Protein AF-0000000069347140 (afdb_homodimer)

Secondary structure (DSSP, 8-state):
--GGGGGGGGGG---STTHHHHHHHHHHHHHHHHHHTTBPPHHHHHHHTTTT-GGGEEEEETTEEEEEEE-TTS-EEEEEE--TT-THHHHHHHHHHHHHTT---TTBPPEEEEEEETTEEEEEEE--TT-BHHHHHS--STT-HHHHHS-HHHHHHHHHHHHHHHHIIIIISSSEEE-S---GGGEEE-TT--EEE---TT-EEES--TTS-TTEEEEETTT--HHHHHH---SHHHHHHHHHHHHHHHHH---GGGGGGTS-TT-SSHHHHHHHHHHTT-GGGGS-GGGTTT--HHHHHHHHHHHHHHTBSSGGGSPPHHHHHHHHHH--S--PPP-SB--B----------------------------------------------------------/---TTSGGGGGG---STTHHHHHHHHHHHHHHHHHHTTB--HHHHHHHTTTT-GGGEEEEETTEEEEEEE-TTS-EEEEEE--TT-THHHHHHHHHHHHHTT---TTBPPEEEEEEETTEEEEEEE--TT-BHHHHHS--STT-HHHHHS-HHHHHHHHHHHHHHHHIIIIISSSEEE-S---GGGEEE-TT--EEE---TT-EEES--TTS-TTEEEEETTT--HHHHHH---SHHHHHHHHHHHHHHHHH---GGGGGGTS-TT-SSHHHHHHHHHHTT-GGGGS-GGGTTT--HHHHHHHHHHHHHHTBSSGGGSPPHHHHHHHHHH--S--PPP-SB--B----------------------------------------------------------

pLDDT: mean 72.9, std 28.65, range [15.45, 98.81]

Solvent-accessible surface area (backbone atoms only — not comparable to full-atom values): 45493 Å² total; per-residue (Å²): 141,78,76,81,65,66,71,69,59,68,77,61,68,73,73,76,83,54,60,69,56,47,51,50,50,44,50,50,44,50,54,46,56,63,42,63,81,20,59,51,58,64,66,55,52,31,57,23,21,61,65,66,34,74,89,32,50,74,47,74,57,93,56,26,38,29,27,42,25,40,43,94,87,64,49,60,26,27,37,37,36,40,48,82,82,45,35,61,23,51,58,26,46,52,42,23,55,56,54,45,72,75,57,86,50,89,22,37,60,50,67,64,33,33,26,83,49,94,81,42,43,35,39,33,26,58,54,54,77,63,41,35,43,39,70,35,51,56,55,76,61,82,82,37,67,63,42,63,66,57,35,37,69,50,47,50,45,31,52,52,29,46,35,50,34,50,26,36,32,52,66,67,38,96,57,28,41,36,49,59,54,55,41,45,72,30,27,31,20,29,90,84,52,49,26,19,46,43,75,42,40,68,35,40,59,49,87,54,78,82,78,63,74,58,46,62,38,73,41,42,32,51,34,66,32,41,49,30,50,37,49,38,54,81,54,66,51,40,39,35,19,10,46,14,47,42,42,49,25,64,47,33,42,46,54,50,45,63,29,60,79,74,66,55,91,85,26,74,30,46,64,49,41,51,46,52,29,43,76,71,72,41,48,73,75,49,47,25,73,90,28,68,89,57,51,52,68,68,59,50,48,49,47,52,49,51,17,38,25,23,29,30,24,42,60,86,67,28,66,53,46,63,56,51,44,45,45,74,70,66,58,61,92,77,73,86,80,58,66,72,53,29,39,48,31,59,55,68,76,74,77,71,76,74,76,68,74,73,70,72,74,77,76,77,76,81,71,86,74,83,87,79,85,73,84,71,88,78,78,89,78,87,73,90,85,77,88,71,87,81,86,87,85,97,81,95,82,94,87,88,87,136,143,82,76,83,71,63,72,77,58,66,81,64,64,73,75,73,88,48,60,72,57,44,52,51,48,46,51,51,44,50,52,46,55,63,40,62,82,20,58,50,56,63,67,56,52,30,57,24,20,61,65,66,34,76,89,34,50,74,47,74,57,93,56,24,39,27,26,42,27,43,43,95,87,64,51,59,26,28,37,36,36,40,47,82,80,46,36,63,25,52,57,26,46,52,42,22,56,56,54,45,72,75,55,87,50,91,23,37,60,50,66,64,32,34,26,83,50,94,83,43,44,35,40,33,26,58,53,54,77,64,41,33,42,39,71,37,51,55,55,77,61,82,84,37,67,63,41,63,67,58,35,35,67,50,44,50,46,29,52,51,30,47,35,50,33,50,27,35,32,54,66,66,40,96,58,27,39,35,49,58,55,55,42,46,72,29,27,30,20,29,89,84,51,50,26,19,45,44,76,43,42,68,36,39,61,50,87,55,76,81,76,62,76,58,48,63,37,74,39,42,32,51,34,67,31,41,50,31,50,35,49,36,55,83,55,65,53,40,41,35,19,9,46,14,47,41,41,50,23,64,47,33,41,46,54,50,46,62,29,60,81,73,67,54,92,86,27,73,31,46,64,48,41,52,47,52,29,43,77,68,72,41,47,74,75,48,45,25,74,91,28,66,89,58,52,51,66,68,59,49,48,49,47,52,50,51,16,38,24,23,30,30,23,44,60,87,68,27,66,53,46,63,57,51,44,47,44,74,70,65,59,62,93,77,73,85,82,58,65,71,52,29,40,48,32,58,55,68,75,75,77,73,74,72,78,67,75,73,70,78,71,78,73,75,74,81,72,83,83,79,86,76,84,71,87,78,77,80,89,80,87,78,84,75,85,70,82,69,81,77,79,79,74,89,80,78,66,89,69,87,87,133

Foldseek 3Di:
DPDPPPVVPPVPPPPPVPVVVVVVVVLVVVLVVLQVVQEDDPVQVCVFQVNVDPVQWQDADLQATWGWGAGPVGAIKIKGKGDLPSPVNPQLLVQQSSVLSQDDDPQAWHWRHWYDDDSITMTITHDAPLAFQLCQLQPPDPPPPSVLVCEAVLLLQQLLLVLVVLCCQQPVGPFRKAQQEDDRNQWGAHPVSRTHGHRSSVMDTPPDPPPPPLPDDDYDPQQAAQCCPPRVDDDSLRVLQSSLQRLLCSFQSDHFNPPCVDDDVQDNTSLQVLVVCVVVVNNNVSGHPSHVVPDDPLLSNLSSQLSLQSQANDSVSHDDSVVVSCCSPVVDPDDDGHDRGNDPDPCPDDPPPPPPPPPPPVPDDDDDDDDDDDDPDDDDDPDDDDPPPDPDDDDDDDDYDD/DDDPPPPVPPVPPPDDVPVVVVVVVVLVVVLVVLQVVQEDDPVQFCVFQVNVDPVQWQDADLQATWGWGAGPVGAIKIKGKGDLPNPVNPQLLVQQSSVLSQDDDPQAWHWRHWYDDDSITMTITHDAPLAFQLCQLQPPDPPPPSVLVCEAVLLLQALLLVLVVLCCQQPVGPFRKAQQEDDRNQWGAHPVSRTHGHRSSVMDTPPPPPPPPLPDDDYDPQQAAQCCPPRSDDDSLRVLQSSLQRLLCSFQSDHFNPPCPDDDVQDNTSLQVLVVCVVVVNNNVSGHPSHVVPDDPLLSNLSSQLSLQSQANDSVSHDDSVVVSCCSPVVDPDDDGHDRGNDPDPCPDDPPPPPPPPPPPVPDDDDDDDDDDDPDPDDDDPDPPPPCPCPDDDDPPPDDDD

InterPro domains:
  IPR000719 Protein kinase domain [PS50011] (52-334)
  IPR000719 Protein kinase domain [SM00220] (52-335)
  IPR001245 Serine-threonine/tyrosine-protein kinase, catalytic domain [PF07714] (55-325)
  IPR008271 Serine/threonine-protein kinase, active site [PS00108] (177-189)
  IPR011009 Protein kinase-like domain superfamily [SSF56112] (38-351)
  IPR017441 Protein kinase, ATP binding site [PS00107] (58-80)
  IPR052059 Cysteine-rich Ser/Thr receptor-like kinase [PTHR47973] (34-364)

Organism: Musa acuminata subsp. malaccensis (NCBI:txid214687)

Sequence (804 aa):
MTKPKKFLERLFKPFVDGRKKEGREEKELEAIAAKEQKAFRYEALAAATRNFDPKQKLGEGGFGSVFKGRLEDGREVAVKRLGWGSRQGAREFMNEALLLSRVQHKNLVNLHGYCAHANEKLLVYEYVPNESLDKLLFLEEEGNWKRMQLDWRRRFQVIAGVARGLLYLHEDAHTTIIHRDIKASNILLDGGWVPKIADFGLARLFPEDQSNVKTRVVGTNGYMAPEYVMRGSLSTKVDVFSFGVVVLELISGLKNSAFARISDPEASSLLEWAWKLYNEGRSLELLDPALKSTADAEQVALCVQLGLLCVQSDPKQRPDMKRVVIVLSKKPRTLEEPTRPGTPAFSYPRFDGTRGSVYSSGESSSTVNSASTSATATTAATTSTTITVNRSSHREQRSARRMTKPKKFLERLFKPFVDGRKKEGREEKELEAIAAKEQKAFRYEALAAATRNFDPKQKLGEGGFGSVFKGRLEDGREVAVKRLGWGSRQGAREFMNEALLLSRVQHKNLVNLHGYCAHANEKLLVYEYVPNESLDKLLFLEEEGNWKRMQLDWRRRFQVIAGVARGLLYLHEDAHTTIIHRDIKASNILLDGGWVPKIADFGLARLFPEDQSNVKTRVVGTNGYMAPEYVMRGSLSTKVDVFSFGVVVLELISGLKNSAFARISDPEASSLLEWAWKLYNEGRSLELLDPALKSTADAEQVALCVQLGLLCVQSDPKQRPDMKRVVIVLSKKPRTLEEPTRPGTPAFSYPRFDGTRGSVYSSGESSSTVNSASTSATATTAATTSTTITVNRSSHREQRSARR

Structure (mmCIF, N/CA/C/O backbone):
data_AF-0000000069347140-model_v1
#
loop_
_entity.id
_entity.type
_entity.pdbx_description
1 polymer '(wild Malaysian banana) hypothetical protein'
#
loop_
_atom_site.group_PDB
_atom_site.id
_atom_site.type_symbol
_atom_site.label_atom_id
_atom_site.label_alt_id
_atom_site.label_comp_id
_atom_site.label_asym_id
_atom_site.label_entity_id
_atom_site.label_seq_id
_atom_site.pdbx_PDB_ins_code
_atom_site.Cartn_x
_atom_site.Cartn_y
_atom_site.Cartn_z
_atom_site.occupancy
_atom_site.B_iso_or_equiv
_atom_site.auth_seq_id
_atom_site.auth_comp_id
_atom_site.auth_asym_id
_atom_site.auth_atom_id
_atom_site.pdbx_PDB_model_num
ATOM 1 N N . MET A 1 1 ? -59.219 28.219 -29.594 1 21 1 MET A N 1
ATOM 2 C CA . MET A 1 1 ? -58.656 27.672 -28.359 1 21 1 MET A CA 1
ATOM 3 C C . MET A 1 1 ? -57.5 26.734 -28.656 1 21 1 MET A C 1
ATOM 5 O O . MET A 1 1 ? -57.031 26.016 -27.766 1 21 1 MET A O 1
ATOM 9 N N . THR A 1 2 ? -56.938 26.641 -29.781 1 21.44 2 THR A N 1
ATOM 10 C CA . THR A 1 2 ? -56.25 25.656 -30.609 1 21.44 2 THR A CA 1
ATOM 11 C C . THR A 1 2 ? -54.781 25.578 -30.219 1 21.44 2 THR A C 1
ATOM 13 O O . THR A 1 2 ? -54.094 24.578 -30.5 1 21.44 2 THR A O 1
ATOM 16 N N . LYS A 1 3 ? -54.125 26.641 -29.938 1 25.34 3 LYS A N 1
ATOM 17 C CA . LYS A 1 3 ? -52.781 26.906 -30.391 1 25.34 3 LYS A CA 1
ATOM 18 C C . LYS A 1 3 ? -51.75 26.203 -29.484 1 25.34 3 LYS A C 1
ATOM 20 O O . LYS A 1 3 ? -50.562 26.391 -29.641 1 25.34 3 LYS A O 1
ATOM 25 N N . PRO A 1 4 ? -52.094 25.812 -28.266 1 28.88 4 PRO A N 1
ATOM 26 C CA . PRO A 1 4 ? -51.031 25.734 -27.266 1 28.88 4 PRO A CA 1
ATOM 27 C C . PRO A 1 4 ? -50.125 24.531 -27.453 1 28.88 4 PRO A C 1
ATOM 29 O O . PRO A 1 4 ? -49.344 24.188 -26.562 1 28.88 4 PRO A O 1
ATOM 32 N N . LYS A 1 5 ? -50.25 23.672 -28.484 1 26.45 5 LYS A N 1
ATOM 33 C CA . LYS A 1 5 ? -49.719 22.344 -28.719 1 26.45 5 LYS A CA 1
ATOM 34 C C . LYS A 1 5 ? -48.219 22.375 -28.953 1 26.45 5 LYS A C 1
ATOM 36 O O . LYS A 1 5 ? -47.5 21.438 -28.609 1 26.45 5 LYS A O 1
ATOM 41 N N . LYS A 1 6 ? -47.781 23.297 -29.781 1 29.52 6 LYS A N 1
ATOM 42 C CA . LYS A 1 6 ? -46.562 23.141 -30.531 1 29.52 6 LYS A CA 1
ATOM 43 C C . LYS A 1 6 ? -45.344 23.328 -29.609 1 29.52 6 LYS A C 1
ATOM 45 O O . LYS A 1 6 ? -44.219 23.031 -30 1 29.52 6 LYS A O 1
ATOM 50 N N . PHE A 1 7 ? -45.562 24.188 -28.672 1 26.39 7 PHE A N 1
ATOM 51 C CA . PHE A 1 7 ? -44.375 24.672 -27.969 1 26.39 7 PHE A CA 1
ATOM 52 C C . PHE A 1 7 ? -43.75 23.562 -27.156 1 26.39 7 PHE A C 1
ATOM 54 O O . PHE A 1 7 ? -42.531 23.578 -26.922 1 26.39 7 PHE A O 1
ATOM 61 N N . LEU A 1 8 ? -44.625 22.547 -26.75 1 24.89 8 LEU A N 1
ATOM 62 C CA . LEU A 1 8 ? -44.156 21.453 -25.891 1 24.89 8 LEU A CA 1
ATOM 63 C C . LEU A 1 8 ? -43.125 20.578 -26.641 1 24.89 8 LEU A C 1
ATOM 65 O O . LEU A 1 8 ? -42.438 19.781 -26.016 1 24.89 8 LEU A O 1
ATOM 69 N N . GLU A 1 9 ? -43.125 20.609 -27.938 1 27.12 9 GLU A N 1
ATOM 70 C CA . GLU A 1 9 ? -42.375 19.672 -28.75 1 27.12 9 GLU A CA 1
ATOM 71 C C . GLU A 1 9 ? -40.875 19.891 -28.625 1 27.12 9 GLU A C 1
ATOM 73 O O . GLU A 1 9 ? -40.094 18.969 -28.766 1 27.12 9 GLU A O 1
ATOM 78 N N . ARG A 1 10 ? -40.469 21.109 -28.672 1 28.72 10 ARG A N 1
ATOM 79 C CA . ARG A 1 10 ? -39.062 21.406 -28.875 1 28.72 10 ARG A CA 1
ATOM 80 C C . ARG A 1 10 ? -38.219 20.938 -27.688 1 28.72 10 ARG A C 1
ATOM 82 O O . ARG A 1 10 ? -37 21 -27.719 1 28.72 10 ARG A O 1
ATOM 89 N N . LEU A 1 11 ? -38.844 21.062 -26.516 1 26.2 11 LEU A N 1
ATOM 90 C CA . LEU A 1 11 ? -38.031 20.812 -25.344 1 26.2 11 LEU A CA 1
ATOM 91 C C . LEU A 1 11 ? -37.531 19.375 -25.312 1 26.2 11 LEU A C 1
ATOM 93 O O . LEU A 1 11 ? -36.781 19 -24.422 1 26.2 11 LEU A O 1
ATOM 97 N N . PHE A 1 12 ? -38.188 18.406 -26.031 1 26.59 12 PHE A N 1
ATOM 98 C CA . PHE A 1 12 ? -37.906 16.969 -26.031 1 26.59 12 PHE A CA 1
ATOM 99 C C . PHE A 1 12 ? -36.656 16.672 -26.875 1 26.59 12 PHE A C 1
ATOM 101 O O . PHE A 1 12 ? -36.469 15.555 -27.359 1 26.59 12 PHE A O 1
ATOM 108 N N . LYS A 1 13 ? -36 17.625 -27.484 1 30.11 13 LYS A N 1
ATOM 109 C CA . LYS A 1 13 ? -34.938 17.078 -28.312 1 30.11 13 LYS A CA 1
ATOM 110 C C . LYS A 1 13 ? -33.938 16.281 -27.469 1 30.11 13 LYS A C 1
ATOM 112 O O . LYS A 1 13 ? -33.312 16.812 -26.547 1 30.11 13 LYS A O 1
ATOM 117 N N . PRO A 1 14 ? -34.094 14.82 -27.5 1 29.55 14 PRO A N 1
ATOM 118 C CA . PRO A 1 14 ? -33.375 13.852 -26.672 1 29.55 14 PRO A CA 1
ATOM 119 C C . PRO A 1 14 ? -31.875 13.961 -26.812 1 29.55 14 PRO A C 1
ATOM 121 O O . PRO A 1 14 ? -31.359 13.977 -27.938 1 29.55 14 PRO A O 1
ATOM 124 N N . PHE A 1 15 ? -31.188 14.789 -26.062 1 28.33 15 PHE A N 1
ATOM 125 C CA . PHE A 1 15 ? -29.75 15 -26.25 1 28.33 15 PHE A CA 1
ATOM 126 C C . PHE A 1 15 ? -29.047 13.68 -26.5 1 28.33 15 PHE A C 1
ATOM 128 O O . PHE A 1 15 ? -29.344 12.672 -25.859 1 28.33 15 PHE A O 1
ATOM 135 N N . VAL A 1 16 ? -28.328 13.406 -27.609 1 30.67 16 VAL A N 1
ATOM 136 C CA . VAL A 1 16 ? -27.562 12.414 -28.359 1 30.67 16 VAL A CA 1
ATOM 137 C C . VAL A 1 16 ? -26.562 11.734 -27.422 1 30.67 16 VAL A C 1
ATOM 139 O O . VAL A 1 16 ? -25.938 10.734 -27.797 1 30.67 16 VAL A O 1
ATOM 142 N N . ASP A 1 17 ? -26.062 12.461 -26.453 1 30.45 17 ASP A N 1
ATOM 143 C CA . ASP A 1 17 ? -24.938 11.961 -25.672 1 30.45 17 ASP A CA 1
ATOM 144 C C . ASP A 1 17 ? -25.328 10.734 -24.844 1 30.45 17 ASP A C 1
ATOM 146 O O . ASP A 1 17 ? -24.656 10.383 -23.875 1 30.45 17 ASP A O 1
ATOM 150 N N . GLY A 1 18 ? -26.406 9.922 -25.141 1 32.25 18 GLY A N 1
ATOM 151 C CA . GLY A 1 18 ? -27.188 8.766 -24.766 1 32.25 18 GLY A CA 1
ATOM 152 C C . GLY A 1 18 ? -26.453 7.453 -24.953 1 32.25 18 GLY A C 1
ATOM 153 O O . GLY A 1 18 ? -26.906 6.406 -24.484 1 32.25 18 GLY A O 1
ATOM 154 N N . ARG A 1 19 ? -25.625 7.332 -26 1 33.16 19 ARG A N 1
ATOM 155 C CA . ARG A 1 19 ? -25.031 6.055 -26.406 1 33.16 19 ARG A CA 1
ATOM 156 C C . ARG A 1 19 ? -23.984 5.594 -25.391 1 33.16 19 ARG A C 1
ATOM 158 O O . ARG A 1 19 ? -23.734 4.398 -25.25 1 33.16 19 ARG A O 1
ATOM 165 N N . LYS A 1 20 ? -23.188 6.551 -24.906 1 35.28 20 LYS A N 1
ATOM 166 C CA . LYS A 1 20 ? -22.125 6.16 -23.984 1 35.28 20 LYS A CA 1
ATOM 167 C C . LYS A 1 20 ? -22.688 5.703 -22.641 1 35.28 20 LYS A C 1
ATOM 169 O O . LYS A 1 20 ? -22.062 4.895 -21.953 1 35.28 20 LYS A O 1
ATOM 174 N N . LYS A 1 21 ? -23.797 6.164 -22.172 1 37.97 21 LYS A N 1
ATOM 175 C CA . LYS A 1 21 ? -24.5 5.688 -20.984 1 37.97 21 LYS A CA 1
ATOM 176 C C . LYS A 1 21 ? -25.172 4.336 -21.234 1 37.97 21 LYS A C 1
ATOM 178 O O . LYS A 1 21 ? -25.203 3.479 -20.359 1 37.97 21 LYS A O 1
ATOM 183 N N . GLU A 1 22 ? -25.656 4.098 -22.484 1 36.62 22 GLU A N 1
ATOM 184 C CA . GLU A 1 22 ? -26.312 2.844 -22.844 1 36.62 22 GLU A CA 1
ATOM 185 C C . GLU A 1 22 ? -25.312 1.689 -22.875 1 36.62 22 GLU A C 1
ATOM 187 O O . GLU A 1 22 ? -25.641 0.577 -22.453 1 36.62 22 GLU A O 1
ATOM 192 N N . GLY A 1 23 ? -24.047 1.957 -23.297 1 36.81 23 GLY A N 1
ATOM 193 C CA . GLY A 1 23 ? -23.047 0.899 -23.312 1 36.81 23 GLY A CA 1
ATOM 194 C C . GLY A 1 23 ? -22.562 0.519 -21.938 1 36.81 23 GLY A C 1
ATOM 195 O O . GLY A 1 23 ? -22.156 -0.626 -21.703 1 36.81 23 GLY A O 1
ATOM 196 N N . ARG A 1 24 ? -22.453 1.489 -21.031 1 40.31 24 ARG A N 1
ATOM 197 C CA . ARG A 1 24 ? -22.125 1.164 -19.656 1 40.31 24 ARG A CA 1
ATOM 198 C C . ARG A 1 24 ? -23.266 0.434 -18.969 1 40.31 24 ARG A C 1
ATOM 200 O O . ARG A 1 24 ? -23.062 -0.532 -18.234 1 40.31 24 ARG A O 1
ATOM 207 N N . GLU A 1 25 ? -24.469 0.947 -19.156 1 40.16 25 GLU A N 1
ATOM 208 C CA . GLU A 1 25 ? -25.641 0.246 -18.656 1 40.16 25 GLU A CA 1
ATOM 209 C C . GLU A 1 25 ? -25.797 -1.125 -19.312 1 40.16 25 GLU A C 1
ATOM 211 O O . GLU A 1 25 ? -26.141 -2.102 -18.641 1 40.16 25 GLU A O 1
ATOM 216 N N . GLU A 1 26 ? -25.531 -1.171 -20.625 1 40.19 26 GLU A N 1
ATOM 217 C CA . GLU A 1 26 ? -25.625 -2.484 -21.266 1 40.19 26 GLU A CA 1
ATOM 218 C C . GLU A 1 26 ? -24.516 -3.412 -20.766 1 40.19 26 GLU A C 1
ATOM 220 O O . GLU A 1 26 ? -24.75 -4.605 -20.562 1 40.19 26 GLU A O 1
ATOM 225 N N . LYS A 1 27 ? -23.219 -2.916 -20.531 1 42.75 27 LYS A N 1
ATOM 226 C CA . LYS A 1 27 ? -22.172 -3.758 -19.969 1 42.75 27 LYS A CA 1
ATOM 227 C C . LYS A 1 27 ? -22.453 -4.066 -18.5 1 42.75 27 LYS A C 1
ATOM 229 O O . LYS A 1 27 ? -22.125 -5.156 -18.016 1 42.75 27 LYS A O 1
ATOM 234 N N . GLU A 1 28 ? -23.078 -3.186 -17.703 1 44.19 28 GLU A N 1
ATOM 235 C CA . GLU A 1 28 ? -23.625 -3.494 -16.391 1 44.19 28 GLU A CA 1
ATOM 236 C C . GLU A 1 28 ? -24.734 -4.535 -16.484 1 44.19 28 GLU A C 1
ATOM 238 O O . GLU A 1 28 ? -24.812 -5.449 -15.664 1 44.19 28 GLU A O 1
ATOM 243 N N . LEU A 1 29 ? -25.547 -4.293 -17.438 1 40.34 29 LEU A N 1
ATOM 244 C CA . LEU A 1 29 ? -26.641 -5.227 -17.641 1 40.34 29 LEU A CA 1
ATOM 245 C C . LEU A 1 29 ? -26.141 -6.559 -18.188 1 40.34 29 LEU A C 1
ATOM 247 O O . LEU A 1 29 ? -26.594 -7.621 -17.781 1 40.34 29 LEU A O 1
ATOM 251 N N . GLU A 1 30 ? -25.266 -6.578 -19.141 1 41.66 30 GLU A N 1
ATOM 252 C CA . GLU A 1 30 ? -24.703 -7.832 -19.641 1 41.66 30 GLU A CA 1
ATOM 253 C C . GLU A 1 30 ? -23.891 -8.539 -18.562 1 41.66 30 GLU A C 1
ATOM 255 O O . GLU A 1 30 ? -23.922 -9.766 -18.453 1 41.66 30 GLU A O 1
ATOM 260 N N . ALA A 1 31 ? -23.156 -7.898 -17.719 1 43.97 31 ALA A N 1
ATOM 261 C CA . ALA A 1 31 ? -22.469 -8.43 -16.531 1 43.97 31 ALA A CA 1
ATOM 262 C C . ALA A 1 31 ? -23.484 -8.945 -15.508 1 43.97 31 ALA A C 1
ATOM 264 O O . ALA A 1 31 ? -23.266 -9.992 -14.891 1 43.97 31 ALA A O 1
ATOM 265 N N . ILE A 1 32 ? -24.516 -8.242 -15.328 1 43.34 32 ILE A N 1
ATOM 266 C CA . ILE A 1 32 ? -25.656 -8.711 -14.539 1 43.34 32 ILE A CA 1
ATOM 267 C C . ILE A 1 32 ? -26.281 -9.938 -15.211 1 43.34 32 ILE A C 1
ATOM 269 O O . ILE A 1 32 ? -26.594 -10.922 -14.539 1 43.34 32 ILE A O 1
ATOM 273 N N . ALA A 1 33 ? -26.562 -9.852 -16.453 1 41.19 33 ALA A N 1
ATOM 274 C CA . ALA A 1 33 ? -27.156 -10.977 -17.156 1 41.19 33 ALA A CA 1
ATOM 275 C C . ALA A 1 33 ? -26.25 -12.203 -17.109 1 41.19 33 ALA A C 1
ATOM 277 O O . ALA A 1 33 ? -26.719 -13.328 -16.938 1 41.19 33 ALA A O 1
ATOM 278 N N . ALA A 1 34 ? -24.953 -12.117 -17.328 1 44.81 34 ALA A N 1
ATOM 279 C CA . ALA A 1 34 ? -24 -13.211 -17.172 1 44.81 34 ALA A CA 1
ATOM 280 C C . ALA A 1 34 ? -23.875 -13.617 -15.695 1 44.81 34 ALA A C 1
ATOM 282 O O . ALA A 1 34 ? -23.516 -14.758 -15.391 1 44.81 34 ALA A O 1
ATOM 283 N N . LYS A 1 35 ? -24.141 -12.836 -14.703 1 48.22 35 LYS A N 1
ATOM 284 C CA . LYS A 1 35 ? -24.328 -12.969 -13.266 1 48.22 35 LYS A CA 1
ATOM 285 C C . LYS A 1 35 ? -25.516 -13.867 -12.938 1 48.22 35 LYS A C 1
ATOM 287 O O . LYS A 1 35 ? -25.484 -14.633 -11.977 1 48.22 35 LYS A O 1
ATOM 292 N N . GLU A 1 36 ? -26.609 -13.609 -13.555 1 49.59 36 GLU A N 1
ATOM 293 C CA . GLU A 1 36 ? -27.812 -14.367 -13.258 1 49.59 36 GLU A CA 1
ATOM 294 C C . GLU A 1 36 ? -27.562 -15.867 -13.383 1 49.59 36 GLU A C 1
ATOM 296 O O . GLU A 1 36 ? -28.078 -16.656 -12.586 1 49.59 36 GLU A O 1
ATOM 301 N N . GLN A 1 37 ? -26.891 -16.281 -14.461 1 54.31 37 GLN A N 1
ATOM 302 C CA . GLN A 1 37 ? -26.719 -17.719 -14.648 1 54.31 37 GLN A CA 1
ATOM 303 C C . GLN A 1 37 ? -25.688 -18.281 -13.656 1 54.31 37 GLN A C 1
ATOM 305 O O . GLN A 1 37 ? -25.578 -19.5 -13.516 1 54.31 37 GLN A O 1
ATOM 310 N N . LYS A 1 38 ? -25.062 -17.438 -12.797 1 74.75 38 LYS A N 1
ATOM 311 C CA . LYS A 1 38 ? -24 -17.953 -11.945 1 74.75 38 LYS A CA 1
ATOM 312 C C . LYS A 1 38 ? -24.281 -17.672 -10.477 1 74.75 38 LYS A C 1
ATOM 314 O O . LYS A 1 38 ? -23.375 -17.672 -9.648 1 74.75 38 LYS A O 1
ATOM 319 N N . ALA A 1 39 ? -25.672 -17.625 -10.234 1 84.62 39 ALA A N 1
ATOM 320 C CA . ALA A 1 39 ? -26.031 -17.359 -8.844 1 84.62 39 ALA A CA 1
ATOM 321 C C . ALA A 1 39 ? -26.312 -18.656 -8.094 1 84.62 39 ALA A C 1
ATOM 323 O O . ALA A 1 39 ? -26.969 -19.562 -8.617 1 84.62 39 ALA A O 1
ATOM 324 N N . PHE A 1 40 ? -25.719 -18.812 -6.965 1 91.75 40 PHE A N 1
ATOM 325 C CA . PHE A 1 40 ? -25.969 -19.938 -6.062 1 91.75 40 PHE A CA 1
ATOM 326 C C . PHE A 1 40 ? -26.844 -19.516 -4.895 1 91.75 40 PHE A C 1
ATOM 328 O O . PHE A 1 40 ? -26.812 -18.359 -4.465 1 91.75 40 PHE A O 1
ATOM 335 N N . ARG A 1 41 ? -27.672 -20.453 -4.41 1 91.56 41 ARG A N 1
ATOM 336 C CA . ARG A 1 41 ? -28.406 -20.203 -3.18 1 91.56 41 ARG A CA 1
ATOM 337 C C . ARG A 1 41 ? -27.516 -20.359 -1.958 1 91.56 41 ARG A C 1
ATOM 339 O O . ARG A 1 41 ? -26.672 -21.266 -1.911 1 91.56 41 ARG A O 1
ATOM 346 N N . TYR A 1 42 ? -27.781 -19.578 -1 1 93.62 42 TYR A N 1
ATOM 347 C CA . TYR A 1 42 ? -26.984 -19.625 0.221 1 93.62 42 TYR A CA 1
ATOM 348 C C . TYR A 1 42 ? -27.062 -21 0.863 1 93.62 42 TYR A C 1
ATOM 350 O O . TYR A 1 42 ? -26.031 -21.562 1.278 1 93.62 42 TYR A O 1
ATOM 358 N N . GLU A 1 43 ? -28.266 -21.516 0.89 1 94.06 43 GLU A N 1
ATOM 359 C CA . GLU A 1 43 ? -28.484 -22.812 1.547 1 94.06 43 GLU A CA 1
ATOM 360 C C . GLU A 1 43 ? -27.672 -23.906 0.875 1 94.06 43 GLU A C 1
ATOM 362 O O . GLU A 1 43 ? -27.188 -24.828 1.545 1 94.06 43 GLU A O 1
ATOM 367 N N . ALA A 1 44 ? -27.594 -23.812 -0.333 1 95 44 ALA A N 1
ATOM 368 C CA . ALA A 1 44 ? -26.828 -24.812 -1.082 1 95 44 ALA A CA 1
ATOM 369 C C . ALA A 1 44 ? -25.344 -24.766 -0.72 1 95 44 ALA A C 1
ATOM 371 O O . ALA A 1 44 ? -24.703 -25.797 -0.555 1 95 44 ALA A O 1
ATOM 372 N N . LEU A 1 45 ? -24.844 -23.594 -0.611 1 95.88 45 LEU A N 1
ATOM 373 C CA . LEU A 1 45 ? -23.422 -23.422 -0.305 1 95.88 45 LEU A CA 1
ATOM 374 C C . LEU A 1 45 ? -23.141 -23.766 1.155 1 95.88 45 LEU A C 1
ATOM 376 O O . LEU A 1 45 ? -22.094 -24.312 1.477 1 95.88 45 LEU A O 1
ATOM 380 N N . ALA A 1 46 ? -24.078 -23.391 2.016 1 95.44 46 ALA A N 1
ATOM 381 C CA . ALA A 1 46 ? -23.969 -23.781 3.418 1 95.44 46 ALA A CA 1
ATOM 382 C C . ALA A 1 46 ? -23.922 -25.297 3.562 1 95.44 46 ALA A C 1
ATOM 384 O O . ALA A 1 46 ? -23.094 -25.828 4.301 1 95.44 46 ALA A O 1
ATOM 385 N N . ALA A 1 47 ? -24.75 -25.906 2.822 1 96 47 ALA A N 1
ATOM 386 C CA . ALA A 1 47 ? -24.781 -27.359 2.84 1 96 47 ALA A CA 1
ATOM 387 C C . ALA A 1 47 ? -23.5 -27.938 2.25 1 96 47 ALA A C 1
ATOM 389 O O . ALA A 1 47 ? -22.906 -28.859 2.818 1 96 47 ALA A O 1
ATOM 390 N N . ALA A 1 48 ? -23.109 -27.406 1.161 1 96.69 48 ALA A N 1
ATOM 391 C CA . ALA A 1 48 ? -21.938 -27.891 0.459 1 96.69 48 ALA A CA 1
ATOM 392 C C . ALA A 1 48 ? -20.703 -27.828 1.354 1 96.69 48 ALA A C 1
ATOM 394 O O . ALA A 1 48 ? -19.828 -28.688 1.275 1 96.69 48 ALA A O 1
ATOM 395 N N . THR A 1 49 ? -20.625 -26.812 2.174 1 96.94 49 THR A N 1
ATOM 396 C CA . THR A 1 49 ? -19.453 -26.578 3.01 1 96.94 49 THR A CA 1
ATOM 397 C C . THR A 1 49 ? -19.688 -27.078 4.43 1 96.94 49 THR A C 1
ATOM 399 O O . THR A 1 49 ? -18.922 -26.766 5.344 1 96.94 49 THR A O 1
ATOM 402 N N . ARG A 1 50 ? -20.797 -27.766 4.723 1 96.12 50 ARG A N 1
ATOM 403 C CA . ARG A 1 50 ? -21.188 -28.188 6.066 1 96.12 50 ARG A CA 1
ATOM 404 C C . ARG A 1 50 ? -21.266 -27 7.016 1 96.12 50 ARG A C 1
ATOM 406 O O . ARG A 1 50 ? -20.656 -27.016 8.086 1 96.12 50 ARG A O 1
ATOM 413 N N . ASN A 1 51 ? -21.953 -26 6.543 1 95.56 51 ASN A N 1
ATOM 414 C CA . ASN A 1 51 ? -22.172 -24.75 7.266 1 95.56 51 ASN A CA 1
ATOM 415 C C . ASN A 1 51 ? -20.844 -24.062 7.609 1 95.56 51 ASN A C 1
ATOM 417 O O . ASN A 1 51 ? -20.625 -23.656 8.758 1 95.56 51 ASN A O 1
ATOM 421 N N . PHE A 1 52 ? -19.984 -24.094 6.562 1 94.62 52 PHE A N 1
ATOM 422 C CA . PHE A 1 52 ? -18.688 -23.422 6.684 1 94.62 52 PHE A CA 1
ATOM 423 C C . PHE A 1 52 ? -17.922 -23.953 7.887 1 94.62 52 PHE A C 1
ATOM 425 O O . PHE A 1 52 ? -17.391 -23.172 8.688 1 94.62 52 PHE A O 1
ATOM 432 N N . ASP A 1 53 ? -17.797 -25.203 7.973 1 94.12 53 ASP A N 1
ATOM 433 C CA . ASP A 1 53 ? -17.062 -25.906 9.016 1 94.12 53 ASP A CA 1
ATOM 434 C C . ASP A 1 53 ? -15.578 -25.562 8.969 1 94.12 53 ASP A C 1
ATOM 436 O O . ASP A 1 53 ? -14.953 -25.641 7.91 1 94.12 53 ASP A O 1
ATOM 440 N N . PRO A 1 54 ? -15.008 -25.25 10.07 1 91.81 54 PRO A N 1
ATOM 441 C CA . PRO A 1 54 ? -13.578 -24.922 10.109 1 91.81 54 PRO A CA 1
ATOM 442 C C . PRO A 1 54 ? -12.703 -26.062 9.602 1 91.81 54 PRO A C 1
ATOM 444 O O . PRO A 1 54 ? -11.602 -25.828 9.102 1 91.81 54 PRO A O 1
ATOM 447 N N . LYS A 1 55 ? -13.156 -27.25 9.711 1 93 55 LYS A N 1
ATOM 448 C CA . LYS A 1 55 ? -12.414 -28.406 9.219 1 93 55 LYS A CA 1
ATOM 449 C C . LYS A 1 55 ? -12.297 -28.375 7.695 1 93 55 LYS A C 1
ATOM 451 O O . LYS A 1 55 ? -11.414 -29.016 7.125 1 93 55 LYS A O 1
ATOM 456 N N . GLN A 1 56 ? -13.18 -27.688 7.066 1 93.44 56 GLN A N 1
ATOM 457 C CA . GLN A 1 56 ? -13.18 -27.594 5.613 1 93.44 56 GLN A CA 1
ATOM 458 C C . GLN A 1 56 ? -12.461 -26.328 5.148 1 93.44 56 GLN A C 1
ATOM 460 O O . GLN A 1 56 ? -12.469 -26 3.959 1 93.44 56 GLN A O 1
ATOM 465 N N . LYS A 1 57 ? -11.836 -25.609 6.035 1 93.12 57 LYS A N 1
ATOM 466 C CA . LYS A 1 57 ? -11.188 -24.359 5.691 1 93.12 57 LYS A CA 1
ATOM 467 C C . LYS A 1 57 ? -9.906 -24.594 4.891 1 93.12 57 LYS A C 1
ATOM 469 O O . LYS A 1 57 ? -9.055 -25.391 5.301 1 93.12 57 LYS A O 1
ATOM 474 N N . LEU A 1 58 ? -9.883 -24.016 3.738 1 90.75 58 LEU A N 1
ATOM 475 C CA . LEU A 1 58 ? -8.727 -24.125 2.854 1 90.75 58 LEU A CA 1
ATOM 476 C C . LEU A 1 58 ? -7.719 -23.031 3.139 1 90.75 58 LEU A C 1
ATOM 478 O O . LEU A 1 58 ? -6.52 -23.203 2.914 1 90.75 58 LEU A O 1
ATOM 482 N N . GLY A 1 59 ? -8.203 -21.859 3.502 1 85.62 59 GLY A N 1
ATOM 483 C CA . GLY A 1 59 ? -7.352 -20.719 3.764 1 85.62 59 GLY A CA 1
ATOM 484 C C . GLY A 1 59 ? -8.109 -19.5 4.262 1 85.62 59 GLY A C 1
ATOM 485 O O . GLY A 1 59 ? -9.344 -19.5 4.262 1 85.62 59 GLY A O 1
ATOM 486 N N . GLU A 1 60 ? -7.328 -18.578 4.797 1 81.06 60 GLU A N 1
ATOM 487 C CA . GLU A 1 60 ? -7.887 -17.312 5.277 1 81.06 60 GLU A CA 1
ATOM 488 C C . GLU A 1 60 ? -6.957 -16.141 4.969 1 81.06 60 GLU A C 1
ATOM 490 O O . GLU A 1 60 ? -5.734 -16.266 5.098 1 81.06 60 GLU A O 1
ATOM 495 N N . GLY A 1 61 ? -7.539 -15.148 4.375 1 71 61 GLY A N 1
ATOM 496 C CA . GLY A 1 61 ? -6.777 -13.938 4.121 1 71 61 GLY A CA 1
ATOM 497 C C . GLY A 1 61 ? -7.527 -12.672 4.508 1 71 61 GLY A C 1
ATOM 498 O O . GLY A 1 61 ? -8.5 -12.727 5.266 1 71 61 GLY A O 1
ATOM 499 N N . GLY A 1 62 ? -7.004 -11.555 4.105 1 64.31 62 GLY A N 1
ATOM 500 C CA . GLY A 1 62 ? -7.578 -10.258 4.445 1 64.31 62 GLY A CA 1
ATOM 501 C C . GLY A 1 62 ? -9 -10.086 3.939 1 64.31 62 GLY A C 1
ATOM 502 O O . GLY A 1 62 ? -9.742 -9.25 4.441 1 64.31 62 GLY A O 1
ATOM 503 N N . PHE A 1 63 ? -9.328 -10.938 3.016 1 69.62 63 PHE A N 1
ATOM 504 C CA . PHE A 1 63 ? -10.625 -10.703 2.391 1 69.62 63 PHE A CA 1
ATOM 505 C C . PHE A 1 63 ? -11.602 -11.82 2.729 1 69.62 63 PHE A C 1
ATOM 507 O O . PHE A 1 63 ? -12.641 -11.961 2.082 1 69.62 63 PHE A O 1
ATOM 514 N N . GLY A 1 64 ? -11.227 -12.664 3.59 1 77.75 64 GLY A N 1
ATOM 515 C CA . GLY A 1 64 ? -12.164 -13.672 4.055 1 77.75 64 GLY A CA 1
ATOM 516 C C . GLY A 1 64 ? -11.578 -15.07 4.062 1 77.75 64 GLY A C 1
ATOM 517 O O . GLY A 1 64 ? -10.391 -15.25 3.809 1 77.75 64 GLY A O 1
ATOM 518 N N . SER A 1 65 ? -12.508 -15.961 4.371 1 88.19 65 SER A N 1
ATOM 519 C CA . SER A 1 65 ? -12.109 -17.359 4.465 1 88.19 65 SER A CA 1
ATOM 520 C C . SER A 1 65 ? -12.602 -18.156 3.258 1 88.19 65 SER A C 1
ATOM 522 O O . SER A 1 65 ? -13.617 -17.812 2.652 1 88.19 65 SER A O 1
ATOM 524 N N . VAL A 1 66 ? -11.82 -19.172 2.994 1 92.81 66 VAL A N 1
ATOM 525 C CA . VAL A 1 66 ? -12.172 -20.047 1.884 1 92.81 66 VAL A CA 1
ATOM 526 C C . VAL A 1 66 ? -12.406 -21.469 2.398 1 92.81 66 VAL A C 1
ATOM 528 O O . VAL A 1 66 ? -11.602 -21.984 3.17 1 92.81 66 VAL A O 1
ATOM 531 N N . PHE A 1 67 ? -13.547 -22.094 1.933 1 95.56 67 PHE A N 1
ATOM 532 C CA . PHE A 1 67 ? -13.922 -23.438 2.398 1 95.56 67 PHE A CA 1
ATOM 533 C C . PHE A 1 67 ? -14.062 -24.391 1.228 1 95.56 67 PHE A C 1
ATOM 535 O O . PHE A 1 67 ? -14.57 -24.031 0.169 1 95.56 67 PHE A O 1
ATOM 542 N N . LYS A 1 68 ? -13.625 -25.594 1.543 1 96.88 68 LYS A N 1
ATOM 543 C CA . LYS A 1 68 ? -13.914 -26.672 0.596 1 96.88 68 LYS A CA 1
ATOM 544 C C . LYS A 1 68 ? -15.375 -27.109 0.692 1 96.88 68 LYS A C 1
ATOM 546 O O . LYS A 1 68 ? -15.93 -27.188 1.788 1 96.88 68 LYS A O 1
ATOM 551 N N . GLY A 1 69 ? -15.953 -27.312 -0.466 1 96.75 69 GLY A N 1
ATOM 552 C CA . GLY A 1 69 ? -17.328 -27.781 -0.501 1 96.75 69 GLY A CA 1
ATOM 553 C C . GLY A 1 69 ? -17.594 -28.766 -1.619 1 96.75 69 GLY A C 1
ATOM 554 O O . GLY A 1 69 ? -16.781 -28.922 -2.529 1 96.75 69 GLY A O 1
ATOM 555 N N . ARG A 1 70 ? -18.688 -29.453 -1.411 1 97.12 70 ARG A N 1
ATOM 556 C CA . ARG A 1 70 ? -19.203 -30.359 -2.443 1 97.12 70 ARG A CA 1
ATOM 557 C C . ARG A 1 70 ? -20.672 -30.047 -2.758 1 97.12 70 ARG A C 1
ATOM 559 O O . ARG A 1 70 ? -21.531 -30.156 -1.89 1 97.12 70 ARG A O 1
ATOM 566 N N . LEU A 1 71 ? -20.875 -29.734 -3.967 1 95.69 71 LEU A N 1
ATOM 567 C CA . LEU A 1 71 ? -22.219 -29.375 -4.383 1 95.69 71 LEU A CA 1
ATOM 568 C C . LEU A 1 71 ? -23.078 -30.625 -4.535 1 95.69 71 LEU A C 1
ATOM 570 O O . LEU A 1 71 ? -22.562 -31.75 -4.5 1 95.69 71 LEU A O 1
ATOM 574 N N . GLU A 1 72 ? -24.359 -30.391 -4.719 1 93.06 72 GLU A N 1
ATOM 575 C CA . GLU A 1 72 ? -25.312 -31.484 -4.855 1 93.06 72 GLU A CA 1
ATOM 576 C C . GLU A 1 72 ? -25.031 -32.312 -6.102 1 93.06 72 GLU A C 1
ATOM 578 O O . GLU A 1 72 ? -25.266 -33.531 -6.113 1 93.06 72 GLU A O 1
ATOM 583 N N . ASP A 1 73 ? -24.5 -31.688 -7.059 1 92.75 73 ASP A N 1
ATOM 584 C CA . ASP A 1 73 ? -24.219 -32.375 -8.312 1 92.75 73 ASP A CA 1
ATOM 585 C C . ASP A 1 73 ? -22.875 -33.094 -8.258 1 92.75 73 ASP A C 1
ATOM 587 O O . ASP A 1 73 ? -22.438 -33.656 -9.258 1 92.75 73 ASP A O 1
ATOM 591 N N . GLY A 1 74 ? -22.172 -33.062 -7.141 1 93.62 74 GLY A N 1
ATOM 592 C CA . GLY A 1 74 ? -20.938 -33.812 -6.938 1 93.62 74 GLY A CA 1
ATOM 593 C C . GLY A 1 74 ? -19.688 -32.969 -7.176 1 93.62 74 GLY A C 1
ATOM 594 O O . GLY A 1 74 ? -18.594 -33.406 -6.84 1 93.62 74 GLY A O 1
ATOM 595 N N . ARG A 1 75 ? -19.828 -31.875 -7.73 1 94.44 75 ARG A N 1
ATOM 596 C CA . ARG A 1 75 ? -18.672 -31.031 -8.008 1 94.44 75 ARG A CA 1
ATOM 597 C C . ARG A 1 75 ? -18.031 -30.547 -6.711 1 94.44 75 ARG A C 1
ATOM 599 O O . ARG A 1 75 ? -18.719 -30.094 -5.793 1 94.44 75 ARG A O 1
ATOM 606 N N . GLU A 1 76 ? -16.672 -30.688 -6.688 1 96.31 76 GLU A N 1
ATOM 607 C CA . GLU A 1 76 ? -15.914 -30.078 -5.602 1 96.31 76 GLU A CA 1
ATOM 608 C C . GLU A 1 76 ? -15.641 -28.609 -5.883 1 96.31 76 GLU A C 1
ATOM 610 O O . GLU A 1 76 ? -15.297 -28.234 -7.008 1 96.31 76 GLU A O 1
ATOM 615 N N . VAL A 1 77 ? -15.883 -27.797 -4.793 1 97 77 VAL A N 1
ATOM 616 C CA . VAL A 1 77 ? -15.75 -26.359 -5 1 97 77 VAL A CA 1
ATOM 617 C C . VAL A 1 77 ? -15 -25.734 -3.826 1 97 77 VAL A C 1
ATOM 619 O O . VAL A 1 77 ? -14.836 -26.375 -2.779 1 97 77 VAL A O 1
ATOM 622 N N . ALA A 1 78 ? -14.438 -24.578 -4.086 1 96.44 78 ALA A N 1
ATOM 623 C CA . ALA A 1 78 ? -13.922 -23.688 -3.051 1 96.44 78 ALA A CA 1
ATOM 624 C C . ALA A 1 78 ? -14.82 -22.469 -2.883 1 96.44 78 ALA A C 1
ATOM 626 O O . ALA A 1 78 ? -15.109 -21.75 -3.854 1 96.44 78 ALA A O 1
ATOM 627 N N . VAL A 1 79 ? -15.289 -22.203 -1.646 1 95.31 79 VAL A N 1
ATOM 628 C CA . VAL A 1 79 ? -16.219 -21.125 -1.378 1 95.31 79 VAL A CA 1
ATOM 629 C C . VAL A 1 79 ? -15.547 -20.047 -0.52 1 95.31 79 VAL A C 1
ATOM 631 O O . VAL A 1 79 ? -15.18 -20.312 0.628 1 95.31 79 VAL A O 1
ATOM 634 N N . LYS A 1 80 ? -15.352 -18.875 -1.139 1 91.5 80 LYS A N 1
ATOM 635 C CA . LYS A 1 80 ? -14.82 -17.719 -0.403 1 91.5 80 LYS A CA 1
ATOM 636 C C . LYS A 1 80 ? -15.938 -16.938 0.269 1 91.5 80 LYS A C 1
ATOM 638 O O . LYS A 1 80 ? -16.875 -16.484 -0.396 1 91.5 80 LYS A O 1
ATOM 643 N N . ARG A 1 81 ? -15.812 -16.875 1.567 1 89.62 81 ARG A N 1
ATOM 644 C CA . ARG A 1 81 ? -16.812 -16.172 2.359 1 89.62 81 ARG A CA 1
ATOM 645 C C . ARG A 1 81 ? -16.234 -14.852 2.896 1 89.62 81 ARG A C 1
ATOM 647 O O . ARG A 1 81 ? -15.219 -14.852 3.578 1 89.62 81 ARG A O 1
ATOM 654 N N . LEU A 1 82 ? -16.938 -13.781 2.479 1 78.62 82 LEU A N 1
ATOM 655 C CA . LEU A 1 82 ? -16.516 -12.492 3.01 1 78.62 82 LEU A CA 1
ATOM 656 C C . LEU A 1 82 ? -16.938 -12.344 4.469 1 78.62 82 LEU A C 1
ATOM 658 O O . LEU A 1 82 ? -18.047 -12.719 4.848 1 78.62 82 LEU A O 1
ATOM 662 N N . GLY A 1 83 ? -15.984 -12.195 5.426 1 63.09 83 GLY A N 1
ATOM 663 C CA . GLY A 1 83 ? -16.312 -12.07 6.84 1 63.09 83 GLY A CA 1
ATOM 664 C C . GLY A 1 83 ? -17.281 -10.945 7.137 1 63.09 83 GLY A C 1
ATOM 665 O O . GLY A 1 83 ? -17.297 -9.938 6.418 1 63.09 83 GLY A O 1
ATOM 666 N N . TRP A 1 84 ? -18.344 -11.195 7.938 1 52.56 84 TRP A N 1
ATOM 667 C CA . TRP A 1 84 ? -19.359 -10.227 8.344 1 52.56 84 TRP A CA 1
ATOM 668 C C . TRP A 1 84 ? -18.75 -8.844 8.531 1 52.56 84 TRP A C 1
ATOM 670 O O . TRP A 1 84 ? -19.328 -7.844 8.078 1 52.56 84 TRP A O 1
ATOM 680 N N . GLY A 1 85 ? -17.75 -8.703 9.242 1 48.12 85 GLY A N 1
ATOM 681 C CA . GLY A 1 85 ? -17.203 -7.426 9.68 1 48.12 85 GLY A CA 1
ATOM 682 C C . GLY A 1 85 ? -16.172 -6.852 8.727 1 48.12 85 GLY A C 1
ATOM 683 O O . GLY A 1 85 ? -15.672 -5.746 8.938 1 48.12 85 GLY A O 1
ATOM 684 N N . SER A 1 86 ? -15.859 -7.625 7.762 1 48.28 86 SER A N 1
ATOM 685 C CA . SER A 1 86 ? -14.75 -7.09 6.977 1 48.28 86 SER A CA 1
ATOM 686 C C . SER A 1 86 ? -15.258 -6.23 5.82 1 48.28 86 SER A C 1
ATOM 688 O O . SER A 1 86 ? -15.703 -6.758 4.801 1 48.28 86 SER A O 1
ATOM 690 N N . ARG A 1 87 ? -15.875 -5.203 6.086 1 49.28 87 ARG A N 1
ATOM 691 C CA . ARG A 1 87 ? -16.359 -4.262 5.078 1 49.28 87 ARG A CA 1
ATOM 692 C C . ARG A 1 87 ? -15.289 -3.996 4.023 1 49.28 87 ARG A C 1
ATOM 694 O O . ARG A 1 87 ? -15.609 -3.711 2.869 1 49.28 87 ARG A O 1
ATOM 701 N N . GLN A 1 88 ? -14.008 -4.109 4.328 1 54.88 88 GLN A N 1
ATOM 702 C CA . GLN A 1 88 ? -12.953 -3.943 3.334 1 54.88 88 GLN A CA 1
ATOM 703 C C . GLN A 1 88 ? -13.094 -4.965 2.207 1 54.88 88 GLN A C 1
ATOM 705 O O . GLN A 1 88 ? -12.836 -4.652 1.044 1 54.88 88 GLN A O 1
ATOM 710 N N . GLY A 1 89 ? -13.953 -5.883 2.453 1 62.75 89 GLY A N 1
ATOM 711 C CA . GLY A 1 89 ? -13.93 -7.012 1.537 1 62.75 89 GLY A CA 1
ATOM 712 C C . GLY A 1 89 ? -15.039 -6.969 0.502 1 62.75 89 GLY A C 1
ATOM 713 O O . GLY A 1 89 ? -14.984 -7.68 -0.503 1 62.75 89 GLY A O 1
ATOM 714 N N . ALA A 1 90 ? -15.93 -5.922 0.646 1 69.62 90 ALA A N 1
ATOM 715 C CA . ALA A 1 90 ? -17.078 -5.973 -0.251 1 69.62 90 ALA A CA 1
ATOM 716 C C . ALA A 1 90 ? -16.719 -5.484 -1.647 1 69.62 90 ALA A C 1
ATOM 718 O O . ALA A 1 90 ? -17.141 -6.062 -2.648 1 69.62 90 ALA A O 1
ATOM 719 N N . ARG A 1 91 ? -15.969 -4.441 -1.661 1 71.19 91 ARG A N 1
ATOM 720 C CA . ARG A 1 91 ? -15.539 -3.916 -2.955 1 71.19 91 ARG A CA 1
ATOM 721 C C . ARG A 1 91 ? -14.656 -4.922 -3.689 1 71.19 91 ARG A C 1
ATOM 723 O O . ARG A 1 91 ? -14.852 -5.164 -4.883 1 71.19 91 ARG A O 1
ATOM 730 N N . GLU A 1 92 ? -13.781 -5.367 -2.916 1 76.62 92 GLU A N 1
ATOM 731 C CA . GLU A 1 92 ? -12.875 -6.352 -3.506 1 76.62 92 GLU A CA 1
ATOM 732 C C . GLU A 1 92 ? -13.641 -7.578 -3.998 1 76.62 92 GLU A C 1
ATOM 734 O O . GLU A 1 92 ? -13.312 -8.141 -5.043 1 76.62 92 GLU A O 1
ATOM 739 N N . PHE A 1 93 ? -14.664 -7.902 -3.264 1 75.75 93 PHE A N 1
ATOM 740 C CA . PHE A 1 93 ? -15.516 -9.039 -3.617 1 75.75 93 PHE A CA 1
ATOM 741 C C . PHE A 1 93 ? -16.234 -8.781 -4.938 1 75.75 93 PHE A C 1
ATOM 743 O O . PHE A 1 93 ? -16.203 -9.617 -5.84 1 75.75 93 PHE A O 1
ATOM 750 N N . MET A 1 94 ? -16.859 -7.684 -4.996 1 77.75 94 MET A N 1
ATOM 751 C CA . MET A 1 94 ? -17.625 -7.34 -6.199 1 77.75 94 MET A CA 1
ATOM 752 C C . MET A 1 94 ? -16.688 -7.227 -7.406 1 77.75 94 MET A C 1
ATOM 754 O O . MET A 1 94 ? -17.031 -7.676 -8.5 1 77.75 94 MET A O 1
ATOM 758 N N . ASN A 1 95 ? -15.586 -6.652 -7.141 1 78.56 95 ASN A N 1
ATOM 759 C CA . ASN A 1 95 ? -14.594 -6.512 -8.203 1 78.56 95 ASN A CA 1
ATOM 760 C C . ASN A 1 95 ? -14.141 -7.871 -8.727 1 78.56 95 ASN A C 1
ATOM 762 O O . ASN A 1 95 ? -14.102 -8.086 -9.945 1 78.56 95 ASN A O 1
ATOM 766 N N . GLU A 1 96 ? -13.867 -8.664 -7.828 1 85.5 96 GLU A N 1
ATOM 767 C CA . GLU A 1 96 ? -13.422 -10.016 -8.172 1 85.5 96 GLU A CA 1
ATOM 768 C C . GLU A 1 96 ? -14.484 -10.758 -8.969 1 85.5 96 GLU A C 1
ATOM 770 O O . GLU A 1 96 ? -14.188 -11.359 -10.008 1 85.5 96 GLU A O 1
ATOM 775 N N . ALA A 1 97 ? -15.703 -10.703 -8.531 1 83.81 97 ALA A N 1
ATOM 776 C CA . ALA A 1 97 ? -16.797 -11.367 -9.219 1 83.81 97 ALA A CA 1
ATOM 777 C C . ALA A 1 97 ? -16.969 -10.836 -10.641 1 83.81 97 ALA A C 1
ATOM 779 O O . ALA A 1 97 ? -17.109 -11.617 -11.586 1 83.81 97 ALA A O 1
ATOM 780 N N . LEU A 1 98 ? -16.828 -9.578 -10.734 1 83 98 LEU A N 1
ATOM 781 C CA . LEU A 1 98 ? -17.031 -8.93 -12.023 1 83 98 LEU A CA 1
ATOM 782 C C . LEU A 1 98 ? -15.906 -9.297 -12.992 1 83 98 LEU A C 1
ATOM 784 O O . LEU A 1 98 ? -16.172 -9.672 -14.141 1 83 98 LEU A O 1
ATOM 788 N N . LEU A 1 99 ? -14.758 -9.266 -12.555 1 85.31 99 LEU A N 1
ATOM 789 C CA . LEU A 1 99 ? -13.609 -9.469 -13.422 1 85.31 99 LEU A CA 1
ATOM 790 C C . LEU A 1 99 ? -13.477 -10.938 -13.828 1 85.31 99 LEU A C 1
ATOM 792 O O . LEU A 1 99 ? -13.227 -11.242 -14.992 1 85.31 99 LEU A O 1
ATOM 796 N N . LEU A 1 100 ? -13.703 -11.805 -12.922 1 88.06 100 LEU A N 1
ATOM 797 C CA . LEU A 1 100 ? -13.539 -13.227 -13.195 1 88.06 100 LEU A CA 1
ATOM 798 C C . LEU A 1 100 ? -14.672 -13.75 -14.078 1 88.06 100 LEU A C 1
ATOM 800 O O . LEU A 1 100 ? -14.531 -14.789 -14.719 1 88.06 100 LEU A O 1
ATOM 804 N N . SER A 1 101 ? -15.742 -13.07 -14.062 1 84.94 101 SER A N 1
ATOM 805 C CA . SER A 1 101 ? -16.844 -13.484 -14.922 1 84.94 101 SER A CA 1
ATOM 806 C C . SER A 1 101 ? -16.547 -13.195 -16.391 1 84.94 101 SER A C 1
ATOM 808 O O . SER A 1 101 ? -17.172 -13.758 -17.281 1 84.94 101 SER A O 1
ATOM 810 N N . ARG A 1 102 ? -15.492 -12.453 -16.641 1 83.12 102 ARG A N 1
ATOM 811 C CA . ARG A 1 102 ? -15.211 -11.992 -18 1 83.12 102 ARG A CA 1
ATOM 812 C C . ARG A 1 102 ? -14.031 -12.75 -18.594 1 83.12 102 ARG A C 1
ATOM 814 O O . ARG A 1 102 ? -13.703 -12.578 -19.781 1 83.12 102 ARG A O 1
ATOM 821 N N . VAL A 1 103 ? -13.438 -13.539 -17.766 1 89.81 103 VAL A N 1
ATOM 822 C CA . VAL A 1 103 ? -12.203 -14.148 -18.25 1 89.81 103 VAL A CA 1
ATOM 823 C C . VAL A 1 103 ? -12.258 -15.664 -18.047 1 89.81 103 VAL A C 1
ATOM 825 O O . VAL A 1 103 ? -12.914 -16.156 -17.125 1 89.81 103 VAL A O 1
ATOM 828 N N . GLN A 1 104 ? -11.672 -16.391 -19.031 1 91.44 104 GLN A N 1
ATOM 829 C CA . GLN A 1 104 ? -11.492 -17.844 -18.969 1 91.44 104 GLN A CA 1
ATOM 830 C C . GLN A 1 104 ? -10.164 -18.25 -19.594 1 91.44 104 GLN A C 1
ATOM 832 O O . GLN A 1 104 ? -9.898 -17.969 -20.75 1 91.44 104 GLN A O 1
ATOM 837 N N . HIS A 1 105 ? -9.375 -18.875 -18.844 1 96 105 HIS A N 1
ATOM 838 C CA . HIS A 1 105 ? -8.062 -19.344 -19.266 1 96 105 HIS A CA 1
ATOM 839 C C . HIS A 1 105 ? -7.574 -20.5 -18.391 1 96 105 HIS A C 1
ATOM 841 O O . HIS A 1 105 ? -7.883 -20.547 -17.203 1 96 105 HIS A O 1
ATOM 847 N N . LYS A 1 106 ? -6.809 -21.344 -18.922 1 96.69 106 LYS A N 1
ATOM 848 C CA . LYS A 1 106 ? -6.344 -22.547 -18.219 1 96.69 106 LYS A CA 1
ATOM 849 C C . LYS A 1 106 ? -5.504 -22.172 -17 1 96.69 106 LYS A C 1
ATOM 851 O O . LYS A 1 106 ? -5.43 -22.922 -16.031 1 96.69 106 LYS A O 1
ATOM 856 N N . ASN A 1 107 ? -4.832 -21.016 -17.031 1 98.31 107 ASN A N 1
ATOM 857 C CA . ASN A 1 107 ? -3.953 -20.594 -15.945 1 98.31 107 ASN A CA 1
ATOM 858 C C . ASN A 1 107 ? -4.637 -19.594 -15.023 1 98.31 107 ASN A C 1
ATOM 860 O O . ASN A 1 107 ? -3.971 -18.906 -14.242 1 98.31 107 ASN A O 1
ATOM 864 N N . LEU A 1 108 ? -5.934 -19.438 -15.094 1 97.44 108 LEU A N 1
ATOM 865 C CA . LEU A 1 108 ? -6.758 -18.641 -14.18 1 97.44 108 LEU A CA 1
ATOM 866 C C . LEU A 1 108 ? -7.785 -19.531 -13.484 1 97.44 108 LEU A C 1
ATOM 868 O O . LEU A 1 108 ? -8.367 -20.422 -14.102 1 97.44 108 LEU A O 1
ATOM 872 N N . VAL A 1 109 ? -7.953 -19.25 -12.227 1 96.5 109 VAL A N 1
ATOM 873 C CA . VAL A 1 109 ? -8.969 -20 -11.5 1 96.5 109 VAL A CA 1
ATOM 874 C C . VAL A 1 109 ? -10.344 -19.719 -12.094 1 96.5 109 VAL A C 1
ATOM 876 O O . VAL A 1 109 ? -10.656 -18.578 -12.453 1 96.5 109 VAL A O 1
ATOM 879 N N . ASN A 1 110 ? -11.102 -20.734 -12.078 1 94 110 ASN A N 1
ATOM 880 C CA . ASN A 1 110 ? -12.438 -20.609 -12.656 1 94 110 ASN A CA 1
ATOM 881 C C . ASN A 1 110 ? -13.477 -20.25 -11.594 1 94 110 ASN A C 1
ATOM 883 O O . ASN A 1 110 ? -13.539 -20.875 -10.539 1 94 110 ASN A O 1
ATOM 887 N N . LEU A 1 111 ? -14.203 -19.188 -11.906 1 93.44 111 LEU A N 1
ATOM 888 C CA . LEU A 1 111 ? -15.328 -18.797 -11.062 1 93.44 111 LEU A CA 1
ATOM 889 C C . LEU A 1 111 ? -16.609 -19.5 -11.516 1 93.44 111 LEU A C 1
ATOM 891 O O . LEU A 1 111 ? -17.047 -19.328 -12.656 1 93.44 111 LEU A O 1
ATOM 895 N N . HIS A 1 112 ? -17.203 -20.25 -10.57 1 92.56 112 HIS A N 1
ATOM 896 C CA . HIS A 1 112 ? -18.453 -20.938 -10.891 1 92.56 112 HIS A CA 1
ATOM 897 C C . HIS A 1 112 ? -19.656 -20.031 -10.672 1 92.56 112 HIS A C 1
ATOM 899 O O . HIS A 1 112 ? -20.672 -20.172 -11.352 1 92.56 112 HIS A O 1
ATOM 905 N N . GLY A 1 113 ? -19.531 -19.188 -9.688 1 91.19 113 GLY A N 1
ATOM 906 C CA . GLY A 1 113 ? -20.656 -18.312 -9.406 1 91.19 113 GLY A CA 1
ATOM 907 C C . GLY A 1 113 ? -20.5 -17.562 -8.094 1 91.19 113 GLY A C 1
ATOM 908 O O . GLY A 1 113 ? -19.391 -17.391 -7.594 1 91.19 113 GLY A O 1
ATOM 909 N N . TYR A 1 114 ? -21.609 -16.922 -7.727 1 90.38 114 TYR A N 1
ATOM 910 C CA . TYR A 1 114 ? -21.594 -16.109 -6.516 1 90.38 114 TYR A CA 1
ATOM 911 C C . TYR A 1 114 ? -22.938 -16.219 -5.785 1 90.38 114 TYR A C 1
ATOM 913 O O . TYR A 1 114 ? -23.906 -16.766 -6.32 1 90.38 114 TYR A O 1
ATOM 921 N N . CYS A 1 115 ? -22.859 -15.867 -4.547 1 89.62 115 CYS A N 1
ATOM 922 C CA . CYS A 1 115 ? -24.047 -15.758 -3.713 1 89.62 115 CYS A CA 1
ATOM 923 C C . CYS A 1 115 ? -24.062 -14.445 -2.941 1 89.62 115 CYS A C 1
ATOM 925 O O . CYS A 1 115 ? -23.078 -14.102 -2.277 1 89.62 115 CYS A O 1
ATOM 927 N N . ALA A 1 116 ? -25.078 -13.656 -3.232 1 82.12 116 ALA A N 1
ATOM 928 C CA . ALA A 1 116 ? -25.328 -12.469 -2.418 1 82.12 116 ALA A CA 1
ATOM 929 C C . ALA A 1 116 ? -26.656 -12.586 -1.672 1 82.12 116 ALA A C 1
ATOM 931 O O . ALA A 1 116 ? -27.719 -12.547 -2.283 1 82.12 116 ALA A O 1
ATOM 932 N N . HIS A 1 117 ? -26.562 -12.875 -0.421 1 78.31 117 HIS A N 1
ATOM 933 C CA . HIS A 1 117 ? -27.75 -13.07 0.401 1 78.31 117 HIS A CA 1
ATOM 934 C C . HIS A 1 117 ? -27.641 -12.32 1.724 1 78.31 117 HIS A C 1
ATOM 936 O O . HIS A 1 117 ? -26.766 -12.625 2.541 1 78.31 117 HIS A O 1
ATOM 942 N N . ALA A 1 118 ? -28.5 -11.414 1.935 1 74.12 118 ALA A N 1
ATOM 943 C CA . ALA A 1 118 ? -28.453 -10.602 3.146 1 74.12 118 ALA A CA 1
ATOM 944 C C . ALA A 1 118 ? -27.062 -9.984 3.35 1 74.12 118 ALA A C 1
ATOM 946 O O . ALA A 1 118 ? -26.562 -9.266 2.482 1 74.12 118 ALA A O 1
ATOM 947 N N . ASN A 1 119 ? -26.391 -10.438 4.457 1 71.25 119 ASN A N 1
ATOM 948 C CA . ASN A 1 119 ? -25.078 -9.891 4.773 1 71.25 119 ASN A CA 1
ATOM 949 C C . ASN A 1 119 ? -23.953 -10.828 4.332 1 71.25 119 ASN A C 1
ATOM 951 O O . ASN A 1 119 ? -22.781 -10.555 4.57 1 71.25 119 ASN A O 1
ATOM 955 N N . GLU A 1 120 ? -24.469 -11.844 3.549 1 79.94 120 GLU A N 1
ATOM 956 C CA . GLU A 1 120 ? -23.484 -12.828 3.117 1 79.94 120 GLU A CA 1
ATOM 957 C C . GLU A 1 120 ? -23.109 -12.633 1.65 1 79.94 120 GLU A C 1
ATOM 959 O O . GLU A 1 120 ? -24 -12.484 0.797 1 79.94 120 GLU A O 1
ATOM 964 N N . LYS A 1 121 ? -21.828 -12.539 1.432 1 85.12 121 LYS A N 1
ATOM 965 C CA . LYS A 1 121 ? -21.266 -12.508 0.088 1 85.12 121 LYS A CA 1
ATOM 966 C C . LYS A 1 121 ? -20.266 -13.641 -0.113 1 85.12 121 LYS A C 1
ATOM 968 O O . LYS A 1 121 ? -19.266 -13.742 0.608 1 85.12 121 LYS A O 1
ATOM 973 N N . LEU A 1 122 ? -20.641 -14.5 -1.08 1 91.12 122 LEU A N 1
ATOM 974 C CA . LEU A 1 122 ? -19.828 -15.688 -1.318 1 91.12 122 LEU A CA 1
ATOM 975 C C . LEU A 1 122 ? -19.422 -15.781 -2.785 1 91.12 122 LEU A C 1
ATOM 977 O O . LEU A 1 122 ? -20.203 -15.461 -3.676 1 91.12 122 LEU A O 1
ATOM 981 N N . LEU A 1 123 ? -18.203 -16.188 -3 1 92.62 123 LEU A N 1
ATOM 982 C CA . LEU A 1 123 ? -17.734 -16.547 -4.328 1 92.62 123 LEU A CA 1
ATOM 983 C C . LEU A 1 123 ? -17.438 -18.031 -4.422 1 92.62 123 LEU A C 1
ATOM 985 O O . LEU A 1 123 ? -16.859 -18.625 -3.504 1 92.62 123 LEU A O 1
ATOM 989 N N . VAL A 1 124 ? -17.891 -18.656 -5.465 1 94.62 124 VAL A N 1
ATOM 990 C CA . VAL A 1 124 ? -17.719 -20.094 -5.656 1 94.62 124 VAL A CA 1
ATOM 991 C C . VAL A 1 124 ? -16.719 -20.359 -6.781 1 94.62 124 VAL A C 1
ATOM 993 O O . VAL A 1 124 ? -16.984 -20.031 -7.938 1 94.62 124 VAL A O 1
ATOM 996 N N . TYR A 1 125 ? -15.641 -21.062 -6.387 1 95.12 125 TYR A N 1
ATOM 997 C CA . TYR A 1 125 ? -14.57 -21.359 -7.336 1 95.12 125 TYR A CA 1
ATOM 998 C C . TYR A 1 125 ? -14.438 -22.859 -7.562 1 95.12 125 TYR A C 1
ATOM 1000 O O . TYR A 1 125 ? -14.922 -23.656 -6.762 1 95.12 125 TYR A O 1
ATOM 1008 N N . GLU A 1 126 ? -13.805 -23.172 -8.68 1 95.56 126 GLU A N 1
ATOM 1009 C CA . GLU A 1 126 ? -13.312 -24.547 -8.797 1 95.56 126 GLU A CA 1
ATOM 1010 C C . GLU A 1 126 ? -12.367 -24.891 -7.652 1 95.56 126 GLU A C 1
ATOM 1012 O O . GLU A 1 126 ? -11.602 -24.047 -7.195 1 95.56 126 GLU A O 1
ATOM 1017 N N . TYR A 1 127 ? -12.492 -26.047 -7.211 1 96.56 127 TYR A N 1
ATOM 1018 C CA . TYR A 1 127 ? -11.531 -26.531 -6.215 1 96.56 127 TYR A CA 1
ATOM 1019 C C . TYR A 1 127 ? -10.211 -26.922 -6.871 1 96.56 127 TYR A C 1
ATOM 1021 O O . TYR A 1 127 ? -10.195 -27.703 -7.82 1 96.56 127 TYR A O 1
ATOM 1029 N N . VAL A 1 128 ? -9.094 -26.406 -6.41 1 95.56 128 VAL A N 1
ATOM 1030 C CA . VAL A 1 128 ? -7.754 -26.719 -6.887 1 95.56 128 VAL A CA 1
ATOM 1031 C C . VAL A 1 128 ? -7.004 -27.516 -5.828 1 95.56 128 VAL A C 1
ATOM 1033 O O . VAL A 1 128 ? -6.672 -27 -4.762 1 95.56 128 VAL A O 1
ATOM 1036 N N . PRO A 1 129 ? -6.578 -28.719 -6.055 1 92.5 129 PRO A N 1
ATOM 1037 C CA . PRO A 1 129 ? -6.293 -29.703 -5.004 1 92.5 129 PRO A CA 1
ATOM 1038 C C . PRO A 1 129 ? -4.922 -29.484 -4.363 1 92.5 129 PRO A C 1
ATOM 1040 O O . PRO A 1 129 ? -4.727 -29.828 -3.193 1 92.5 129 PRO A O 1
ATOM 1043 N N . ASN A 1 130 ? -3.777 -29.094 -5.078 1 90.25 130 ASN A N 1
ATOM 1044 C CA . ASN A 1 130 ? -2.426 -29.062 -4.531 1 90.25 130 ASN A CA 1
ATOM 1045 C C . ASN A 1 130 ? -2.156 -27.766 -3.77 1 90.25 130 ASN A C 1
ATOM 1047 O O . ASN A 1 130 ? -1.001 -27.391 -3.59 1 90.25 130 ASN A O 1
ATOM 1051 N N . GLU A 1 131 ? -3.133 -26.984 -3.326 1 88.88 131 GLU A N 1
ATOM 1052 C CA . GLU A 1 131 ? -3.041 -25.797 -2.488 1 88.88 131 GLU A CA 1
ATOM 1053 C C . GLU A 1 131 ? -2.293 -24.672 -3.203 1 88.88 131 GLU A C 1
ATOM 1055 O O . GLU A 1 131 ? -2.07 -24.734 -4.414 1 88.88 131 GLU A O 1
ATOM 1060 N N . SER A 1 132 ? -1.995 -23.641 -2.453 1 93.5 132 SER A N 1
ATOM 1061 C CA . SER A 1 132 ? -1.299 -22.484 -3 1 93.5 132 SER A CA 1
ATOM 1062 C C . SER A 1 132 ? 0.212 -22.688 -2.99 1 93.5 132 SER A C 1
ATOM 1064 O O . SER A 1 132 ? 0.733 -23.453 -2.18 1 93.5 132 SER A O 1
ATOM 1066 N N . LEU A 1 133 ? 0.871 -22.031 -3.875 1 95.81 133 LEU A N 1
ATOM 1067 C CA . LEU A 1 133 ? 2.307 -22.156 -4.102 1 95.81 133 LEU A CA 1
ATOM 1068 C C . LEU A 1 133 ? 3.086 -21.844 -2.826 1 95.81 133 LEU A C 1
ATOM 1070 O O . LEU A 1 133 ? 4.082 -22.516 -2.525 1 95.81 133 LEU A O 1
ATOM 1074 N N . ASP A 1 134 ? 2.646 -20.812 -2.033 1 93 134 ASP A N 1
ATOM 1075 C CA . ASP A 1 134 ? 3.387 -20.375 -0.851 1 93 134 ASP A CA 1
ATOM 1076 C C . ASP A 1 134 ? 3.465 -21.5 0.185 1 93 134 ASP A C 1
ATOM 1078 O O . ASP A 1 134 ? 4.484 -21.656 0.858 1 93 134 ASP A O 1
ATOM 1082 N N . LYS A 1 135 ? 2.488 -22.359 0.291 1 89.75 135 LYS A N 1
ATOM 1083 C CA . LYS A 1 135 ? 2.439 -23.438 1.271 1 89.75 135 LYS A CA 1
ATOM 1084 C C . LYS A 1 135 ? 3.42 -24.547 0.911 1 89.75 135 LYS A C 1
ATOM 1086 O O . LYS A 1 135 ? 3.859 -25.297 1.783 1 89.75 135 LYS A O 1
ATOM 1091 N N . LEU A 1 136 ? 3.713 -24.672 -0.295 1 90.69 136 LEU A N 1
ATOM 1092 C CA . LEU A 1 136 ? 4.641 -25.688 -0.767 1 90.69 136 LEU A CA 1
ATOM 1093 C C . LEU A 1 136 ? 6.066 -25.156 -0.819 1 90.69 136 LEU A C 1
ATOM 1095 O O . LEU A 1 136 ? 7.008 -25.844 -0.425 1 90.69 136 LEU A O 1
ATOM 1099 N N . LEU A 1 137 ? 6.211 -23.953 -1.183 1 92.69 137 LEU A N 1
ATOM 1100 C CA . LEU A 1 137 ? 7.504 -23.359 -1.52 1 92.69 137 LEU A CA 1
ATOM 1101 C C . LEU A 1 137 ? 8.25 -22.938 -0.261 1 92.69 137 LEU A C 1
ATOM 1103 O O . LEU A 1 137 ? 9.469 -23.094 -0.167 1 92.69 137 LEU A O 1
ATOM 1107 N N . PHE A 1 138 ? 7.555 -22.312 0.685 1 89.25 138 PHE A N 1
ATOM 1108 C CA . PHE A 1 138 ? 8.227 -21.672 1.809 1 89.25 138 PHE A CA 1
ATOM 1109 C C . PHE A 1 138 ? 8.156 -22.547 3.053 1 89.25 138 PHE A C 1
ATOM 1111 O O . PHE A 1 138 ? 8.492 -22.094 4.152 1 89.25 138 PHE A O 1
ATOM 1118 N N . LEU A 1 139 ? 7.73 -23.703 3.004 1 77.12 139 LEU A N 1
ATOM 1119 C CA . LEU A 1 139 ? 7.68 -24.625 4.137 1 77.12 139 LEU A CA 1
ATOM 1120 C C . LEU A 1 139 ? 9.078 -24.891 4.68 1 77.12 139 LEU A C 1
ATOM 1122 O O . LEU A 1 139 ? 10.023 -25.062 3.908 1 77.12 139 LEU A O 1
ATOM 1126 N N . GLU A 1 140 ? 9.406 -24.453 5.957 1 63.25 140 GLU A N 1
ATOM 1127 C CA . GLU A 1 140 ? 10.719 -24.469 6.605 1 63.25 140 GLU A CA 1
ATOM 1128 C C . GLU A 1 140 ? 11.203 -25.906 6.809 1 63.25 140 GLU A C 1
ATOM 1130 O O . GLU A 1 140 ? 12.406 -26.156 6.859 1 63.25 140 GLU A O 1
ATOM 1135 N N . GLU A 1 141 ? 10.297 -26.828 6.973 1 58.03 141 GLU A N 1
ATOM 1136 C CA . GLU A 1 141 ? 10.836 -28.109 7.418 1 58.03 141 GLU A CA 1
ATOM 1137 C C . GLU A 1 141 ? 11.57 -28.812 6.285 1 58.03 141 GLU A C 1
ATOM 1139 O O . GLU A 1 141 ? 10.984 -29.094 5.234 1 58.03 141 GLU A O 1
ATOM 1144 N N . GLU A 1 142 ? 12.891 -28.781 6.445 1 54.09 142 GLU A N 1
ATOM 1145 C CA . GLU A 1 142 ? 13.742 -29.578 5.574 1 54.09 142 GLU A CA 1
ATOM 1146 C C . GLU A 1 142 ? 13.203 -31.016 5.457 1 54.09 142 GLU A C 1
ATOM 1148 O O . GLU A 1 142 ? 12.797 -31.609 6.453 1 54.09 142 GLU A O 1
ATOM 1153 N N . GLY A 1 143 ? 13.055 -31.484 4.285 1 55.94 143 GLY A N 1
ATOM 1154 C CA . GLY A 1 143 ? 12.641 -32.875 4.102 1 55.94 143 GLY A CA 1
ATOM 1155 C C . GLY A 1 143 ? 11.133 -33.031 3.967 1 55.94 143 GLY A C 1
ATOM 1156 O O . GLY A 1 143 ? 10.625 -34.125 3.969 1 55.94 143 GLY A O 1
ATOM 1157 N N . ASN A 1 144 ? 10.586 -31.844 4.047 1 62.62 144 ASN A N 1
ATOM 1158 C CA . ASN A 1 144 ? 9.133 -31.922 3.902 1 62.62 144 ASN A CA 1
ATOM 1159 C C . ASN A 1 144 ? 8.734 -32.438 2.521 1 62.62 144 ASN A C 1
ATOM 1161 O O . ASN A 1 144 ? 9.125 -31.844 1.505 1 62.62 144 ASN A O 1
ATOM 1165 N N . TRP A 1 145 ? 8.117 -33.562 2.545 1 64.12 145 TRP A N 1
ATOM 1166 C CA . TRP A 1 145 ? 7.711 -34.281 1.344 1 64.12 145 TRP A CA 1
ATOM 1167 C C . TRP A 1 145 ? 6.949 -33.375 0.39 1 64.12 145 TRP A C 1
ATOM 1169 O O . TRP A 1 145 ? 7.07 -33.5 -0.831 1 64.12 145 TRP A O 1
ATOM 1179 N N . LYS A 1 146 ? 6.262 -32.375 0.874 1 71 146 LYS A N 1
ATOM 1180 C CA . LYS A 1 146 ? 5.492 -31.5 -0 1 71 146 LYS A CA 1
ATOM 1181 C C . LYS A 1 146 ? 6.41 -30.562 -0.771 1 71 146 LYS A C 1
ATOM 1183 O O . LYS A 1 146 ? 6.199 -30.312 -1.959 1 71 146 LYS A O 1
ATOM 1188 N N . ARG A 1 147 ? 7.426 -30.141 -0.129 1 74.25 147 ARG A N 1
ATOM 1189 C CA . ARG A 1 147 ? 8.375 -29.25 -0.792 1 74.25 147 ARG A CA 1
ATOM 1190 C C . ARG A 1 147 ? 9.164 -30 -1.867 1 74.25 147 ARG A C 1
ATOM 1192 O O . ARG A 1 147 ? 9.453 -29.438 -2.926 1 74.25 147 ARG A O 1
ATOM 1199 N N . MET A 1 148 ? 9.336 -31.25 -1.616 1 73.5 148 MET A N 1
ATOM 1200 C CA . MET A 1 148 ? 10.094 -32.062 -2.549 1 73.5 148 MET A CA 1
ATOM 1201 C C . MET A 1 148 ? 9.289 -32.375 -3.809 1 73.5 148 MET A C 1
ATOM 1203 O O . MET A 1 148 ? 9.852 -32.688 -4.855 1 73.5 148 MET A O 1
ATOM 1207 N N . GLN A 1 149 ? 8.047 -32.188 -3.652 1 82.81 149 GLN A N 1
ATOM 1208 C CA . GLN A 1 149 ? 7.203 -32.438 -4.816 1 82.81 149 GLN A CA 1
ATOM 1209 C C . GLN A 1 149 ? 7.363 -31.328 -5.848 1 82.81 149 GLN A C 1
ATOM 1211 O O . GLN A 1 149 ? 7.113 -31.531 -7.039 1 82.81 149 GLN A O 1
ATOM 1216 N N . LEU A 1 150 ? 7.84 -30.234 -5.375 1 91.81 150 LEU A N 1
ATOM 1217 C CA . LEU A 1 150 ? 8.031 -29.125 -6.289 1 91.81 150 LEU A CA 1
ATOM 1218 C C . LEU A 1 150 ? 9.469 -29.078 -6.797 1 91.81 150 LEU A C 1
ATOM 1220 O O . LEU A 1 150 ? 10.234 -28.188 -6.422 1 91.81 150 LEU A O 1
ATOM 1224 N N . ASP A 1 151 ? 9.789 -30.047 -7.68 1 93.5 151 ASP A N 1
ATOM 1225 C CA . ASP A 1 151 ? 11.117 -30.078 -8.281 1 93.5 151 ASP A CA 1
ATOM 1226 C C . ASP A 1 151 ? 11.266 -29 -9.352 1 93.5 151 ASP A C 1
ATOM 1228 O O . ASP A 1 151 ? 10.359 -28.188 -9.547 1 93.5 151 ASP A O 1
ATOM 1232 N N . TRP A 1 152 ? 12.391 -29.016 -9.977 1 95.94 152 TRP A N 1
ATOM 1233 C CA . TRP A 1 152 ? 12.672 -27.906 -10.898 1 95.94 152 TRP A CA 1
ATOM 1234 C C . TRP A 1 152 ? 11.695 -27.922 -12.07 1 95.94 152 TRP A C 1
ATOM 1236 O O . TRP A 1 152 ? 11.195 -26.875 -12.477 1 95.94 152 TRP A O 1
ATOM 1246 N N . ARG A 1 153 ? 11.5 -29.094 -12.586 1 95.06 153 ARG A N 1
ATOM 1247 C CA . ARG A 1 153 ? 10.594 -29.203 -13.727 1 95.06 153 ARG A CA 1
ATOM 1248 C C . ARG A 1 153 ? 9.242 -28.562 -13.406 1 95.06 153 ARG A C 1
ATOM 1250 O O . ARG A 1 153 ? 8.719 -27.781 -14.203 1 95.06 153 ARG A O 1
ATOM 1257 N N . ARG A 1 154 ? 8.703 -28.875 -12.305 1 95.88 154 ARG A N 1
ATOM 1258 C CA . ARG A 1 154 ? 7.41 -28.344 -11.891 1 95.88 154 ARG A CA 1
ATOM 1259 C C . ARG A 1 154 ? 7.504 -26.844 -11.633 1 95.88 154 ARG A C 1
ATOM 1261 O O . ARG A 1 154 ? 6.602 -26.078 -12.008 1 95.88 154 ARG A O 1
ATOM 1268 N N . ARG A 1 155 ? 8.578 -26.406 -10.984 1 97 155 ARG A N 1
ATOM 1269 C CA . ARG A 1 155 ? 8.75 -24.984 -10.742 1 97 155 ARG A CA 1
ATOM 1270 C C . ARG A 1 155 ? 8.844 -24.203 -12.047 1 97 155 ARG A C 1
ATOM 1272 O O . ARG A 1 155 ? 8.281 -23.125 -12.172 1 97 155 ARG A O 1
ATOM 1279 N N . PHE A 1 156 ? 9.523 -24.797 -12.984 1 97.38 156 PHE A N 1
ATOM 1280 C CA . PHE A 1 156 ? 9.625 -24.172 -14.297 1 97.38 156 PHE A CA 1
ATOM 1281 C C . PHE A 1 156 ? 8.258 -24.094 -14.969 1 97.38 156 PHE A C 1
ATOM 1283 O O . PHE A 1 156 ? 7.918 -23.094 -15.594 1 97.38 156 PHE A O 1
ATOM 1290 N N . GLN A 1 157 ? 7.5 -25.125 -14.836 1 96.69 157 GLN A N 1
ATOM 1291 C CA . GLN A 1 157 ? 6.148 -25.156 -15.383 1 96.69 157 GLN A CA 1
ATOM 1292 C C . GLN A 1 157 ? 5.277 -24.078 -14.727 1 96.69 157 GLN A C 1
ATOM 1294 O O . GLN A 1 157 ? 4.445 -23.453 -15.398 1 96.69 157 GLN A O 1
ATOM 1299 N N . VAL A 1 158 ? 5.477 -23.891 -13.484 1 98.25 158 VAL A N 1
ATOM 1300 C CA . VAL A 1 158 ? 4.734 -22.844 -12.773 1 98.25 158 VAL A CA 1
ATOM 1301 C C . VAL A 1 158 ? 5.105 -21.469 -13.328 1 98.25 158 VAL A C 1
ATOM 1303 O O . VAL A 1 158 ? 4.23 -20.656 -13.625 1 98.25 158 VAL A O 1
ATOM 1306 N N . ILE A 1 159 ? 6.391 -21.234 -13.516 1 98.69 159 ILE A N 1
ATOM 1307 C CA . ILE A 1 159 ? 6.867 -19.953 -14.062 1 98.69 159 ILE A CA 1
ATOM 1308 C C . ILE A 1 159 ? 6.219 -19.703 -15.422 1 98.69 159 ILE A C 1
ATOM 1310 O O . ILE A 1 159 ? 5.633 -18.656 -15.648 1 98.69 159 ILE A O 1
ATOM 1314 N N . ALA A 1 160 ? 6.246 -20.703 -16.234 1 98.31 160 ALA A N 1
ATOM 1315 C CA . ALA A 1 160 ? 5.719 -20.578 -17.578 1 98.31 160 ALA A CA 1
ATOM 1316 C C . ALA A 1 160 ? 4.203 -20.406 -17.578 1 98.31 160 ALA A C 1
ATOM 1318 O O . ALA A 1 160 ? 3.66 -19.594 -18.328 1 98.31 160 ALA A O 1
ATOM 1319 N N . GLY A 1 161 ? 3.561 -21.156 -16.781 1 98.69 161 GLY A N 1
ATOM 1320 C CA . GLY A 1 161 ? 2.109 -21.078 -16.719 1 98.69 161 GLY A CA 1
ATOM 1321 C C . GLY A 1 161 ? 1.605 -19.734 -16.219 1 98.69 161 GLY A C 1
ATOM 1322 O O . GLY A 1 161 ? 0.65 -19.188 -16.766 1 98.69 161 GLY A O 1
ATOM 1323 N N . VAL A 1 162 ? 2.236 -19.203 -15.148 1 98.81 162 VAL A N 1
ATOM 1324 C CA . VAL A 1 162 ? 1.852 -17.891 -14.633 1 98.81 162 VAL A CA 1
ATOM 1325 C C . VAL A 1 162 ? 2.086 -16.828 -15.703 1 98.81 162 VAL A C 1
ATOM 1327 O O . VAL A 1 162 ? 1.264 -15.93 -15.883 1 98.81 162 VAL A O 1
ATOM 1330 N N . ALA A 1 163 ? 3.193 -16.953 -16.406 1 98.81 163 ALA A N 1
ATOM 1331 C CA . ALA A 1 163 ? 3.48 -16.016 -17.484 1 98.81 163 ALA A CA 1
ATOM 1332 C C . ALA A 1 163 ? 2.373 -16.047 -18.531 1 98.81 163 ALA A C 1
ATOM 1334 O O . ALA A 1 163 ? 1.917 -14.992 -18.984 1 98.81 163 ALA A O 1
ATOM 1335 N N . ARG A 1 164 ? 1.932 -17.172 -18.922 1 98.56 164 ARG A N 1
ATOM 1336 C CA . ARG A 1 164 ? 0.864 -17.312 -19.906 1 98.56 164 ARG A CA 1
ATOM 1337 C C . ARG A 1 164 ? -0.438 -16.703 -19.375 1 98.56 164 ARG A C 1
ATOM 1339 O O . ARG A 1 164 ? -1.165 -16.047 -20.125 1 98.56 164 ARG A O 1
ATOM 1346 N N . GLY A 1 165 ? -0.738 -16.984 -18.141 1 98.62 165 GLY A N 1
ATOM 1347 C CA . GLY A 1 165 ? -1.919 -16.375 -17.547 1 98.62 165 GLY A CA 1
ATOM 1348 C C . GLY A 1 165 ? -1.891 -14.867 -17.578 1 98.62 165 GLY A C 1
ATOM 1349 O O . GLY A 1 165 ? -2.889 -14.227 -17.922 1 98.62 165 GLY A O 1
ATOM 1350 N N . LEU A 1 166 ? -0.766 -14.297 -17.234 1 98.75 166 LEU A N 1
ATOM 1351 C CA . LEU A 1 166 ? -0.619 -12.852 -17.234 1 98.75 166 LEU A CA 1
ATOM 1352 C C . LEU A 1 166 ? -0.683 -12.297 -18.641 1 98.75 166 LEU A C 1
ATOM 1354 O O . LEU A 1 166 ? -1.244 -11.219 -18.875 1 98.75 166 LEU A O 1
ATOM 1358 N N . LEU A 1 167 ? -0.047 -13.016 -19.578 1 98.56 167 LEU A N 1
ATOM 1359 C CA . LEU A 1 167 ? -0.154 -12.602 -20.969 1 98.56 167 LEU A CA 1
ATOM 1360 C C . LEU A 1 167 ? -1.615 -12.516 -21.406 1 98.56 167 LEU A C 1
ATOM 1362 O O . LEU A 1 167 ? -2.025 -11.539 -22.031 1 98.56 167 LEU A O 1
ATOM 1366 N N . TYR A 1 168 ? -2.367 -13.469 -21.078 1 98.06 168 TYR A N 1
ATOM 1367 C CA . TYR A 1 168 ? -3.791 -13.469 -21.391 1 98.06 168 TYR A CA 1
ATOM 1368 C C . TYR A 1 168 ? -4.484 -12.25 -20.781 1 98.06 168 TYR A C 1
ATOM 1370 O O . TYR A 1 168 ? -5.215 -11.539 -21.484 1 98.06 168 TYR A O 1
ATOM 1378 N N . LEU A 1 169 ? -4.281 -11.953 -19.531 1 97.25 169 LEU A N 1
ATOM 1379 C CA . LEU A 1 169 ? -4.914 -10.828 -18.844 1 97.25 169 LEU A CA 1
ATOM 1380 C C . LEU A 1 169 ? -4.504 -9.508 -19.469 1 97.25 169 LEU A C 1
ATOM 1382 O O . LEU A 1 169 ? -5.328 -8.594 -19.609 1 97.25 169 LEU A O 1
ATOM 1386 N N . HIS A 1 170 ? -3.287 -9.422 -19.859 1 97.25 170 HIS A N 1
ATOM 1387 C CA . HIS A 1 170 ? -2.727 -8.156 -20.312 1 97.25 170 HIS A CA 1
ATOM 1388 C C . HIS A 1 170 ? -3.084 -7.883 -21.766 1 97.25 170 HIS A C 1
ATOM 1390 O O . HIS A 1 170 ? -3.289 -6.73 -22.156 1 97.25 170 HIS A O 1
ATOM 1396 N N . GLU A 1 171 ? -3.135 -8.953 -22.562 1 95.5 171 GLU A N 1
ATOM 1397 C CA . GLU A 1 171 ? -3.164 -8.688 -24 1 95.5 171 GLU A CA 1
ATOM 1398 C C . GLU A 1 171 ? -4.309 -9.438 -24.672 1 95.5 171 GLU A C 1
ATOM 1400 O O . GLU A 1 171 ? -4.828 -8.992 -25.703 1 95.5 171 GLU A O 1
ATOM 1405 N N . ASP A 1 172 ? -4.66 -10.555 -24.203 1 93.56 172 ASP A N 1
ATOM 1406 C CA . ASP A 1 172 ? -5.586 -11.406 -24.938 1 93.56 172 ASP A CA 1
ATOM 1407 C C . ASP A 1 172 ? -7.02 -11.219 -24.438 1 93.56 172 ASP A C 1
ATOM 1409 O O . ASP A 1 172 ? -7.973 -11.508 -25.172 1 93.56 172 ASP A O 1
ATOM 1413 N N . ALA A 1 173 ? -7.191 -10.828 -23.234 1 90.44 173 ALA A N 1
ATOM 1414 C CA . ALA A 1 173 ? -8.531 -10.523 -22.734 1 90.44 173 ALA A CA 1
ATOM 1415 C C . ALA A 1 173 ? -9.133 -9.336 -23.469 1 90.44 173 ALA A C 1
ATOM 1417 O O . ALA A 1 173 ? -8.414 -8.531 -24.078 1 90.44 173 ALA A O 1
ATOM 1418 N N . HIS A 1 174 ? -10.445 -9.242 -23.438 1 87.25 174 HIS A N 1
ATOM 1419 C CA . HIS A 1 174 ? -11.141 -8.164 -24.125 1 87.25 174 HIS A CA 1
ATOM 1420 C C . HIS A 1 174 ? -10.695 -6.801 -23.625 1 87.25 174 HIS A C 1
ATOM 1422 O O . HIS A 1 174 ? -10.539 -5.863 -24.406 1 87.25 174 HIS A O 1
ATOM 1428 N N . THR A 1 175 ? -10.648 -6.742 -22.359 1 87.44 175 THR A N 1
ATOM 1429 C CA . THR A 1 175 ? -10.086 -5.562 -21.703 1 87.44 175 THR A CA 1
ATOM 1430 C C . THR A 1 175 ? -8.883 -5.945 -20.844 1 87.44 175 THR A C 1
ATOM 1432 O O . THR A 1 175 ? -8.906 -6.965 -20.156 1 87.44 175 THR A O 1
ATOM 1435 N N . THR A 1 176 ? -7.887 -5.094 -21 1 92.69 176 THR A N 1
ATOM 1436 C CA . THR A 1 176 ? -6.68 -5.34 -20.219 1 92.69 176 THR A CA 1
ATOM 1437 C C . THR A 1 176 ? -6.992 -5.34 -18.719 1 92.69 176 THR A C 1
ATOM 1439 O O . THR A 1 176 ? -7.684 -4.449 -18.219 1 92.69 176 THR A O 1
ATOM 1442 N N . ILE A 1 177 ? -6.551 -6.359 -18.094 1 93.44 177 ILE A N 1
ATOM 1443 C CA . ILE A 1 177 ? -6.738 -6.484 -16.656 1 93.44 177 ILE A CA 1
ATOM 1444 C C . ILE A 1 177 ? -5.383 -6.496 -15.961 1 93.44 177 ILE A C 1
ATOM 1446 O O . ILE A 1 177 ? -4.508 -7.297 -16.297 1 93.44 177 ILE A O 1
ATOM 1450 N N . ILE A 1 178 ? -5.18 -5.59 -15.023 1 94.94 178 ILE A N 1
ATOM 1451 C CA . ILE A 1 178 ? -4.016 -5.59 -14.148 1 94.94 178 ILE A CA 1
ATOM 1452 C C . ILE A 1 178 ? -4.367 -6.277 -12.828 1 94.94 178 ILE A C 1
ATOM 1454 O O . ILE A 1 178 ? -5.258 -5.828 -12.102 1 94.94 178 ILE A O 1
ATOM 1458 N N . HIS A 1 179 ? -3.748 -7.371 -12.484 1 95.5 179 HIS A N 1
ATOM 1459 C CA . HIS A 1 179 ? -4.098 -8.188 -11.328 1 95.5 179 HIS A CA 1
ATOM 1460 C C . HIS A 1 179 ? -3.789 -7.449 -10.023 1 95.5 179 HIS A C 1
ATOM 1462 O O . HIS A 1 179 ? -4.633 -7.391 -9.125 1 95.5 179 HIS A O 1
ATOM 1468 N N . ARG A 1 180 ? -2.486 -6.926 -9.891 1 94.62 180 ARG A N 1
ATOM 1469 C CA . ARG A 1 180 ? -2.012 -6.027 -8.844 1 94.62 180 ARG A CA 1
ATOM 1470 C C . ARG A 1 180 ? -1.636 -6.797 -7.582 1 94.62 180 ARG A C 1
ATOM 1472 O O . ARG A 1 180 ? -1.158 -6.215 -6.609 1 94.62 180 ARG A O 1
ATOM 1479 N N . ASP A 1 181 ? -1.764 -8.109 -7.605 1 94.62 181 ASP A N 1
ATOM 1480 C CA . ASP A 1 181 ? -1.435 -8.859 -6.398 1 94.62 181 ASP A CA 1
ATOM 1481 C C . ASP A 1 181 ? -0.905 -10.25 -6.742 1 94.62 181 ASP A C 1
ATOM 1483 O O . ASP A 1 181 ? -1.32 -11.242 -6.145 1 94.62 181 ASP A O 1
ATOM 1487 N N . ILE A 1 182 ? -0.055 -10.32 -7.688 1 97.94 182 ILE A N 1
ATOM 1488 C CA . ILE A 1 182 ? 0.623 -11.562 -8.031 1 97.94 182 ILE A CA 1
ATOM 1489 C C . ILE A 1 182 ? 1.624 -11.93 -6.938 1 97.94 182 ILE A C 1
ATOM 1491 O O . ILE A 1 182 ? 2.504 -11.133 -6.605 1 97.94 182 ILE A O 1
ATOM 1495 N N . LYS A 1 183 ? 1.422 -13.031 -6.305 1 96.75 183 LYS A N 1
ATOM 1496 C CA . LYS A 1 183 ? 2.295 -13.57 -5.266 1 96.75 183 LYS A CA 1
ATOM 1497 C C . LYS A 1 183 ? 2.084 -15.07 -5.086 1 96.75 183 LYS A C 1
ATOM 1499 O O . LYS A 1 183 ? 1.125 -15.633 -5.617 1 96.75 183 LYS A O 1
ATOM 1504 N N . ALA A 1 184 ? 2.941 -15.664 -4.348 1 96.19 184 ALA A N 1
ATOM 1505 C CA . ALA A 1 184 ? 2.945 -17.125 -4.215 1 96.19 184 ALA A CA 1
ATOM 1506 C C . ALA A 1 184 ? 1.643 -17.625 -3.6 1 96.19 184 ALA A C 1
ATOM 1508 O O . ALA A 1 184 ? 1.142 -18.688 -3.969 1 96.19 184 ALA A O 1
ATOM 1509 N N . SER A 1 185 ? 1.005 -16.844 -2.75 1 93.81 185 SER A N 1
ATOM 1510 C CA . SER A 1 185 ? -0.204 -17.297 -2.064 1 93.81 185 SER A CA 1
ATOM 1511 C C . SER A 1 185 ? -1.423 -17.203 -2.979 1 93.81 185 SER A C 1
ATOM 1513 O O . SER A 1 185 ? -2.475 -17.766 -2.68 1 93.81 185 SER A O 1
ATOM 1515 N N . ASN A 1 186 ? -1.237 -16.5 -4.086 1 95.19 186 ASN A N 1
ATOM 1516 C CA . ASN A 1 186 ? -2.35 -16.328 -5.016 1 95.19 186 ASN A CA 1
ATOM 1517 C C . ASN A 1 186 ? -2.166 -17.188 -6.266 1 95.19 186 ASN A C 1
ATOM 1519 O O . ASN A 1 186 ? -2.83 -16.969 -7.281 1 95.19 186 ASN A O 1
ATOM 1523 N N . ILE A 1 187 ? -1.254 -18.078 -6.223 1 97.94 187 ILE A N 1
ATOM 1524 C CA . ILE A 1 187 ? -1.037 -19.062 -7.277 1 97.94 187 ILE A CA 1
ATOM 1525 C C . ILE A 1 187 ? -1.356 -20.453 -6.754 1 97.94 187 ILE A C 1
ATOM 1527 O O . ILE A 1 187 ? -0.639 -20.984 -5.902 1 97.94 187 ILE A O 1
ATOM 1531 N N . LEU A 1 188 ? -2.41 -21.031 -7.297 1 97.19 188 LEU A N 1
ATOM 1532 C CA . LEU A 1 188 ? -2.836 -22.375 -6.918 1 97.19 188 LEU A CA 1
ATOM 1533 C C . LEU A 1 188 ? -2.328 -23.406 -7.918 1 97.19 188 LEU A C 1
ATOM 1535 O O . LEU A 1 188 ? -2.105 -23.078 -9.086 1 97.19 188 LEU A O 1
ATOM 1539 N N . LEU A 1 189 ? -2.1 -24.594 -7.406 1 97.12 189 LEU A N 1
ATOM 1540 C CA . LEU A 1 189 ? -1.637 -25.672 -8.273 1 97.12 189 LEU A CA 1
ATOM 1541 C C . LEU A 1 189 ? -2.678 -26.781 -8.359 1 97.12 189 LEU A C 1
ATOM 1543 O O . LEU A 1 189 ? -3.107 -27.312 -7.332 1 97.12 189 LEU A O 1
ATOM 1547 N N . ASP A 1 190 ? -3.031 -27.125 -9.578 1 96.25 190 ASP A N 1
ATOM 1548 C CA . ASP A 1 190 ? -4.047 -28.172 -9.734 1 96.25 190 ASP A CA 1
ATOM 1549 C C . ASP A 1 190 ? -3.422 -29.562 -9.703 1 96.25 190 ASP A C 1
ATOM 1551 O O . ASP A 1 190 ? -2.258 -29.719 -9.328 1 96.25 190 ASP A O 1
ATOM 1555 N N . GLY A 1 191 ? -4.246 -30.609 -10.062 1 93.69 191 GLY A N 1
ATOM 1556 C CA . GLY A 1 191 ? -3.793 -31.984 -9.984 1 93.69 191 GLY A CA 1
ATOM 1557 C C . GLY A 1 191 ? -2.605 -32.281 -10.883 1 93.69 191 GLY A C 1
ATOM 1558 O O . GLY A 1 191 ? -1.765 -33.125 -10.562 1 93.69 191 GLY A O 1
ATOM 1559 N N . GLY A 1 192 ? -2.52 -31.609 -11.961 1 94.5 192 GLY A N 1
ATOM 1560 C CA . GLY A 1 192 ? -1.412 -31.75 -12.891 1 94.5 192 GLY A CA 1
ATOM 1561 C C . GLY A 1 192 ? -0.284 -30.766 -12.633 1 94.5 192 GLY A C 1
ATOM 1562 O O . GLY A 1 192 ? 0.594 -30.578 -13.477 1 94.5 192 GLY A O 1
ATOM 1563 N N . TRP A 1 193 ? -0.327 -30.031 -11.555 1 94.62 193 TRP A N 1
ATOM 1564 C CA . TRP A 1 193 ? 0.673 -29.062 -11.133 1 94.62 193 TRP A CA 1
ATOM 1565 C C . TRP A 1 193 ? 0.676 -27.844 -12.055 1 94.62 193 TRP A C 1
ATOM 1567 O O . TRP A 1 193 ? 1.665 -27.109 -12.117 1 94.62 193 TRP A O 1
ATOM 1577 N N . VAL A 1 194 ? -0.457 -27.719 -12.734 1 96.88 194 VAL A N 1
ATOM 1578 C CA . VAL A 1 194 ? -0.631 -26.531 -13.562 1 96.88 194 VAL A CA 1
ATOM 1579 C C . VAL A 1 194 ? -1.039 -25.344 -12.688 1 96.88 194 VAL A C 1
ATOM 1581 O O . VAL A 1 194 ? -1.977 -25.453 -11.891 1 96.88 194 VAL A O 1
ATOM 1584 N N . PRO A 1 195 ? -0.278 -24.234 -12.82 1 98.44 195 PRO A N 1
ATOM 1585 C CA . PRO A 1 195 ? -0.617 -23.094 -11.969 1 98.44 195 PRO A CA 1
ATOM 1586 C C . PRO A 1 195 ? -1.896 -22.375 -12.414 1 98.44 195 PRO A C 1
ATOM 1588 O O . PRO A 1 195 ? -2.156 -22.266 -13.617 1 98.44 195 PRO A O 1
ATOM 1591 N N . LYS A 1 196 ? -2.688 -21.922 -11.453 1 98.31 196 LYS A N 1
ATOM 1592 C CA . LYS A 1 196 ? -3.873 -21.094 -11.656 1 98.31 196 LYS A CA 1
ATOM 1593 C C . LYS A 1 196 ? -3.809 -19.828 -10.805 1 98.31 196 LYS A C 1
ATOM 1595 O O . LYS A 1 196 ? -3.732 -19.906 -9.578 1 98.31 196 LYS A O 1
ATOM 1600 N N . ILE A 1 197 ? -3.773 -18.703 -11.469 1 98.12 197 ILE A N 1
ATOM 1601 C CA . ILE A 1 197 ? -3.779 -17.422 -10.766 1 98.12 197 ILE A CA 1
ATOM 1602 C C . ILE A 1 197 ? -5.137 -17.203 -10.109 1 98.12 197 ILE A C 1
ATOM 1604 O O . ILE A 1 197 ? -6.18 -17.391 -10.734 1 98.12 197 ILE A O 1
ATOM 1608 N N . ALA A 1 198 ? -5.125 -16.859 -8.844 1 94.88 198 ALA A N 1
ATOM 1609 C CA . ALA A 1 198 ? -6.348 -16.656 -8.078 1 94.88 198 ALA A CA 1
ATOM 1610 C C . ALA A 1 198 ? -6.352 -15.289 -7.395 1 94.88 198 ALA A C 1
ATOM 1612 O O . ALA A 1 198 ? -5.398 -14.516 -7.535 1 94.88 198 ALA A O 1
ATOM 1613 N N . ASP A 1 199 ? -7.465 -14.883 -6.785 1 90.62 199 ASP A N 1
ATOM 1614 C CA . ASP A 1 199 ? -7.676 -13.688 -5.977 1 90.62 199 ASP A CA 1
ATOM 1615 C C . ASP A 1 199 ? -7.562 -12.422 -6.828 1 90.62 199 ASP A C 1
ATOM 1617 O O . ASP A 1 199 ? -6.531 -11.75 -6.809 1 90.62 199 ASP A O 1
ATOM 1621 N N . PHE A 1 200 ? -8.609 -12.031 -7.43 1 91.12 200 PHE A N 1
ATOM 1622 C CA . PHE A 1 200 ? -8.68 -10.844 -8.273 1 91.12 200 PHE A CA 1
ATOM 1623 C C . PHE A 1 200 ? -9.281 -9.672 -7.512 1 91.12 200 PHE A C 1
ATOM 1625 O O . PHE A 1 200 ? -9.844 -8.75 -8.109 1 91.12 200 PHE A O 1
ATOM 1632 N N . GLY A 1 201 ? -9.188 -9.734 -6.246 1 86.88 201 GLY A N 1
ATOM 1633 C CA . GLY A 1 201 ? -9.773 -8.711 -5.398 1 86.88 201 GLY A CA 1
ATOM 1634 C C . GLY A 1 201 ? -9.203 -7.324 -5.648 1 86.88 201 GLY A C 1
ATOM 1635 O O . GLY A 1 201 ? -9.914 -6.324 -5.543 1 86.88 201 GLY A O 1
ATOM 1636 N N . LEU A 1 202 ? -7.977 -7.191 -5.965 1 88.56 202 LEU A N 1
ATOM 1637 C CA . LEU A 1 202 ? -7.316 -5.906 -6.164 1 88.56 202 LEU A CA 1
ATOM 1638 C C . LEU A 1 202 ? -7.188 -5.582 -7.648 1 88.56 202 LEU A C 1
ATOM 1640 O O . LEU A 1 202 ? -6.652 -4.535 -8.016 1 88.56 202 LEU A O 1
ATOM 1644 N N . ALA A 1 203 ? -7.68 -6.465 -8.477 1 90.56 203 ALA A N 1
ATOM 1645 C CA . ALA A 1 203 ? -7.523 -6.312 -9.922 1 90.56 203 ALA A CA 1
ATOM 1646 C C . ALA A 1 203 ? -8.273 -5.082 -10.43 1 90.56 203 ALA A C 1
ATOM 1648 O O . ALA A 1 203 ? -9.219 -4.621 -9.789 1 90.56 203 ALA A O 1
ATOM 1649 N N . ARG A 1 204 ? -7.742 -4.57 -11.523 1 87.44 204 ARG A N 1
ATOM 1650 C CA . ARG A 1 204 ? -8.352 -3.402 -12.156 1 87.44 204 ARG A CA 1
ATOM 1651 C C . ARG A 1 204 ? -8.383 -3.557 -13.68 1 87.44 204 ARG A C 1
ATOM 1653 O O . ARG A 1 204 ? -7.473 -4.145 -14.266 1 87.44 204 ARG A O 1
ATOM 1660 N N . LEU A 1 205 ? -9.484 -2.953 -14.203 1 79.56 205 LEU A N 1
ATOM 1661 C CA . LEU A 1 205 ? -9.523 -2.82 -15.656 1 79.56 205 LEU A CA 1
ATOM 1662 C C . LEU A 1 205 ? -8.68 -1.638 -16.109 1 79.56 205 LEU A C 1
ATOM 1664 O O . LEU A 1 205 ? -8.617 -0.611 -15.438 1 79.56 205 LEU A O 1
ATOM 1668 N N . PHE A 1 206 ? -7.969 -1.844 -17.078 1 72.75 206 PHE A N 1
ATOM 1669 C CA . PHE A 1 206 ? -7.117 -0.795 -17.625 1 72.75 206 PHE A CA 1
ATOM 1670 C C . PHE A 1 206 ? -7.516 -0.476 -19.062 1 72.75 206 PHE A C 1
ATOM 1672 O O . PHE A 1 206 ? -7.758 -1.383 -19.859 1 72.75 206 PHE A O 1
ATOM 1679 N N . PRO A 1 207 ? -7.605 1.003 -19.656 1 61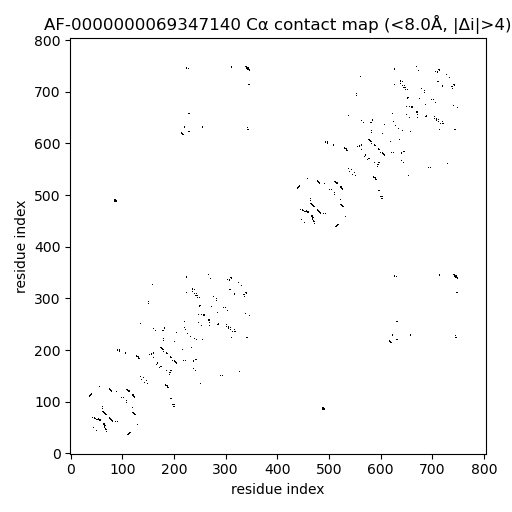.81 207 PRO A N 1
ATOM 1680 C CA . PRO A 1 207 ? -7.293 2.162 -18.812 1 61.81 207 PRO A CA 1
ATOM 1681 C C . PRO A 1 207 ? -8.398 2.484 -17.812 1 61.81 207 PRO A C 1
ATOM 1683 O O . PRO A 1 207 ? -9.578 2.281 -18.109 1 61.81 207 PRO A O 1
ATOM 1686 N N . GLU A 1 208 ? -8.016 2.465 -16.5 1 57.31 208 GLU A N 1
ATOM 1687 C CA . GLU A 1 208 ? -8.977 2.863 -15.484 1 57.31 208 GLU A CA 1
ATOM 1688 C C . GLU A 1 208 ? -9.633 4.195 -15.828 1 57.31 208 GLU A C 1
ATOM 1690 O O . GLU A 1 208 ? -9.023 5.043 -16.484 1 57.31 208 GLU A O 1
ATOM 1695 N N . ASP A 1 209 ? -10.945 4.27 -15.797 1 49.03 209 ASP A N 1
ATOM 1696 C CA . ASP A 1 209 ? -11.461 5.637 -15.742 1 49.03 209 ASP A CA 1
ATOM 1697 C C . ASP A 1 209 ? -10.609 6.5 -14.812 1 49.03 209 ASP A C 1
ATOM 1699 O O . ASP A 1 209 ? -10.148 6.031 -13.766 1 49.03 209 ASP A O 1
ATOM 1703 N N . GLN A 1 210 ? -9.789 7.395 -15.266 1 45.41 210 GLN A N 1
ATOM 1704 C CA . GLN A 1 210 ? -8.844 8.359 -14.719 1 45.41 210 GLN A CA 1
ATOM 1705 C C . GLN A 1 210 ? -9.266 8.797 -13.312 1 45.41 210 GLN A C 1
ATOM 1707 O O . GLN A 1 210 ? -8.539 9.539 -12.648 1 45.41 210 GLN A O 1
ATOM 1712 N N . SER A 1 211 ? -10.531 8.648 -12.922 1 42.34 211 SER A N 1
ATOM 1713 C CA . SER A 1 211 ? -11 9.492 -11.836 1 42.34 211 SER A CA 1
ATOM 1714 C C . SER A 1 211 ? -10.461 9.008 -10.492 1 42.34 211 SER A C 1
ATOM 1716 O O . SER A 1 211 ? -10.68 9.656 -9.461 1 42.34 211 SER A O 1
ATOM 1718 N N . ASN A 1 212 ? -10.234 7.695 -10.234 1 48.25 212 ASN A N 1
ATOM 1719 C CA . ASN A 1 212 ? -10.039 7.234 -8.867 1 48.25 212 ASN A CA 1
ATOM 1720 C C . ASN A 1 212 ? -8.734 7.754 -8.273 1 48.25 212 ASN A C 1
ATOM 1722 O O . ASN A 1 212 ? -7.789 8.055 -9.016 1 48.25 212 ASN A O 1
ATOM 1726 N N . VAL A 1 213 ? -8.891 8.07 -6.895 1 51.53 213 VAL A N 1
ATOM 1727 C CA . VAL A 1 213 ? -7.891 8.695 -6.031 1 51.53 213 VAL A CA 1
ATOM 1728 C C . VAL A 1 213 ? -6.527 8.047 -6.266 1 51.53 213 VAL A C 1
ATOM 1730 O O . VAL A 1 213 ? -6.32 6.883 -5.93 1 51.53 213 VAL A O 1
ATOM 1733 N N . LYS A 1 214 ? -5.699 8.492 -7.156 1 61.41 214 LYS A N 1
ATOM 1734 C CA . LYS A 1 214 ? -4.371 8.203 -7.688 1 61.41 214 LYS A CA 1
ATOM 1735 C C . LYS A 1 214 ? -3.32 8.219 -6.582 1 61.41 214 LYS A C 1
ATOM 1737 O O . LYS A 1 214 ? -2.17 7.836 -6.809 1 61.41 214 LYS A O 1
ATOM 1742 N N . THR A 1 215 ? -3.816 8.383 -5.328 1 77.44 215 THR A N 1
ATOM 1743 C CA . THR A 1 215 ? -2.736 8.562 -4.363 1 77.44 215 THR A CA 1
ATOM 1744 C C . THR A 1 215 ? -2.711 7.406 -3.363 1 77.44 215 THR A C 1
ATOM 1746 O O . THR A 1 215 ? -1.739 7.238 -2.623 1 77.44 215 THR A O 1
ATOM 1749 N N . ARG A 1 216 ? -3.748 6.559 -3.473 1 83.25 216 ARG A N 1
ATOM 1750 C CA . ARG A 1 216 ? -3.809 5.461 -2.51 1 83.25 216 ARG A CA 1
ATOM 1751 C C . ARG A 1 216 ? -3.156 4.203 -3.07 1 83.25 216 ARG A C 1
ATOM 1753 O O . ARG A 1 216 ? -3.369 3.852 -4.234 1 83.25 216 ARG A O 1
ATOM 1760 N N . VAL A 1 217 ? -2.385 3.584 -2.268 1 87.25 217 VAL A N 1
ATOM 1761 C CA . VAL A 1 217 ? -1.688 2.357 -2.641 1 87.25 217 VAL A CA 1
ATOM 1762 C C . VAL A 1 217 ? -2.193 1.197 -1.786 1 87.25 217 VAL A C 1
ATOM 1764 O O . VAL A 1 217 ? -2.35 1.336 -0.571 1 87.25 217 VAL A O 1
ATOM 1767 N N . VAL A 1 218 ? -2.549 0.142 -2.473 1 87.31 218 VAL A N 1
ATOM 1768 C CA . VAL A 1 218 ? -2.922 -1.106 -1.814 1 87.31 218 VAL A CA 1
ATOM 1769 C C . VAL A 1 218 ? -2.178 -2.273 -2.461 1 87.31 218 VAL A C 1
ATOM 1771 O O . VAL A 1 218 ? -2.086 -2.355 -3.688 1 87.31 218 VAL A O 1
ATOM 1774 N N . GLY A 1 219 ? -1.616 -3.156 -1.643 1 90 219 GLY A N 1
ATOM 1775 C CA . GLY A 1 219 ? -0.904 -4.32 -2.143 1 90 219 GLY A CA 1
ATOM 1776 C C . GLY A 1 219 ? -0.268 -5.148 -1.043 1 90 219 GLY A C 1
ATOM 1777 O O . GLY A 1 219 ? -0.646 -5.035 0.125 1 90 219 GLY A O 1
ATOM 1778 N N . THR A 1 220 ? 0.583 -6.039 -1.472 1 92.44 220 THR A N 1
ATOM 1779 C CA . THR A 1 220 ? 1.283 -6.902 -0.528 1 92.44 220 THR A CA 1
ATOM 1780 C C . THR A 1 220 ? 2.762 -6.535 -0.453 1 92.44 220 THR A C 1
ATOM 1782 O O . THR A 1 220 ? 3.402 -6.305 -1.48 1 92.44 220 THR A O 1
ATOM 1785 N N . ASN A 1 221 ? 3.25 -6.508 0.801 1 89.81 221 ASN A N 1
ATOM 1786 C CA . ASN A 1 221 ? 4.645 -6.125 0.998 1 89.81 221 ASN A CA 1
ATOM 1787 C C . ASN A 1 221 ? 5.594 -7.07 0.268 1 89.81 221 ASN A C 1
ATOM 1789 O O . ASN A 1 221 ? 5.375 -8.281 0.251 1 89.81 221 ASN A O 1
ATOM 1793 N N . GLY A 1 222 ? 6.559 -6.527 -0.421 1 90.69 222 GLY A N 1
ATOM 1794 C CA . GLY A 1 222 ? 7.594 -7.297 -1.093 1 90.69 222 GLY A CA 1
ATOM 1795 C C . GLY A 1 222 ? 7.277 -7.574 -2.551 1 90.69 222 GLY A C 1
ATOM 1796 O O . GLY A 1 222 ? 8.133 -8.039 -3.299 1 90.69 222 GLY A O 1
ATOM 1797 N N . TYR A 1 223 ? 6.086 -7.25 -2.949 1 95.12 223 TYR A N 1
ATOM 1798 C CA . TYR A 1 223 ? 5.699 -7.594 -4.312 1 95.12 223 TYR A CA 1
ATOM 1799 C C . TYR A 1 223 ? 5.34 -6.344 -5.109 1 95.12 223 TYR A C 1
ATOM 1801 O O . TYR A 1 223 ? 5.16 -6.406 -6.328 1 95.12 223 TYR A O 1
ATOM 1809 N N . MET A 1 224 ? 5.266 -5.211 -4.449 1 93.31 224 MET A N 1
ATOM 1810 C CA . MET A 1 224 ? 4.77 -4.008 -5.109 1 93.31 224 MET A CA 1
ATOM 1811 C C . MET A 1 224 ? 5.879 -3.322 -5.898 1 93.31 224 MET A C 1
ATOM 1813 O O . MET A 1 224 ? 6.996 -3.17 -5.402 1 93.31 224 MET A O 1
ATOM 1817 N N . ALA A 1 225 ? 5.496 -2.855 -7.066 1 93 225 ALA A N 1
ATOM 1818 C CA . ALA A 1 225 ? 6.449 -2.191 -7.949 1 93 225 ALA A CA 1
ATOM 1819 C C . ALA A 1 225 ? 6.781 -0.79 -7.445 1 93 225 ALA A C 1
ATOM 1821 O O . ALA A 1 225 ? 5.906 -0.084 -6.938 1 93 225 ALA A O 1
ATOM 1822 N N . PRO A 1 226 ? 8.031 -0.363 -7.699 1 89.38 226 PRO A N 1
ATOM 1823 C CA . PRO A 1 226 ? 8.469 0.938 -7.191 1 89.38 226 PRO A CA 1
ATOM 1824 C C . PRO A 1 226 ? 7.641 2.098 -7.742 1 89.38 226 PRO A C 1
ATOM 1826 O O . PRO A 1 226 ? 7.281 3.014 -6.996 1 89.38 226 PRO A O 1
ATOM 1829 N N . GLU A 1 227 ? 7.301 2.143 -9.055 1 87.5 227 GLU A N 1
ATOM 1830 C CA . GLU A 1 227 ? 6.57 3.26 -9.641 1 87.5 227 GLU A CA 1
ATOM 1831 C C . GLU A 1 227 ? 5.152 3.344 -9.086 1 87.5 227 GLU A C 1
ATOM 1833 O O . GLU A 1 227 ? 4.562 4.426 -9.039 1 87.5 227 GLU A O 1
ATOM 1838 N N . TYR A 1 228 ? 4.625 2.26 -8.734 1 89.81 228 TYR A N 1
ATOM 1839 C CA . TYR A 1 228 ? 3.303 2.227 -8.125 1 89.81 228 TYR A CA 1
ATOM 1840 C C . TYR A 1 228 ? 3.35 2.771 -6.699 1 89.81 228 TYR A C 1
ATOM 1842 O O . TYR A 1 228 ? 2.523 3.604 -6.32 1 89.81 228 TYR A O 1
ATOM 1850 N N . VAL A 1 229 ? 4.289 2.338 -5.941 1 88.38 229 VAL A N 1
ATOM 1851 C CA . VAL A 1 229 ? 4.438 2.715 -4.539 1 88.38 229 VAL A CA 1
ATOM 1852 C C . VAL A 1 229 ? 4.77 4.199 -4.434 1 88.38 229 VAL A C 1
ATOM 1854 O O . VAL A 1 229 ? 4.246 4.902 -3.568 1 88.38 229 VAL A O 1
ATOM 1857 N N . MET A 1 230 ? 5.547 4.66 -5.344 1 83.94 230 MET A N 1
ATOM 1858 C CA . MET A 1 230 ? 6.082 6.012 -5.223 1 83.94 230 MET A CA 1
ATOM 1859 C C . MET A 1 230 ? 5.16 7.023 -5.891 1 83.94 230 MET A C 1
ATOM 1861 O O . MET A 1 230 ? 4.98 8.133 -5.391 1 83.94 230 MET A O 1
ATOM 1865 N N . ARG A 1 231 ? 4.598 6.617 -7.047 1 83.94 231 ARG A N 1
ATOM 1866 C CA . ARG A 1 231 ? 3.91 7.613 -7.859 1 83.94 231 ARG A CA 1
ATOM 1867 C C . ARG A 1 231 ? 2.479 7.184 -8.164 1 83.94 231 ARG A C 1
ATOM 1869 O O . ARG A 1 231 ? 1.727 7.918 -8.805 1 83.94 231 ARG A O 1
ATOM 1876 N N . GLY A 1 232 ? 2.201 6.043 -7.812 1 84.75 232 GLY A N 1
ATOM 1877 C CA . GLY A 1 232 ? 0.857 5.566 -8.094 1 84.75 232 GLY A CA 1
ATOM 1878 C C . GLY A 1 232 ? 0.652 5.176 -9.547 1 84.75 232 GLY A C 1
ATOM 1879 O O . GLY A 1 232 ? -0.484 5.004 -9.992 1 84.75 232 GLY A O 1
ATOM 1880 N N . SER A 1 233 ? 1.749 5.078 -10.242 1 85.19 233 SER A N 1
ATOM 1881 C CA . SER A 1 233 ? 1.657 4.727 -11.656 1 85.19 233 SER A CA 1
ATOM 1882 C C . SER A 1 233 ? 1.288 3.258 -11.836 1 85.19 233 SER A C 1
ATOM 1884 O O . SER A 1 233 ? 2.041 2.367 -11.438 1 85.19 233 SER A O 1
ATOM 1886 N N . LEU A 1 234 ? 0.092 3.084 -12.484 1 89 234 LEU A N 1
ATOM 1887 C CA . LEU A 1 234 ? -0.401 1.726 -12.688 1 89 234 LEU A CA 1
ATOM 1888 C C . LEU A 1 234 ? -0.362 1.346 -14.164 1 89 234 LEU A C 1
ATOM 1890 O O . LEU A 1 234 ? -0.887 2.072 -15.008 1 89 234 LEU A O 1
ATOM 1894 N N . SER A 1 235 ? 0.33 0.31 -14.469 1 92.94 235 SER A N 1
ATOM 1895 C CA . SER A 1 235 ? 0.369 -0.34 -15.773 1 92.94 235 SER A CA 1
ATOM 1896 C C . SER A 1 235 ? 0.554 -1.848 -15.633 1 92.94 235 SER A C 1
ATOM 1898 O O . SER A 1 235 ? 0.701 -2.361 -14.523 1 92.94 235 SER A O 1
ATOM 1900 N N . THR A 1 236 ? 0.511 -2.527 -16.734 1 96.62 236 THR A N 1
ATOM 1901 C CA . THR A 1 236 ? 0.717 -3.973 -16.719 1 96.62 236 THR A CA 1
ATOM 1902 C C . THR A 1 236 ? 2.08 -4.312 -16.109 1 96.62 236 THR A C 1
ATOM 1904 O O . THR A 1 236 ? 2.299 -5.438 -15.656 1 96.62 236 THR A O 1
ATOM 1907 N N . LYS A 1 237 ? 2.943 -3.332 -16.094 1 97.06 237 LYS A N 1
ATOM 1908 C CA . LYS A 1 237 ? 4.312 -3.557 -15.641 1 97.06 237 LYS A CA 1
ATOM 1909 C C . LYS A 1 237 ? 4.367 -3.814 -14.141 1 97.06 237 LYS A C 1
ATOM 1911 O O . LYS A 1 237 ? 5.348 -4.359 -13.633 1 97.06 237 LYS A O 1
ATOM 1916 N N . VAL A 1 238 ? 3.311 -3.424 -13.398 1 96.38 238 VAL A N 1
ATOM 1917 C CA . VAL A 1 238 ? 3.273 -3.717 -11.969 1 96.38 238 VAL A CA 1
ATOM 1918 C C . VAL A 1 238 ? 3.137 -5.223 -11.75 1 96.38 238 VAL A C 1
ATOM 1920 O O . VAL A 1 238 ? 3.76 -5.785 -10.852 1 96.38 238 VAL A O 1
ATOM 1923 N N . ASP A 1 239 ? 2.365 -5.887 -12.648 1 98.31 239 ASP A N 1
ATOM 1924 C CA . ASP A 1 239 ? 2.242 -7.34 -12.602 1 98.31 239 ASP A CA 1
ATOM 1925 C C . ASP A 1 239 ? 3.553 -8.016 -13 1 98.31 239 ASP A C 1
ATOM 1927 O O . ASP A 1 239 ? 3.922 -9.047 -12.438 1 98.31 239 ASP A O 1
ATOM 1931 N N . VAL A 1 240 ? 4.191 -7.41 -13.961 1 98.69 240 VAL A N 1
ATOM 1932 C CA . VAL A 1 240 ? 5.465 -7.957 -14.422 1 98.69 240 VAL A CA 1
ATOM 1933 C C . VAL A 1 240 ? 6.473 -7.945 -13.273 1 98.69 240 VAL A C 1
ATOM 1935 O O . VAL A 1 240 ? 7.211 -8.914 -13.078 1 98.69 240 VAL A O 1
ATOM 1938 N N . PHE A 1 241 ? 6.469 -6.879 -12.562 1 97.81 241 PHE A N 1
ATOM 1939 C CA . PHE A 1 241 ? 7.355 -6.781 -11.406 1 97.81 241 PHE A CA 1
ATOM 1940 C C . PHE A 1 241 ? 7.059 -7.887 -10.398 1 97.81 241 PHE A C 1
ATOM 1942 O O . PHE A 1 241 ? 7.965 -8.617 -9.992 1 97.81 241 PHE A O 1
ATOM 1949 N N . SER A 1 242 ? 5.82 -8.039 -10.031 1 98.19 242 SER A N 1
ATOM 1950 C CA . SER A 1 242 ? 5.418 -9.062 -9.062 1 98.19 242 SER A CA 1
ATOM 1951 C C . SER A 1 242 ? 5.75 -10.461 -9.57 1 98.19 242 SER A C 1
ATOM 1953 O O . SER A 1 242 ? 6.156 -11.328 -8.789 1 98.19 242 SER A O 1
ATOM 1955 N N . PHE A 1 243 ? 5.543 -10.688 -10.859 1 98.75 243 PHE A N 1
ATOM 1956 C CA . PHE A 1 243 ? 5.902 -11.953 -11.484 1 98.75 243 PHE A CA 1
ATOM 1957 C C . PHE A 1 243 ? 7.387 -12.242 -11.297 1 98.75 243 PHE A C 1
ATOM 1959 O O . PHE A 1 243 ? 7.77 -13.359 -10.938 1 98.75 243 PHE A O 1
ATOM 1966 N N . GLY A 1 244 ? 8.227 -11.211 -11.586 1 98.69 244 GLY A N 1
ATOM 1967 C CA . GLY A 1 244 ? 9.656 -11.367 -11.391 1 98.69 244 GLY A CA 1
ATOM 1968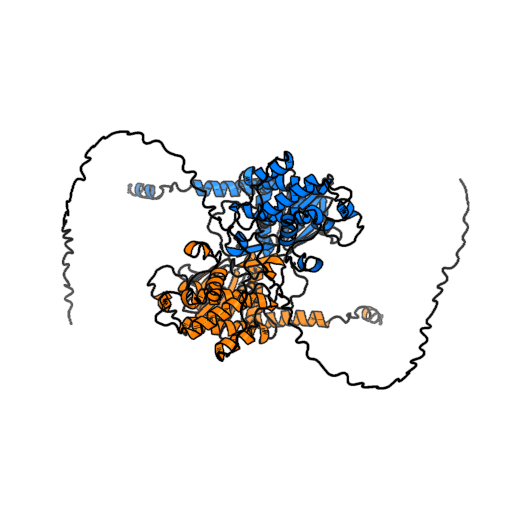 C C . GLY A 1 244 ? 10.023 -11.773 -9.977 1 98.69 244 GLY A C 1
ATOM 1969 O O . GLY A 1 244 ? 10.898 -12.609 -9.766 1 98.69 244 GLY A O 1
ATOM 1970 N N . VAL A 1 245 ? 9.336 -11.172 -8.992 1 97.81 245 VAL A N 1
ATOM 1971 C CA . VAL A 1 245 ? 9.562 -11.523 -7.594 1 97.81 245 VAL A CA 1
ATOM 1972 C C . VAL A 1 245 ? 9.234 -13.008 -7.379 1 97.81 245 VAL A C 1
ATOM 1974 O O . VAL A 1 245 ? 10.031 -13.734 -6.781 1 97.81 245 VAL A O 1
ATOM 1977 N N . VAL A 1 246 ? 8.156 -13.453 -7.898 1 98.62 246 VAL A N 1
ATOM 1978 C CA . VAL A 1 246 ? 7.723 -14.844 -7.746 1 98.62 246 VAL A CA 1
ATOM 1979 C C . VAL A 1 246 ? 8.734 -15.773 -8.406 1 98.62 246 VAL A C 1
ATOM 1981 O O . VAL A 1 246 ? 9.055 -16.844 -7.867 1 98.62 246 VAL A O 1
ATOM 1984 N N . VAL A 1 247 ? 9.227 -15.367 -9.562 1 98.69 247 VAL A N 1
ATOM 1985 C CA . VAL A 1 247 ? 10.227 -16.172 -10.258 1 98.69 247 VAL A CA 1
ATOM 1986 C C . VAL A 1 247 ? 11.445 -16.375 -9.367 1 98.69 247 VAL A C 1
ATOM 1988 O O . VAL A 1 247 ? 11.906 -17.516 -9.188 1 98.69 247 VAL A O 1
ATOM 1991 N N . LEU A 1 248 ? 11.922 -15.344 -8.781 1 97.75 248 LEU A N 1
ATOM 1992 C CA . LEU A 1 248 ? 13.094 -15.43 -7.93 1 97.75 248 LEU A CA 1
ATOM 1993 C C . LEU A 1 248 ? 12.797 -16.234 -6.668 1 97.75 248 LEU A C 1
ATOM 1995 O O . LEU A 1 248 ? 13.664 -16.938 -6.16 1 97.75 248 LEU A O 1
ATOM 1999 N N . GLU A 1 249 ? 11.617 -16.141 -6.207 1 97.12 249 GLU A N 1
ATOM 2000 C CA . GLU A 1 249 ? 11.195 -16.969 -5.078 1 97.12 249 GLU A CA 1
ATOM 2001 C C . GLU A 1 249 ? 11.164 -18.453 -5.461 1 97.12 249 GLU A C 1
ATOM 2003 O O . GLU A 1 249 ? 11.57 -19.312 -4.676 1 97.12 249 GLU A O 1
ATOM 2008 N N . LEU A 1 250 ? 10.68 -18.734 -6.645 1 97.5 250 LEU A N 1
ATOM 2009 C CA . LEU A 1 250 ? 10.594 -20.109 -7.121 1 97.5 250 LEU A CA 1
ATOM 2010 C C . LEU A 1 250 ? 11.984 -20.719 -7.281 1 97.5 250 LEU A C 1
ATOM 2012 O O . LEU A 1 250 ? 12.18 -21.906 -7.027 1 97.5 250 LEU A O 1
ATOM 2016 N N . ILE A 1 251 ? 12.914 -19.922 -7.688 1 97.12 251 ILE A N 1
ATOM 2017 C CA . ILE A 1 251 ? 14.281 -20.391 -7.895 1 97.12 251 ILE A CA 1
ATOM 2018 C C . ILE A 1 251 ? 14.953 -20.625 -6.543 1 97.12 251 ILE A C 1
ATOM 2020 O O . ILE A 1 251 ? 15.578 -21.672 -6.328 1 97.12 251 ILE A O 1
ATOM 2024 N N . SER A 1 252 ? 14.758 -19.719 -5.594 1 94.44 252 SER A N 1
ATOM 2025 C CA . SER A 1 252 ? 15.539 -19.719 -4.359 1 94.44 252 SER A CA 1
ATOM 2026 C C . SER A 1 252 ? 14.836 -20.5 -3.258 1 94.44 252 SER A C 1
ATOM 2028 O O . SER A 1 252 ? 15.484 -20.953 -2.307 1 94.44 252 SER A O 1
ATOM 2030 N N . GLY A 1 253 ? 13.547 -20.531 -3.365 1 93.06 253 GLY A N 1
ATOM 2031 C CA . GLY A 1 253 ? 12.773 -21.094 -2.271 1 93.06 253 GLY A CA 1
ATOM 2032 C C . GLY A 1 253 ? 12.641 -20.156 -1.086 1 93.06 253 GLY A C 1
ATOM 2033 O O . GLY A 1 253 ? 12.188 -20.562 -0.015 1 93.06 253 GLY A O 1
ATOM 2034 N N . LEU A 1 254 ? 13.086 -18.938 -1.289 1 91.5 254 LEU A N 1
ATOM 2035 C CA . LEU A 1 254 ? 13.062 -17.953 -0.217 1 91.5 254 LEU A CA 1
ATOM 2036 C C . LEU A 1 254 ? 12.008 -16.875 -0.486 1 91.5 254 LEU A C 1
ATOM 2038 O O . LEU A 1 254 ? 11.859 -16.422 -1.622 1 91.5 254 LEU A O 1
ATOM 2042 N N . LYS A 1 255 ? 11.312 -16.578 0.593 1 91.31 255 LYS A N 1
ATOM 2043 C CA . LYS A 1 255 ? 10.305 -15.523 0.485 1 91.31 255 LYS A CA 1
ATOM 2044 C C . LYS A 1 255 ? 10.945 -14.141 0.517 1 91.31 255 LYS A C 1
ATOM 2046 O O . LYS A 1 255 ? 11.719 -13.828 1.425 1 91.31 255 LYS A O 1
ATOM 2051 N N . ASN A 1 256 ? 10.609 -13.258 -0.429 1 90 256 ASN A N 1
ATOM 2052 C CA . ASN A 1 256 ? 11.203 -11.93 -0.52 1 90 256 ASN A CA 1
ATOM 2053 C C . ASN A 1 256 ? 10.859 -11.078 0.699 1 90 256 ASN A C 1
ATOM 2055 O O . ASN A 1 256 ? 11.727 -10.391 1.245 1 90 256 ASN A O 1
ATOM 2059 N N . SER A 1 257 ? 9.641 -11.109 1.134 1 79.94 257 SER A N 1
ATOM 2060 C CA . SER A 1 257 ? 9.164 -10.273 2.23 1 79.94 257 SER A CA 1
ATOM 2061 C C . SER A 1 257 ? 9.812 -10.672 3.553 1 79.94 257 SER A C 1
ATOM 2063 O O . SER A 1 257 ? 9.797 -9.898 4.512 1 79.94 257 SER A O 1
ATOM 2065 N N . ALA A 1 258 ? 10.398 -11.891 3.574 1 74.31 258 ALA A N 1
ATOM 2066 C CA . ALA A 1 258 ? 11 -12.391 4.805 1 74.31 258 ALA A CA 1
ATOM 2067 C C . ALA A 1 258 ? 12.5 -12.602 4.637 1 74.31 258 ALA A C 1
ATOM 2069 O O . ALA A 1 258 ? 13.141 -13.258 5.465 1 74.31 258 ALA A O 1
ATOM 2070 N N . PHE A 1 259 ? 13.125 -12.242 3.539 1 70.44 259 PHE A N 1
ATOM 2071 C CA . PHE A 1 259 ? 14.508 -12.523 3.164 1 70.44 259 PHE A CA 1
ATOM 2072 C C . PHE A 1 259 ? 15.469 -11.945 4.191 1 70.44 259 PHE A C 1
ATOM 2074 O O . PHE A 1 259 ? 16.469 -12.578 4.543 1 70.44 259 PHE A O 1
ATOM 2081 N N . ALA A 1 260 ? 15.516 -10.734 4.633 1 58.91 260 ALA A N 1
ATOM 2082 C CA . ALA A 1 260 ? 16.531 -10.078 5.461 1 58.91 260 ALA A CA 1
ATOM 2083 C C . ALA A 1 260 ? 16.906 -10.945 6.656 1 58.91 260 ALA A C 1
ATOM 2085 O O . ALA A 1 260 ? 18.031 -10.867 7.152 1 58.91 260 ALA A O 1
ATOM 2086 N N . ARG A 1 261 ? 16.047 -11.773 7.121 1 51.47 261 ARG A N 1
ATOM 2087 C CA . ARG A 1 261 ? 16.344 -12.508 8.352 1 51.47 261 ARG A CA 1
ATOM 2088 C C . ARG A 1 261 ? 17.406 -13.578 8.109 1 51.47 261 ARG A C 1
ATOM 2090 O O . ARG A 1 261 ? 18.141 -13.961 9.031 1 51.47 261 ARG A O 1
ATOM 2097 N N . ILE A 1 262 ? 17.438 -14.133 6.953 1 49.06 262 ILE A N 1
ATOM 2098 C CA . ILE A 1 262 ? 18.156 -15.398 6.836 1 49.06 262 ILE A CA 1
ATOM 2099 C C . ILE A 1 262 ? 19.531 -15.148 6.238 1 49.06 262 ILE A C 1
ATOM 2101 O O . ILE A 1 262 ? 20.484 -15.883 6.531 1 49.06 262 ILE A O 1
ATOM 2105 N N . SER A 1 263 ? 19.781 -14.172 5.23 1 55.41 263 SER A N 1
ATOM 2106 C CA . SER A 1 263 ? 20.922 -14.531 4.387 1 55.41 263 SER A CA 1
ATOM 2107 C C . SER A 1 263 ? 22.031 -13.508 4.496 1 55.41 263 SER A C 1
ATOM 2109 O O . SER A 1 263 ? 22.375 -13.055 5.594 1 55.41 263 SER A O 1
ATOM 2111 N N . ASP A 1 264 ? 22.344 -12.742 3.361 1 56.78 264 ASP A N 1
ATOM 2112 C CA . ASP A 1 264 ? 23.5 -11.922 3.002 1 56.78 264 ASP A CA 1
ATOM 2113 C C . ASP A 1 264 ? 23.391 -10.523 3.611 1 56.78 264 ASP A C 1
ATOM 2115 O O . ASP A 1 264 ? 22.453 -9.781 3.318 1 56.78 264 ASP A O 1
ATOM 2119 N N . PRO A 1 265 ? 24.25 -10.312 4.637 1 61.34 265 PRO A N 1
ATOM 2120 C CA . PRO A 1 265 ? 24.234 -9.016 5.309 1 61.34 265 PRO A CA 1
ATOM 2121 C C . PRO A 1 265 ? 24.297 -7.844 4.328 1 61.34 265 PRO A C 1
ATOM 2123 O O . PRO A 1 265 ? 23.906 -6.727 4.664 1 61.34 265 PRO A O 1
ATOM 2126 N N . GLU A 1 266 ? 24.734 -8.234 3.141 1 66 266 GLU A N 1
ATOM 2127 C CA . GLU A 1 266 ? 24.938 -7.145 2.189 1 66 266 GLU A CA 1
ATOM 2128 C C . GLU A 1 266 ? 23.688 -6.938 1.331 1 66 266 GLU A C 1
ATOM 2130 O O . GLU A 1 266 ? 23.562 -5.93 0.628 1 66 266 GLU A O 1
ATOM 2135 N N . ALA A 1 267 ? 22.812 -7.922 1.394 1 75.88 267 ALA A N 1
ATOM 2136 C CA . ALA A 1 267 ? 21.609 -7.797 0.591 1 75.88 267 ALA A CA 1
ATOM 2137 C C . ALA A 1 267 ? 20.391 -7.566 1.477 1 75.88 267 ALA A C 1
ATOM 2139 O O . ALA A 1 267 ? 20.125 -8.344 2.402 1 75.88 267 ALA A O 1
ATOM 2140 N N . SER A 1 268 ? 19.703 -6.602 1.219 1 75.12 268 SER A N 1
ATOM 2141 C CA . SER A 1 268 ? 18.547 -6.223 2.043 1 75.12 268 SER A CA 1
ATOM 2142 C C . SER A 1 268 ? 17.281 -6.895 1.555 1 75.12 268 SER A C 1
ATOM 2144 O O . SER A 1 268 ? 16.234 -6.789 2.195 1 75.12 268 SER A O 1
ATOM 2146 N N . SER A 1 269 ? 17.375 -7.559 0.427 1 85 269 SER A N 1
ATOM 2147 C CA . SER A 1 269 ? 16.203 -8.242 -0.145 1 85 269 SER A CA 1
ATOM 2148 C C . SER A 1 269 ? 16.641 -9.398 -1.039 1 85 269 SER A C 1
ATOM 2150 O O . SER A 1 269 ? 17.812 -9.508 -1.409 1 85 269 SER A O 1
ATOM 2152 N N . LEU A 1 270 ? 15.742 -10.266 -1.313 1 91.62 270 LEU A N 1
ATOM 2153 C CA . LEU A 1 270 ? 15.992 -11.359 -2.242 1 91.62 270 LEU A CA 1
ATOM 2154 C C . LEU A 1 270 ? 16.406 -10.828 -3.611 1 91.62 270 LEU A C 1
ATOM 2156 O O . LEU A 1 270 ? 17.281 -11.406 -4.27 1 91.62 270 LEU A O 1
ATOM 2160 N N . LEU A 1 271 ? 15.812 -9.711 -4.031 1 92.81 271 LEU A N 1
ATOM 2161 C CA . LEU A 1 271 ? 16.109 -9.109 -5.328 1 92.81 271 LEU A CA 1
ATOM 2162 C C . LEU A 1 271 ? 17.562 -8.641 -5.391 1 92.81 271 LEU A C 1
ATOM 2164 O O . LEU A 1 271 ? 18.25 -8.891 -6.375 1 92.81 271 LEU A O 1
ATOM 2168 N N . GLU A 1 272 ? 17.953 -8.039 -4.363 1 88.12 272 GLU A N 1
ATOM 2169 C CA . GLU A 1 272 ? 19.328 -7.559 -4.297 1 88.12 272 GLU A CA 1
ATOM 2170 C C . GLU A 1 272 ? 20.328 -8.719 -4.262 1 88.12 272 GLU A C 1
ATOM 2172 O O . GLU A 1 272 ? 21.391 -8.641 -4.863 1 88.12 272 GLU A O 1
ATOM 2177 N N . TRP A 1 273 ? 19.984 -9.711 -3.516 1 91 273 TRP A N 1
ATOM 2178 C CA . TRP A 1 273 ? 20.828 -10.891 -3.461 1 91 273 TRP A CA 1
ATOM 2179 C C . TRP A 1 273 ? 20.953 -11.531 -4.84 1 91 273 TRP A C 1
ATOM 2181 O O . TRP A 1 273 ? 22.062 -11.859 -5.277 1 91 273 TRP A O 1
ATOM 2191 N N . ALA A 1 274 ? 19.875 -11.688 -5.488 1 94.5 274 ALA A N 1
ATOM 2192 C CA . ALA A 1 274 ? 19.875 -12.25 -6.84 1 94.5 274 ALA A CA 1
ATOM 2193 C C . ALA A 1 274 ? 20.75 -11.414 -7.773 1 94.5 274 ALA A C 1
ATOM 2195 O O . ALA A 1 274 ? 21.516 -11.961 -8.57 1 94.5 274 ALA A O 1
ATOM 2196 N N . TRP A 1 275 ? 20.594 -10.133 -7.66 1 93.19 275 TRP A N 1
ATOM 2197 C CA . TRP A 1 275 ? 21.375 -9.219 -8.492 1 93.19 275 TRP A CA 1
ATOM 2198 C C . TRP A 1 275 ? 22.859 -9.367 -8.203 1 93.19 275 TRP A C 1
ATOM 2200 O O . TRP A 1 275 ? 23.672 -9.445 -9.125 1 93.19 275 TRP A O 1
ATOM 2210 N N . LYS A 1 276 ? 23.172 -9.367 -6.949 1 90.44 276 LYS A N 1
ATOM 2211 C CA . LYS A 1 276 ? 24.562 -9.539 -6.551 1 90.44 276 LYS A CA 1
ATOM 2212 C C . LYS A 1 276 ? 25.156 -10.82 -7.137 1 90.44 276 LYS A C 1
ATOM 2214 O O . LYS A 1 276 ? 26.234 -10.797 -7.734 1 90.44 276 LYS A O 1
ATOM 2219 N N . LEU A 1 277 ? 24.516 -11.914 -6.953 1 93.31 277 LEU A N 1
ATOM 2220 C CA . LEU A 1 277 ? 24.984 -13.203 -7.457 1 93.31 277 LEU A CA 1
ATOM 2221 C C . LEU A 1 277 ? 25.094 -13.18 -8.977 1 93.31 277 LEU A C 1
ATOM 2223 O O . LEU A 1 277 ? 26.078 -13.672 -9.539 1 93.31 277 LEU A O 1
ATOM 2227 N N . TYR A 1 278 ? 24.156 -12.602 -9.617 1 94.62 278 TYR A N 1
ATOM 2228 C CA . TYR A 1 278 ? 24.172 -12.508 -11.07 1 94.62 278 TYR A CA 1
ATOM 2229 C C . TYR A 1 278 ? 25.359 -11.695 -11.562 1 94.62 278 TYR A C 1
ATOM 2231 O O . TYR A 1 278 ? 26.078 -12.117 -12.469 1 94.62 278 TYR A O 1
ATOM 2239 N N . ASN A 1 279 ? 25.469 -10.531 -10.969 1 93.12 279 ASN A N 1
ATOM 2240 C CA . ASN A 1 279 ? 26.547 -9.617 -11.359 1 93.12 279 ASN A CA 1
ATOM 2241 C C . ASN A 1 279 ? 27.922 -10.25 -11.156 1 93.12 279 ASN A C 1
ATOM 2243 O O . ASN A 1 279 ? 28.859 -9.922 -11.875 1 93.12 279 ASN A O 1
ATOM 2247 N N . GLU A 1 280 ? 28.016 -11.172 -10.242 1 92.94 280 GLU A N 1
ATOM 2248 C CA . GLU A 1 280 ? 29.266 -11.852 -9.945 1 92.94 280 GLU A CA 1
ATOM 2249 C C . GLU A 1 280 ? 29.391 -13.156 -10.734 1 92.94 280 GLU A C 1
ATOM 2251 O O . GLU A 1 280 ? 30.344 -13.922 -10.531 1 92.94 280 GLU A O 1
ATOM 2256 N N . GLY A 1 281 ? 28.484 -13.492 -11.516 1 94.12 281 GLY A N 1
ATOM 2257 C CA . GLY A 1 281 ? 28.516 -14.711 -12.312 1 94.12 281 GLY A CA 1
ATOM 2258 C C . GLY A 1 281 ? 28.203 -15.953 -11.5 1 94.12 281 GLY A C 1
ATOM 2259 O O . GLY A 1 281 ? 28.625 -17.062 -11.859 1 94.12 281 GLY A O 1
ATOM 2260 N N . ARG A 1 282 ? 27.531 -15.828 -10.375 1 94.94 282 ARG A N 1
ATOM 2261 C CA . ARG A 1 282 ? 27.234 -16.922 -9.453 1 94.94 282 ARG A CA 1
ATOM 2262 C C . ARG A 1 282 ? 25.734 -17.125 -9.328 1 94.94 282 ARG A C 1
ATOM 2264 O O . ARG A 1 282 ? 25.219 -17.375 -8.234 1 94.94 282 ARG A O 1
ATOM 2271 N N . SER A 1 283 ? 25.031 -17 -10.406 1 94.31 283 SER A N 1
ATOM 2272 C CA . SER A 1 283 ? 23.578 -17.047 -10.422 1 94.31 283 SER A CA 1
ATOM 2273 C C . SER A 1 283 ? 23.062 -18.375 -9.883 1 94.31 283 SER A C 1
ATOM 2275 O O . SER A 1 283 ? 22.016 -18.438 -9.234 1 94.31 283 SER A O 1
ATOM 2277 N N . LEU A 1 284 ? 23.75 -19.438 -10.102 1 95 284 LEU A N 1
ATOM 2278 C CA . LEU A 1 284 ? 23.297 -20.766 -9.719 1 95 284 LEU A CA 1
ATOM 2279 C C . LEU A 1 284 ? 23.297 -20.922 -8.203 1 95 284 LEU A C 1
ATOM 2281 O O . LEU A 1 284 ? 22.641 -21.828 -7.676 1 95 284 LEU A O 1
ATOM 2285 N N . GLU A 1 285 ? 24.016 -20.047 -7.461 1 93.38 285 GLU A N 1
ATOM 2286 C CA . GLU A 1 285 ? 24.031 -20.094 -6 1 93.38 285 GLU A CA 1
ATOM 2287 C C . GLU A 1 285 ? 22.688 -19.641 -5.426 1 93.38 285 GLU A C 1
ATOM 2289 O O . GLU A 1 285 ? 22.406 -19.859 -4.242 1 93.38 285 GLU A O 1
ATOM 2294 N N . LEU A 1 286 ? 21.859 -19.094 -6.281 1 94.44 286 LEU A N 1
ATOM 2295 C CA . LEU A 1 286 ? 20.531 -18.672 -5.855 1 94.44 286 LEU A CA 1
ATOM 2296 C C . LEU A 1 286 ? 19.594 -19.875 -5.723 1 94.44 286 LEU A C 1
ATOM 2298 O O . LEU A 1 286 ? 18.562 -19.797 -5.051 1 94.44 286 LEU A O 1
ATOM 2302 N N . LEU A 1 287 ? 19.984 -20.953 -6.281 1 95.19 287 LEU A N 1
ATOM 2303 C CA . LEU A 1 287 ? 19.141 -22.125 -6.41 1 95.19 287 LEU A CA 1
ATOM 2304 C C . LEU A 1 287 ? 18.844 -22.734 -5.043 1 95.19 287 LEU A C 1
ATOM 2306 O O . LEU A 1 287 ? 19.734 -22.875 -4.207 1 95.19 287 LEU A O 1
ATOM 2310 N N . ASP A 1 288 ? 17.594 -22.953 -4.816 1 92 288 ASP A N 1
ATOM 2311 C CA . ASP A 1 288 ? 17.172 -23.75 -3.676 1 92 288 ASP A CA 1
ATOM 2312 C C . ASP A 1 288 ? 17.969 -25.062 -3.58 1 92 288 ASP A C 1
ATOM 2314 O O . ASP A 1 288 ? 18 -25.844 -4.531 1 92 288 ASP A O 1
ATOM 2318 N N . PRO A 1 289 ? 18.547 -25.312 -2.51 1 88.94 289 PRO A N 1
ATOM 2319 C CA . PRO A 1 289 ? 19.328 -26.531 -2.363 1 88.94 289 PRO A CA 1
ATOM 2320 C C . PRO A 1 289 ? 18.516 -27.797 -2.625 1 88.94 289 PRO A C 1
ATOM 2322 O O . PRO A 1 289 ? 19.047 -28.812 -3.078 1 88.94 289 PRO A O 1
ATOM 2325 N N . ALA A 1 290 ? 17.281 -27.75 -2.42 1 86.38 290 ALA A N 1
ATOM 2326 C CA . ALA A 1 290 ? 16.406 -28.906 -2.637 1 86.38 290 ALA A CA 1
ATOM 2327 C C . ALA A 1 290 ? 16.328 -29.266 -4.117 1 86.38 290 ALA A C 1
ATOM 2329 O O . ALA A 1 290 ? 15.906 -30.359 -4.477 1 86.38 290 ALA A O 1
ATOM 2330 N N . LEU A 1 291 ? 16.781 -28.375 -4.938 1 91.5 291 LEU A N 1
ATOM 2331 C CA . LEU A 1 291 ? 16.641 -28.547 -6.379 1 91.5 291 LEU A CA 1
ATOM 2332 C C . LEU A 1 291 ? 17.938 -29.016 -7.012 1 91.5 291 LEU A C 1
ATOM 2334 O O . LEU A 1 291 ? 18 -29.25 -8.219 1 91.5 291 LEU A O 1
ATOM 2338 N N . LYS A 1 292 ? 18.953 -29.156 -6.285 1 87.44 292 LYS A N 1
ATOM 2339 C CA . LYS A 1 292 ? 20.297 -29.391 -6.812 1 87.44 292 LYS A CA 1
ATOM 2340 C C . LYS A 1 292 ? 20.312 -30.609 -7.723 1 87.44 292 LYS A C 1
ATOM 2342 O O . LYS A 1 292 ? 20.969 -30.594 -8.773 1 87.44 292 LYS A O 1
ATOM 2347 N N . SER A 1 293 ? 19.547 -31.609 -7.445 1 87.62 293 SER A N 1
ATOM 2348 C CA . SER A 1 293 ? 19.594 -32.844 -8.203 1 87.62 293 SER A CA 1
ATOM 2349 C C . SER A 1 293 ? 18.703 -32.781 -9.43 1 87.62 293 SER A C 1
ATOM 2351 O O . SER A 1 293 ? 18.859 -33.594 -10.367 1 87.62 293 SER A O 1
ATOM 2353 N N . THR A 1 294 ? 17.844 -31.875 -9.516 1 88.94 294 THR A N 1
ATOM 2354 C CA . THR A 1 294 ? 16.844 -31.891 -10.578 1 88.94 294 THR A CA 1
ATOM 2355 C C . THR A 1 294 ? 17 -30.672 -11.477 1 88.94 294 THR A C 1
ATOM 2357 O O . THR A 1 294 ? 16.453 -30.625 -12.578 1 88.94 294 THR A O 1
ATOM 2360 N N . ALA A 1 295 ? 17.797 -29.781 -11.117 1 91.94 295 ALA A N 1
ATOM 2361 C CA . ALA A 1 295 ? 17.797 -28.469 -11.766 1 91.94 295 ALA A CA 1
ATOM 2362 C C . ALA A 1 295 ? 18.547 -28.516 -13.094 1 91.94 295 ALA A C 1
ATOM 2364 O O . ALA A 1 295 ? 19.562 -29.203 -13.211 1 91.94 295 ALA A O 1
ATOM 2365 N N . ASP A 1 296 ? 17.984 -27.922 -14.094 1 93.75 296 ASP A N 1
ATOM 2366 C CA . ASP A 1 296 ? 18.656 -27.594 -15.344 1 93.75 296 ASP A CA 1
ATOM 2367 C C . ASP A 1 296 ? 19.375 -26.25 -15.258 1 93.75 296 ASP A C 1
ATOM 2369 O O . ASP A 1 296 ? 18.734 -25.203 -15.258 1 93.75 296 ASP A O 1
ATOM 2373 N N . ALA A 1 297 ? 20.656 -26.328 -15.289 1 93.69 297 ALA A N 1
ATOM 2374 C CA . ALA A 1 297 ? 21.484 -25.156 -15 1 93.69 297 ALA A CA 1
ATOM 2375 C C . ALA A 1 297 ? 21.203 -24.031 -15.992 1 93.69 297 ALA A C 1
ATOM 2377 O O . ALA A 1 297 ? 21.141 -22.859 -15.617 1 93.69 297 ALA A O 1
ATOM 2378 N N . GLU A 1 298 ? 21.078 -24.375 -17.188 1 92.31 298 GLU A N 1
ATOM 2379 C CA . GLU A 1 298 ? 20.828 -23.359 -18.219 1 92.31 298 GLU A CA 1
ATOM 2380 C C . GLU A 1 298 ? 19.469 -22.703 -18.016 1 92.31 298 GLU A C 1
ATOM 2382 O O . GLU A 1 298 ? 19.344 -21.484 -18.125 1 92.31 298 GLU A O 1
ATOM 2387 N N . GLN A 1 299 ? 18.484 -23.516 -17.703 1 94 299 GLN A N 1
ATOM 2388 C CA . GLN A 1 299 ? 17.156 -22.984 -17.469 1 94 299 GLN A CA 1
ATOM 2389 C C . GLN A 1 299 ? 17.125 -22.109 -16.219 1 94 299 GLN A C 1
ATOM 2391 O O . GLN A 1 299 ? 16.469 -21.062 -16.219 1 94 299 GLN A O 1
ATOM 2396 N N . VAL A 1 300 ? 17.828 -22.594 -15.297 1 96 300 VAL A N 1
ATOM 2397 C CA . VAL A 1 300 ? 17.891 -21.828 -14.055 1 96 300 VAL A CA 1
ATOM 2398 C C . VAL A 1 300 ? 18.531 -20.469 -14.32 1 96 300 VAL A C 1
ATOM 2400 O O . VAL A 1 300 ? 17.984 -19.438 -13.906 1 96 300 VAL A O 1
ATOM 2403 N N . ALA A 1 301 ? 19.625 -20.469 -14.992 1 94.38 301 ALA A N 1
ATOM 2404 C CA . ALA A 1 301 ? 20.312 -19.219 -15.312 1 94.38 301 ALA A CA 1
ATOM 2405 C C . ALA A 1 301 ? 19.422 -18.281 -16.109 1 94.38 301 ALA A C 1
ATOM 2407 O O . ALA A 1 301 ? 19.391 -17.078 -15.867 1 94.38 301 ALA A O 1
ATOM 2408 N N . LEU A 1 302 ? 18.734 -18.859 -17.031 1 94.88 302 LEU A N 1
ATOM 2409 C CA . LEU A 1 302 ? 17.797 -18.094 -17.844 1 94.88 302 LEU A CA 1
ATOM 2410 C C . LEU A 1 302 ? 16.719 -17.453 -16.969 1 94.88 302 LEU A C 1
ATOM 2412 O O . LEU A 1 302 ? 16.422 -16.266 -17.109 1 94.88 302 LEU A O 1
ATOM 2416 N N . CYS A 1 303 ? 16.188 -18.172 -16.062 1 97 303 CYS A N 1
ATOM 2417 C CA . CYS A 1 303 ? 15.102 -17.703 -15.203 1 97 303 CYS A CA 1
ATOM 2418 C C . CYS A 1 303 ? 15.602 -16.625 -14.242 1 97 303 CYS A C 1
ATOM 2420 O O . CYS A 1 303 ? 14.867 -15.695 -13.906 1 97 303 CYS A O 1
ATOM 2422 N N . VAL A 1 304 ? 16.859 -16.781 -13.758 1 97.12 304 VAL A N 1
ATOM 2423 C CA . VAL A 1 304 ? 17.438 -15.742 -12.906 1 97.12 304 VAL A CA 1
ATOM 2424 C C . VAL A 1 304 ? 17.516 -14.422 -13.68 1 97.12 304 VAL A C 1
ATOM 2426 O O . VAL A 1 304 ? 17.078 -13.375 -13.188 1 97.12 304 VAL A O 1
ATOM 2429 N N . GLN A 1 305 ? 18.031 -14.523 -14.867 1 96.44 305 GLN A N 1
ATOM 2430 C CA . GLN A 1 305 ? 18.156 -13.336 -15.711 1 96.44 305 GLN A CA 1
ATOM 2431 C C . GLN A 1 305 ? 16.797 -12.727 -16 1 96.44 305 GLN A C 1
ATOM 2433 O O . GLN A 1 305 ? 16.609 -11.516 -15.891 1 96.44 305 GLN A O 1
ATOM 2438 N N . LEU A 1 306 ? 15.875 -13.531 -16.391 1 97.25 306 LEU A N 1
ATOM 2439 C CA . LEU A 1 306 ? 14.516 -13.086 -16.688 1 97.25 306 LEU A CA 1
ATOM 2440 C C . LEU A 1 306 ? 13.867 -12.453 -15.469 1 97.25 306 LEU A C 1
ATOM 2442 O O . LEU A 1 306 ? 13.242 -11.391 -15.57 1 97.25 306 LEU A O 1
ATOM 2446 N N . GLY A 1 307 ? 13.961 -13.133 -14.312 1 98.06 307 GLY A N 1
ATOM 2447 C CA . GLY A 1 307 ? 13.453 -12.57 -13.078 1 98.06 307 GLY A CA 1
ATOM 2448 C C . GLY A 1 307 ? 14 -11.188 -12.773 1 98.06 307 GLY A C 1
ATOM 2449 O O . GLY A 1 307 ? 13.25 -10.281 -12.414 1 98.06 307 GLY A O 1
ATOM 2450 N N . LEU A 1 308 ? 15.266 -11.016 -12.977 1 97.19 308 LEU A N 1
ATOM 2451 C CA . LEU A 1 308 ? 15.93 -9.742 -12.727 1 97.19 308 LEU A CA 1
ATOM 2452 C C . LEU A 1 308 ? 15.469 -8.68 -13.719 1 97.19 308 LEU A C 1
ATOM 2454 O O . LEU A 1 308 ? 15.32 -7.512 -13.352 1 97.19 308 LEU A O 1
ATOM 2458 N N . LEU A 1 309 ? 15.234 -9.078 -14.961 1 96.88 309 LEU A N 1
ATOM 2459 C CA . LEU A 1 309 ? 14.703 -8.141 -15.953 1 96.88 309 LEU A CA 1
ATOM 2460 C C . LEU A 1 309 ? 13.312 -7.668 -15.555 1 96.88 309 LEU A C 1
ATOM 2462 O O . LEU A 1 309 ? 12.984 -6.492 -15.719 1 96.88 309 LEU A O 1
ATOM 2466 N N . CYS A 1 310 ? 12.531 -8.5 -14.984 1 98.25 310 CYS A N 1
ATOM 2467 C CA . CYS A 1 310 ? 11.148 -8.195 -14.641 1 98.25 310 CYS A CA 1
ATOM 2468 C C . CYS A 1 310 ? 11.078 -7.27 -13.43 1 98.25 310 CYS A C 1
ATOM 2470 O O . CYS A 1 310 ? 10.094 -6.555 -13.25 1 98.25 310 CYS A O 1
ATOM 2472 N N . VAL A 1 311 ? 12.117 -7.234 -12.602 1 97 311 VAL A N 1
ATOM 2473 C CA . VAL A 1 311 ? 12.031 -6.469 -11.359 1 97 311 VAL A CA 1
ATOM 2474 C C . VAL A 1 311 ? 12.867 -5.199 -11.469 1 97 311 VAL A C 1
ATOM 2476 O O . VAL A 1 311 ? 13.305 -4.645 -10.461 1 97 311 VAL A O 1
ATOM 2479 N N . GLN A 1 312 ? 13.109 -4.809 -12.719 1 93.94 312 GLN A N 1
ATOM 2480 C CA . GLN A 1 312 ? 13.812 -3.547 -12.938 1 93.94 312 GLN A CA 1
ATOM 2481 C C . GLN A 1 312 ? 13.055 -2.379 -12.312 1 93.94 312 GLN A C 1
ATOM 2483 O O . GLN A 1 312 ? 11.82 -2.373 -12.289 1 93.94 312 GLN A O 1
ATOM 2488 N N . SER A 1 313 ? 13.758 -1.38 -11.844 1 88.31 313 SER A N 1
ATOM 2489 C CA . SER A 1 313 ? 13.156 -0.207 -11.219 1 88.31 313 SER A CA 1
ATOM 2490 C C . SER A 1 313 ? 12.312 0.58 -12.211 1 88.31 313 SER A C 1
ATOM 2492 O O . SER A 1 313 ? 11.211 1.024 -11.883 1 88.31 313 SER A O 1
ATOM 2494 N N . ASP A 1 314 ? 12.891 0.786 -13.383 1 87.19 314 ASP A N 1
ATOM 2495 C CA . ASP A 1 314 ? 12.172 1.473 -14.453 1 87.19 314 ASP A CA 1
ATOM 2496 C C . ASP A 1 314 ? 11.234 0.518 -15.188 1 87.19 314 ASP A C 1
ATOM 2498 O O . ASP A 1 314 ? 11.68 -0.455 -15.797 1 87.19 314 ASP A O 1
ATOM 2502 N N . PRO A 1 315 ? 9.953 0.833 -15.156 1 92.88 315 PRO A N 1
ATOM 2503 C CA . PRO A 1 315 ? 9.008 -0.065 -15.82 1 92.88 315 PRO A CA 1
ATOM 2504 C C . PRO A 1 315 ? 9.273 -0.211 -17.312 1 92.88 315 PRO A C 1
ATOM 2506 O O . PRO A 1 315 ? 8.961 -1.248 -17.906 1 92.88 315 PRO A O 1
ATOM 2509 N N . LYS A 1 316 ? 9.898 0.745 -17.922 1 91.81 316 LYS A N 1
ATOM 2510 C CA . LYS A 1 316 ? 10.18 0.696 -19.359 1 91.81 316 LYS A CA 1
ATOM 2511 C C . LYS A 1 316 ? 11.25 -0.345 -19.672 1 91.81 316 LYS A C 1
ATOM 2513 O O . LYS A 1 316 ? 11.367 -0.793 -20.812 1 91.81 316 LYS A O 1
ATOM 2518 N N . GLN A 1 317 ? 11.992 -0.697 -18.719 1 94.06 317 GLN A N 1
ATOM 2519 C CA . GLN A 1 317 ? 13.062 -1.673 -18.891 1 94.06 317 GLN A CA 1
ATOM 2520 C C . GLN A 1 317 ? 12.562 -3.092 -18.656 1 94.06 317 GLN A C 1
ATOM 2522 O O . GLN A 1 317 ? 13.297 -4.059 -18.844 1 94.06 317 GLN A O 1
ATOM 2527 N N . ARG A 1 318 ? 11.375 -3.215 -18.188 1 96.81 318 ARG A N 1
ATOM 2528 C CA . ARG A 1 318 ? 10.797 -4.539 -17.969 1 96.81 318 ARG A CA 1
ATOM 2529 C C . ARG A 1 318 ? 10.172 -5.078 -19.25 1 96.81 318 ARG A C 1
ATOM 2531 O O . ARG A 1 318 ? 9.539 -4.336 -20 1 96.81 318 ARG A O 1
ATOM 2538 N N . PRO A 1 319 ? 10.359 -6.355 -19.516 1 97.06 319 PRO A N 1
ATOM 2539 C CA . PRO A 1 319 ? 9.703 -6.934 -20.688 1 97.06 319 PRO A CA 1
ATOM 2540 C C . PRO A 1 319 ? 8.188 -7.023 -20.531 1 97.06 319 PRO A C 1
ATOM 2542 O O . PRO A 1 319 ? 7.676 -7.027 -19.422 1 97.06 319 PRO A O 1
ATOM 2545 N N . ASP A 1 320 ? 7.531 -7.027 -21.703 1 97.19 320 ASP A N 1
ATOM 2546 C CA . ASP A 1 320 ? 6.121 -7.402 -21.672 1 97.19 320 ASP A CA 1
ATOM 2547 C C . ASP A 1 320 ? 5.957 -8.914 -21.5 1 97.19 320 ASP A C 1
ATOM 2549 O O . ASP A 1 320 ? 6.906 -9.672 -21.719 1 97.19 320 ASP A O 1
ATOM 2553 N N . MET A 1 321 ? 4.746 -9.281 -21.047 1 98.12 321 MET A N 1
ATOM 2554 C CA . MET A 1 321 ? 4.551 -10.703 -20.781 1 98.12 321 MET A CA 1
ATOM 2555 C C . MET A 1 321 ? 4.652 -11.516 -22.078 1 98.12 321 MET A C 1
ATOM 2557 O O . MET A 1 321 ? 5.078 -12.672 -22.047 1 98.12 321 MET A O 1
ATOM 2561 N N . LYS A 1 322 ? 4.332 -10.906 -23.172 1 96.94 322 LYS A N 1
ATOM 2562 C CA . LYS A 1 322 ? 4.52 -11.586 -24.453 1 96.94 322 LYS A CA 1
ATOM 2563 C C . LYS A 1 322 ? 5.977 -11.992 -24.641 1 96.94 322 LYS A C 1
ATOM 2565 O O . LYS A 1 322 ? 6.27 -13.133 -25.016 1 96.94 322 LYS A O 1
ATOM 2570 N N . ARG A 1 323 ? 6.832 -11.055 -24.453 1 96.25 323 ARG A N 1
ATOM 2571 C CA . ARG A 1 323 ? 8.266 -11.32 -24.562 1 96.25 323 ARG A CA 1
ATOM 2572 C C . ARG A 1 323 ? 8.695 -12.383 -23.547 1 96.25 323 ARG A C 1
ATOM 2574 O O . ARG A 1 323 ? 9.5 -13.266 -23.875 1 96.25 323 ARG A O 1
ATOM 2581 N N . VAL A 1 324 ? 8.203 -12.352 -22.359 1 97.75 324 VAL A N 1
ATOM 2582 C CA . VAL A 1 324 ? 8.531 -13.32 -21.312 1 97.75 324 VAL A CA 1
ATOM 2583 C C . VAL A 1 324 ? 8.164 -14.727 -21.781 1 97.75 324 VAL A C 1
ATOM 2585 O O . VAL A 1 324 ? 8.969 -15.648 -21.672 1 97.75 324 VAL A O 1
ATOM 2588 N N . VAL A 1 325 ? 6.961 -14.891 -22.328 1 97.5 325 VAL A N 1
ATOM 2589 C CA . VAL A 1 325 ? 6.477 -16.188 -22.781 1 97.5 325 VAL A CA 1
ATOM 2590 C C . VAL A 1 325 ? 7.344 -16.688 -23.938 1 97.5 325 VAL A C 1
ATOM 2592 O O . VAL A 1 325 ? 7.672 -17.875 -24 1 97.5 325 VAL A O 1
ATOM 2595 N N . ILE A 1 326 ? 7.762 -15.789 -24.766 1 95.62 326 ILE A N 1
ATOM 2596 C CA . ILE A 1 326 ? 8.609 -16.156 -25.891 1 95.62 326 ILE A CA 1
ATOM 2597 C C . ILE A 1 326 ? 9.961 -16.656 -25.375 1 95.62 326 ILE A C 1
ATOM 2599 O O . ILE A 1 326 ? 10.461 -17.688 -25.828 1 95.62 326 ILE A O 1
ATOM 2603 N N . VAL A 1 327 ? 10.531 -15.969 -24.422 1 95.31 327 VAL A N 1
ATOM 2604 C CA . VAL A 1 327 ? 11.836 -16.312 -23.875 1 95.31 327 VAL A CA 1
ATOM 2605 C C . VAL A 1 327 ? 11.75 -17.688 -23.188 1 95.31 327 VAL A C 1
ATOM 2607 O O . VAL A 1 327 ? 12.648 -18.516 -23.344 1 95.31 327 VAL A O 1
ATOM 2610 N N . LEU A 1 328 ? 10.672 -17.969 -22.516 1 95.62 328 LEU A N 1
ATOM 2611 C CA . LEU A 1 328 ? 10.516 -19.203 -21.75 1 95.62 328 LEU A CA 1
ATOM 2612 C C . LEU A 1 328 ? 10.227 -20.375 -22.688 1 95.62 328 LEU A C 1
ATOM 2614 O O . LEU A 1 328 ? 10.5 -21.531 -22.344 1 95.62 328 LEU A O 1
ATOM 2618 N N . SER A 1 329 ? 9.734 -20.094 -23.891 1 92.25 329 SER A N 1
ATOM 2619 C CA . SER A 1 329 ? 9.336 -21.156 -24.812 1 92.25 329 SER A CA 1
ATOM 2620 C C . SER A 1 329 ? 10.453 -21.469 -25.812 1 92.25 329 SER A C 1
ATOM 2622 O O . SER A 1 329 ? 10.664 -22.625 -26.172 1 92.25 329 SER A O 1
ATOM 2624 N N . LYS A 1 330 ? 11.078 -20.453 -26.375 1 79.94 330 LYS A N 1
ATOM 2625 C CA . LYS A 1 330 ? 11.992 -20.656 -27.5 1 79.94 330 LYS A CA 1
ATOM 2626 C C . LYS A 1 330 ? 13.445 -20.562 -27.047 1 79.94 330 LYS A C 1
ATOM 2628 O O . LYS A 1 330 ? 14.359 -20.938 -27.781 1 79.94 330 LYS A O 1
ATOM 2633 N N . LYS A 1 331 ? 13.664 -20.297 -25.906 1 69.44 331 LYS A N 1
ATOM 2634 C CA . LYS A 1 331 ? 15.016 -20.109 -25.391 1 69.44 331 LYS A CA 1
ATOM 2635 C C . LYS A 1 331 ? 15.844 -19.219 -26.312 1 69.44 331 LYS A C 1
ATOM 2637 O O . LYS A 1 331 ? 16.812 -19.688 -26.938 1 69.44 331 LYS A O 1
ATOM 2642 N N . PRO A 1 332 ? 15.367 -18.062 -26.406 1 69.06 332 PRO A N 1
ATOM 2643 C CA . PRO A 1 332 ? 16.125 -17.219 -27.328 1 69.06 332 PRO A CA 1
ATOM 2644 C C . PRO A 1 332 ? 17.594 -17.109 -26.969 1 69.06 332 PRO A C 1
ATOM 2646 O O . PRO A 1 332 ? 17.969 -17.266 -25.797 1 69.06 332 PRO A O 1
ATOM 2649 N N . ARG A 1 333 ? 18.391 -16.781 -27.984 1 65.19 333 ARG A N 1
ATOM 2650 C CA . ARG A 1 333 ? 19.844 -16.688 -27.844 1 65.19 333 ARG A CA 1
ATOM 2651 C C . ARG A 1 333 ? 20.25 -15.406 -27.141 1 65.19 333 ARG A C 1
ATOM 2653 O O . ARG A 1 333 ? 21.266 -15.359 -26.453 1 65.19 333 ARG A O 1
ATOM 2660 N N . THR A 1 334 ? 19.375 -14.336 -27.266 1 77.81 334 THR A N 1
ATOM 2661 C CA . THR A 1 334 ? 19.828 -13.086 -26.656 1 77.81 334 THR A CA 1
ATOM 2662 C C . THR A 1 334 ? 18.734 -12.477 -25.781 1 77.81 334 THR A C 1
ATOM 2664 O O . THR A 1 334 ? 17.578 -12.406 -26.203 1 77.81 334 THR A O 1
ATOM 2667 N N . LEU A 1 335 ? 19.125 -12.242 -24.594 1 83.25 335 LEU A N 1
ATOM 2668 C CA . LEU A 1 335 ? 18.266 -11.547 -23.641 1 83.25 335 LEU A CA 1
ATOM 2669 C C . LEU A 1 335 ? 18.922 -10.266 -23.156 1 83.25 335 LEU A C 1
ATOM 2671 O O . LEU A 1 335 ? 20.156 -10.203 -23.031 1 83.25 335 LEU A O 1
ATOM 2675 N N . GLU A 1 336 ? 18.109 -9.219 -22.984 1 84.56 336 GLU A N 1
ATOM 2676 C CA . GLU A 1 336 ? 18.625 -7.977 -22.422 1 84.56 336 GLU A CA 1
ATOM 2677 C C . GLU A 1 336 ? 19.344 -8.227 -21.094 1 84.56 336 GLU A C 1
ATOM 2679 O O . GLU A 1 336 ? 19.031 -9.195 -20.406 1 84.56 336 GLU A O 1
ATOM 2684 N N . GLU A 1 337 ? 20.297 -7.375 -20.875 1 86.12 337 GLU A N 1
ATOM 2685 C CA . GLU A 1 337 ? 21 -7.457 -19.609 1 86.12 337 GLU A CA 1
ATOM 2686 C C . GLU A 1 337 ? 20.297 -6.648 -18.531 1 86.12 337 GLU A C 1
ATOM 2688 O O . GLU A 1 337 ? 20 -5.465 -18.719 1 86.12 337 GLU A O 1
ATOM 2693 N N . PRO A 1 338 ? 19.938 -7.344 -17.438 1 86.5 338 PRO A N 1
ATOM 2694 C CA . PRO A 1 338 ? 19.297 -6.59 -16.359 1 86.5 338 PRO A CA 1
ATOM 2695 C C . PRO A 1 338 ? 20.25 -5.617 -15.664 1 86.5 338 PRO A C 1
ATOM 2697 O O . PRO A 1 338 ? 21.469 -5.746 -15.805 1 86.5 338 PRO A O 1
ATOM 2700 N N . THR A 1 339 ? 19.656 -4.605 -15.055 1 83.19 339 THR A N 1
ATOM 2701 C CA . THR A 1 339 ? 20.375 -3.701 -14.164 1 83.19 339 THR A CA 1
ATOM 2702 C C . THR A 1 339 ? 19.938 -3.904 -12.719 1 83.19 339 THR A C 1
ATOM 2704 O O . THR A 1 339 ? 19.281 -4.898 -12.391 1 83.19 339 THR A O 1
ATOM 2707 N N . ARG A 1 340 ? 20.438 -3.021 -11.852 1 79.69 340 ARG A N 1
ATOM 2708 C CA . ARG A 1 340 ? 20.047 -3.127 -10.445 1 79.69 340 ARG A CA 1
ATOM 2709 C C . ARG A 1 340 ? 18.531 -3.021 -10.273 1 79.69 340 ARG A C 1
ATOM 2711 O O . ARG A 1 340 ? 17.906 -2.164 -10.891 1 79.69 340 ARG A O 1
ATOM 2718 N N . PRO A 1 341 ? 18.016 -3.947 -9.516 1 80.75 341 PRO A N 1
ATOM 2719 C CA . PRO A 1 341 ? 16.562 -4.004 -9.367 1 80.75 341 PRO A CA 1
ATOM 2720 C C . PRO A 1 341 ? 15.992 -2.779 -8.648 1 80.75 341 PRO A C 1
ATOM 2722 O O . PRO A 1 341 ? 16.75 -2.014 -8.047 1 80.75 341 PRO A O 1
ATOM 2725 N N . GLY A 1 342 ? 14.633 -2.557 -8.859 1 69.81 342 GLY A N 1
ATOM 2726 C CA . GLY A 1 342 ? 13.906 -1.484 -8.195 1 69.81 342 GLY A CA 1
ATOM 2727 C C . GLY A 1 342 ? 13.492 -1.828 -6.781 1 69.81 342 GLY A C 1
ATOM 2728 O O . GLY A 1 342 ? 12.508 -2.541 -6.574 1 69.81 342 GLY A O 1
ATOM 2729 N N . THR A 1 343 ? 14.375 -1.811 -5.812 1 62.28 343 THR A N 1
ATOM 2730 C CA . THR A 1 343 ? 13.961 -2.035 -4.43 1 62.28 343 THR A CA 1
ATOM 2731 C C . THR A 1 343 ? 13.914 -0.719 -3.66 1 62.28 343 THR A C 1
ATOM 2733 O O . THR A 1 343 ? 14.656 0.216 -3.973 1 62.28 343 THR A O 1
ATOM 2736 N N . PRO A 1 344 ? 12.836 -0.537 -2.973 1 55.91 344 PRO A N 1
ATOM 2737 C CA . PRO A 1 344 ? 13 0.604 -2.07 1 55.91 344 PRO A CA 1
ATOM 2738 C C . PRO A 1 344 ? 14.328 0.573 -1.312 1 55.91 344 PRO A C 1
ATOM 2740 O O . PRO A 1 344 ? 14.766 -0.492 -0.864 1 55.91 344 PRO A O 1
ATOM 2743 N N . ALA A 1 345 ? 15.375 1.246 -1.888 1 48.94 345 ALA A N 1
ATOM 2744 C CA . ALA A 1 345 ? 16.766 1.127 -1.476 1 48.94 345 ALA A CA 1
ATOM 2745 C C . ALA A 1 345 ? 16.906 1.178 0.044 1 48.94 345 ALA A C 1
ATOM 2747 O O . ALA A 1 345 ? 16.406 2.113 0.684 1 48.94 345 ALA A O 1
ATOM 2748 N N . PHE A 1 346 ? 17 0.048 0.741 1 44.84 346 PHE A N 1
ATOM 2749 C CA . PHE A 1 346 ? 17.547 -0.04 2.09 1 44.84 346 PHE A CA 1
ATOM 2750 C C . PHE A 1 346 ? 19.062 0.145 2.078 1 44.84 346 PHE A C 1
ATOM 2752 O O . PHE A 1 346 ? 19.781 -0.616 1.426 1 44.84 346 PHE A O 1
ATOM 2759 N N . SER A 1 347 ? 19.5 1.337 1.812 1 40.19 347 SER A N 1
ATOM 2760 C CA . SER A 1 347 ? 20.953 1.306 1.99 1 40.19 347 SER A CA 1
ATOM 2761 C C . SER A 1 347 ? 21.328 1.068 3.449 1 40.19 347 SER A C 1
ATOM 2763 O O . SER A 1 347 ? 21 1.876 4.32 1 40.19 347 SER A O 1
ATOM 2765 N N . TYR A 1 348 ? 21.359 -0.04 3.973 1 38.22 348 TYR A N 1
ATOM 2766 C CA . TYR A 1 348 ? 22.062 -0.135 5.25 1 38.22 348 TYR A CA 1
ATOM 2767 C C . TYR A 1 348 ? 23.5 0.339 5.117 1 38.22 348 TYR A C 1
ATOM 2769 O O . TYR A 1 348 ? 24.188 0.015 4.141 1 38.22 348 TYR A O 1
ATOM 2777 N N . PRO A 1 349 ? 23.781 1.488 5.668 1 36.19 349 PRO A N 1
ATOM 2778 C CA . PRO A 1 349 ? 25.188 1.874 5.574 1 36.19 349 PRO A CA 1
ATOM 2779 C C . PRO A 1 349 ? 26.125 0.69 5.754 1 36.19 349 PRO A C 1
ATOM 2781 O O . PRO A 1 349 ? 25.828 -0.242 6.504 1 36.19 349 PRO A O 1
ATOM 2784 N N . ARG A 1 350 ? 26.984 0.484 4.781 1 32.81 350 ARG A N 1
ATOM 2785 C CA . ARG A 1 350 ? 28.188 -0.301 5.023 1 32.81 350 ARG A CA 1
ATOM 2786 C C . ARG A 1 350 ? 28.938 0.211 6.25 1 32.81 350 ARG A C 1
ATOM 2788 O O . ARG A 1 350 ? 29.234 1.403 6.352 1 32.81 350 ARG A O 1
ATOM 2795 N N . PHE A 1 351 ? 28.797 -0.294 7.438 1 30.53 351 PHE A N 1
ATOM 2796 C CA . PHE A 1 351 ? 29.844 -0.076 8.422 1 30.53 351 PHE A CA 1
ATOM 2797 C C . PHE A 1 351 ? 31.234 -0.185 7.781 1 30.53 351 PHE A C 1
ATOM 2799 O O . PHE A 1 351 ? 31.641 -1.27 7.367 1 30.53 351 PHE A O 1
ATOM 2806 N N . ASP A 1 352 ? 31.625 0.745 7.012 1 27.72 352 ASP A N 1
ATOM 2807 C CA . ASP A 1 352 ? 33.062 0.715 6.781 1 27.72 352 ASP A CA 1
ATOM 2808 C C . ASP A 1 352 ? 33.844 0.539 8.094 1 27.72 352 ASP A C 1
ATOM 2810 O O . ASP A 1 352 ? 33.656 1.331 9.023 1 27.72 352 ASP A O 1
ATOM 2814 N N . GLY A 1 353 ? 34.281 -0.601 8.477 1 27.48 353 GLY A N 1
ATOM 2815 C CA . GLY A 1 353 ? 35.344 -0.893 9.398 1 27.48 353 GLY A CA 1
ATOM 2816 C C . GLY A 1 353 ? 36.531 0.052 9.25 1 27.48 353 GLY A C 1
ATOM 2817 O O . GLY A 1 353 ? 37.281 -0.015 8.258 1 27.48 353 GLY A O 1
ATOM 2818 N N . THR A 1 354 ? 36.375 1.292 9.328 1 25.34 354 THR A N 1
ATOM 2819 C CA . THR A 1 354 ? 37.625 2.01 9.578 1 25.34 354 THR A CA 1
ATOM 2820 C C . THR A 1 354 ? 38.5 1.226 10.531 1 25.34 354 THR A C 1
ATOM 2822 O O . THR A 1 354 ? 38.094 0.885 11.641 1 25.34 354 THR A O 1
ATOM 2825 N N . ARG A 1 355 ? 39.594 0.496 9.938 1 22.98 355 ARG A N 1
ATOM 2826 C CA . ARG A 1 355 ? 40.844 0.047 10.555 1 22.98 355 ARG A CA 1
ATOM 2827 C C . ARG A 1 355 ? 41.438 1.139 11.43 1 22.98 355 ARG A C 1
ATOM 2829 O O . ARG A 1 355 ? 41.938 2.148 10.922 1 22.98 355 ARG A O 1
ATOM 2836 N N . GLY A 1 356 ? 40.719 1.604 12.484 1 21.34 356 GLY A N 1
ATOM 2837 C CA . GLY A 1 356 ? 41.5 2.273 13.508 1 21.34 356 GLY A CA 1
ATOM 2838 C C . GLY A 1 356 ? 42.906 1.712 13.641 1 21.34 356 GLY A C 1
ATOM 2839 O O . GLY A 1 356 ? 43.094 0.494 13.664 1 21.34 356 GLY A O 1
ATOM 2840 N N . SER A 1 357 ? 43.844 2.27 12.922 1 21.67 357 SER A N 1
ATOM 2841 C CA . SER A 1 357 ? 45.25 2.16 13.25 1 21.67 357 SER A CA 1
ATOM 2842 C C . SER A 1 357 ? 45.469 2.059 14.758 1 21.67 357 SER A C 1
ATOM 2844 O O . SER A 1 357 ? 44.969 2.898 15.516 1 21.67 357 SER A O 1
ATOM 2846 N N . VAL A 1 358 ? 45.469 0.774 15.203 1 20.59 358 VAL A N 1
ATOM 2847 C CA . VAL A 1 358 ? 45.969 0.392 16.516 1 20.59 358 VAL A CA 1
ATOM 2848 C C . VAL A 1 358 ? 47.219 1.178 16.844 1 20.59 358 VAL A C 1
ATOM 2850 O O . VAL A 1 358 ? 48.219 1.094 16.109 1 20.59 358 VAL A O 1
ATOM 2853 N N . TYR A 1 359 ? 47.031 2.402 17.094 1 19.41 359 TYR A N 1
ATOM 2854 C CA . TYR A 1 359 ? 48.188 3.002 17.797 1 19.41 359 TYR A CA 1
ATOM 2855 C C . TYR A 1 359 ? 48.781 2.018 18.781 1 19.41 359 TYR A C 1
ATOM 2857 O O . TYR A 1 359 ? 48.062 1.294 19.484 1 19.41 359 TYR A O 1
ATOM 2865 N N . SER A 1 360 ? 49.938 1.429 18.344 1 19.67 360 SER A N 1
ATOM 2866 C CA . SER A 1 360 ? 50.906 0.624 19.094 1 19.67 360 SER A CA 1
ATOM 2867 C C . SER A 1 360 ? 51.094 1.162 20.516 1 19.67 360 SER A C 1
ATOM 2869 O O . SER A 1 360 ? 52.219 1.183 21.016 1 19.67 360 SER A O 1
ATOM 2871 N N . SER A 1 361 ? 49.969 1.666 21.094 1 18.53 361 SER A N 1
ATOM 2872 C CA . SER A 1 361 ? 50.469 2.092 22.406 1 18.53 361 SER A CA 1
ATOM 2873 C C . SER A 1 361 ? 51.25 0.964 23.094 1 18.53 361 SER A C 1
ATOM 2875 O O . SER A 1 361 ? 50.812 -0.194 23.047 1 18.53 361 SER A O 1
ATOM 2877 N N . GLY A 1 362 ? 52.625 1.052 23.188 1 18.86 362 GLY A N 1
ATOM 2878 C CA . GLY A 1 362 ? 53.656 0.375 23.953 1 18.86 362 GLY A CA 1
ATOM 2879 C C . GLY A 1 362 ? 53.25 0.059 25.375 1 18.86 362 GLY A C 1
ATOM 2880 O O . GLY A 1 362 ? 53.75 0.657 26.328 1 18.86 362 GLY A O 1
ATOM 2881 N N . GLU A 1 363 ? 51.969 -0.28 25.609 1 17.59 363 GLU A N 1
ATOM 2882 C CA . GLU A 1 363 ? 51.781 -0.479 27.031 1 17.59 363 GLU A CA 1
ATOM 2883 C C . GLU A 1 363 ? 52.75 -1.519 27.578 1 17.59 363 GLU A C 1
ATOM 2885 O O . GLU A 1 363 ? 53.062 -2.496 26.891 1 17.59 363 GLU A O 1
ATOM 2890 N N . SER A 1 364 ? 53.562 -1.082 28.578 1 18.67 364 SER A N 1
ATOM 2891 C CA . SER A 1 364 ? 54.469 -1.654 29.578 1 18.67 364 SER A CA 1
ATOM 2892 C C . SER A 1 364 ? 53.844 -2.889 30.234 1 18.67 364 SER A C 1
ATOM 2894 O O . SER A 1 364 ? 52.625 -3.014 30.312 1 18.67 364 SER A O 1
ATOM 2896 N N . SER A 1 365 ? 54.656 -3.979 30.438 1 17.97 365 SER A N 1
ATOM 2897 C CA . SER A 1 365 ? 54.719 -5.387 30.812 1 17.97 365 SER A CA 1
ATOM 2898 C C . SER A 1 365 ? 54.062 -5.617 32.188 1 17.97 365 SER A C 1
ATOM 2900 O O . SER A 1 365 ? 54.062 -6.746 32.688 1 17.97 365 SER A O 1
ATOM 2902 N N . SER A 1 366 ? 53.5 -4.625 32.906 1 17.53 366 SER A N 1
ATOM 2903 C CA . SER A 1 366 ? 53.719 -5.113 34.281 1 17.53 366 SER A CA 1
ATOM 2904 C C . SER A 1 366 ? 52.969 -6.422 34.531 1 17.53 366 SER A C 1
ATOM 2906 O O . SER A 1 366 ? 51.938 -6.684 33.906 1 17.53 366 SER A O 1
ATOM 2908 N N . THR A 1 367 ? 53.562 -7.293 35.375 1 18.23 367 THR A N 1
ATOM 2909 C CA . THR A 1 367 ? 53.688 -8.641 35.906 1 18.23 367 THR A CA 1
ATOM 2910 C C . THR A 1 367 ? 52.438 -9.008 36.75 1 18.23 367 THR A C 1
ATOM 2912 O O . THR A 1 367 ? 52.344 -10.125 37.25 1 18.23 367 THR A O 1
ATOM 2915 N N . VAL A 1 368 ? 51.25 -8.266 36.656 1 17.22 368 VAL A N 1
ATOM 2916 C CA . VAL A 1 368 ? 50.656 -8.586 37.938 1 17.22 368 VAL A CA 1
ATOM 2917 C C . VAL A 1 368 ? 50.281 -10.055 37.969 1 17.22 368 VAL A C 1
ATOM 2919 O O . VAL A 1 368 ? 49.75 -10.594 37 1 17.22 368 VAL A O 1
ATOM 2922 N N . ASN A 1 369 ? 50.562 -10.82 39.094 1 16.19 369 ASN A N 1
ATOM 2923 C CA . ASN A 1 369 ? 50.719 -12.148 39.656 1 16.19 369 ASN A CA 1
ATOM 2924 C C . ASN A 1 369 ? 49.375 -12.789 39.938 1 16.19 369 ASN A C 1
ATOM 2926 O O . ASN A 1 369 ? 49.281 -13.992 40.188 1 16.19 369 ASN A O 1
ATOM 2930 N N . SER A 1 370 ? 48.25 -11.969 40 1 15.78 370 SER A N 1
ATOM 2931 C CA . SER A 1 370 ? 47.562 -12.516 41.188 1 15.78 370 SER A CA 1
ATOM 2932 C C . SER A 1 370 ? 47.094 -13.945 40.938 1 15.78 370 SER A C 1
ATOM 2934 O O . SER A 1 370 ? 47 -14.383 39.781 1 15.78 370 SER A O 1
ATOM 2936 N N . ALA A 1 371 ? 46.094 -14.344 41.875 1 16.02 371 ALA A N 1
ATOM 2937 C CA . ALA A 1 371 ? 45.781 -15.375 42.875 1 16.02 371 ALA A CA 1
ATOM 2938 C C . ALA A 1 371 ? 44.906 -16.469 42.281 1 16.02 371 ALA A C 1
ATOM 2940 O O . ALA A 1 371 ? 44.094 -16.203 41.375 1 16.02 371 ALA A O 1
ATOM 2941 N N . SER A 1 372 ? 45.094 -17.719 42.625 1 16.11 372 SER A N 1
ATOM 2942 C CA . SER A 1 372 ? 44.969 -19.156 42.375 1 16.11 372 SER A CA 1
ATOM 2943 C C . SER A 1 372 ? 43.531 -19.609 42.562 1 16.11 372 SER A C 1
ATOM 2945 O O . SER A 1 372 ? 43.125 -20.656 42.062 1 16.11 372 SER A O 1
ATOM 2947 N N . THR A 1 373 ? 42.531 -18.906 43.312 1 16.38 373 THR A N 1
ATOM 2948 C CA . THR A 1 373 ? 41.906 -19.875 44.188 1 16.38 373 THR A CA 1
ATOM 2949 C C . THR A 1 373 ? 41 -20.812 43.406 1 16.38 373 THR A C 1
ATOM 2951 O O . THR A 1 373 ? 40.469 -20.438 42.375 1 16.38 373 THR A O 1
ATOM 2954 N N . SER A 1 374 ? 40.875 -22.125 43.906 1 16.14 374 SER A N 1
ATOM 2955 C CA . SER A 1 374 ? 40.594 -23.547 43.688 1 16.14 374 SER A CA 1
ATOM 2956 C C . SER A 1 374 ? 39.094 -23.812 43.594 1 16.14 374 SER A C 1
ATOM 2958 O O . SER A 1 374 ? 38.656 -24.922 43.281 1 16.14 374 SER A O 1
ATOM 2960 N N . ALA A 1 375 ? 38.156 -22.828 43.75 1 16.44 375 ALA A N 1
ATOM 2961 C CA . ALA A 1 375 ? 37.031 -23.422 44.531 1 16.44 375 ALA A CA 1
ATOM 2962 C C . ALA A 1 375 ? 36.312 -24.484 43.688 1 16.44 375 ALA A C 1
ATOM 2964 O O . ALA A 1 375 ? 36.094 -24.297 42.5 1 16.44 375 ALA A O 1
ATOM 2965 N N . THR A 1 376 ? 36.188 -25.75 44.25 1 16.44 376 THR A N 1
ATOM 2966 C CA . THR A 1 376 ? 35.781 -27.125 44 1 16.44 376 THR A CA 1
ATOM 2967 C C . THR A 1 376 ? 34.281 -27.234 43.812 1 16.44 376 THR A C 1
ATOM 2969 O O . THR A 1 376 ? 33.75 -28.328 43.594 1 16.44 376 THR A O 1
ATOM 2972 N N . ALA A 1 377 ? 33.562 -26.281 43.25 1 16.09 377 ALA A N 1
ATOM 2973 C CA . ALA A 1 377 ? 32.125 -26.5 43.562 1 16.09 377 ALA A CA 1
ATOM 2974 C C . ALA A 1 377 ? 31.641 -27.828 43.031 1 16.09 377 ALA A C 1
ATOM 2976 O O . ALA A 1 377 ? 31.828 -28.141 41.844 1 16.09 377 ALA A O 1
ATOM 2977 N N . THR A 1 378 ? 31.219 -28.766 43.969 1 15.51 378 THR A N 1
ATOM 2978 C CA . THR A 1 378 ? 30.781 -30.156 44.094 1 15.51 378 THR A CA 1
ATOM 2979 C C . THR A 1 378 ? 29.594 -30.438 43.188 1 15.51 378 THR A C 1
ATOM 2981 O O . THR A 1 378 ? 29.625 -31.359 42.375 1 15.51 378 THR A O 1
ATOM 2984 N N . THR A 1 379 ? 28.328 -30.688 43.75 1 15.46 379 THR A N 1
ATOM 2985 C CA . THR A 1 379 ? 27.75 -32 44.031 1 15.46 379 THR A CA 1
ATOM 2986 C C . THR A 1 379 ? 26.609 -32.281 43.062 1 15.46 379 THR A C 1
ATOM 2988 O O . THR A 1 379 ? 26.5 -33.406 42.562 1 15.46 379 THR A O 1
ATOM 2991 N N . ALA A 1 380 ? 25.547 -31.406 42.812 1 15.8 380 ALA A N 1
ATOM 2992 C CA . ALA A 1 380 ? 24.25 -31.953 43.219 1 15.8 380 ALA A CA 1
ATOM 2993 C C . ALA A 1 380 ? 23.703 -32.938 42.188 1 15.8 380 ALA A C 1
ATOM 2995 O O . ALA A 1 380 ? 24 -32.812 41 1 15.8 380 ALA A O 1
ATOM 2996 N N . ALA A 1 381 ? 22.828 -34 42.656 1 16.03 381 ALA A N 1
ATOM 2997 C CA . ALA A 1 381 ? 22.25 -35.312 42.625 1 16.03 381 ALA A CA 1
ATOM 2998 C C . ALA A 1 381 ? 21.016 -35.375 41.719 1 16.03 381 ALA A C 1
ATOM 3000 O O . ALA A 1 381 ? 19.969 -34.812 42.031 1 16.03 381 ALA A O 1
ATOM 3001 N N . THR A 1 382 ? 21.016 -34.906 40.5 1 16.36 382 THR A N 1
ATOM 3002 C CA . THR A 1 382 ? 19.688 -34.906 39.875 1 16.36 382 THR A CA 1
ATOM 3003 C C . THR A 1 382 ? 19.156 -36.312 39.75 1 16.36 382 THR A C 1
ATOM 3005 O O . THR A 1 382 ? 19.719 -37.125 39 1 16.36 382 THR A O 1
ATOM 3008 N N . THR A 1 383 ? 18.438 -37.031 40.75 1 15.6 383 THR A N 1
ATOM 3009 C CA . THR A 1 383 ? 17.922 -38.406 40.875 1 15.6 383 THR A CA 1
ATOM 3010 C C . THR A 1 383 ? 16.828 -38.656 39.844 1 15.6 383 THR A C 1
ATOM 3012 O O . THR A 1 383 ? 16.766 -39.75 39.281 1 15.6 383 THR A O 1
ATOM 3015 N N . SER A 1 384 ? 15.766 -37.844 39.562 1 16.52 384 SER A N 1
ATOM 3016 C CA . SER A 1 384 ? 14.461 -38.438 39.844 1 16.52 384 SER A CA 1
ATOM 3017 C C . SER A 1 384 ? 14.172 -39.625 38.906 1 16.52 384 SER A C 1
ATOM 3019 O O . SER A 1 384 ? 14.789 -39.75 37.844 1 16.52 384 SER A O 1
ATOM 3021 N N . THR A 1 385 ? 12.773 -40.219 38.938 1 16.47 385 THR A N 1
ATOM 3022 C CA . THR A 1 385 ? 11.875 -41.344 39.156 1 16.47 385 THR A CA 1
ATOM 3023 C C . THR A 1 385 ? 11.414 -41.938 37.844 1 16.47 385 THR A C 1
ATOM 3025 O O . THR A 1 385 ? 11.117 -41.219 36.906 1 16.47 385 THR A O 1
ATOM 3028 N N . THR A 1 386 ? 11.477 -43.281 37.625 1 18.31 386 THR A N 1
ATOM 3029 C CA . THR A 1 386 ? 11.344 -44.438 36.719 1 18.31 386 THR A CA 1
ATOM 3030 C C . THR A 1 386 ? 9.875 -44.688 36.375 1 18.31 386 THR A C 1
ATOM 3032 O O . THR A 1 386 ? 9.57 -45.531 35.562 1 18.31 386 THR A O 1
ATOM 3035 N N . ILE A 1 387 ? 8.867 -43.812 36.188 1 16.75 387 ILE A N 1
ATOM 3036 C CA . ILE A 1 387 ? 7.539 -44.375 36.406 1 16.75 387 ILE A CA 1
ATOM 3037 C C . ILE A 1 387 ? 7.285 -45.469 35.344 1 16.75 387 ILE A C 1
ATOM 3039 O O . ILE A 1 387 ? 7.379 -45.188 34.156 1 16.75 387 ILE A O 1
ATOM 3043 N N . THR A 1 388 ? 7.18 -46.812 35.656 1 17.61 388 THR A N 1
ATOM 3044 C CA . THR A 1 388 ? 7.027 -48.188 35.094 1 17.61 388 THR A CA 1
ATOM 3045 C C . THR A 1 388 ? 5.602 -48.406 34.594 1 17.61 388 THR A C 1
ATOM 3047 O O . THR A 1 388 ? 5.32 -49.406 33.938 1 17.61 388 THR A O 1
ATOM 3050 N N . VAL A 1 389 ? 4.723 -47.562 34.156 1 17.58 389 VAL A N 1
ATOM 3051 C CA . VAL A 1 389 ? 3.359 -48.062 34.312 1 17.58 389 VAL A CA 1
ATOM 3052 C C . VAL A 1 389 ? 3.18 -49.344 33.469 1 17.58 389 VAL A C 1
ATOM 3054 O O . VAL A 1 389 ? 3.57 -49.375 32.312 1 17.58 389 VAL A O 1
ATOM 3057 N N . ASN A 1 390 ? 2.578 -50.562 34.031 1 16.09 390 ASN A N 1
ATOM 3058 C CA . ASN A 1 390 ? 2.252 -52 33.969 1 16.09 390 ASN A CA 1
ATOM 3059 C C . ASN A 1 390 ? 1.08 -52.25 33.031 1 16.09 390 ASN A C 1
ATOM 3061 O O . ASN A 1 390 ? -0.046 -51.812 33.281 1 16.09 390 ASN A O 1
ATOM 3065 N N . ARG A 1 391 ? 1.105 -52.031 31.703 1 17.42 391 ARG A N 1
ATOM 3066 C CA . ARG A 1 391 ? -0.072 -52.406 30.922 1 17.42 391 ARG A CA 1
ATOM 3067 C C . ARG A 1 391 ? -0.391 -53.906 31.109 1 17.42 391 ARG A C 1
ATOM 3069 O O . ARG A 1 391 ? 0.432 -54.75 30.781 1 17.42 391 ARG A O 1
ATOM 3076 N N . SER A 1 392 ? -1.373 -54.375 31.906 1 16.09 392 SER A N 1
ATOM 3077 C CA . SER A 1 392 ? -1.961 -55.656 32.312 1 16.09 392 SER A CA 1
ATOM 3078 C C . SER A 1 392 ? -2.482 -56.438 31.125 1 16.09 392 SER A C 1
ATOM 3080 O O . SER A 1 392 ? -2.717 -55.875 30.047 1 16.09 392 SER A O 1
ATOM 3082 N N . SER A 1 393 ? -3.48 -57.594 31.297 1 16.58 393 SER A N 1
ATOM 3083 C CA . SER A 1 393 ? -3.67 -59.031 31.281 1 16.58 393 SER A CA 1
ATOM 3084 C C . SER A 1 393 ? -4.652 -59.438 30.188 1 16.58 393 SER A C 1
ATOM 3086 O O . SER A 1 393 ? -4.438 -60.469 29.516 1 16.58 393 SER A O 1
ATOM 3088 N N . HIS A 1 394 ? -6.027 -59.125 29.922 1 17.88 394 HIS A N 1
ATOM 3089 C CA . HIS A 1 394 ? -7.074 -60.125 30.094 1 17.88 394 HIS A CA 1
ATOM 3090 C C . HIS A 1 394 ? -7.238 -60.969 28.828 1 17.88 394 HIS A C 1
ATOM 3092 O O . HIS A 1 394 ? -7.078 -60.438 27.719 1 17.88 394 HIS A O 1
ATOM 3098 N N . ARG A 1 395 ? -7.871 -62.469 28.781 1 17.72 395 ARG A N 1
ATOM 3099 C CA . ARG A 1 395 ? -7.934 -63.844 28.375 1 17.72 395 ARG A CA 1
ATOM 3100 C C . ARG A 1 395 ? -9.055 -64.062 27.375 1 17.72 395 ARG A C 1
ATOM 3102 O O . ARG A 1 395 ? -8.984 -65 26.547 1 17.72 395 ARG A O 1
ATOM 3109 N N . GLU A 1 396 ? -10.328 -63.719 27.266 1 18.78 396 GLU A N 1
ATOM 3110 C CA . GLU A 1 396 ? -11.336 -64.75 27.25 1 18.78 396 GLU A CA 1
ATOM 3111 C C . GLU A 1 396 ? -11.391 -65.438 25.891 1 18.78 396 GLU A C 1
ATOM 3113 O O . GLU A 1 396 ? -10.953 -64.875 24.875 1 18.78 396 GLU A O 1
ATOM 3118 N N . GLN A 1 397 ? -12.492 -66.625 25.547 1 18.72 397 GLN A N 1
ATOM 3119 C CA . GLN A 1 397 ? -12.852 -68 25.25 1 18.72 397 GLN A CA 1
ATOM 3120 C C . GLN A 1 397 ? -13.477 -68.125 23.859 1 18.72 397 GLN A C 1
ATOM 3122 O O . GLN A 1 397 ? -13.234 -69.125 23.156 1 18.72 397 GLN A O 1
ATOM 3127 N N . ARG A 1 398 ? -14.617 -67.562 23.438 1 19.53 398 ARG A N 1
ATOM 3128 C CA . ARG A 1 398 ? -15.688 -68.438 22.953 1 19.53 398 ARG A CA 1
ATOM 3129 C C . ARG A 1 398 ? -15.328 -69.062 21.609 1 19.53 398 ARG A C 1
ATOM 3131 O O . ARG A 1 398 ? -14.5 -68.5 20.875 1 19.53 398 ARG A O 1
ATOM 3138 N N . SER A 1 399 ? -16.188 -70.062 21.031 1 17.58 399 SER A N 1
ATOM 3139 C CA . SER A 1 399 ? -16.562 -71.438 20.562 1 17.58 399 SER A CA 1
ATOM 3140 C C . SER A 1 399 ? -16.688 -71.438 19.031 1 17.58 399 SER A C 1
ATOM 3142 O O . SER A 1 399 ? -16.078 -72.25 18.359 1 17.58 399 SER A O 1
ATOM 3144 N N . ALA A 1 400 ? -18.156 -71.688 18.625 1 18.72 400 ALA A N 1
ATOM 3145 C CA . ALA A 1 400 ? -18.812 -72.812 17.984 1 18.72 400 ALA A CA 1
ATOM 3146 C C . ALA A 1 400 ? -18.625 -72.812 16.469 1 18.72 400 ALA A C 1
ATOM 3148 O O . ALA A 1 400 ? -18.219 -71.75 15.914 1 18.72 400 ALA A O 1
ATOM 3149 N N . ARG A 1 401 ? -19.797 -73.125 15.789 1 21.41 401 ARG A N 1
ATOM 3150 C CA . ARG A 1 401 ? -20.609 -74.062 15.047 1 21.41 401 ARG A CA 1
ATOM 3151 C C . ARG A 1 401 ? -20.703 -73.688 13.57 1 21.41 401 ARG A C 1
ATOM 3153 O O . ARG A 1 401 ? -20.344 -72.562 13.188 1 21.41 401 ARG A O 1
ATOM 3160 N N . ARG A 1 402 ? -22.219 -73.938 12.961 1 20.41 402 ARG A N 1
ATOM 3161 C CA . ARG A 1 402 ? -23.109 -74.25 11.852 1 20.41 402 ARG A CA 1
ATOM 3162 C C . ARG A 1 402 ? -23.203 -73.062 10.883 1 20.41 402 ARG A C 1
ATOM 3164 O O . ARG A 1 402 ? -23.281 -71.875 11.305 1 20.41 402 ARG A O 1
ATOM 3171 N N . MET B 1 1 ? -40.938 -33.344 48.781 1 22.3 1 MET B N 1
ATOM 3172 C CA . MET B 1 1 ? -40.562 -33.438 47.375 1 22.3 1 MET B CA 1
ATOM 3173 C C . MET B 1 1 ? -39.406 -32.469 47.062 1 22.3 1 MET B C 1
ATOM 3175 O O . MET B 1 1 ? -39.562 -31.594 46.219 1 22.3 1 MET B O 1
ATOM 3179 N N . THR B 1 2 ? -38.406 -32.219 47.812 1 21.34 2 THR B N 1
ATOM 3180 C CA . THR B 1 2 ? -37.625 -31.078 48.281 1 21.34 2 THR B CA 1
ATOM 3181 C C . THR B 1 2 ? -36.469 -30.797 47.312 1 21.34 2 THR B C 1
ATOM 3183 O O . THR B 1 2 ? -36.25 -29.656 46.906 1 21.34 2 THR B O 1
ATOM 3186 N N . LYS B 1 3 ? -35.344 -31.516 47.406 1 24.92 3 LYS B N 1
ATOM 3187 C CA . LYS B 1 3 ? -33.969 -31.078 47.594 1 24.92 3 LYS B CA 1
ATOM 3188 C C . LYS B 1 3 ? -33.219 -30.953 46.281 1 24.92 3 LYS B C 1
ATOM 3190 O O . LYS B 1 3 ? -31.984 -30.875 46.25 1 24.92 3 LYS B O 1
ATOM 3195 N N . PRO B 1 4 ? -33.844 -31.125 45.156 1 27.09 4 PRO B N 1
ATOM 3196 C CA . PRO B 1 4 ? -33.062 -31.438 43.969 1 27.09 4 PRO B CA 1
ATOM 3197 C C . PRO B 1 4 ? -32.188 -30.25 43.531 1 27.09 4 PRO B C 1
ATOM 3199 O O . PRO B 1 4 ? -31.734 -30.203 42.406 1 27.09 4 PRO B O 1
ATOM 3202 N N . LYS B 1 5 ? -31.984 -29.172 44.344 1 28.05 5 LYS B N 1
ATOM 3203 C CA . LYS B 1 5 ? -31.391 -27.859 44.156 1 28.05 5 LYS B CA 1
ATOM 3204 C C . LYS B 1 5 ? -29.891 -27.953 43.875 1 28.05 5 LYS B C 1
ATOM 3206 O O . LYS B 1 5 ? -29.312 -27.062 43.281 1 28.05 5 LYS B O 1
ATOM 3211 N N . LYS B 1 6 ? -29.25 -28.922 44.469 1 28.16 6 LYS B N 1
ATOM 3212 C CA . LYS B 1 6 ? -27.828 -28.844 44.75 1 28.16 6 LYS B CA 1
ATOM 3213 C C . LYS B 1 6 ? -26.984 -29.047 43.5 1 28.16 6 LYS B C 1
ATOM 3215 O O . LYS B 1 6 ? -25.859 -28.547 43.438 1 28.16 6 LYS B O 1
ATOM 3220 N N . PHE B 1 7 ? -27.359 -30.047 42.781 1 26.77 7 PHE B N 1
ATOM 3221 C CA . PHE B 1 7 ? -26.375 -30.625 41.906 1 26.77 7 PHE B CA 1
ATOM 3222 C C . PHE B 1 7 ? -26.078 -29.688 40.719 1 26.77 7 PHE B C 1
ATOM 3224 O O . PHE B 1 7 ? -24.984 -29.703 40.188 1 26.77 7 PHE B O 1
ATOM 3231 N N . LEU B 1 8 ? -27.172 -28.859 40.344 1 24.36 8 LEU B N 1
ATOM 3232 C CA . LEU B 1 8 ? -27.062 -27.984 39.188 1 24.36 8 LEU B CA 1
ATOM 3233 C C . LEU B 1 8 ? -26.016 -26.906 39.406 1 24.36 8 LEU B C 1
ATOM 3235 O O . LEU B 1 8 ? -25.688 -26.141 38.5 1 24.36 8 LEU B O 1
ATOM 3239 N N . GLU B 1 9 ? -25.516 -26.656 40.625 1 26.31 9 GLU B N 1
ATOM 3240 C CA . GLU B 1 9 ? -24.625 -25.594 41.062 1 26.31 9 GLU B CA 1
ATOM 3241 C C . GLU B 1 9 ? -23.234 -25.75 40.469 1 26.31 9 GLU B C 1
ATOM 3243 O O . GLU B 1 9 ? -22.531 -24.766 40.219 1 26.31 9 GLU B O 1
ATOM 3248 N N . ARG B 1 10 ? -22.703 -26.906 40.469 1 27.8 10 ARG B N 1
ATOM 3249 C CA . ARG B 1 10 ? -21.266 -27.094 40.281 1 27.8 10 ARG B CA 1
ATOM 3250 C C . ARG B 1 10 ? -20.844 -26.766 38.844 1 27.8 10 ARG B C 1
ATOM 3252 O O . ARG B 1 10 ? -19.641 -26.641 38.562 1 27.8 10 ARG B O 1
ATOM 3259 N N . LEU B 1 11 ? -21.703 -27.234 37.969 1 25.97 11 LEU B N 1
ATOM 3260 C CA . LEU B 1 11 ? -21.203 -27.188 36.594 1 25.97 11 LEU B CA 1
ATOM 3261 C C . LEU B 1 11 ? -20.938 -25.75 36.156 1 25.97 11 LEU B C 1
ATOM 3263 O O . LEU B 1 11 ? -20.516 -25.516 35.031 1 25.97 11 LEU B O 1
ATOM 3267 N N . PHE B 1 12 ? -21.516 -24.672 36.844 1 25.86 12 PHE B N 1
ATOM 3268 C CA . PHE B 1 12 ? -21.375 -23.25 36.562 1 25.86 12 PHE B CA 1
ATOM 3269 C C . PHE B 1 12 ? -19.969 -22.766 36.938 1 25.86 12 PHE B C 1
ATOM 3271 O O . PHE B 1 12 ? -19.797 -21.578 37.25 1 25.86 12 PHE B O 1
ATOM 3278 N N . LYS B 1 13 ? -19.078 -23.594 37.281 1 28.81 13 LYS B N 1
ATOM 3279 C CA . LYS B 1 13 ? -17.828 -23 37.719 1 28.81 13 LYS B CA 1
ATOM 3280 C C . LYS B 1 13 ? -17.188 -22.172 36.625 1 28.81 13 LYS B C 1
ATOM 3282 O O . LYS B 1 13 ? -16.797 -22.719 35.594 1 28.81 13 LYS B O 1
ATOM 3287 N N . PRO B 1 14 ? -17.531 -20.812 36.656 1 28.83 14 PRO B N 1
ATOM 3288 C CA . PRO B 1 14 ? -17.172 -19.875 35.562 1 28.83 14 PRO B CA 1
ATOM 3289 C C . PRO B 1 14 ? -15.664 -19.797 35.344 1 28.83 14 PRO B C 1
ATOM 3291 O O . PRO B 1 14 ? -14.898 -19.641 36.312 1 28.83 14 PRO B O 1
ATOM 3294 N N . PHE B 1 15 ? -15.086 -20.625 34.531 1 28.58 15 PHE B N 1
ATOM 3295 C CA . PHE B 1 15 ? -13.641 -20.641 34.344 1 28.58 15 PHE B CA 1
ATOM 3296 C C . PHE B 1 15 ? -13.07 -19.219 34.375 1 28.58 15 PHE B C 1
ATOM 3298 O O . PHE B 1 15 ? -13.711 -18.281 33.906 1 28.58 15 PHE B O 1
ATOM 3305 N N . VAL B 1 16 ? -11.984 -18.844 35.094 1 29.39 16 VAL B N 1
ATOM 3306 C CA . VAL B 1 16 ? -11.172 -17.766 35.656 1 29.39 16 VAL B CA 1
ATOM 3307 C C . VAL B 1 16 ? -10.734 -16.828 34.531 1 29.39 16 VAL B C 1
ATOM 3309 O O . VAL B 1 16 ? -10.305 -15.695 34.781 1 29.39 16 VAL B O 1
ATOM 3312 N N . ASP B 1 17 ? -10.352 -17.422 33.438 1 30.92 17 ASP B N 1
ATOM 3313 C CA . ASP B 1 17 ? -9.57 -16.578 32.531 1 30.92 17 ASP B CA 1
ATOM 3314 C C . ASP B 1 17 ? -10.414 -15.414 32 1 30.92 17 ASP B C 1
ATOM 3316 O O . ASP B 1 17 ? -10.695 -15.344 30.812 1 30.92 17 ASP B O 1
ATOM 3320 N N . GLY B 1 18 ? -11.352 -14.789 32.625 1 31.45 18 GLY B N 1
ATOM 3321 C CA . GLY B 1 18 ? -12.422 -13.82 32.781 1 31.45 18 GLY B CA 1
ATOM 3322 C C . GLY B 1 18 ? -11.945 -12.383 32.656 1 31.45 18 GLY B C 1
ATOM 3323 O O . GLY B 1 18 ? -12.734 -11.484 32.344 1 31.45 18 GLY B O 1
ATOM 3324 N N . ARG B 1 19 ? -10.789 -12.031 33.219 1 32.62 19 ARG B N 1
ATOM 3325 C CA . ARG B 1 19 ? -10.344 -10.641 33.312 1 32.62 19 ARG B CA 1
ATOM 3326 C C . ARG B 1 19 ? -9.969 -10.078 31.953 1 32.62 19 ARG B C 1
ATOM 3328 O O . ARG B 1 19 ? -10.039 -8.867 31.734 1 32.62 19 ARG B O 1
ATOM 3335 N N . LYS B 1 20 ? -9.258 -10.914 31.156 1 37.56 20 LYS B N 1
ATOM 3336 C CA . LYS B 1 20 ? -8.789 -10.344 29.891 1 37.56 20 LYS B CA 1
ATOM 3337 C C . LYS B 1 20 ? -9.961 -10.07 28.953 1 37.56 20 LYS B C 1
ATOM 3339 O O . LYS B 1 20 ? -9.883 -9.18 28.109 1 37.56 20 LYS B O 1
ATOM 3344 N N . LYS B 1 21 ? -11.086 -10.781 29.062 1 38.59 21 LYS B N 1
ATOM 3345 C CA . LYS B 1 21 ? -12.312 -10.547 28.312 1 38.59 21 LYS B CA 1
ATOM 3346 C C . LYS B 1 21 ? -13.078 -9.352 28.875 1 38.59 21 LYS B C 1
ATOM 3348 O O . LYS B 1 21 ? -13.727 -8.617 28.125 1 38.59 21 LYS B O 1
ATOM 3353 N N . GLU B 1 22 ? -13 -9.148 30.234 1 38.5 22 GLU B N 1
ATOM 3354 C CA . GLU B 1 22 ? -13.672 -8.016 30.859 1 38.5 22 GLU B CA 1
ATOM 3355 C C . GLU B 1 22 ? -13 -6.695 30.469 1 38.5 22 GLU B C 1
ATOM 3357 O O . GLU B 1 22 ? -13.688 -5.699 30.219 1 38.5 22 GLU B O 1
ATOM 3362 N N . GLY B 1 23 ? -11.641 -6.691 30.375 1 36.88 23 GLY B N 1
ATOM 3363 C CA . GLY B 1 23 ? -10.969 -5.445 30.016 1 36.88 23 GLY B CA 1
ATOM 3364 C C . GLY B 1 23 ? -11.195 -5.031 28.578 1 36.88 23 GLY B C 1
ATOM 3365 O O . GLY B 1 23 ? -11.234 -3.838 28.266 1 36.88 23 GLY B O 1
ATOM 3366 N N . ARG B 1 24 ? -11.273 -5.984 27.688 1 40.25 24 ARG B N 1
ATOM 3367 C CA . ARG B 1 24 ? -11.641 -5.66 26.312 1 40.25 24 ARG B CA 1
ATOM 3368 C C . ARG B 1 24 ? -13.102 -5.227 26.219 1 40.25 24 ARG B C 1
ATOM 3370 O O . ARG B 1 24 ? -13.43 -4.273 25.516 1 40.25 24 ARG B O 1
ATOM 3377 N N . GLU B 1 25 ? -13.969 -5.984 26.844 1 39.72 25 GLU B N 1
ATOM 3378 C CA . GLU B 1 25 ? -15.367 -5.586 26.922 1 39.72 25 GLU B CA 1
ATOM 3379 C C . GLU B 1 25 ? -15.523 -4.25 27.656 1 39.72 25 GLU B C 1
ATOM 3381 O O . GLU B 1 25 ? -16.328 -3.41 27.25 1 39.72 25 GLU B O 1
ATOM 3386 N N . GLU B 1 26 ? -14.766 -4.109 28.75 1 39.66 26 GLU B N 1
ATOM 3387 C CA . GLU B 1 26 ? -14.875 -2.83 29.438 1 39.66 26 GLU B CA 1
ATOM 3388 C C . GLU B 1 26 ? -14.312 -1.692 28.594 1 39.66 26 GLU B C 1
ATOM 3390 O O . GLU B 1 26 ? -14.875 -0.595 28.562 1 39.66 26 GLU B O 1
ATOM 3395 N N . LYS B 1 27 ? -13.172 -1.915 27.812 1 43.06 27 LYS B N 1
ATOM 3396 C CA . LYS B 1 27 ? -12.664 -0.875 26.922 1 43.06 27 LYS B CA 1
ATOM 3397 C C . LYS B 1 27 ? -13.594 -0.69 25.719 1 43.06 27 LYS B C 1
ATOM 3399 O O . LYS B 1 27 ? -13.758 0.426 25.219 1 43.06 27 LYS B O 1
ATOM 3404 N N . GLU B 1 28 ? -14.273 -1.72 25.219 1 44.34 28 GLU B N 1
ATOM 3405 C CA . GLU B 1 28 ? -15.375 -1.601 24.266 1 44.34 28 GLU B CA 1
ATOM 3406 C C . GLU B 1 28 ? -16.547 -0.844 24.875 1 44.34 28 GLU B C 1
ATOM 3408 O O . GLU B 1 28 ? -17.156 -0.003 24.219 1 44.34 28 GLU B O 1
ATOM 3413 N N . LEU B 1 29 ? -16.812 -1.226 26.062 1 40.28 29 LEU B N 1
ATOM 3414 C CA . LEU B 1 29 ? -17.922 -0.573 26.75 1 40.28 29 LEU B CA 1
ATOM 3415 C C . LEU B 1 29 ? -17.562 0.863 27.125 1 40.28 29 LEU B C 1
ATOM 3417 O O . LEU B 1 29 ? -18.391 1.768 27 1 40.28 29 LEU B O 1
ATOM 3421 N N . GLU B 1 30 ? -16.406 1.127 27.641 1 41.16 30 GLU B N 1
ATOM 3422 C CA . GLU B 1 30 ? -15.992 2.496 27.938 1 41.16 30 GLU B CA 1
ATOM 3423 C C . GLU B 1 30 ? -15.883 3.332 26.672 1 41.16 30 GLU B C 1
ATOM 3425 O O . GLU B 1 30 ? -16.234 4.516 26.656 1 41.16 30 GLU B O 1
ATOM 3430 N N . ALA B 1 31 ? -15.445 2.838 25.562 1 43.53 31 ALA B N 1
ATOM 3431 C CA . ALA B 1 31 ? -15.453 3.461 24.234 1 43.53 31 ALA B CA 1
ATOM 3432 C C . ALA B 1 31 ? -16.875 3.686 23.75 1 43.53 31 ALA B C 1
ATOM 3434 O O . ALA B 1 31 ? -17.188 4.73 23.172 1 43.53 31 ALA B O 1
ATOM 3435 N N . ILE B 1 32 ? -17.703 2.729 23.938 1 43.22 32 ILE B N 1
ATOM 3436 C CA . ILE B 1 32 ? -19.125 2.877 23.734 1 43.22 32 ILE B CA 1
ATOM 3437 C C . ILE B 1 32 ? -19.688 3.943 24.672 1 43.22 32 ILE B C 1
ATOM 3439 O O . ILE B 1 32 ? -20.484 4.793 24.266 1 43.22 32 ILE B O 1
ATOM 3443 N N . ALA B 1 33 ? -19.391 3.832 25.891 1 40.41 33 ALA B N 1
ATOM 3444 C CA . ALA B 1 33 ? -19.906 4.805 26.859 1 40.41 33 ALA B CA 1
ATOM 3445 C C . ALA B 1 33 ? -19.406 6.211 26.531 1 40.41 33 ALA B C 1
ATOM 3447 O O . ALA B 1 33 ? -20.172 7.18 26.609 1 40.41 33 ALA B O 1
ATOM 3448 N N . ALA B 1 34 ? -18.156 6.469 26.219 1 44.53 34 ALA B N 1
ATOM 3449 C CA . ALA B 1 34 ? -17.641 7.75 25.734 1 44.53 34 ALA B CA 1
ATOM 3450 C C . ALA B 1 34 ? -18.234 8.117 24.375 1 44.53 34 ALA B C 1
ATOM 3452 O O . ALA B 1 34 ? -18.328 9.297 24.031 1 44.53 34 ALA B O 1
ATOM 3453 N N . LYS B 1 35 ? -18.688 7.254 23.516 1 48.09 35 LYS B N 1
ATOM 3454 C CA . LYS B 1 35 ? -19.484 7.289 22.297 1 48.09 35 LYS B CA 1
ATOM 3455 C C . LYS B 1 35 ? -20.875 7.863 22.562 1 48.09 35 LYS B C 1
ATOM 3457 O O . LYS B 1 35 ? -21.422 8.586 21.719 1 48.09 35 LYS B O 1
ATOM 3462 N N . GLU B 1 36 ? -21.516 7.352 23.531 1 49.5 36 GLU B N 1
ATOM 3463 C CA . GLU B 1 36 ? -22.875 7.785 23.812 1 49.5 36 GLU B CA 1
ATOM 3464 C C . GLU B 1 36 ? -22.953 9.305 23.922 1 49.5 36 GLU B C 1
ATOM 3466 O O . GLU B 1 36 ? -23.922 9.922 23.453 1 49.5 36 GLU B O 1
ATOM 3471 N N . GLN B 1 37 ? -22 9.891 24.672 1 53.91 37 GLN B N 1
ATOM 3472 C CA . GLN B 1 37 ? -22.125 11.328 24.875 1 53.91 37 GLN B CA 1
ATOM 3473 C C . GLN B 1 37 ? -21.75 12.102 23.609 1 53.91 37 GLN B C 1
ATOM 3475 O O . GLN B 1 37 ? -22.016 13.305 23.516 1 53.91 37 GLN B O 1
ATOM 3480 N N . LYS B 1 38 ? -21.328 11.398 22.516 1 74.75 38 LYS B N 1
ATOM 3481 C CA . LYS B 1 38 ? -20.859 12.133 21.344 1 74.75 38 LYS B CA 1
ATOM 3482 C C . LYS B 1 38 ? -21.625 11.727 20.094 1 74.75 38 LYS B C 1
ATOM 3484 O O . LYS B 1 38 ? -21.141 11.914 18.969 1 74.75 38 LYS B O 1
ATOM 3489 N N . ALA B 1 39 ? -22.953 11.328 20.406 1 84.81 39 ALA B N 1
ATOM 3490 C CA . ALA B 1 39 ? -23.75 10.914 19.25 1 84.81 39 ALA B CA 1
ATOM 3491 C C . ALA B 1 39 ? -24.609 12.07 18.734 1 84.81 39 ALA B C 1
ATOM 3493 O O . ALA B 1 39 ? -25.203 12.805 19.531 1 84.81 39 ALA B O 1
ATOM 3494 N N . PHE B 1 40 ? -24.578 12.297 17.469 1 91.81 40 PHE B N 1
ATOM 3495 C CA . PHE B 1 40 ? -25.406 13.281 16.797 1 91.81 40 PHE B CA 1
ATOM 3496 C C . PHE B 1 40 ? -26.547 12.594 16.047 1 91.81 40 PHE B C 1
ATOM 3498 O O . PHE B 1 40 ? -26.406 11.469 15.57 1 91.81 40 PHE B O 1
ATOM 3505 N N . ARG B 1 41 ? -27.641 13.281 15.992 1 91.94 41 ARG B N 1
ATOM 3506 C CA . ARG B 1 41 ? -28.734 12.805 15.141 1 91.94 41 ARG B CA 1
ATOM 3507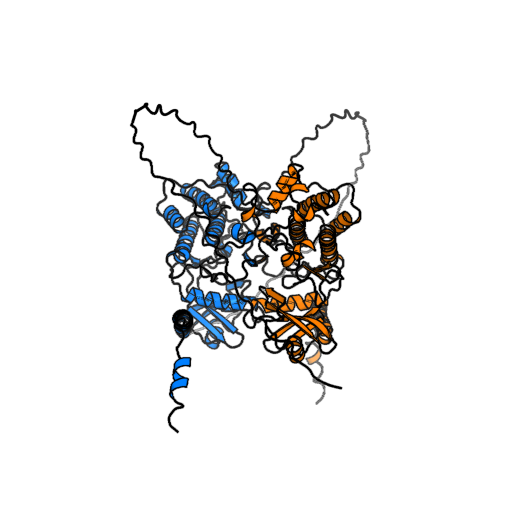 C C . ARG B 1 41 ? -28.469 13.109 13.672 1 91.94 41 ARG B C 1
ATOM 3509 O O . ARG B 1 41 ? -27.953 14.188 13.344 1 91.94 41 ARG B O 1
ATOM 3516 N N . TYR B 1 42 ? -28.906 12.234 12.852 1 93.5 42 TYR B N 1
ATOM 3517 C CA . TYR B 1 42 ? -28.703 12.414 11.422 1 93.5 42 TYR B CA 1
ATOM 3518 C C . TYR B 1 42 ? -29.359 13.703 10.938 1 93.5 42 TYR B C 1
ATOM 3520 O O . TYR B 1 42 ? -28.766 14.469 10.18 1 93.5 42 TYR B O 1
ATOM 3528 N N . GLU B 1 43 ? -30.562 13.914 11.422 1 94.06 43 GLU B N 1
ATOM 3529 C CA . GLU B 1 43 ? -31.328 15.07 10.977 1 94.06 43 GLU B CA 1
ATOM 3530 C C . GLU B 1 43 ? -30.625 16.375 11.32 1 94.06 43 GLU B C 1
ATOM 3532 O O . GLU B 1 43 ? -30.672 17.344 10.562 1 94.06 43 GLU B O 1
ATOM 3537 N N . ALA B 1 44 ? -30.047 16.375 12.398 1 94.94 44 ALA B N 1
ATOM 3538 C CA . ALA B 1 44 ? -29.312 17.562 12.836 1 94.94 44 ALA B CA 1
ATOM 3539 C C . ALA B 1 44 ? -28.125 17.859 11.914 1 94.94 44 ALA B C 1
ATOM 3541 O O . ALA B 1 44 ? -27.891 19 11.555 1 94.94 44 ALA B O 1
ATOM 3542 N N . LEU B 1 45 ? -27.438 16.828 11.547 1 95.81 45 LEU B N 1
ATOM 3543 C CA . LEU B 1 45 ? -26.266 17 10.695 1 95.81 45 LEU B CA 1
ATOM 3544 C C . LEU B 1 45 ? -26.672 17.312 9.266 1 95.81 45 LEU B C 1
ATOM 3546 O O . LEU B 1 45 ? -26 18.078 8.578 1 95.81 45 LEU B O 1
ATOM 3550 N N . ALA B 1 46 ? -27.75 16.672 8.828 1 95.38 46 ALA B N 1
ATOM 3551 C CA . ALA B 1 46 ? -28.312 17 7.516 1 95.38 46 ALA B CA 1
ATOM 3552 C C . ALA B 1 46 ? -28.688 18.469 7.434 1 95.38 46 ALA B C 1
ATOM 3554 O O . ALA B 1 46 ? -28.375 19.156 6.453 1 95.38 46 ALA B O 1
ATOM 3555 N N . ALA B 1 47 ? -29.297 18.922 8.477 1 95.88 47 ALA B N 1
ATOM 3556 C CA . ALA B 1 47 ? -29.672 20.328 8.547 1 95.88 47 ALA B CA 1
ATOM 3557 C C . ALA B 1 47 ? -28.453 21.219 8.609 1 95.88 47 ALA B C 1
ATOM 3559 O O . ALA B 1 47 ? -28.375 22.234 7.898 1 95.88 47 ALA B O 1
ATOM 3560 N N . ALA B 1 48 ? -27.547 20.844 9.422 1 96.62 48 ALA B N 1
ATOM 3561 C CA . ALA B 1 48 ? -26.344 21.641 9.617 1 96.62 48 ALA B CA 1
ATOM 3562 C C . ALA B 1 48 ? -25.578 21.844 8.305 1 96.62 48 ALA B C 1
ATOM 3564 O O . ALA B 1 48 ? -25 22.891 8.078 1 96.62 48 ALA B O 1
ATOM 3565 N N . THR B 1 49 ? -25.594 20.828 7.453 1 96.81 49 THR B N 1
ATOM 3566 C CA . THR B 1 49 ? -24.828 20.844 6.211 1 96.81 49 THR B CA 1
ATOM 3567 C C . THR B 1 49 ? -25.719 21.188 5.027 1 96.81 49 THR B C 1
ATOM 3569 O O . THR B 1 49 ? -25.328 21 3.871 1 96.81 49 THR B O 1
ATOM 3572 N N . ARG B 1 50 ? -26.984 21.578 5.238 1 96 50 ARG B N 1
ATOM 3573 C CA . ARG B 1 50 ? -27.969 21.828 4.18 1 96 50 ARG B CA 1
ATOM 3574 C C . ARG B 1 50 ? -28.109 20.594 3.281 1 96 50 ARG B C 1
ATOM 3576 O O . ARG B 1 50 ? -28 20.703 2.059 1 96 50 ARG B O 1
ATOM 3583 N N . ASN B 1 51 ? -28.297 19.484 3.955 1 95.5 51 ASN B N 1
ATOM 3584 C CA . ASN B 1 51 ? -28.469 18.188 3.311 1 95.5 51 ASN B CA 1
ATOM 3585 C C . ASN B 1 51 ? -27.266 17.844 2.436 1 95.5 51 ASN B C 1
ATOM 3587 O O . ASN B 1 51 ? -27.422 17.438 1.281 1 95.5 51 ASN B O 1
ATOM 3591 N N . PHE B 1 52 ? -26.094 18.125 3.043 1 94.5 52 PHE B N 1
ATOM 3592 C CA . PHE B 1 52 ? -24.844 17.781 2.389 1 94.5 52 PHE B CA 1
ATOM 3593 C C . PHE B 1 52 ? -24.75 18.422 1.005 1 94.5 52 PHE B C 1
ATOM 3595 O O . PHE B 1 52 ? -24.422 17.75 0.027 1 94.5 52 PHE B O 1
ATOM 3602 N N . ASP B 1 53 ? -24.984 19.656 0.948 1 94 53 ASP B N 1
ATOM 3603 C CA . ASP B 1 53 ? -24.922 20.469 -0.266 1 94 53 ASP B CA 1
ATOM 3604 C C . ASP B 1 53 ? -23.5 20.5 -0.826 1 94 53 ASP B C 1
ATOM 3606 O O . ASP B 1 53 ? -22.547 20.781 -0.096 1 94 53 ASP B O 1
ATOM 3610 N N . PRO B 1 54 ? -23.344 20.266 -2.086 1 91.69 54 PRO B N 1
ATOM 3611 C CA . PRO B 1 54 ? -22.016 20.297 -2.703 1 91.69 54 PRO B CA 1
ATOM 3612 C C . PRO B 1 54 ? -21.328 21.656 -2.527 1 91.69 54 PRO B C 1
ATOM 3614 O O . PRO B 1 54 ? -20.094 21.719 -2.514 1 91.69 54 PRO B O 1
ATOM 3617 N N . LYS B 1 55 ? -22.062 22.688 -2.373 1 92.88 55 LYS B N 1
ATOM 3618 C CA . LYS B 1 55 ? -21.484 24.016 -2.16 1 92.88 55 LYS B CA 1
ATOM 3619 C C . LYS B 1 55 ? -20.766 24.094 -0.814 1 92.88 55 LYS B C 1
ATOM 3621 O O . LYS B 1 55 ? -19.922 24.969 -0.606 1 92.88 55 LYS B O 1
ATOM 3626 N N . GLN B 1 56 ? -21.141 23.266 0.09 1 93.31 56 GLN B N 1
ATOM 3627 C CA . GLN B 1 56 ? -20.547 23.234 1.421 1 93.31 56 GLN B CA 1
ATOM 3628 C C . GLN B 1 56 ? -19.422 22.203 1.498 1 93.31 56 GLN B C 1
ATOM 3630 O O . GLN B 1 56 ? -18.875 21.953 2.576 1 93.31 56 GLN B O 1
ATOM 3635 N N . LYS B 1 57 ? -19.047 21.625 0.397 1 93.06 57 LYS B N 1
ATOM 3636 C CA . LYS B 1 57 ? -18.031 20.578 0.389 1 93.06 57 LYS B CA 1
ATOM 3637 C C . LYS B 1 57 ? -16.641 21.156 0.629 1 93.06 57 LYS B C 1
ATOM 3639 O O . LYS B 1 57 ? -16.234 22.109 -0.044 1 93.06 57 LYS B O 1
ATOM 3644 N N . LEU B 1 58 ? -16.031 20.641 1.652 1 90.62 58 LEU B N 1
ATOM 3645 C CA . LEU B 1 58 ? -14.68 21.078 2.014 1 90.62 58 LEU B CA 1
ATOM 3646 C C . LEU B 1 58 ? -13.625 20.25 1.299 1 90.62 58 LEU B C 1
ATOM 3648 O O . LEU B 1 58 ? -12.516 20.719 1.042 1 90.62 58 LEU B O 1
ATOM 3652 N N . GLY B 1 59 ? -13.922 18.984 1.094 1 85.44 59 GLY B N 1
ATOM 3653 C CA . GLY B 1 59 ? -12.984 18.062 0.458 1 85.44 59 GLY B CA 1
ATOM 3654 C C . GLY B 1 59 ? -13.562 16.688 0.241 1 85.44 59 GLY B C 1
ATOM 3655 O O . GLY B 1 59 ? -14.656 16.375 0.726 1 85.44 59 GLY B O 1
ATOM 3656 N N . GLU B 1 60 ? -12.859 15.945 -0.615 1 81.12 60 GLU B N 1
ATOM 3657 C CA . GLU B 1 60 ? -13.234 14.562 -0.901 1 81.12 60 GLU B CA 1
ATOM 3658 C C . GLU B 1 60 ? -12 13.672 -1.044 1 81.12 60 GLU B C 1
ATOM 3660 O O . GLU B 1 60 ? -11 14.086 -1.629 1 81.12 60 GLU B O 1
ATOM 3665 N N . GLY B 1 61 ? -12.055 12.586 -0.318 1 70.75 61 GLY B N 1
ATOM 3666 C CA . GLY B 1 61 ? -10.977 11.617 -0.442 1 70.75 61 GLY B CA 1
ATOM 3667 C C . GLY B 1 61 ? -11.477 10.188 -0.555 1 70.75 61 GLY B C 1
ATOM 3668 O O . GLY B 1 61 ? -12.648 9.953 -0.856 1 70.75 61 GLY B O 1
ATOM 3669 N N . GLY B 1 62 ? -10.57 9.258 -0.451 1 64.19 62 GLY B N 1
ATOM 3670 C CA . GLY B 1 62 ? -10.891 7.852 -0.598 1 64.19 62 GLY B CA 1
ATOM 3671 C C . GLY B 1 62 ? -11.906 7.363 0.418 1 64.19 62 GLY B C 1
ATOM 3672 O O . GLY B 1 62 ? -12.562 6.336 0.209 1 64.19 62 GLY B O 1
ATOM 3673 N N . PHE B 1 63 ? -12.055 8.148 1.445 1 69.44 63 PHE B N 1
ATOM 3674 C CA . PHE B 1 63 ? -12.898 7.637 2.516 1 69.44 63 PHE B CA 1
ATOM 3675 C C . PHE B 1 63 ? -14.172 8.469 2.648 1 69.44 63 PHE B C 1
ATOM 3677 O O . PHE B 1 63 ? -14.867 8.391 3.662 1 69.44 63 PHE B O 1
ATOM 3684 N N . GLY B 1 64 ? -14.383 9.32 1.737 1 77.69 64 GLY B N 1
ATOM 3685 C CA . GLY B 1 64 ? -15.648 10.047 1.739 1 77.69 64 GLY B CA 1
ATOM 3686 C C . GLY B 1 64 ? -15.477 11.547 1.565 1 77.69 64 GLY B C 1
ATOM 3687 O O . GLY B 1 64 ? -14.367 12.023 1.335 1 77.69 64 GLY B O 1
ATOM 3688 N N . SER B 1 65 ? -16.641 12.172 1.695 1 88.12 65 SER B N 1
ATOM 3689 C CA . SER B 1 65 ? -16.672 13.625 1.524 1 88.12 65 SER B CA 1
ATOM 3690 C C . SER B 1 65 ? -16.812 14.336 2.865 1 88.12 65 SER B C 1
ATOM 3692 O O . SER B 1 65 ? -17.406 13.789 3.803 1 88.12 65 SER B O 1
ATOM 3694 N N . VAL B 1 66 ? -16.266 15.508 2.844 1 92.81 66 VAL B N 1
ATOM 3695 C CA . VAL B 1 66 ? -16.344 16.328 4.047 1 92.81 66 VAL B CA 1
ATOM 3696 C C . VAL B 1 66 ? -17.109 17.625 3.738 1 92.81 66 VAL B C 1
ATOM 3698 O O . VAL B 1 66 ? -16.828 18.297 2.74 1 92.81 66 VAL B O 1
ATOM 3701 N N . PHE B 1 67 ? -18.094 17.984 4.656 1 95.56 67 PHE B N 1
ATOM 3702 C CA . PHE B 1 67 ? -18.938 19.156 4.445 1 95.56 67 PHE B CA 1
ATOM 3703 C C . PHE B 1 67 ? -18.828 20.125 5.625 1 95.56 67 PHE B C 1
ATOM 3705 O O . PHE B 1 67 ? -18.766 19.688 6.777 1 95.56 67 PHE B O 1
ATOM 3712 N N . LYS B 1 68 ? -18.844 21.375 5.227 1 96.81 68 LYS B N 1
ATOM 3713 C CA . LYS B 1 68 ? -18.984 22.391 6.266 1 96.81 68 LYS B CA 1
ATOM 3714 C C . LYS B 1 68 ? -20.422 22.469 6.777 1 96.81 68 LYS B C 1
ATOM 3716 O O . LYS B 1 68 ? -21.375 22.359 5.996 1 96.81 68 LYS B O 1
ATOM 3721 N N . GLY B 1 69 ? -20.531 22.578 8.078 1 96.62 69 GLY B N 1
ATOM 3722 C CA . GLY B 1 69 ? -21.844 22.688 8.68 1 96.62 69 GLY B CA 1
ATOM 3723 C C . GLY B 1 69 ? -21.875 23.656 9.859 1 96.62 69 GLY B C 1
ATOM 3724 O O . GLY B 1 69 ? -20.828 24.047 10.375 1 96.62 69 GLY B O 1
ATOM 3725 N N . ARG B 1 70 ? -23.094 24.031 10.141 1 97 70 ARG B N 1
ATOM 3726 C CA . ARG B 1 70 ? -23.359 24.828 11.336 1 97 70 ARG B CA 1
ATOM 3727 C C . ARG B 1 70 ? -24.453 24.203 12.188 1 97 70 ARG B C 1
ATOM 3729 O O . ARG B 1 70 ? -25.594 24.062 11.742 1 97 70 ARG B O 1
ATOM 3736 N N . LEU B 1 71 ? -24.078 23.891 13.367 1 95.56 71 LEU B N 1
ATOM 3737 C CA . LEU B 1 71 ? -25.031 23.234 14.266 1 95.56 71 LEU B CA 1
ATOM 3738 C C . LEU B 1 71 ? -26.047 24.25 14.805 1 95.56 71 LEU B C 1
ATOM 3740 O O . LEU B 1 71 ? -25.875 25.453 14.625 1 95.56 71 LEU B O 1
ATOM 3744 N N . GLU B 1 72 ? -27.031 23.703 15.469 1 92.94 72 GLU B N 1
ATOM 3745 C CA . GLU B 1 72 ? -28.094 24.547 16.031 1 92.94 72 GLU B CA 1
ATOM 3746 C C . GLU B 1 72 ? -27.547 25.484 17.109 1 92.94 72 GLU B C 1
ATOM 3748 O O . GLU B 1 72 ? -28.047 26.594 17.266 1 92.94 72 GLU B O 1
ATOM 3753 N N . ASP B 1 73 ? -26.547 25.062 17.719 1 92.69 73 ASP B N 1
ATOM 3754 C CA . ASP B 1 73 ? -25.969 25.859 18.797 1 92.69 73 ASP B CA 1
ATOM 3755 C C . ASP B 1 73 ? -24.969 26.875 18.266 1 92.69 73 ASP B C 1
ATOM 3757 O O . ASP B 1 73 ? -24.328 27.594 19.031 1 92.69 73 ASP B O 1
ATOM 3761 N N . GLY B 1 74 ? -24.781 26.953 16.953 1 93.5 74 GLY B N 1
ATOM 3762 C CA . GLY B 1 74 ? -23.953 27.969 16.328 1 93.5 74 GLY B CA 1
ATOM 3763 C C . GLY B 1 74 ? -22.547 27.484 16 1 93.5 74 GLY B C 1
ATOM 3764 O O . GLY B 1 74 ? -21.812 28.156 15.281 1 93.5 74 GLY B O 1
ATOM 3765 N N . ARG B 1 75 ? -22.188 26.406 16.5 1 94.38 75 ARG B N 1
ATOM 3766 C CA . ARG B 1 75 ? -20.844 25.875 16.25 1 94.38 75 ARG B CA 1
ATOM 3767 C C . ARG B 1 75 ? -20.672 25.516 14.789 1 94.38 75 ARG B C 1
ATOM 3769 O O . ARG B 1 75 ? -21.531 24.875 14.188 1 94.38 75 ARG B O 1
ATOM 3776 N N . GLU B 1 76 ? -19.516 25.984 14.258 1 96.31 76 GLU B N 1
ATOM 3777 C CA . GLU B 1 76 ? -19.109 25.531 12.93 1 96.31 76 GLU B CA 1
ATOM 3778 C C . GLU B 1 76 ? -18.406 24.172 13 1 96.31 76 GLU B C 1
ATOM 3780 O O . GLU B 1 76 ? -17.562 23.953 13.867 1 96.31 76 GLU B O 1
ATOM 3785 N N . VAL B 1 77 ? -18.859 23.281 12.055 1 96.94 77 VAL B N 1
ATOM 3786 C CA . VAL B 1 77 ? -18.312 21.938 12.109 1 96.94 77 VAL B CA 1
ATOM 3787 C C . VAL B 1 77 ? -17.969 21.453 10.703 1 96.94 77 VAL B C 1
ATOM 3789 O O . VAL B 1 77 ? -18.375 22.062 9.719 1 96.94 77 VAL B O 1
ATOM 3792 N N . ALA B 1 78 ? -17.094 20.469 10.656 1 96.44 78 ALA B N 1
ATOM 3793 C CA . ALA B 1 78 ? -16.828 19.672 9.453 1 96.44 78 ALA B CA 1
ATOM 3794 C C . ALA B 1 78 ? -17.391 18.266 9.602 1 96.44 78 ALA B C 1
ATOM 3796 O O . ALA B 1 78 ? -17.094 17.562 10.562 1 96.44 78 ALA B O 1
ATOM 3797 N N . VAL B 1 79 ? -18.234 17.859 8.633 1 95.31 79 VAL B N 1
ATOM 3798 C CA . VAL B 1 79 ? -18.906 16.562 8.703 1 95.31 79 VAL B CA 1
ATOM 3799 C C . VAL B 1 79 ? -18.391 15.656 7.594 1 95.31 79 VAL B C 1
ATOM 3801 O O . VAL B 1 79 ? -18.578 15.938 6.406 1 95.31 79 VAL B O 1
ATOM 3804 N N . LYS B 1 80 ? -17.688 14.578 8.016 1 91.44 80 LYS B N 1
ATOM 3805 C CA . LYS B 1 80 ? -17.219 13.562 7.074 1 91.44 80 LYS B CA 1
ATOM 3806 C C . LYS B 1 80 ? -18.297 12.492 6.859 1 91.44 80 LYS B C 1
ATOM 3808 O O . LYS B 1 80 ? -18.75 11.859 7.816 1 91.44 80 LYS B O 1
ATOM 3813 N N . ARG B 1 81 ? -18.688 12.406 5.621 1 89.56 81 ARG B N 1
ATOM 3814 C CA . ARG B 1 81 ? -19.703 11.438 5.25 1 89.56 81 ARG B CA 1
ATOM 3815 C C . ARG B 1 81 ? -19.094 10.281 4.465 1 89.56 81 ARG B C 1
ATOM 3817 O O . ARG B 1 81 ? -18.453 10.492 3.434 1 89.56 81 ARG B O 1
ATOM 3824 N N . LEU B 1 82 ? -19.297 9.086 5.059 1 78.31 82 LEU B N 1
ATOM 3825 C CA . LEU B 1 82 ? -18.812 7.91 4.336 1 78.31 82 LEU B CA 1
ATOM 3826 C C . LEU B 1 82 ? -19.719 7.59 3.154 1 78.31 82 LEU B C 1
ATOM 3828 O O . LEU B 1 82 ? -20.953 7.66 3.27 1 78.31 82 LEU B O 1
ATOM 3832 N N . GLY B 1 83 ? -19.219 7.633 1.89 1 63.03 83 GLY B N 1
ATOM 3833 C CA . GLY B 1 83 ? -20.047 7.371 0.716 1 63.03 83 GLY B CA 1
ATOM 3834 C C . GLY B 1 83 ? -20.75 6.031 0.77 1 63.03 83 GLY B C 1
ATOM 3835 O O . GLY B 1 83 ? -20.266 5.086 1.391 1 63.03 83 GLY B O 1
ATOM 3836 N N . TRP B 1 84 ? -22.078 6.004 0.481 1 52.47 84 TRP B N 1
ATOM 3837 C CA . TRP B 1 84 ? -22.922 4.809 0.455 1 52.47 84 TRP B CA 1
ATOM 3838 C C . TRP B 1 84 ? -22.125 3.6 -0.031 1 52.47 84 TRP B C 1
ATOM 3840 O O . TRP B 1 84 ? -22.234 2.51 0.54 1 52.47 84 TRP B O 1
ATOM 3850 N N . GLY B 1 85 ? -21.484 3.678 -1.087 1 48.09 85 GLY B N 1
ATOM 3851 C CA . GLY B 1 85 ? -20.891 2.549 -1.78 1 48.09 85 GLY B CA 1
ATOM 3852 C C . GLY B 1 85 ? -19.469 2.258 -1.332 1 48.09 85 GLY B C 1
ATOM 3853 O O . GLY B 1 85 ? -18.859 1.281 -1.775 1 48.09 85 GLY B O 1
ATOM 3854 N N . SER B 1 86 ? -18.984 3.102 -0.535 1 48.22 86 SER B N 1
ATOM 3855 C CA . SER B 1 86 ? -17.562 2.857 -0.296 1 48.22 86 SER B CA 1
ATOM 3856 C C . SER B 1 86 ? -17.359 1.973 0.928 1 48.22 86 SER B C 1
ATOM 3858 O O . SER B 1 86 ? -17.516 2.424 2.062 1 48.22 86 SER B O 1
ATOM 3860 N N . ARG B 1 87 ? -17.781 0.835 0.877 1 49.22 87 ARG B N 1
ATOM 3861 C CA . ARG B 1 87 ? -17.578 -0.138 1.944 1 49.22 87 ARG B CA 1
ATOM 3862 C C . ARG B 1 87 ? -16.141 -0.079 2.463 1 49.22 87 ARG B C 1
ATOM 3864 O O . ARG B 1 87 ? -15.883 -0.399 3.627 1 49.22 87 ARG B O 1
ATOM 3871 N N . GLN B 1 88 ? -15.156 0.351 1.693 1 54.5 88 GLN B N 1
ATOM 3872 C CA . GLN B 1 88 ? -13.789 0.48 2.168 1 54.5 88 GLN B CA 1
ATOM 3873 C C . GLN B 1 88 ? -13.695 1.475 3.322 1 54.5 88 GLN B C 1
ATOM 3875 O O . GLN B 1 88 ? -12.906 1.284 4.25 1 54.5 88 GLN B O 1
ATOM 3880 N N . GLY B 1 89 ? -14.773 2.125 3.545 1 62.69 89 GLY B N 1
ATOM 3881 C CA . GLY B 1 89 ? -14.641 3.264 4.438 1 62.69 89 GLY B CA 1
ATOM 3882 C C . GLY B 1 89 ? -15.195 3.006 5.824 1 62.69 89 GLY B C 1
ATOM 3883 O O . GLY B 1 89 ? -14.914 3.752 6.762 1 62.69 89 GLY B O 1
ATOM 3884 N N . ALA B 1 90 ? -15.797 1.767 5.988 1 69.5 90 ALA B N 1
ATOM 3885 C CA . ALA B 1 90 ? -16.469 1.587 7.273 1 69.5 90 ALA B CA 1
ATOM 3886 C C . ALA B 1 90 ? -15.469 1.276 8.375 1 69.5 90 ALA B C 1
ATOM 3888 O O . ALA B 1 90 ? -15.586 1.789 9.492 1 69.5 90 ALA B O 1
ATOM 3889 N N . ARG B 1 91 ? -14.547 0.443 8.039 1 71.31 91 ARG B N 1
ATOM 3890 C CA . ARG B 1 91 ? -13.531 0.107 9.023 1 71.31 91 ARG B CA 1
ATOM 3891 C C . ARG B 1 91 ? -12.703 1.333 9.398 1 71.31 91 ARG B C 1
ATOM 3893 O O . ARG B 1 91 ? -12.453 1.588 10.578 1 71.31 91 ARG B O 1
ATOM 3900 N N . GLU B 1 92 ? -12.336 1.931 8.352 1 76.5 92 GLU B N 1
ATOM 3901 C CA . GLU B 1 92 ? -11.547 3.135 8.586 1 76.5 92 GLU B CA 1
ATOM 3902 C C . GLU B 1 92 ? -12.32 4.16 9.406 1 76.5 92 GLU B C 1
ATOM 3904 O O . GLU B 1 92 ? -11.758 4.844 10.258 1 76.5 92 GLU B O 1
ATOM 3909 N N . PHE B 1 93 ? -13.609 4.195 9.164 1 75.81 93 PHE B N 1
ATOM 3910 C CA . PHE B 1 93 ? -14.5 5.105 9.883 1 75.81 93 PHE B CA 1
ATOM 3911 C C . PHE B 1 93 ? -14.547 4.75 11.367 1 75.81 93 PHE B C 1
ATOM 3913 O O . PHE B 1 93 ? -14.359 5.617 12.219 1 75.81 93 PHE B O 1
ATOM 3920 N N . MET B 1 94 ? -14.797 3.549 11.617 1 77.38 94 MET B N 1
ATOM 3921 C CA . MET B 1 94 ? -14.898 3.094 13 1 77.38 94 MET B CA 1
ATOM 3922 C C . MET B 1 94 ? -13.578 3.273 13.734 1 77.38 94 MET B C 1
ATOM 3924 O O . MET B 1 94 ? -13.555 3.676 14.898 1 77.38 94 MET B O 1
ATOM 3928 N N . ASN B 1 95 ? -12.578 2.973 13.016 1 78.31 95 ASN B N 1
ATOM 3929 C CA . ASN B 1 95 ? -11.242 3.129 13.586 1 78.31 95 ASN B CA 1
ATOM 3930 C C . ASN B 1 95 ? -10.961 4.582 13.961 1 78.31 95 ASN B C 1
ATOM 3932 O O . ASN B 1 95 ? -10.492 4.863 15.062 1 78.31 95 ASN B O 1
ATOM 3936 N N . GLU B 1 96 ? -11.266 5.371 13.062 1 85.38 96 GLU B N 1
ATOM 3937 C CA . GLU B 1 96 ? -11.055 6.801 13.266 1 85.38 96 GLU B CA 1
ATOM 3938 C C . GLU B 1 96 ? -11.859 7.309 14.461 1 85.38 96 GLU B C 1
ATOM 3940 O O . GLU B 1 96 ? -11.328 8.008 15.32 1 85.38 96 GLU B O 1
ATOM 3945 N N . ALA B 1 97 ? -13.094 6.945 14.539 1 83.75 97 ALA B N 1
ATOM 3946 C CA . ALA B 1 97 ? -13.961 7.367 15.641 1 83.75 97 ALA B CA 1
ATOM 3947 C C . ALA B 1 97 ? -13.414 6.879 16.984 1 83.75 97 ALA B C 1
ATOM 3949 O O . ALA B 1 97 ? -13.344 7.645 17.938 1 83.75 97 ALA B O 1
ATOM 3950 N N . LEU B 1 98 ? -12.945 5.695 16.953 1 82.88 98 LEU B N 1
ATOM 3951 C CA . LEU B 1 98 ? -12.453 5.086 18.172 1 82.88 98 LEU B CA 1
ATOM 3952 C C . LEU B 1 98 ? -11.164 5.762 18.641 1 82.88 98 LEU B C 1
ATOM 3954 O O . LEU B 1 98 ? -11.031 6.113 19.812 1 82.88 98 LEU B O 1
ATOM 3958 N N . LEU B 1 99 ? -10.312 5.996 17.781 1 85.19 99 LEU B N 1
ATOM 3959 C CA . LEU B 1 99 ? -9 6.512 18.125 1 85.19 99 LEU B CA 1
ATOM 3960 C C . LEU B 1 99 ? -9.078 7.984 18.516 1 85.19 99 LEU B C 1
ATOM 3962 O O . LEU B 1 99 ? -8.461 8.406 19.5 1 85.19 99 LEU B O 1
ATOM 3966 N N . LEU B 1 100 ? -9.852 8.719 17.812 1 87.94 100 LEU B N 1
ATOM 3967 C CA . LEU B 1 100 ? -9.938 10.148 18.078 1 87.94 100 LEU B CA 1
ATOM 3968 C C . LEU B 1 100 ? -10.711 10.43 19.359 1 87.94 100 LEU B C 1
ATOM 3970 O O . LEU B 1 100 ? -10.578 11.5 19.953 1 87.94 100 LEU B O 1
ATOM 3974 N N . SER B 1 101 ? -11.5 9.516 19.734 1 84.88 101 SER B N 1
ATOM 3975 C CA . SER B 1 101 ? -12.234 9.695 20.984 1 84.88 101 SER B CA 1
ATOM 3976 C C . SER B 1 101 ? -11.32 9.562 22.188 1 84.88 101 SER B C 1
ATOM 3978 O O . SER B 1 101 ? -11.664 10.008 23.297 1 84.88 101 SER B O 1
ATOM 3980 N N . ARG B 1 102 ? -10.109 9.102 21.984 1 82.88 102 ARG B N 1
ATOM 3981 C CA . ARG B 1 102 ? -9.203 8.797 23.078 1 82.88 102 ARG B CA 1
ATOM 3982 C C . ARG B 1 102 ? -8.109 9.852 23.203 1 82.88 102 ARG B C 1
ATOM 3984 O O . ARG B 1 102 ? -7.309 9.82 24.125 1 82.88 102 ARG B O 1
ATOM 3991 N N . VAL B 1 103 ? -8.109 10.727 22.234 1 89.69 103 VAL B N 1
ATOM 3992 C CA . VAL B 1 103 ? -6.977 11.641 22.219 1 89.69 103 VAL B CA 1
ATOM 3993 C C . VAL B 1 103 ? -7.473 13.078 22.125 1 89.69 103 VAL B C 1
ATOM 3995 O O . VAL B 1 103 ? -8.531 13.344 21.562 1 89.69 103 VAL B O 1
ATOM 3998 N N . GLN B 1 104 ? -6.75 13.984 22.828 1 91.31 104 GLN B N 1
ATOM 3999 C CA . GLN B 1 104 ? -6.965 15.422 22.781 1 91.31 104 GLN B CA 1
ATOM 4000 C C . GLN B 1 104 ? -5.645 16.188 22.844 1 91.31 104 GLN B C 1
ATOM 4002 O O . GLN B 1 104 ? -4.875 16.016 23.797 1 91.31 104 GLN B O 1
ATOM 4007 N N . HIS B 1 105 ? -5.387 16.938 21.875 1 95.94 105 HIS B N 1
ATOM 4008 C CA . HIS B 1 105 ? -4.164 17.719 21.766 1 95.94 105 HIS B CA 1
ATOM 4009 C C . HIS B 1 105 ? -4.355 18.922 20.828 1 95.94 105 HIS B C 1
ATOM 4011 O O . HIS B 1 105 ? -5.117 18.844 19.859 1 95.94 105 HIS B O 1
ATOM 4017 N N . LYS B 1 106 ? -3.668 19.953 21.062 1 96.56 106 LYS B N 1
ATOM 4018 C CA . LYS B 1 106 ? -3.82 21.188 20.297 1 96.56 106 LYS B CA 1
ATOM 4019 C C . LYS B 1 106 ? -3.469 20.969 18.828 1 96.56 106 LYS B C 1
ATOM 4021 O O . LYS B 1 106 ? -3.969 21.672 17.953 1 96.56 106 LYS B O 1
ATOM 4026 N N . ASN B 1 107 ? -2.592 20.016 18.531 1 98.31 107 ASN B N 1
ATOM 4027 C CA . ASN B 1 107 ? -2.143 19.766 17.156 1 98.31 107 ASN B CA 1
ATOM 4028 C C . ASN B 1 107 ? -2.869 18.578 16.531 1 98.31 107 ASN B C 1
ATOM 4030 O O . ASN B 1 107 ? -2.426 18.031 15.523 1 98.31 107 ASN B O 1
ATOM 4034 N N . LEU B 1 108 ? -3.955 18.109 17.125 1 97.44 108 LEU B N 1
ATOM 4035 C CA . LEU B 1 108 ? -4.852 17.094 16.562 1 97.44 108 LEU B CA 1
ATOM 4036 C C . LEU B 1 108 ? -6.254 17.672 16.375 1 97.44 108 LEU B C 1
ATOM 4038 O O . LEU B 1 108 ? -6.742 18.422 17.219 1 97.44 108 LEU B O 1
ATOM 4042 N N . VAL B 1 109 ? -6.84 17.281 15.281 1 96.44 109 VAL B N 1
ATOM 4043 C CA . VAL B 1 109 ? -8.211 17.734 15.055 1 96.44 109 VAL B CA 1
ATOM 4044 C C . VAL B 1 109 ? -9.133 17.156 16.125 1 96.44 109 VAL B C 1
ATOM 4046 O O . VAL B 1 109 ? -8.977 16 16.531 1 96.44 109 VAL B O 1
ATOM 4049 N N . ASN B 1 110 ? -10.039 17.953 16.469 1 94 110 ASN B N 1
ATOM 4050 C CA . ASN B 1 110 ? -10.969 17.547 17.516 1 94 110 ASN B CA 1
ATOM 4051 C C . ASN B 1 110 ? -12.219 16.891 16.938 1 94 110 ASN B C 1
ATOM 4053 O O . ASN B 1 110 ? -12.836 17.422 16.031 1 94 110 ASN B O 1
ATOM 4057 N N . LEU B 1 111 ? -12.484 15.695 17.453 1 93.31 111 LEU B N 1
ATOM 4058 C CA . LEU B 1 111 ? -13.727 15.016 17.109 1 93.31 111 LEU B CA 1
ATOM 4059 C C . LEU B 1 111 ? -14.852 15.406 18.078 1 93.31 111 LEU B C 1
ATOM 4061 O O . LEU B 1 111 ? -14.742 15.18 19.281 1 93.31 111 LEU B O 1
ATOM 4065 N N . HIS B 1 112 ? -15.93 15.953 17.484 1 92.38 112 HIS B N 1
ATOM 4066 C CA . HIS B 1 112 ? -17.078 16.328 18.312 1 92.38 112 HIS B CA 1
ATOM 4067 C C . HIS B 1 112 ? -18 15.148 18.531 1 92.38 112 HIS B C 1
ATOM 4069 O O . HIS B 1 112 ? -18.672 15.062 19.562 1 92.38 112 HIS B O 1
ATOM 4075 N N . GLY B 1 113 ? -18.078 14.305 17.547 1 91.19 113 GLY B N 1
ATOM 4076 C CA . GLY B 1 113 ? -18.969 13.164 17.688 1 91.19 113 GLY B CA 1
ATOM 4077 C C . GLY B 1 113 ? -19.172 12.406 16.391 1 91.19 113 GLY B C 1
ATOM 4078 O O . GLY B 1 113 ? -18.344 12.484 15.484 1 91.19 113 GLY B O 1
ATOM 4079 N N . TYR B 1 114 ? -20.156 11.508 16.453 1 90.38 114 TYR B N 1
ATOM 4080 C CA . TYR B 1 114 ? -20.438 10.664 15.297 1 90.38 114 TYR B CA 1
ATOM 4081 C C . TYR B 1 114 ? -21.922 10.406 15.156 1 90.38 114 TYR B C 1
ATOM 4083 O O . TYR B 1 114 ? -22.703 10.734 16.062 1 90.38 114 TYR B O 1
ATOM 4091 N N . CYS B 1 115 ? -22.266 10.016 13.977 1 89.56 115 CYS B N 1
ATOM 4092 C CA . CYS B 1 115 ? -23.625 9.586 13.68 1 89.56 115 CYS B CA 1
ATOM 4093 C C . CYS B 1 115 ? -23.625 8.273 12.898 1 89.56 115 CYS B C 1
ATOM 4095 O O . CYS B 1 115 ? -22.938 8.148 11.891 1 89.56 115 CYS B O 1
ATOM 4097 N N . ALA B 1 116 ? -24.203 7.281 13.531 1 82.19 116 ALA B N 1
ATOM 4098 C CA . ALA B 1 116 ? -24.469 6.035 12.812 1 82.19 116 ALA B CA 1
ATOM 4099 C C . ALA B 1 116 ? -25.969 5.793 12.656 1 82.19 116 ALA B C 1
ATOM 4101 O O . ALA B 1 116 ? -26.672 5.52 13.641 1 82.19 116 ALA B O 1
ATOM 4102 N N . HIS B 1 117 ? -26.453 6.027 11.477 1 78.25 117 HIS B N 1
ATOM 4103 C CA . HIS B 1 117 ? -27.891 5.887 11.195 1 78.25 117 HIS B CA 1
ATOM 4104 C C . HIS B 1 117 ? -28.125 5.129 9.898 1 78.25 117 HIS B C 1
ATOM 4106 O O . HIS B 1 117 ? -27.75 5.594 8.82 1 78.25 117 HIS B O 1
ATOM 4112 N N . ALA B 1 118 ? -28.75 4.027 10 1 74.31 118 ALA B N 1
ATOM 4113 C CA . ALA B 1 118 ? -29 3.191 8.828 1 74.31 118 ALA B CA 1
ATOM 4114 C C . ALA B 1 118 ? -27.703 2.922 8.062 1 74.31 118 ALA B C 1
ATOM 4116 O O . ALA B 1 118 ? -26.75 2.387 8.625 1 74.31 118 ALA B O 1
ATOM 4117 N N . ASN B 1 119 ? -27.641 3.469 6.805 1 71.5 119 ASN B N 1
ATOM 4118 C CA . ASN B 1 119 ? -26.469 3.24 5.969 1 71.5 119 ASN B CA 1
ATOM 4119 C C . ASN B 1 119 ? -25.531 4.441 5.98 1 71.5 119 ASN B C 1
ATOM 4121 O O . ASN B 1 119 ? -24.516 4.449 5.281 1 71.5 119 ASN B O 1
ATOM 4125 N N . GLU B 1 120 ? -25.922 5.348 6.965 1 79.88 120 GLU B N 1
ATOM 4126 C CA . GLU B 1 120 ? -25.125 6.562 7.02 1 79.88 120 GLU B CA 1
ATOM 4127 C C . GLU B 1 120 ? -24.156 6.535 8.211 1 79.88 120 GLU B C 1
ATOM 4129 O O . GLU B 1 120 ? -24.562 6.223 9.328 1 79.88 120 GLU B O 1
ATOM 4134 N N . LYS B 1 121 ? -22.922 6.75 7.898 1 85.06 121 LYS B N 1
ATOM 4135 C CA . LYS B 1 121 ? -21.875 6.934 8.914 1 85.06 121 LYS B CA 1
ATOM 4136 C C . LYS B 1 121 ? -21.203 8.289 8.758 1 85.06 121 LYS B C 1
ATOM 4138 O O . LYS B 1 121 ? -20.625 8.586 7.703 1 85.06 121 LYS B O 1
ATOM 4143 N N . LEU B 1 122 ? -21.344 9.07 9.836 1 91 122 LEU B N 1
ATOM 4144 C CA . LEU B 1 122 ? -20.812 10.43 9.797 1 91 122 LEU B CA 1
ATOM 4145 C C . LEU B 1 122 ? -19.906 10.695 10.984 1 91 122 LEU B C 1
ATOM 4147 O O . LEU B 1 122 ? -20.172 10.234 12.102 1 91 122 LEU B O 1
ATOM 4151 N N . LEU B 1 123 ? -18.844 11.375 10.727 1 92.5 123 LEU B N 1
ATOM 4152 C CA . LEU B 1 123 ? -17.984 11.906 11.773 1 92.5 123 LEU B CA 1
ATOM 4153 C C . LEU B 1 123 ? -18.047 13.43 11.82 1 92.5 123 LEU B C 1
ATOM 4155 O O . LEU B 1 123 ? -18.047 14.086 10.773 1 92.5 123 LEU B O 1
ATOM 4159 N N . VAL B 1 124 ? -18.172 13.977 12.992 1 94.56 124 VAL B N 1
ATOM 4160 C CA . VAL B 1 124 ? -18.312 15.422 13.18 1 94.56 124 VAL B CA 1
ATOM 4161 C C . VAL B 1 124 ? -17.031 15.977 13.828 1 94.56 124 VAL B C 1
ATOM 4163 O O . VAL B 1 124 ? -16.734 15.648 14.977 1 94.56 124 VAL B O 1
ATOM 4166 N N . TYR B 1 125 ? -16.391 16.906 13.062 1 95.06 125 TYR B N 1
ATOM 4167 C CA . TYR B 1 125 ? -15.141 17.5 13.523 1 95.06 125 TYR B CA 1
ATOM 4168 C C . TYR B 1 125 ? -15.297 18.984 13.758 1 95.06 125 TYR B C 1
ATOM 4170 O O . TYR B 1 125 ? -16.234 19.609 13.258 1 95.06 125 TYR B O 1
ATOM 4178 N N . GLU B 1 126 ? -14.367 19.5 14.547 1 95.5 126 GLU B N 1
ATOM 4179 C CA . GLU B 1 126 ? -14.219 20.953 14.531 1 95.5 126 GLU B CA 1
ATOM 4180 C C . GLU B 1 126 ? -13.922 21.469 13.125 1 95.5 126 GLU B C 1
ATOM 4182 O O . GLU B 1 126 ? -13.211 20.812 12.359 1 95.5 126 GLU B O 1
ATOM 4187 N N . TYR B 1 127 ? -14.484 22.531 12.812 1 96.56 127 TYR B N 1
ATOM 4188 C CA . TYR B 1 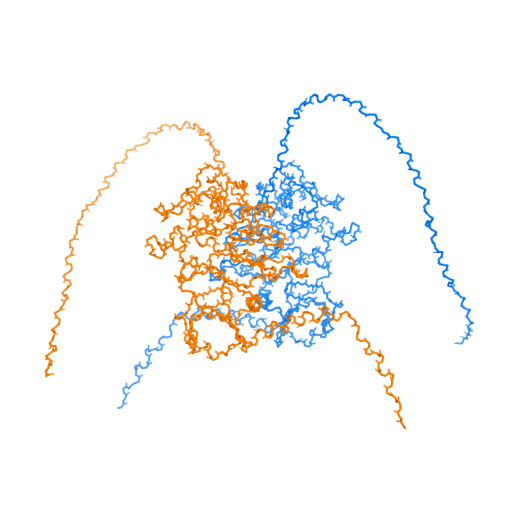127 ? -14.148 23.172 11.547 1 96.56 127 TYR B CA 1
ATOM 4189 C C . TYR B 1 127 ? -12.812 23.906 11.648 1 96.56 127 TYR B C 1
ATOM 4191 O O . TYR B 1 127 ? -12.609 24.719 12.547 1 96.56 127 TYR B O 1
ATOM 4199 N N . VAL B 1 128 ? -11.883 23.656 10.75 1 95.56 128 VAL B N 1
ATOM 4200 C CA . VAL B 1 128 ? -10.586 24.312 10.672 1 95.56 128 VAL B CA 1
ATOM 4201 C C . VAL B 1 128 ? -10.531 25.219 9.453 1 95.56 128 VAL B C 1
ATOM 4203 O O . VAL B 1 128 ? -10.531 24.75 8.312 1 95.56 128 VAL B O 1
ATOM 4206 N N . PRO B 1 129 ? -10.359 26.5 9.562 1 92.38 129 PRO B N 1
ATOM 4207 C CA . PRO B 1 129 ? -10.758 27.469 8.531 1 92.38 129 PRO B CA 1
ATOM 4208 C C . PRO B 1 129 ? -9.742 27.562 7.391 1 92.38 129 PRO B C 1
ATOM 4210 O O . PRO B 1 129 ? -10.109 27.891 6.262 1 92.38 129 PRO B O 1
ATOM 4213 N N . ASN B 1 130 ? -8.344 27.5 7.57 1 90.12 130 ASN B N 1
ATOM 4214 C CA . ASN B 1 130 ? -7.355 27.766 6.531 1 90.12 130 ASN B CA 1
ATOM 4215 C C . ASN B 1 130 ? -7.102 26.547 5.664 1 90.12 130 ASN B C 1
ATOM 4217 O O . ASN B 1 130 ? -6.059 26.438 5.016 1 90.12 130 ASN B O 1
ATOM 4221 N N . GLU B 1 131 ? -7.965 25.516 5.605 1 88.88 131 GLU B N 1
ATOM 4222 C CA . GLU B 1 131 ? -7.93 24.328 4.742 1 88.88 131 GLU B CA 1
ATOM 4223 C C . GLU B 1 131 ? -6.715 23.469 5.043 1 88.88 131 GLU B C 1
ATOM 4225 O O . GLU B 1 131 ? -6.059 23.641 6.074 1 88.88 131 GLU B O 1
ATOM 4230 N N . SER B 1 132 ? -6.488 22.5 4.176 1 93.44 132 SER B N 1
ATOM 4231 C CA . SER B 1 132 ? -5.379 21.578 4.344 1 93.44 132 SER B CA 1
ATOM 4232 C C . SER B 1 132 ? -4.094 22.141 3.742 1 93.44 132 SER B C 1
ATOM 4234 O O . SER B 1 132 ? -4.137 22.953 2.828 1 93.44 132 SER B O 1
ATOM 4236 N N . LEU B 1 133 ? -2.998 21.703 4.266 1 95.75 133 LEU B N 1
ATOM 4237 C CA . LEU B 1 133 ? -1.666 22.188 3.908 1 95.75 133 LEU B CA 1
ATOM 4238 C C . LEU B 1 133 ? -1.406 22 2.416 1 95.75 133 LEU B C 1
ATOM 4240 O O . LEU B 1 133 ? -0.806 22.875 1.777 1 95.75 133 LEU B O 1
ATOM 4244 N N . ASP B 1 134 ? -1.851 20.859 1.806 1 93 134 ASP B N 1
ATOM 4245 C CA . ASP B 1 134 ? -1.562 20.562 0.407 1 93 134 ASP B CA 1
ATOM 4246 C C . ASP B 1 134 ? -2.174 21.609 -0.518 1 93 134 ASP B C 1
ATOM 4248 O O . ASP B 1 134 ? -1.577 21.969 -1.532 1 93 134 ASP B O 1
ATOM 4252 N N . LYS B 1 135 ? -3.297 22.188 -0.189 1 89.69 135 LYS B N 1
ATOM 4253 C CA . LYS B 1 135 ? -3.994 23.172 -1.013 1 89.69 135 LYS B CA 1
ATOM 4254 C C . LYS B 1 135 ? -3.252 24.516 -1.019 1 89.69 135 LYS B C 1
ATOM 4256 O O . LYS B 1 135 ? -3.406 25.312 -1.947 1 89.69 135 LYS B O 1
ATOM 4261 N N . LEU B 1 136 ? -2.537 24.766 -0.022 1 90.56 136 LEU B N 1
ATOM 4262 C CA . LEU B 1 136 ? -1.777 26 0.094 1 90.56 136 LEU B CA 1
ATOM 4263 C C . LEU B 1 136 ? -0.363 25.828 -0.45 1 90.56 136 LEU B C 1
ATOM 4265 O O . LEU B 1 136 ? 0.149 26.703 -1.153 1 90.56 136 LEU B O 1
ATOM 4269 N N . LEU B 1 137 ? 0.202 24.719 -0.227 1 92.62 137 LEU B N 1
ATOM 4270 C CA . LEU B 1 137 ? 1.623 24.484 -0.46 1 92.62 137 LEU B CA 1
ATOM 4271 C C . LEU B 1 137 ? 1.89 24.172 -1.93 1 92.62 137 LEU B C 1
ATOM 4273 O O . LEU B 1 137 ? 2.893 24.625 -2.49 1 92.62 137 LEU B O 1
ATOM 4277 N N . PHE B 1 138 ? 1.045 23.344 -2.549 1 89.19 138 PHE B N 1
ATOM 4278 C CA . PHE B 1 138 ? 1.351 22.828 -3.879 1 89.19 138 PHE B CA 1
ATOM 4279 C C . PHE B 1 138 ? 0.586 23.609 -4.949 1 89.19 138 PHE B C 1
ATOM 4281 O O . PHE B 1 138 ? 0.548 23.188 -6.109 1 89.19 138 PHE B O 1
ATOM 4288 N N . LEU B 1 139 ? -0.064 24.625 -4.668 1 76.94 139 LEU B N 1
ATOM 4289 C CA . LEU B 1 139 ? -0.777 25.438 -5.637 1 76.94 139 LEU B CA 1
ATOM 4290 C C . LEU B 1 139 ? 0.183 26.016 -6.672 1 76.94 139 LEU B C 1
ATOM 4292 O O . LEU B 1 139 ? 1.284 26.453 -6.328 1 76.94 139 LEU B O 1
ATOM 4296 N N . GLU B 1 140 ? 0.09 25.609 -7.988 1 63.19 140 GLU B N 1
ATOM 4297 C CA . GLU B 1 140 ? 0.984 25.922 -9.094 1 63.19 140 GLU B CA 1
ATOM 4298 C C . GLU B 1 140 ? 0.974 27.422 -9.398 1 63.19 140 GLU B C 1
ATOM 4300 O O . GLU B 1 140 ? 1.958 27.969 -9.898 1 63.19 140 GLU B O 1
ATOM 4305 N N . GLU B 1 141 ? -0.117 28.062 -9.164 1 57.69 141 GLU B N 1
ATOM 4306 C CA . GLU B 1 141 ? -0.138 29.422 -9.719 1 57.69 141 GLU B CA 1
ATOM 4307 C C . GLU B 1 141 ? 0.793 30.344 -8.945 1 57.69 141 GLU B C 1
ATOM 4309 O O . GLU B 1 141 ? 0.641 30.516 -7.73 1 57.69 141 GLU B O 1
ATOM 4314 N N . GLU B 1 142 ? 1.941 30.625 -9.609 1 53.91 142 GLU B N 1
ATOM 4315 C CA . GLU B 1 142 ? 2.84 31.656 -9.109 1 53.91 142 GLU B CA 1
ATOM 4316 C C . GLU B 1 142 ? 2.07 32.906 -8.719 1 53.91 142 GLU B C 1
ATOM 4318 O O . GLU B 1 142 ? 1.17 33.344 -9.438 1 53.91 142 GLU B O 1
ATOM 4323 N N . GLY B 1 143 ? 2.285 33.406 -7.559 1 55.66 143 GLY B N 1
ATOM 4324 C CA . GLY B 1 143 ? 1.656 34.656 -7.152 1 55.66 143 GLY B CA 1
ATOM 4325 C C . GLY B 1 143 ? 0.339 34.438 -6.43 1 55.66 143 GLY B C 1
ATOM 4326 O O . GLY B 1 143 ? -0.388 35.406 -6.168 1 55.66 143 GLY B O 1
ATOM 4327 N N . ASN B 1 144 ? 0.094 33.156 -6.344 1 62.53 144 ASN B N 1
ATOM 4328 C CA . ASN B 1 144 ? -1.152 32.875 -5.637 1 62.53 144 ASN B CA 1
ATOM 4329 C C . ASN B 1 144 ? -1.079 33.344 -4.184 1 62.53 144 ASN B C 1
ATOM 4331 O O . ASN B 1 144 ? -0.185 32.938 -3.441 1 62.53 144 ASN B O 1
ATOM 4335 N N . TRP B 1 145 ? -1.907 34.312 -3.895 1 63.34 145 TRP B N 1
ATOM 4336 C CA . TRP B 1 145 ? -1.959 34.969 -2.596 1 63.34 145 TRP B CA 1
ATOM 4337 C C . TRP B 1 145 ? -2.037 33.969 -1.465 1 63.34 145 TRP B C 1
ATOM 4339 O O . TRP B 1 145 ? -1.476 34.156 -0.387 1 63.34 145 TRP B O 1
ATOM 4349 N N . LYS B 1 146 ? -2.604 32.812 -1.684 1 70.44 146 LYS B N 1
ATOM 4350 C CA . LYS B 1 146 ? -2.725 31.812 -0.623 1 70.44 146 LYS B CA 1
ATOM 4351 C C . LYS B 1 146 ? -1.38 31.156 -0.332 1 70.44 146 LYS B C 1
ATOM 4353 O O . LYS B 1 146 ? -1.035 30.922 0.829 1 70.44 146 LYS B O 1
ATOM 4358 N N . ARG B 1 147 ? -0.636 30.969 -1.336 1 73.88 147 ARG B N 1
ATOM 4359 C CA . ARG B 1 147 ? 0.684 30.359 -1.154 1 73.88 147 ARG B CA 1
ATOM 4360 C C . ARG B 1 147 ? 1.627 31.328 -0.442 1 73.88 147 ARG B C 1
ATOM 4362 O O . ARG B 1 147 ? 2.447 30.906 0.378 1 73.88 147 ARG B O 1
ATOM 4369 N N . MET B 1 148 ? 1.372 32.562 -0.683 1 72.75 148 MET B N 1
ATOM 4370 C CA . MET B 1 148 ? 2.219 33.594 -0.091 1 72.75 148 MET B CA 1
ATOM 4371 C C . MET B 1 148 ? 1.934 33.75 1.399 1 72.75 148 MET B C 1
ATOM 4373 O O . MET B 1 148 ? 2.773 34.25 2.148 1 72.75 148 MET B O 1
ATOM 4377 N N . GLN B 1 149 ? 0.818 33.281 1.739 1 82.75 149 GLN B N 1
ATOM 4378 C CA . GLN B 1 149 ? 0.477 33.375 3.156 1 82.75 149 GLN B CA 1
ATOM 4379 C C . GLN B 1 149 ? 1.295 32.375 3.979 1 82.75 149 GLN B C 1
ATOM 4381 O O . GLN B 1 149 ? 1.494 32.562 5.18 1 82.75 149 GLN B O 1
ATOM 4386 N N . LEU B 1 150 ? 1.791 31.422 3.299 1 91.75 150 LEU B N 1
ATOM 4387 C CA . LEU B 1 150 ? 2.592 30.422 3.998 1 91.75 150 LEU B CA 1
ATOM 4388 C C . LEU B 1 150 ? 4.078 30.75 3.896 1 91.75 150 LEU B C 1
ATOM 4390 O O . LEU B 1 150 ? 4.824 30.062 3.195 1 91.75 150 LEU B O 1
ATOM 4394 N N . ASP B 1 151 ? 4.473 31.812 4.629 1 93.44 151 ASP B N 1
ATOM 4395 C CA . ASP B 1 151 ? 5.879 32.188 4.648 1 93.44 151 ASP B CA 1
ATOM 4396 C C . ASP B 1 151 ? 6.695 31.25 5.52 1 93.44 151 ASP B C 1
ATOM 4398 O O . ASP B 1 151 ? 6.168 30.25 6.016 1 93.44 151 ASP B O 1
ATOM 4402 N N . TRP B 1 152 ? 7.934 31.547 5.66 1 95.88 152 TRP B N 1
ATOM 4403 C CA . TRP B 1 152 ? 8.812 30.594 6.336 1 95.88 152 TRP B CA 1
ATOM 4404 C C . TRP B 1 152 ? 8.414 30.438 7.801 1 95.88 152 TRP B C 1
ATOM 4406 O O . TRP B 1 152 ? 8.383 29.328 8.32 1 95.88 152 TRP B O 1
ATOM 4416 N N . ARG B 1 153 ? 8.164 31.547 8.414 1 95.06 153 ARG B N 1
ATOM 4417 C CA . ARG B 1 153 ? 7.785 31.484 9.82 1 95.06 153 ARG B CA 1
ATOM 4418 C C . ARG B 1 153 ? 6.617 30.531 10.031 1 95.06 153 ARG B C 1
ATOM 4420 O O . ARG B 1 153 ? 6.652 29.688 10.938 1 95.06 153 ARG B O 1
ATOM 4427 N N . ARG B 1 154 ? 5.625 30.656 9.242 1 95.88 154 ARG B N 1
ATOM 4428 C CA . ARG B 1 154 ? 4.449 29.812 9.352 1 95.88 154 ARG B CA 1
ATOM 4429 C C . ARG B 1 154 ? 4.789 28.359 9 1 95.88 154 ARG B C 1
ATOM 4431 O O . ARG B 1 154 ? 4.316 27.438 9.656 1 95.88 154 ARG B O 1
ATOM 4438 N N . ARG B 1 155 ? 5.59 28.172 7.961 1 97.06 155 ARG B N 1
ATOM 4439 C CA . ARG B 1 155 ? 5.992 26.812 7.594 1 97.06 155 ARG B CA 1
ATOM 4440 C C . ARG B 1 155 ? 6.781 26.156 8.719 1 97.06 155 ARG B C 1
ATOM 4442 O O . ARG B 1 155 ? 6.594 24.969 9 1 97.06 155 ARG B O 1
ATOM 4449 N N . PHE B 1 156 ? 7.609 26.938 9.336 1 97.31 156 PHE B N 1
ATOM 4450 C CA . PHE B 1 156 ? 8.367 26.422 10.469 1 97.31 156 PHE B CA 1
ATOM 4451 C C . PHE B 1 156 ? 7.438 26.062 11.625 1 97.31 156 PHE B C 1
ATOM 4453 O O . PHE B 1 156 ? 7.625 25.031 12.281 1 97.31 156 PHE B O 1
ATOM 4460 N N . GLN B 1 157 ? 6.465 26.859 11.844 1 96.69 157 GLN B N 1
ATOM 4461 C CA . GLN B 1 157 ? 5.473 26.594 12.883 1 96.69 157 GLN B CA 1
ATOM 4462 C C . GLN B 1 157 ? 4.703 25.312 12.578 1 96.69 157 GLN B C 1
ATOM 4464 O O . GLN B 1 157 ? 4.387 24.531 13.492 1 96.69 157 GLN B O 1
ATOM 4469 N N . VAL B 1 158 ? 4.434 25.109 11.344 1 98.25 158 VAL B N 1
ATOM 4470 C CA . VAL B 1 158 ? 3.748 23.875 10.93 1 98.25 158 VAL B CA 1
ATOM 4471 C C . VAL B 1 158 ? 4.633 22.672 11.219 1 98.25 158 VAL B C 1
ATOM 4473 O O . VAL B 1 158 ? 4.172 21.688 11.797 1 98.25 158 VAL B O 1
ATOM 4476 N N . ILE B 1 159 ? 5.902 22.75 10.867 1 98.69 159 ILE B N 1
ATOM 4477 C CA . ILE B 1 159 ? 6.848 21.656 11.109 1 98.69 159 ILE B CA 1
ATOM 4478 C C . ILE B 1 159 ? 6.875 21.328 12.602 1 98.69 159 ILE B C 1
ATOM 4480 O O . ILE B 1 159 ? 6.707 20.172 12.984 1 98.69 159 ILE B O 1
ATOM 4484 N N . ALA B 1 160 ? 6.984 22.328 13.391 1 98.31 160 ALA B N 1
ATOM 4485 C CA . ALA B 1 160 ? 7.09 22.141 14.836 1 98.31 160 ALA B CA 1
ATOM 4486 C C . ALA B 1 160 ? 5.781 21.609 15.414 1 98.31 160 ALA B C 1
ATOM 4488 O O . ALA B 1 160 ? 5.797 20.734 16.281 1 98.31 160 ALA B O 1
ATOM 4489 N N . GLY B 1 161 ? 4.711 22.156 14.992 1 98.62 161 GLY B N 1
ATOM 4490 C CA . GLY B 1 161 ? 3.414 21.734 15.5 1 98.62 161 GLY B CA 1
ATOM 4491 C C . GLY B 1 161 ? 3.094 20.281 15.172 1 98.62 161 GLY B C 1
ATOM 4492 O O . GLY B 1 161 ? 2.598 19.547 16.031 1 98.62 161 GLY B O 1
ATOM 4493 N N . VAL B 1 162 ? 3.359 19.859 13.906 1 98.81 162 VAL B N 1
ATOM 4494 C CA . VAL B 1 162 ? 3.129 18.484 13.523 1 98.81 162 VAL B CA 1
ATOM 4495 C C . VAL B 1 162 ? 4.02 17.562 14.352 1 98.81 162 VAL B C 1
ATOM 4497 O O . VAL B 1 162 ? 3.578 16.484 14.789 1 98.81 162 VAL B O 1
ATOM 4500 N N . ALA B 1 163 ? 5.25 17.984 14.562 1 98.81 163 ALA B N 1
ATOM 4501 C CA . ALA B 1 163 ? 6.16 17.203 15.391 1 98.81 163 ALA B CA 1
ATOM 4502 C C . ALA B 1 163 ? 5.59 17 16.797 1 98.81 163 ALA B C 1
ATOM 4504 O O . ALA B 1 163 ? 5.621 15.891 17.328 1 98.81 163 ALA B O 1
ATOM 4505 N N . ARG B 1 164 ? 5.078 18.016 17.391 1 98.56 164 ARG B N 1
ATOM 4506 C CA . ARG B 1 164 ? 4.492 17.938 18.719 1 98.56 164 ARG B CA 1
ATOM 4507 C C . ARG B 1 164 ? 3.279 17 18.734 1 98.56 164 ARG B C 1
ATOM 4509 O O . ARG B 1 164 ? 3.092 16.234 19.672 1 98.56 164 ARG B O 1
ATOM 4516 N N . GLY B 1 165 ? 2.447 17.141 17.719 1 98.62 165 GLY B N 1
ATOM 4517 C CA . GLY B 1 165 ? 1.311 16.25 17.609 1 98.62 165 GLY B CA 1
ATOM 4518 C C . GLY B 1 165 ? 1.713 14.781 17.547 1 98.62 165 GLY B C 1
ATOM 4519 O O . GLY B 1 165 ? 1.12 13.945 18.234 1 98.62 165 GLY B O 1
ATOM 4520 N N . LEU B 1 166 ? 2.715 14.492 16.766 1 98.75 166 LEU B N 1
ATOM 4521 C CA . LEU B 1 166 ? 3.193 13.117 16.625 1 98.75 166 LEU B CA 1
ATOM 4522 C C . LEU B 1 166 ? 3.834 12.633 17.922 1 98.75 166 LEU B C 1
ATOM 4524 O O . LEU B 1 166 ? 3.684 11.469 18.297 1 98.75 166 LEU B O 1
ATOM 4528 N N . LEU B 1 167 ? 4.594 13.531 18.562 1 98.56 167 LEU B N 1
ATOM 4529 C CA . LEU B 1 167 ? 5.152 13.18 19.859 1 98.56 167 LEU B CA 1
ATOM 4530 C C . LEU B 1 167 ? 4.051 12.758 20.828 1 98.56 167 LEU B C 1
ATOM 4532 O O . LEU B 1 167 ? 4.176 11.742 21.516 1 98.56 167 LEU B O 1
ATOM 4536 N N . TYR B 1 168 ? 3.016 13.484 20.875 1 98 168 TYR B N 1
ATOM 4537 C CA . TYR B 1 168 ? 1.885 13.156 21.734 1 98 168 TYR B CA 1
ATOM 4538 C C . TYR B 1 168 ? 1.32 11.781 21.391 1 98 168 TYR B C 1
ATOM 4540 O O . TYR B 1 168 ? 1.124 10.945 22.281 1 98 168 TYR B O 1
ATOM 4548 N N . LEU B 1 169 ? 1.061 11.477 20.125 1 97.25 169 LEU B N 1
ATOM 4549 C CA . LEU B 1 169 ? 0.5 10.203 19.688 1 97.25 169 LEU B CA 1
ATOM 4550 C C . LEU B 1 169 ? 1.433 9.047 20.047 1 97.25 169 LEU B C 1
ATOM 4552 O O . LEU B 1 169 ? 0.975 7.977 20.453 1 97.25 169 LEU B O 1
ATOM 4556 N N . HIS B 1 170 ? 2.689 9.281 19.922 1 97.19 170 HIS B N 1
ATOM 4557 C CA . HIS B 1 170 ? 3.67 8.203 20.047 1 97.19 170 HIS B CA 1
ATOM 4558 C C . HIS B 1 170 ? 4 7.93 21.516 1 97.19 170 HIS B C 1
ATOM 4560 O O . HIS B 1 170 ? 4.254 6.785 21.891 1 97.19 170 HIS B O 1
ATOM 4566 N N . GLU B 1 171 ? 4.027 9 22.312 1 95.38 171 GLU B N 1
ATOM 4567 C CA . GLU B 1 171 ? 4.637 8.805 23.625 1 95.38 171 GLU B CA 1
ATOM 4568 C C . GLU B 1 171 ? 3.711 9.289 24.734 1 95.38 171 GLU B C 1
ATOM 4570 O O . GLU B 1 171 ? 3.764 8.773 25.859 1 95.38 171 GLU B O 1
ATOM 4575 N N . ASP B 1 172 ? 2.939 10.258 24.5 1 93.38 172 ASP B N 1
ATOM 4576 C CA . ASP B 1 172 ? 2.203 10.898 25.594 1 93.38 172 ASP B CA 1
ATOM 4577 C C . ASP B 1 172 ? 0.786 10.336 25.703 1 93.38 172 ASP B C 1
ATOM 4579 O O . ASP B 1 172 ? 0.161 10.414 26.75 1 93.38 172 ASP B O 1
ATOM 4583 N N . ALA B 1 173 ? 0.237 9.859 24.641 1 90.31 173 ALA B N 1
ATOM 4584 C CA . ALA B 1 173 ? -1.072 9.211 24.703 1 90.31 173 ALA B CA 1
ATOM 4585 C C . ALA B 1 173 ? -1.026 7.945 25.547 1 90.31 173 ALA B C 1
ATOM 4587 O O . ALA B 1 173 ? 0.045 7.371 25.766 1 90.31 173 ALA B O 1
ATOM 4588 N N . HIS B 1 174 ? -2.172 7.543 26.031 1 87.12 174 HIS B N 1
ATOM 4589 C CA . HIS B 1 174 ? -2.252 6.363 26.891 1 87.12 174 HIS B CA 1
ATOM 4590 C C . HIS B 1 174 ? -1.729 5.125 26.172 1 87.12 174 HIS B C 1
ATOM 4592 O O . HIS B 1 174 ? -1.059 4.289 26.766 1 87.12 174 HIS B O 1
ATOM 4598 N N . THR B 1 175 ? -2.172 5.016 24.984 1 87.31 175 THR B N 1
ATOM 4599 C CA . THR B 1 175 ? -1.654 3.979 24.109 1 87.31 175 THR B CA 1
ATOM 4600 C C . THR B 1 175 ? -1.027 4.598 22.859 1 87.31 175 THR B C 1
ATOM 4602 O O . THR B 1 175 ? -1.567 5.547 22.281 1 87.31 175 THR B O 1
ATOM 4605 N N . THR B 1 176 ? 0.117 4.02 22.547 1 92.62 176 THR B N 1
ATOM 4606 C CA . THR B 1 176 ? 0.817 4.512 21.375 1 92.62 176 THR B CA 1
ATOM 4607 C C . THR B 1 176 ? -0.052 4.367 20.125 1 92.62 176 THR B C 1
ATOM 4609 O O . THR B 1 176 ?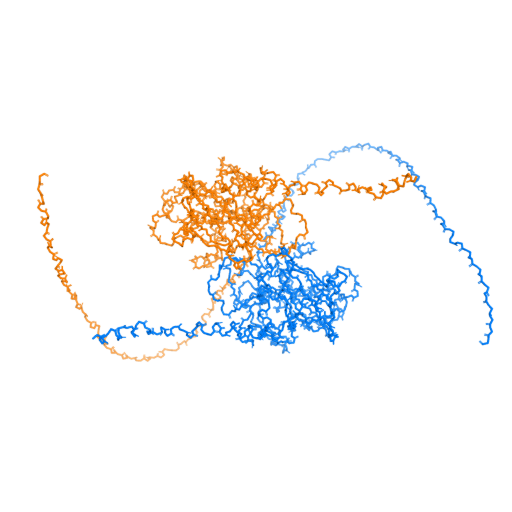 -0.646 3.311 19.891 1 92.62 176 THR B O 1
ATOM 4612 N N . ILE B 1 177 ? -0.158 5.434 19.438 1 93.38 177 ILE B N 1
ATOM 4613 C CA . ILE B 1 177 ? -0.928 5.445 18.203 1 93.38 177 ILE B CA 1
ATOM 4614 C C . ILE B 1 177 ? -0.005 5.746 17.016 1 93.38 177 ILE B C 1
ATOM 4616 O O . ILE B 1 177 ? 0.713 6.75 17.031 1 93.38 177 ILE B O 1
ATOM 4620 N N . ILE B 1 178 ? 0.029 4.875 16.031 1 94.88 178 ILE B N 1
ATOM 4621 C CA . ILE B 1 178 ? 0.711 5.109 14.758 1 94.88 178 ILE B CA 1
ATOM 4622 C C . ILE B 1 178 ? -0.287 5.621 13.727 1 94.88 178 ILE B C 1
ATOM 4624 O O . ILE B 1 178 ? -1.252 4.93 13.391 1 94.88 178 ILE B O 1
ATOM 4628 N N . HIS B 1 179 ? -0.146 6.82 13.227 1 95.38 179 HIS B N 1
ATOM 4629 C CA . HIS B 1 179 ? -1.112 7.465 12.336 1 95.38 179 HIS B CA 1
ATOM 4630 C C . HIS B 1 179 ? -1.177 6.758 10.992 1 95.38 179 HIS B C 1
ATOM 4632 O O . HIS B 1 179 ? -2.264 6.445 10.5 1 95.38 179 HIS B O 1
ATOM 4638 N N . ARG B 1 180 ? 0.06 6.555 10.32 1 94.56 180 ARG B N 1
ATOM 4639 C CA . ARG B 1 180 ? 0.281 5.738 9.133 1 94.56 180 ARG B CA 1
ATOM 4640 C C . ARG B 1 180 ? -0.076 6.516 7.863 1 94.56 180 ARG B C 1
ATOM 4642 O O . ARG B 1 180 ? 0.097 6.012 6.754 1 94.56 180 ARG B O 1
ATOM 4649 N N . ASP B 1 181 ? -0.504 7.75 7.992 1 94.44 181 ASP B N 1
ATOM 4650 C CA . ASP B 1 181 ? -0.874 8.5 6.797 1 94.44 181 ASP B CA 1
ATOM 4651 C C . ASP B 1 181 ? -0.604 9.992 6.977 1 94.44 181 ASP B C 1
ATOM 4653 O O . ASP B 1 181 ? -1.451 10.82 6.648 1 94.44 181 ASP B O 1
ATOM 4657 N N . ILE B 1 182 ? 0.51 10.32 7.52 1 97.88 182 ILE B N 1
ATOM 4658 C CA . ILE B 1 182 ? 0.948 11.703 7.629 1 97.88 182 ILE B CA 1
ATOM 4659 C C . ILE B 1 182 ? 1.315 12.242 6.25 1 97.88 182 ILE B C 1
ATOM 4661 O O . ILE B 1 182 ? 2.158 11.672 5.559 1 97.88 182 ILE B O 1
ATOM 4665 N N . LYS B 1 183 ? 0.619 13.242 5.801 1 96.69 183 LYS B N 1
ATOM 4666 C CA . LYS B 1 183 ? 0.853 13.914 4.527 1 96.69 183 LYS B CA 1
ATOM 4667 C C . LYS B 1 183 ? 0.233 15.312 4.523 1 96.69 183 LYS B C 1
ATOM 4669 O O . LYS B 1 183 ? -0.536 15.656 5.422 1 96.69 183 LYS B O 1
ATOM 4674 N N . ALA B 1 184 ? 0.562 16.062 3.551 1 96.19 184 ALA B N 1
ATOM 4675 C CA . ALA B 1 184 ? 0.161 17.469 3.504 1 96.19 184 ALA B CA 1
ATOM 4676 C C . ALA B 1 184 ? -1.358 17.594 3.48 1 96.19 184 ALA B C 1
ATOM 4678 O O . ALA B 1 184 ? -1.913 18.531 4.07 1 96.19 184 ALA B O 1
ATOM 4679 N N . SER B 1 185 ? -2.08 16.641 2.916 1 93.75 185 SER B N 1
ATOM 4680 C CA . SER B 1 185 ? -3.529 16.75 2.789 1 93.75 185 SER B CA 1
ATOM 4681 C C . SER B 1 185 ? -4.227 16.406 4.105 1 93.75 185 SER B C 1
ATOM 4683 O O . SER B 1 185 ? -5.414 16.688 4.273 1 93.75 185 SER B O 1
ATOM 4685 N N . ASN B 1 186 ? -3.447 15.836 5.02 1 95.12 186 ASN B N 1
ATOM 4686 C CA . ASN B 1 186 ? -4.023 15.453 6.305 1 95.12 186 ASN B CA 1
ATOM 4687 C C . ASN B 1 186 ? -3.572 16.391 7.422 1 95.12 186 ASN B C 1
ATOM 4689 O O . ASN B 1 186 ? -3.703 16.062 8.602 1 95.12 186 ASN B O 1
ATOM 4693 N N . ILE B 1 187 ? -2.994 17.469 7.055 1 97.88 187 ILE B N 1
ATOM 4694 C CA . ILE B 1 187 ? -2.623 18.531 7.988 1 97.88 187 ILE B CA 1
ATOM 4695 C C . ILE B 1 187 ? -3.451 19.781 7.703 1 97.88 187 ILE B C 1
ATOM 4697 O O . ILE B 1 187 ? -3.281 20.422 6.664 1 97.88 187 ILE B O 1
ATOM 4701 N N . LEU B 1 188 ? -4.312 20.109 8.641 1 97.19 188 LEU B N 1
ATOM 4702 C CA . LEU B 1 188 ? -5.16 21.281 8.531 1 97.19 188 LEU B CA 1
ATOM 4703 C C . LEU B 1 188 ? -4.566 22.469 9.305 1 97.19 188 LEU B C 1
ATOM 4705 O O . LEU B 1 188 ? -3.83 22.266 10.273 1 97.19 188 LEU B O 1
ATOM 4709 N N . LEU B 1 189 ? -4.848 23.641 8.82 1 97.06 189 LEU B N 1
ATOM 4710 C CA . LEU B 1 189 ? -4.359 24.844 9.484 1 97.06 189 LEU B CA 1
ATOM 4711 C C . LEU B 1 189 ? -5.516 25.672 10.031 1 97.06 189 LEU B C 1
ATOM 4713 O O . LEU B 1 189 ? -6.434 26.031 9.289 1 97.06 189 LEU B O 1
ATOM 4717 N N . ASP B 1 190 ? -5.43 25.984 11.305 1 96.19 190 ASP B N 1
ATOM 4718 C CA . ASP B 1 190 ? -6.52 26.75 11.906 1 96.19 190 ASP B CA 1
ATOM 4719 C C . ASP B 1 190 ? -6.316 28.25 11.695 1 96.19 190 ASP B C 1
ATOM 4721 O O . ASP B 1 190 ? -5.469 28.656 10.898 1 96.19 190 ASP B O 1
ATOM 4725 N N . GLY B 1 191 ? -7.148 29.078 12.398 1 93.56 191 GLY B N 1
ATOM 4726 C CA . GLY B 1 191 ? -7.109 30.516 12.219 1 93.56 191 GLY B CA 1
ATOM 4727 C C . GLY B 1 191 ? -5.773 31.125 12.586 1 93.56 191 GLY B C 1
ATOM 4728 O O . GLY B 1 191 ? -5.359 32.125 12 1 93.56 191 GLY B O 1
ATOM 4729 N N . GLY B 1 192 ? -5.102 30.562 13.508 1 94.38 192 GLY B N 1
ATOM 4730 C CA . GLY B 1 192 ? -3.783 31.016 13.93 1 94.38 192 GLY B CA 1
ATOM 4731 C C . GLY B 1 192 ? -2.652 30.328 13.195 1 94.38 192 GLY B C 1
ATOM 4732 O O . GLY B 1 192 ? -1.495 30.406 13.609 1 94.38 192 GLY B O 1
ATOM 4733 N N . TRP B 1 193 ? -2.938 29.547 12.18 1 94.56 193 TRP B N 1
ATOM 4734 C CA . TRP B 1 193 ? -1.983 28.828 11.352 1 94.56 193 TRP B CA 1
ATOM 4735 C C . TRP B 1 193 ? -1.324 27.688 12.133 1 94.56 193 TRP B C 1
ATOM 4737 O O . TRP B 1 193 ? -0.246 27.219 11.766 1 94.56 193 TRP B O 1
ATOM 4747 N N . VAL B 1 194 ? -2.025 27.344 13.211 1 96.81 194 VAL B N 1
ATOM 4748 C CA . VAL B 1 194 ? -1.569 26.188 13.977 1 96.81 194 VAL B CA 1
ATOM 4749 C C . VAL B 1 194 ? -1.996 24.906 13.273 1 96.81 194 VAL B C 1
ATOM 4751 O O . VAL B 1 194 ? -3.166 24.734 12.922 1 96.81 194 VAL B O 1
ATOM 4754 N N . PRO B 1 195 ? -1.002 24 13.031 1 98.44 195 PRO B N 1
ATOM 4755 C CA . PRO B 1 195 ? -1.362 22.766 12.328 1 98.44 195 PRO B CA 1
ATOM 4756 C C . PRO B 1 195 ? -2.148 21.797 13.203 1 98.44 195 PRO B C 1
ATOM 4758 O O . PRO B 1 195 ? -1.873 21.672 14.406 1 98.44 195 PRO B O 1
ATOM 4761 N N . LYS B 1 196 ? -3.117 21.125 12.609 1 98.31 196 LYS B N 1
ATOM 4762 C CA . LYS B 1 196 ? -3.885 20.047 13.227 1 98.31 196 LYS B CA 1
ATOM 4763 C C . LYS B 1 196 ? -3.861 18.797 12.352 1 98.31 196 LYS B C 1
ATOM 4765 O O . LYS B 1 196 ? -4.301 18.828 11.203 1 98.31 196 LYS B O 1
ATOM 4770 N N . ILE B 1 197 ? -3.291 17.734 12.898 1 98.12 197 ILE B N 1
ATOM 4771 C CA . ILE B 1 197 ? -3.268 16.453 12.188 1 98.12 197 ILE B CA 1
ATOM 4772 C C . ILE B 1 197 ? -4.68 15.875 12.117 1 98.12 197 ILE B C 1
ATOM 4774 O O . ILE B 1 197 ? -5.398 15.852 13.117 1 98.12 197 ILE B O 1
ATOM 4778 N N . ALA B 1 198 ? -5.098 15.492 10.93 1 94.88 198 ALA B N 1
ATOM 4779 C CA . ALA B 1 198 ? -6.438 14.961 10.695 1 94.88 198 ALA B CA 1
ATOM 4780 C C . ALA B 1 198 ? -6.383 13.602 10 1 94.88 198 ALA B C 1
ATOM 4782 O O . ALA B 1 198 ? -5.301 13.094 9.703 1 94.88 198 ALA B O 1
ATOM 4783 N N . ASP B 1 199 ? -7.516 12.906 9.867 1 90.5 199 ASP B N 1
ATOM 4784 C CA . ASP B 1 199 ? -7.734 11.656 9.148 1 90.5 199 ASP B CA 1
ATOM 4785 C C . ASP B 1 199 ? -6.988 10.5 9.812 1 90.5 199 ASP B C 1
ATOM 4787 O O . ASP B 1 199 ? -5.922 10.094 9.352 1 90.5 199 ASP B O 1
ATOM 4791 N N . PHE B 1 200 ? -7.582 9.891 10.766 1 91.12 200 PHE B N 1
ATOM 4792 C CA . PHE B 1 200 ? -7.023 8.766 11.508 1 91.12 200 PHE B CA 1
ATOM 4793 C C . PHE 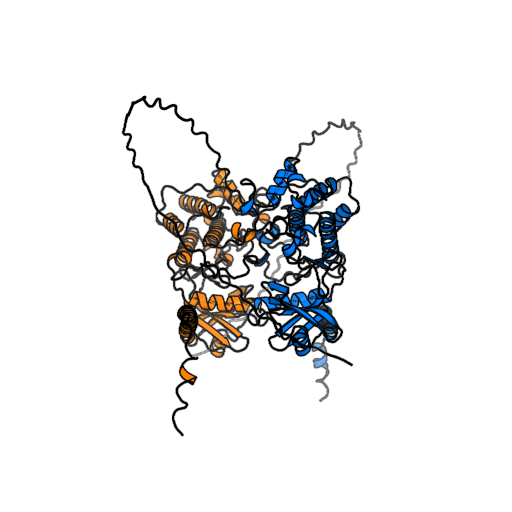B 1 200 ? -7.574 7.449 10.984 1 91.12 200 PHE B C 1
ATOM 4795 O O . PHE B 1 200 ? -7.621 6.453 11.711 1 91.12 200 PHE B O 1
ATOM 4802 N N . GLY B 1 201 ? -8.008 7.465 9.797 1 86.88 201 GLY B N 1
ATOM 4803 C CA . GLY B 1 201 ? -8.617 6.289 9.203 1 86.88 201 GLY B CA 1
ATOM 4804 C C . GLY B 1 201 ? -7.676 5.098 9.133 1 86.88 201 GLY B C 1
ATOM 4805 O O . GLY B 1 201 ? -8.109 3.951 9.266 1 86.88 201 GLY B O 1
ATOM 4806 N N . LEU B 1 202 ? -6.438 5.285 8.922 1 88.44 202 LEU B N 1
ATOM 4807 C CA . LEU B 1 202 ? -5.465 4.207 8.781 1 88.44 202 LEU B CA 1
ATOM 4808 C C . LEU B 1 202 ? -4.684 4.004 10.07 1 88.44 202 LEU B C 1
ATOM 4810 O O . LEU B 1 202 ? -3.807 3.139 10.148 1 88.44 202 LEU B O 1
ATOM 4814 N N . ALA B 1 203 ? -4.988 4.777 11.078 1 90.56 203 ALA B N 1
ATOM 4815 C CA . ALA B 1 203 ? -4.238 4.738 12.328 1 90.56 203 ALA B CA 1
ATOM 4816 C C . ALA B 1 203 ? -4.398 3.391 13.031 1 90.56 203 ALA B C 1
ATOM 4818 O O . ALA B 1 203 ? -5.383 2.68 12.797 1 90.56 203 ALA B O 1
ATOM 4819 N N . ARG B 1 204 ? -3.375 3.086 13.789 1 87.44 204 ARG B N 1
ATOM 4820 C CA . ARG B 1 204 ? -3.375 1.84 14.547 1 87.44 204 ARG B CA 1
ATOM 4821 C C . ARG B 1 204 ? -2.838 2.059 15.961 1 87.44 204 ARG B C 1
ATOM 4823 O O . ARG B 1 204 ? -1.946 2.883 16.172 1 87.44 204 ARG B O 1
ATOM 4830 N N . LEU B 1 205 ? -3.465 1.222 16.844 1 79.56 205 LEU B N 1
ATOM 4831 C CA . LEU B 1 205 ? -2.896 1.156 18.188 1 79.56 205 LEU B CA 1
ATOM 4832 C C . LEU B 1 205 ? -1.68 0.237 18.219 1 79.56 205 LEU B C 1
ATOM 4834 O O . LEU B 1 205 ? -1.643 -0.773 17.516 1 79.56 205 LEU B O 1
ATOM 4838 N N . PHE B 1 206 ? -0.727 0.648 18.828 1 72.69 206 PHE B N 1
ATOM 4839 C CA . PHE B 1 206 ? 0.494 -0.14 18.953 1 72.69 206 PHE B CA 1
ATOM 4840 C C . PHE B 1 206 ? 0.779 -0.475 20.406 1 72.69 206 PHE B C 1
ATOM 4842 O O . PHE B 1 206 ? 0.668 0.388 21.281 1 72.69 206 PHE B O 1
ATOM 4849 N N . PRO B 1 207 ? 1.3 -1.905 20.906 1 62.12 207 PRO B N 1
ATOM 4850 C CA . PRO B 1 207 ? 1.53 -2.994 19.953 1 62.12 207 PRO B CA 1
ATOM 4851 C C . PRO B 1 207 ? 0.233 -3.621 19.453 1 62.12 207 PRO B C 1
ATOM 4853 O O . PRO B 1 207 ? -0.751 -3.695 20.188 1 62.12 207 PRO B O 1
ATOM 4856 N N . GLU B 1 208 ? 0.066 -3.59 18.094 1 57.5 208 GLU B N 1
ATOM 4857 C CA . GLU B 1 208 ? -1.097 -4.246 17.5 1 57.5 208 GLU B CA 1
ATOM 4858 C C . GLU B 1 208 ? -1.24 -5.676 18.016 1 57.5 208 GLU B C 1
ATOM 4860 O O . GLU B 1 208 ? -0.246 -6.328 18.344 1 57.5 208 GLU B O 1
ATOM 4865 N N . ASP B 1 209 ? -2.416 -6.059 18.484 1 49.25 209 ASP B N 1
ATOM 4866 C CA . ASP B 1 209 ? -2.57 -7.508 18.562 1 49.25 209 ASP B CA 1
ATOM 4867 C C . ASP B 1 209 ? -1.968 -8.195 17.344 1 49.25 209 ASP B C 1
ATOM 4869 O O . ASP B 1 209 ? -2.078 -7.691 16.219 1 49.25 209 ASP B O 1
ATOM 4873 N N . GLN B 1 210 ? -0.85 -8.844 17.422 1 45.62 210 GLN B N 1
ATOM 4874 C CA . GLN B 1 210 ? -0.009 -9.594 16.484 1 45.62 210 GLN B CA 1
ATOM 4875 C C . GLN B 1 210 ? -0.839 -10.195 15.352 1 45.62 210 GLN B C 1
ATOM 4877 O O . GLN B 1 210 ? -0.291 -10.789 14.422 1 45.62 210 GLN B O 1
ATOM 4882 N N . SER B 1 211 ? -2.143 -10.359 15.523 1 42.25 211 SER B N 1
ATOM 4883 C CA . SER B 1 211 ? -2.801 -11.344 14.672 1 42.25 211 SER B CA 1
ATOM 4884 C C . SER B 1 211 ? -2.949 -10.828 13.242 1 42.25 211 SER B C 1
ATOM 4886 O O . SER B 1 211 ? -3.389 -11.562 12.352 1 42.25 211 SER B O 1
ATOM 4888 N N . ASN B 1 212 ? -3.166 -9.508 12.992 1 48.47 212 ASN B N 1
ATOM 4889 C CA . ASN B 1 212 ? -3.645 -9.086 11.68 1 48.47 212 ASN B CA 1
ATOM 4890 C C . ASN B 1 212 ? -2.588 -9.305 10.602 1 48.47 212 ASN B C 1
ATOM 4892 O O . ASN B 1 212 ? -1.392 -9.328 10.891 1 48.47 212 ASN B O 1
ATOM 4896 N N . VAL B 1 213 ? -3.193 -9.727 9.391 1 51.38 213 VAL B N 1
ATOM 4897 C CA . VAL B 1 213 ? -2.498 -10.125 8.172 1 51.38 213 VAL B CA 1
ATOM 4898 C C . VAL B 1 213 ? -1.374 -9.141 7.875 1 51.38 213 VAL B C 1
ATOM 4900 O O . VAL B 1 213 ? -1.632 -7.98 7.539 1 51.38 213 VAL B O 1
ATOM 4903 N N . LYS B 1 214 ? -0.188 -9.297 8.344 1 61.78 214 LYS B N 1
ATOM 4904 C CA . LYS B 1 214 ? 1.119 -8.648 8.32 1 61.78 214 LYS B CA 1
ATOM 4905 C C . LYS B 1 214 ? 1.618 -8.469 6.887 1 61.78 214 LYS B C 1
ATOM 4907 O O . LYS B 1 214 ? 2.629 -7.797 6.656 1 61.78 214 LYS B O 1
ATOM 4912 N N . THR B 1 215 ? 0.721 -8.828 5.918 1 77.69 215 THR B N 1
ATOM 4913 C CA . THR B 1 215 ? 1.338 -8.789 4.594 1 77.69 215 THR B CA 1
ATOM 4914 C C . THR B 1 215 ? 0.69 -7.715 3.727 1 77.69 215 THR B C 1
ATOM 4916 O O . THR B 1 215 ? 1.226 -7.348 2.678 1 77.69 215 THR B O 1
ATOM 4919 N N . ARG B 1 216 ? -0.389 -7.141 4.258 1 83.31 216 ARG B N 1
ATOM 4920 C CA . ARG B 1 216 ? -1.088 -6.145 3.455 1 83.31 216 ARG B CA 1
ATOM 4921 C C . ARG B 1 216 ? -0.587 -4.738 3.77 1 83.31 216 ARG B C 1
ATOM 4923 O O . ARG B 1 216 ? -0.397 -4.387 4.934 1 83.31 216 ARG B O 1
ATOM 4930 N N . VAL B 1 217 ? -0.366 -4.008 2.75 1 87.38 217 VAL B N 1
ATOM 4931 C CA . VAL B 1 217 ? 0.107 -2.633 2.871 1 87.38 217 VAL B CA 1
ATOM 4932 C C . VAL B 1 217 ? -0.96 -1.672 2.354 1 87.38 217 VAL B C 1
ATOM 4934 O O . VAL B 1 217 ? -1.554 -1.904 1.297 1 87.38 217 VAL B O 1
ATOM 4937 N N . VAL B 1 218 ? -1.257 -0.7 3.176 1 87.31 218 VAL B N 1
ATOM 4938 C CA . VAL B 1 218 ? -2.15 0.388 2.789 1 87.31 218 VAL B CA 1
ATOM 4939 C C . VAL B 1 218 ? -1.515 1.729 3.146 1 87.31 218 VAL B C 1
ATOM 4941 O O . VAL B 1 218 ? -0.966 1.894 4.238 1 87.31 218 VAL B O 1
ATOM 4944 N N . GLY B 1 219 ? -1.543 2.686 2.217 1 90 219 GLY B N 1
ATOM 4945 C CA . GLY B 1 219 ? -0.992 4.012 2.455 1 90 219 GLY B CA 1
ATOM 4946 C C . GLY B 1 219 ? -1.06 4.914 1.238 1 90 219 GLY B C 1
ATOM 4947 O O . GLY B 1 219 ? -1.821 4.648 0.306 1 90 219 GLY B O 1
ATOM 4948 N N . THR B 1 220 ? -0.365 6.016 1.346 1 92.38 220 THR B N 1
ATOM 4949 C CA . THR B 1 220 ? -0.324 6.977 0.249 1 92.38 220 THR B CA 1
ATOM 4950 C C . THR B 1 220 ? 1.046 6.969 -0.424 1 92.38 220 THR B C 1
ATOM 4952 O O . THR B 1 220 ? 2.076 6.953 0.253 1 92.38 220 THR B O 1
ATOM 4955 N N . ASN B 1 221 ? 0.993 6.996 -1.767 1 89.75 221 ASN B N 1
ATOM 4956 C CA . ASN B 1 221 ? 2.242 6.953 -2.52 1 89.75 221 ASN B CA 1
ATOM 4957 C C . ASN B 1 221 ? 3.145 8.133 -2.176 1 89.75 221 ASN B C 1
ATOM 4959 O O . ASN B 1 221 ? 2.668 9.258 -2.012 1 89.75 221 ASN B O 1
ATOM 4963 N N . GLY B 1 222 ? 4.398 7.875 -1.957 1 90.5 222 GLY B N 1
ATOM 4964 C CA . GLY B 1 222 ? 5.395 8.906 -1.711 1 90.5 222 GLY B CA 1
ATOM 4965 C C . GLY B 1 222 ? 5.625 9.172 -0.235 1 90.5 222 GLY B C 1
ATOM 4966 O O . GLY B 1 222 ? 6.57 9.867 0.135 1 90.5 222 GLY B O 1
ATOM 4967 N N . TYR B 1 223 ? 4.801 8.594 0.589 1 95 223 TYR B N 1
ATOM 4968 C CA . TYR B 1 223 ? 4.918 8.898 2.01 1 95 223 TYR B CA 1
ATOM 4969 C C . TYR B 1 223 ? 5.215 7.641 2.816 1 95 223 TYR B C 1
ATOM 4971 O O . TYR B 1 223 ? 5.523 7.719 4.008 1 95 223 TYR B O 1
ATOM 4979 N N . MET B 1 224 ? 5.156 6.492 2.188 1 93.31 224 MET B N 1
ATOM 4980 C CA . MET B 1 224 ? 5.273 5.238 2.926 1 93.31 224 MET B CA 1
ATOM 4981 C C . MET B 1 224 ? 6.734 4.883 3.172 1 93.31 224 MET B C 1
ATOM 4983 O O . MET B 1 224 ? 7.562 4.98 2.266 1 93.31 224 MET B O 1
ATOM 4987 N N . ALA B 1 225 ? 6.973 4.402 4.371 1 93 225 ALA B N 1
ATOM 4988 C CA . ALA B 1 225 ? 8.328 4.031 4.77 1 93 225 ALA B CA 1
ATOM 4989 C C . ALA B 1 225 ? 8.758 2.729 4.102 1 93 225 ALA B C 1
ATOM 4991 O O . ALA B 1 225 ? 7.953 1.81 3.941 1 93 225 ALA B O 1
ATOM 4992 N N . PRO B 1 226 ? 10.062 2.629 3.818 1 89.31 226 PRO B N 1
ATOM 4993 C CA . PRO B 1 226 ? 10.562 1.448 3.111 1 89.31 226 PRO B CA 1
ATOM 4994 C C . PRO B 1 226 ? 10.328 0.153 3.885 1 89.31 226 PRO B C 1
ATOM 4996 O O . PRO B 1 226 ? 9.938 -0.86 3.295 1 89.31 226 PRO B O 1
ATOM 4999 N N . GLU B 1 227 ? 10.57 0.093 5.223 1 87.56 227 GLU B N 1
ATOM 5000 C CA . GLU B 1 227 ? 10.43 -1.14 5.992 1 87.56 227 GLU B CA 1
ATOM 5001 C C . GLU B 1 227 ? 8.977 -1.598 6.039 1 87.56 227 GLU B C 1
ATOM 5003 O O . GLU B 1 227 ? 8.695 -2.791 6.172 1 87.56 227 GLU B O 1
ATOM 5008 N N . TYR B 1 228 ? 8.094 -0.704 5.977 1 89.81 228 TYR B N 1
ATOM 5009 C CA . TYR B 1 228 ? 6.668 -1.023 5.941 1 89.81 228 TYR B CA 1
ATOM 5010 C C . TYR B 1 228 ? 6.277 -1.61 4.594 1 89.81 228 TYR B C 1
ATOM 5012 O O . TYR B 1 228 ? 5.598 -2.639 4.527 1 89.81 228 TYR B O 1
ATOM 5020 N N . VAL B 1 229 ? 6.707 -0.998 3.543 1 88.44 229 VAL B N 1
ATOM 5021 C CA . VAL B 1 229 ? 6.371 -1.399 2.182 1 88.44 229 VAL B CA 1
ATOM 5022 C C . VAL B 1 229 ? 6.984 -2.764 1.878 1 88.44 229 VAL B C 1
ATOM 5024 O O . VAL B 1 229 ? 6.344 -3.617 1.257 1 88.44 229 VAL B O 1
ATOM 5027 N N . MET B 1 230 ? 8.148 -2.967 2.381 1 83.94 230 MET B N 1
ATOM 5028 C CA . MET B 1 230 ? 8.898 -4.156 1.99 1 83.94 230 MET B CA 1
ATOM 5029 C C . MET B 1 230 ? 8.586 -5.324 2.918 1 83.94 230 MET B C 1
ATOM 5031 O O . MET B 1 230 ? 8.492 -6.469 2.471 1 83.94 230 MET B O 1
ATOM 5035 N N . ARG B 1 231 ? 8.453 -5.004 4.219 1 84.19 231 ARG B N 1
ATOM 5036 C CA . ARG B 1 231 ? 8.406 -6.098 5.184 1 84.19 231 ARG B CA 1
ATOM 5037 C C . ARG B 1 231 ? 7.156 -6.012 6.051 1 84.19 231 ARG B C 1
ATOM 5039 O O . ARG B 1 231 ? 6.926 -6.871 6.902 1 84.19 231 ARG B O 1
ATOM 5046 N N . GLY B 1 232 ? 6.5 -5.012 5.902 1 84.81 232 GLY B N 1
ATOM 5047 C CA . GLY B 1 232 ? 5.305 -4.855 6.719 1 84.81 232 GLY B CA 1
ATOM 5048 C C . GLY B 1 232 ? 5.609 -4.453 8.148 1 84.81 232 GLY B C 1
ATOM 5049 O O . GLY B 1 232 ? 4.738 -4.527 9.016 1 84.81 232 GLY B O 1
ATOM 5050 N N . SER B 1 233 ? 6.84 -4.047 8.352 1 85.06 233 SER B N 1
ATOM 5051 C CA . SER B 1 233 ? 7.238 -3.656 9.703 1 85.06 233 SER B CA 1
ATOM 5052 C C . SER B 1 233 ? 6.629 -2.314 10.094 1 85.06 233 SER B C 1
ATOM 5054 O O . SER B 1 233 ? 6.918 -1.291 9.469 1 85.06 233 SER B O 1
ATOM 5056 N N . LEU B 1 234 ? 5.785 -2.398 11.18 1 88.88 234 LEU B N 1
ATOM 5057 C CA . LEU B 1 234 ? 5.102 -1.19 11.625 1 88.88 234 LEU B CA 1
ATOM 5058 C C . LEU B 1 234 ? 5.633 -0.736 12.984 1 88.88 234 LEU B C 1
ATOM 5060 O O . LEU B 1 234 ? 5.691 -1.525 13.93 1 88.88 234 LEU B O 1
ATOM 5064 N N . SER B 1 235 ? 6.113 0.452 13.047 1 92.88 235 SER B N 1
ATOM 5065 C CA . SER B 1 235 ? 6.508 1.158 14.258 1 92.88 235 SER B CA 1
ATOM 5066 C C . SER B 1 235 ? 6.25 2.656 14.141 1 92.88 235 SER B C 1
ATOM 5068 O O . SER B 1 235 ? 5.816 3.133 13.086 1 92.88 235 SER B O 1
ATOM 5070 N N . THR B 1 236 ? 6.492 3.361 15.195 1 96.56 236 THR B N 1
ATOM 5071 C CA . THR B 1 236 ? 6.316 4.809 15.164 1 96.56 236 THR B CA 1
ATOM 5072 C C . THR B 1 236 ? 7.203 5.438 14.094 1 96.56 236 THR B C 1
ATOM 5074 O O . THR B 1 236 ? 6.945 6.559 13.648 1 96.56 236 THR B O 1
ATOM 5077 N N . LYS B 1 237 ? 8.188 4.695 13.672 1 97 237 LYS B N 1
ATOM 5078 C CA . LYS B 1 237 ? 9.172 5.219 12.734 1 97 237 LYS B CA 1
ATOM 5079 C C . LYS B 1 237 ? 8.562 5.406 11.344 1 97 237 LYS B C 1
ATOM 5081 O O . LYS B 1 237 ? 9.094 6.152 10.523 1 97 237 LYS B O 1
ATOM 5086 N N . VAL B 1 238 ? 7.426 4.738 11.07 1 96.38 238 VAL B N 1
ATOM 5087 C CA . VAL B 1 238 ? 6.754 4.941 9.789 1 96.38 238 VAL B CA 1
ATOM 5088 C C . VAL B 1 238 ? 6.188 6.355 9.719 1 96.38 238 VAL B C 1
ATOM 5090 O O . VAL B 1 238 ? 6.242 7.004 8.672 1 96.38 238 VAL B O 1
ATOM 5093 N N . ASP B 1 239 ? 5.691 6.863 10.891 1 98.31 239 ASP B N 1
ATOM 5094 C CA . ASP B 1 239 ? 5.215 8.242 10.969 1 98.31 239 ASP B CA 1
ATOM 5095 C C . ASP B 1 239 ? 6.371 9.234 10.852 1 98.31 239 ASP B C 1
ATOM 5097 O O . ASP B 1 239 ? 6.223 10.297 10.242 1 98.31 239 ASP B O 1
ATOM 5101 N N . VAL B 1 240 ? 7.469 8.844 11.438 1 98.69 240 VAL B N 1
ATOM 5102 C CA . VAL B 1 240 ? 8.648 9.703 11.383 1 98.69 240 VAL B CA 1
ATOM 5103 C C . VAL B 1 240 ? 9.094 9.875 9.93 1 98.69 240 VAL B C 1
ATOM 5105 O O . VAL B 1 240 ? 9.43 10.984 9.508 1 98.69 240 VAL B O 1
ATOM 5108 N N . PHE B 1 241 ? 9.055 8.812 9.219 1 97.81 241 PHE B N 1
ATOM 5109 C CA . PHE B 1 241 ? 9.406 8.875 7.805 1 97.81 241 PHE B CA 1
ATOM 5110 C C . PHE B 1 241 ? 8.484 9.828 7.059 1 97.81 241 PHE B C 1
ATOM 5112 O O . PHE B 1 241 ? 8.945 10.734 6.359 1 97.81 241 PHE B O 1
ATOM 5119 N N . SER B 1 242 ? 7.184 9.641 7.211 1 98.12 242 SER B N 1
ATOM 5120 C CA . SER B 1 242 ? 6.199 10.484 6.539 1 98.12 242 SER B CA 1
ATOM 5121 C C . SER B 1 242 ? 6.359 11.945 6.945 1 98.12 242 SER B C 1
ATOM 5123 O O . SER B 1 242 ? 6.203 12.844 6.113 1 98.12 242 SER B O 1
ATOM 5125 N N . PHE B 1 243 ? 6.645 12.18 8.234 1 98.75 243 PHE B N 1
ATOM 5126 C CA . PHE B 1 243 ? 6.906 13.531 8.727 1 98.75 243 PHE B CA 1
ATOM 5127 C C . PHE B 1 243 ? 8.086 14.156 7.984 1 98.75 243 PHE B C 1
ATOM 5129 O O . PHE B 1 243 ? 8.016 15.312 7.559 1 98.75 243 PHE B O 1
ATOM 5136 N N . GLY B 1 244 ? 9.18 13.383 7.852 1 98.62 244 GLY B N 1
ATOM 5137 C CA . GLY B 1 244 ? 10.336 13.867 7.109 1 98.62 244 GLY B CA 1
ATOM 5138 C C . GLY B 1 244 ? 10 14.281 5.688 1 98.62 244 GLY B C 1
ATOM 5139 O O . GLY B 1 244 ? 10.492 15.297 5.195 1 98.62 244 GLY B O 1
ATOM 5140 N N . VAL B 1 245 ? 9.141 13.492 5.031 1 97.75 245 VAL B N 1
ATOM 5141 C CA . VAL B 1 245 ? 8.695 13.82 3.682 1 97.75 245 VAL B CA 1
ATOM 5142 C C . VAL B 1 245 ? 7.969 15.164 3.691 1 97.75 245 VAL B C 1
ATOM 5144 O O . VAL B 1 245 ? 8.258 16.031 2.867 1 97.75 245 VAL B O 1
ATOM 5147 N N . VAL B 1 246 ? 7.109 15.359 4.621 1 98.62 246 VAL B N 1
ATOM 5148 C CA . VAL B 1 246 ? 6.336 16.594 4.727 1 98.62 246 VAL B CA 1
ATOM 5149 C C . VAL B 1 246 ? 7.273 17.766 4.977 1 98.62 246 VAL B C 1
ATOM 5151 O O . VAL B 1 246 ? 7.082 18.859 4.414 1 98.62 246 VAL B O 1
ATOM 5154 N N . VAL B 1 247 ? 8.258 17.578 5.828 1 98.69 247 VAL B N 1
ATOM 5155 C CA . VAL B 1 247 ? 9.227 18.625 6.113 1 98.69 247 VAL B CA 1
ATOM 5156 C C . VAL B 1 247 ? 9.898 19.078 4.82 1 98.69 247 VAL B C 1
ATOM 5158 O O . VAL B 1 247 ? 9.969 20.281 4.531 1 98.69 247 VAL B O 1
ATOM 5161 N N . LEU B 1 248 ? 10.336 18.141 4.043 1 97.69 248 LEU B N 1
ATOM 5162 C CA . LEU B 1 248 ? 11.023 18.469 2.797 1 97.69 248 LEU B CA 1
ATOM 5163 C C . LEU B 1 248 ? 10.062 19.125 1.802 1 97.69 248 LEU B C 1
ATOM 5165 O O . LEU B 1 248 ? 10.461 19.984 1.027 1 97.69 248 LEU B O 1
ATOM 5169 N N . GLU B 1 249 ? 8.859 18.719 1.837 1 97.06 249 GLU B N 1
ATOM 5170 C CA . GLU B 1 249 ? 7.84 19.359 1.01 1 97.06 249 GLU B CA 1
ATOM 5171 C C . GLU B 1 249 ? 7.605 20.812 1.446 1 97.06 249 GLU B C 1
ATOM 5173 O O . GLU B 1 249 ? 7.449 21.703 0.609 1 97.06 249 GLU B O 1
ATOM 5178 N N . LEU B 1 250 ? 7.566 21.031 2.74 1 97.5 250 LEU B N 1
ATOM 5179 C CA . LEU B 1 250 ? 7.352 22.359 3.283 1 97.5 250 LEU B CA 1
ATOM 5180 C C . LEU B 1 250 ? 8.5 23.297 2.912 1 97.5 250 LEU B C 1
ATOM 5182 O O . LEU B 1 250 ? 8.281 24.484 2.666 1 97.5 250 LEU B O 1
ATOM 5186 N N . ILE B 1 251 ? 9.672 22.766 2.875 1 97.06 251 ILE B N 1
ATOM 5187 C CA . ILE B 1 251 ? 10.844 23.578 2.547 1 97.06 251 ILE B CA 1
ATOM 5188 C C . ILE B 1 251 ? 10.852 23.891 1.054 1 97.06 251 ILE B C 1
ATOM 5190 O O . ILE B 1 251 ? 11.07 25.031 0.658 1 97.06 251 ILE B O 1
ATOM 5194 N N . SER B 1 252 ? 10.531 22.906 0.207 1 94.38 252 SER B N 1
ATOM 5195 C CA . SER B 1 252 ? 10.734 23.031 -1.233 1 94.38 252 SER B CA 1
ATOM 5196 C C . SER B 1 252 ? 9.492 23.562 -1.928 1 94.38 252 SER B C 1
ATOM 5198 O O . SER B 1 252 ? 9.57 24.109 -3.029 1 94.38 252 SER B O 1
ATOM 5200 N N . GLY B 1 253 ? 8.383 23.297 -1.306 1 92.94 253 GLY B N 1
ATOM 5201 C CA . GLY B 1 253 ? 7.125 23.594 -1.972 1 92.94 253 GLY B CA 1
ATOM 5202 C C . GLY B 1 253 ? 6.762 22.594 -3.053 1 92.94 253 GLY B C 1
ATOM 5203 O O . GLY B 1 253 ? 5.836 22.828 -3.834 1 92.94 253 GLY B O 1
ATOM 5204 N N . LEU B 1 254 ? 7.535 21.531 -3.109 1 91.44 254 LEU B N 1
ATOM 5205 C CA . LEU B 1 254 ? 7.332 20.516 -4.137 1 91.44 254 LEU B CA 1
ATOM 5206 C C . LEU B 1 254 ? 6.766 19.234 -3.525 1 91.44 254 LEU B C 1
ATOM 5208 O O . LEU B 1 254 ? 7.195 18.812 -2.449 1 91.44 254 LEU B O 1
ATOM 5212 N N . LYS B 1 255 ? 5.785 18.719 -4.254 1 91.25 255 LYS B N 1
ATOM 5213 C CA . LYS B 1 255 ? 5.188 17.469 -3.807 1 91.25 255 LYS B CA 1
ATOM 5214 C C . LYS B 1 255 ? 6.082 16.281 -4.16 1 91.25 255 LYS B C 1
ATOM 5216 O O . LYS B 1 255 ? 6.48 16.125 -5.312 1 91.25 255 LYS B O 1
ATOM 5221 N N . ASN B 1 256 ? 6.371 15.383 -3.201 1 89.94 256 ASN B N 1
ATOM 5222 C CA . ASN B 1 256 ? 7.254 14.242 -3.42 1 89.94 256 ASN B CA 1
ATOM 5223 C C . ASN B 1 256 ? 6.672 13.273 -4.445 1 89.94 256 ASN B C 1
ATOM 5225 O O . ASN B 1 256 ? 7.391 12.789 -5.32 1 89.94 256 ASN B O 1
ATOM 5229 N N . SER B 1 257 ? 5.41 12.992 -4.363 1 80.06 257 SER B N 1
ATOM 5230 C CA . SER B 1 257 ? 4.758 12.008 -5.219 1 80.06 257 SER B CA 1
ATOM 5231 C C . SER B 1 257 ? 4.711 12.484 -6.668 1 80.06 257 SER B C 1
ATOM 5233 O O . SER B 1 257 ? 4.512 11.68 -7.586 1 80.06 257 SER B O 1
ATOM 5235 N N . ALA B 1 258 ? 4.918 13.805 -6.863 1 74.25 258 ALA B N 1
ATOM 5236 C CA . ALA B 1 258 ? 4.844 14.383 -8.203 1 74.25 258 ALA B CA 1
ATOM 5237 C C . ALA B 1 258 ? 6.191 14.953 -8.633 1 74.25 258 ALA B C 1
ATOM 5239 O O . ALA B 1 258 ? 6.273 15.695 -9.609 1 74.25 258 ALA B O 1
ATOM 5240 N N . PHE B 1 259 ? 7.254 14.805 -7.879 1 69 259 PHE B N 1
ATOM 5241 C CA . PHE B 1 259 ? 8.562 15.422 -8.07 1 69 259 PHE B CA 1
ATOM 5242 C C . PHE B 1 259 ? 9.156 15.039 -9.422 1 69 259 PHE B C 1
ATOM 5244 O O . PHE B 1 259 ? 9.742 15.875 -10.109 1 69 259 PHE B O 1
ATOM 5251 N N . ALA B 1 260 ? 9.305 13.859 -9.891 1 58.59 260 ALA B N 1
ATOM 5252 C CA . ALA B 1 260 ? 10.031 13.422 -11.078 1 58.59 260 ALA B CA 1
ATOM 5253 C C . ALA B 1 260 ? 9.688 14.289 -12.281 1 58.59 260 ALA B C 1
ATOM 5255 O O . ALA B 1 260 ? 10.516 14.469 -13.188 1 58.59 260 ALA B O 1
ATOM 5256 N N . ARG B 1 261 ? 8.539 14.867 -12.344 1 51.5 261 ARG B N 1
ATOM 5257 C CA . ARG B 1 261 ? 8.133 15.586 -13.539 1 51.5 261 ARG B CA 1
ATOM 5258 C C . ARG B 1 261 ? 8.906 16.891 -13.688 1 51.5 261 ARG B C 1
ATOM 5260 O O . ARG B 1 261 ? 9.094 17.391 -14.797 1 51.5 261 ARG B O 1
ATOM 5267 N N . ILE B 1 262 ? 9.242 17.5 -12.609 1 49.03 262 ILE B N 1
ATOM 5268 C CA . ILE B 1 262 ? 9.617 18.906 -12.727 1 49.03 262 ILE B CA 1
ATOM 5269 C C . ILE B 1 262 ? 11.141 19.031 -12.742 1 49.03 262 ILE B C 1
ATOM 5271 O O . ILE B 1 262 ? 11.688 19.938 -13.359 1 49.03 262 ILE B O 1
ATOM 5275 N N . SER B 1 263 ? 11.984 18.203 -11.953 1 55.41 263 SER B N 1
ATOM 5276 C CA . SER B 1 263 ? 13.242 18.875 -11.609 1 55.41 263 SER B CA 1
ATOM 5277 C C . SER B 1 263 ? 14.438 18.141 -12.219 1 55.41 263 SER B C 1
ATOM 5279 O O . SER B 1 263 ? 14.391 17.719 -13.375 1 55.41 263 SER B O 1
ATOM 5281 N N . ASP B 1 264 ? 15.367 17.531 -11.352 1 56.78 264 ASP B N 1
ATOM 5282 C CA . ASP B 1 264 ? 16.734 17.047 -11.531 1 56.78 264 ASP B CA 1
ATOM 5283 C C . ASP B 1 264 ? 16.734 15.641 -12.117 1 56.78 264 ASP B C 1
ATOM 5285 O O . ASP B 1 264 ? 16.188 14.703 -11.516 1 56.78 264 ASP B O 1
ATOM 5289 N N . PRO B 1 265 ? 17.125 15.594 -13.414 1 61.44 265 PRO B N 1
ATOM 5290 C CA . PRO B 1 265 ? 17.156 14.289 -14.086 1 61.44 265 PRO B CA 1
ATOM 5291 C C . PRO B 1 265 ? 17.891 13.219 -13.281 1 61.44 265 PRO B C 1
ATOM 5293 O O . PRO B 1 265 ? 17.672 12.023 -13.492 1 61.44 265 PRO B O 1
ATOM 5296 N N . GLU B 1 266 ? 18.656 13.758 -12.359 1 65.94 266 GLU B N 1
ATOM 5297 C CA . GLU B 1 266 ? 19.469 12.797 -11.625 1 65.94 266 GLU B CA 1
ATOM 5298 C C . GLU B 1 266 ? 18.75 12.336 -10.352 1 65.94 266 GLU B C 1
ATOM 5300 O O . GLU B 1 266 ? 19.172 11.375 -9.711 1 65.94 266 GLU B O 1
ATOM 5305 N N . ALA B 1 267 ? 17.719 13.086 -10.016 1 75.62 267 ALA B N 1
ATOM 5306 C CA . ALA B 1 267 ? 17 12.703 -8.805 1 75.62 267 ALA B CA 1
ATOM 5307 C C . ALA B 1 267 ? 15.625 12.141 -9.141 1 75.62 267 ALA B C 1
ATOM 5309 O O . ALA B 1 267 ? 14.844 12.781 -9.844 1 75.62 267 ALA B O 1
ATOM 5310 N N . SER B 1 268 ? 15.359 11.047 -8.672 1 74.81 268 SER B N 1
ATOM 5311 C CA . SER B 1 268 ? 14.109 10.359 -8.992 1 74.81 268 SER B CA 1
ATOM 5312 C C . SER B 1 268 ? 13.008 10.727 -8 1 74.81 268 SER B C 1
ATOM 5314 O O . SER B 1 268 ? 11.852 10.336 -8.172 1 74.81 268 SER B O 1
ATOM 5316 N N . SER B 1 269 ? 13.383 11.438 -6.973 1 84.69 269 SER B N 1
ATOM 5317 C CA . SER B 1 269 ? 12.422 11.852 -5.953 1 84.69 269 SER B CA 1
ATOM 5318 C C . SER B 1 269 ? 12.883 13.125 -5.242 1 84.69 269 SER B C 1
ATOM 5320 O O . SER B 1 269 ? 14.039 13.523 -5.367 1 84.69 269 SER B O 1
ATOM 5322 N N . LEU B 1 270 ? 11.984 13.773 -4.59 1 91.56 270 LEU B N 1
ATOM 5323 C CA . LEU B 1 270 ? 12.312 14.938 -3.783 1 91.56 270 LEU B CA 1
ATOM 5324 C C . LEU B 1 270 ? 13.352 14.594 -2.719 1 91.56 270 LEU B C 1
ATOM 5326 O O . LEU B 1 270 ? 14.242 15.391 -2.432 1 91.56 270 LEU B O 1
ATOM 5330 N N . LEU B 1 271 ? 13.258 13.375 -2.156 1 92.75 271 LEU B N 1
ATOM 5331 C CA . LEU B 1 271 ? 14.18 12.93 -1.117 1 92.75 271 LEU B CA 1
ATOM 5332 C C . LEU B 1 271 ? 15.602 12.82 -1.661 1 92.75 271 LEU B C 1
ATOM 5334 O O . LEU B 1 271 ? 16.547 13.281 -1.025 1 92.75 271 LEU B O 1
ATOM 5338 N N . GLU B 1 272 ? 15.695 12.297 -2.783 1 88.12 272 GLU B N 1
ATOM 5339 C CA . GLU B 1 272 ? 17 12.156 -3.418 1 88.12 272 GLU B CA 1
ATOM 5340 C C . GLU B 1 272 ? 17.578 13.523 -3.783 1 88.12 272 GLU B C 1
ATOM 5342 O O . GLU B 1 272 ? 18.797 13.734 -3.658 1 88.12 272 GLU B O 1
ATOM 5347 N N . TRP B 1 273 ? 16.734 14.359 -4.273 1 90.81 273 TRP B N 1
ATOM 5348 C CA . TRP B 1 273 ? 17.188 15.711 -4.602 1 90.81 273 TRP B CA 1
ATOM 5349 C C . TRP B 1 273 ? 17.688 16.438 -3.357 1 90.81 273 TRP B C 1
ATOM 5351 O O . TRP B 1 273 ? 18.766 17.047 -3.377 1 90.81 273 TRP B O 1
ATOM 5361 N N . ALA B 1 274 ? 16.953 16.359 -2.33 1 94.44 274 ALA B N 1
ATOM 5362 C CA . ALA B 1 274 ? 17.359 16.969 -1.066 1 94.44 274 ALA B CA 1
ATOM 5363 C C . ALA B 1 274 ? 18.703 16.406 -0.595 1 94.44 274 ALA B C 1
ATOM 5365 O O . ALA B 1 274 ? 19.562 17.156 -0.147 1 94.44 274 ALA B O 1
ATOM 5366 N N . TRP B 1 275 ? 18.828 15.125 -0.708 1 93.19 275 TRP B N 1
ATOM 5367 C CA . TRP B 1 275 ? 20.062 14.469 -0.304 1 93.19 275 TRP B CA 1
ATOM 5368 C C . TRP B 1 275 ? 21.234 14.953 -1.152 1 93.19 275 TRP B C 1
ATOM 5370 O O . TRP B 1 275 ? 22.312 15.266 -0.625 1 93.19 275 TRP B O 1
ATOM 5380 N N . LYS B 1 276 ? 21.016 14.969 -2.422 1 90.31 276 LYS B N 1
ATOM 5381 C CA . LYS B 1 276 ? 22.062 15.445 -3.33 1 90.31 276 LYS B CA 1
ATOM 5382 C C . LYS B 1 276 ? 22.5 16.859 -2.957 1 90.31 276 LYS B C 1
ATOM 5384 O O . LYS B 1 276 ? 23.703 17.125 -2.836 1 90.31 276 LYS B O 1
ATOM 5389 N N . LEU B 1 277 ? 21.594 17.766 -2.816 1 93.12 277 LEU B N 1
ATOM 5390 C CA . LEU B 1 277 ? 21.891 19.141 -2.469 1 93.12 277 LEU B CA 1
ATOM 5391 C C . LEU B 1 277 ? 22.609 19.219 -1.122 1 93.12 277 LEU B C 1
ATOM 5393 O O . LEU B 1 277 ? 23.578 19.969 -0.974 1 93.12 277 LEU B O 1
ATOM 5397 N N . TYR B 1 278 ? 22.172 18.469 -0.194 1 94.62 278 TYR B N 1
ATOM 5398 C CA . TYR B 1 278 ? 22.781 18.453 1.133 1 94.62 278 TYR B CA 1
ATOM 5399 C C . TYR B 1 278 ? 24.219 17.984 1.064 1 94.62 278 TYR B C 1
ATOM 5401 O O . TYR B 1 278 ? 25.109 18.609 1.632 1 94.62 278 TYR B O 1
ATOM 5409 N N . ASN B 1 279 ? 24.375 16.859 0.416 1 93.12 279 ASN B N 1
ATOM 5410 C CA . ASN B 1 279 ? 25.688 16.25 0.303 1 93.12 279 ASN B CA 1
ATOM 5411 C C . ASN B 1 279 ? 26.672 17.188 -0.395 1 93.12 279 ASN B C 1
ATOM 5413 O O . ASN B 1 279 ? 27.875 17.125 -0.131 1 93.12 279 ASN B O 1
ATOM 5417 N N . GLU B 1 280 ? 26.172 18.047 -1.219 1 92.94 280 GLU B N 1
ATOM 5418 C CA . GLU B 1 280 ? 27 19 -1.956 1 92.94 280 GLU B CA 1
ATOM 5419 C C . GLU B 1 280 ? 27.109 20.328 -1.216 1 92.94 280 GLU B C 1
ATOM 5421 O O . GLU B 1 280 ? 27.688 21.281 -1.734 1 92.94 280 GLU B O 1
ATOM 5426 N N . GLY B 1 281 ? 26.547 20.469 -0.115 1 94.06 281 GLY B N 1
ATOM 5427 C CA . GLY B 1 281 ? 26.594 21.703 0.662 1 94.06 281 GLY B CA 1
ATOM 5428 C C . GLY B 1 281 ? 25.703 22.797 0.103 1 94.06 281 GLY B C 1
ATOM 5429 O O . GLY B 1 281 ? 25.953 23.984 0.327 1 94.06 281 GLY B O 1
ATOM 5430 N N . ARG B 1 282 ? 24.672 22.453 -0.674 1 94.94 282 ARG B N 1
ATOM 5431 C CA . ARG B 1 282 ? 23.781 23.391 -1.346 1 94.94 282 ARG B CA 1
ATOM 5432 C C . ARG B 1 282 ? 22.344 23.234 -0.852 1 94.94 282 ARG B C 1
ATOM 5434 O O . ARG B 1 282 ? 21.406 23.297 -1.643 1 94.94 282 ARG B O 1
ATOM 5441 N N . SER B 1 283 ? 22.188 23 0.416 1 94.31 283 SER B N 1
ATOM 5442 C CA . SER B 1 283 ? 20.891 22.688 1.01 1 94.31 283 SER B CA 1
ATOM 5443 C C . SER B 1 283 ? 19.906 23.828 0.787 1 94.31 283 SER B C 1
ATOM 5445 O O . SER B 1 283 ? 18.703 23.594 0.615 1 94.31 283 SER B O 1
ATOM 5447 N N . LEU B 1 284 ? 20.359 25.031 0.767 1 94.94 284 LEU B N 1
ATOM 5448 C CA . LEU B 1 284 ? 19.484 26.188 0.669 1 94.94 284 LEU B CA 1
ATOM 5449 C C . LEU B 1 284 ? 18.844 26.266 -0.708 1 94.94 284 LEU B C 1
ATOM 5451 O O . LEU B 1 284 ? 17.828 26.969 -0.887 1 94.94 284 LEU B O 1
ATOM 5455 N N . GLU B 1 285 ? 19.391 25.547 -1.725 1 93.38 285 GLU B N 1
ATOM 5456 C CA . GLU B 1 285 ? 18.812 25.516 -3.064 1 93.38 285 GLU B CA 1
ATOM 5457 C C . GLU B 1 285 ? 17.5 24.75 -3.084 1 93.38 285 GLU B C 1
ATOM 5459 O O . GLU B 1 285 ? 16.734 24.828 -4.047 1 93.38 285 GLU B O 1
ATOM 5464 N N . LEU B 1 286 ? 17.234 24.047 -2.002 1 94.44 286 LEU B N 1
ATOM 5465 C CA . LEU B 1 286 ? 15.992 23.297 -1.883 1 94.44 286 LEU B CA 1
ATOM 5466 C C . LEU B 1 286 ? 14.828 24.234 -1.579 1 94.44 286 LEU B C 1
ATOM 5468 O O . LEU B 1 286 ? 13.664 23.875 -1.783 1 94.44 286 LEU B O 1
ATOM 5472 N N . LEU B 1 287 ? 15.148 25.406 -1.16 1 95.19 287 LEU B N 1
ATOM 5473 C CA . LEU B 1 287 ? 14.156 26.344 -0.644 1 95.19 287 LEU B CA 1
ATOM 5474 C C . LEU B 1 287 ? 13.203 26.797 -1.747 1 95.19 287 LEU B C 1
ATOM 5476 O O . LEU B 1 287 ? 13.641 27.094 -2.861 1 95.19 287 LEU B O 1
ATOM 5480 N N . ASP B 1 288 ? 11.961 26.688 -1.456 1 91.94 288 ASP B N 1
ATOM 5481 C CA . ASP B 1 288 ? 10.93 27.297 -2.289 1 91.94 288 ASP B CA 1
ATOM 5482 C C . ASP B 1 288 ? 11.289 28.75 -2.625 1 91.94 288 ASP B C 1
ATOM 5484 O O . ASP B 1 288 ? 11.5 29.562 -1.726 1 91.94 288 ASP B O 1
ATOM 5488 N N . PRO B 1 289 ? 11.328 29.078 -3.814 1 88.94 289 PRO B N 1
ATOM 5489 C CA . PRO B 1 289 ? 11.672 30.453 -4.195 1 88.94 289 PRO B CA 1
ATOM 5490 C C . PRO B 1 289 ? 10.742 31.484 -3.562 1 88.94 289 PRO B C 1
ATOM 5492 O O . PRO B 1 289 ? 11.156 32.625 -3.307 1 88.94 289 PRO B O 1
ATOM 5495 N N . ALA B 1 290 ? 9.57 31.141 -3.275 1 86.12 290 ALA B N 1
ATOM 5496 C CA . ALA B 1 290 ? 8.602 32.062 -2.666 1 86.12 290 ALA B CA 1
ATOM 5497 C C . ALA B 1 290 ? 9.039 32.469 -1.261 1 86.12 290 ALA B C 1
ATOM 5499 O O . ALA B 1 290 ? 8.547 33.438 -0.71 1 86.12 290 ALA B O 1
ATOM 5500 N N . LEU B 1 291 ? 9.984 31.734 -0.725 1 91.5 291 LEU B N 1
ATOM 5501 C CA . LEU B 1 291 ? 10.383 31.953 0.664 1 91.5 291 LEU B CA 1
ATOM 5502 C C . LEU B 1 291 ? 11.688 32.75 0.746 1 91.5 291 LEU B C 1
ATOM 5504 O O . LEU B 1 291 ? 12.156 33.062 1.841 1 91.5 291 LEU B O 1
ATOM 5508 N N . LYS B 1 292 ? 12.258 33.094 -0.308 1 87.25 292 LYS B N 1
ATOM 5509 C CA . LYS B 1 292 ? 13.602 33.656 -0.346 1 87.25 292 LYS B CA 1
ATOM 5510 C C . LYS B 1 292 ? 13.688 34.906 0.538 1 87.25 292 LYS B C 1
ATOM 5512 O O . LYS B 1 292 ? 14.68 35.094 1.238 1 87.25 292 LYS B O 1
ATOM 5517 N N . SER B 1 293 ? 12.656 35.656 0.634 1 87.25 293 SER B N 1
ATOM 5518 C CA . SER B 1 293 ? 12.703 36.938 1.366 1 87.25 293 SER B CA 1
ATOM 5519 C C . SER B 1 293 ? 12.406 36.719 2.848 1 87.25 293 SER B C 1
ATOM 5521 O O . SER B 1 293 ? 12.734 37.562 3.676 1 87.25 293 SER B O 1
ATOM 5523 N N . THR B 1 294 ? 11.898 35.625 3.217 1 88.62 294 THR B N 1
ATOM 5524 C CA . THR B 1 294 ? 11.43 35.469 4.59 1 88.62 294 THR B CA 1
ATOM 5525 C C . THR B 1 294 ? 12.219 34.344 5.289 1 88.62 294 THR B C 1
ATOM 5527 O O . THR B 1 294 ? 12.18 34.25 6.516 1 88.62 294 THR B O 1
ATOM 5530 N N . ALA B 1 295 ? 12.984 33.688 4.602 1 91.81 295 ALA B N 1
ATOM 5531 C CA . ALA B 1 295 ? 13.562 32.438 5.129 1 91.81 295 ALA B CA 1
ATOM 5532 C C . ALA B 1 295 ? 14.742 32.719 6.047 1 91.81 295 ALA B C 1
ATOM 5534 O O . ALA B 1 295 ? 15.531 33.656 5.785 1 91.81 295 ALA B O 1
ATOM 5535 N N . ASP B 1 296 ? 14.781 32.062 7.164 1 93.69 296 ASP B N 1
ATOM 5536 C CA . ASP B 1 296 ? 15.945 31.969 8.031 1 93.69 296 ASP B CA 1
ATOM 5537 C C . ASP B 1 296 ? 16.875 30.844 7.594 1 93.69 296 ASP B C 1
ATOM 5539 O O . ASP B 1 296 ? 16.562 29.656 7.785 1 93.69 296 ASP B O 1
ATOM 5543 N N . ALA B 1 297 ? 18 31.234 7.109 1 93.62 297 ALA B N 1
ATOM 5544 C CA . ALA B 1 297 ? 18.906 30.266 6.461 1 93.62 297 ALA B CA 1
ATOM 5545 C C . ALA B 1 297 ? 19.312 29.156 7.422 1 93.62 297 ALA B C 1
ATOM 5547 O O . ALA B 1 297 ? 19.391 28 7.035 1 93.62 297 ALA B O 1
ATOM 5548 N N . GLU B 1 298 ? 19.609 29.516 8.586 1 92.25 298 GLU B N 1
ATOM 5549 C CA . GLU B 1 298 ? 20.031 28.531 9.57 1 92.25 298 GLU B CA 1
ATOM 5550 C C . GLU B 1 298 ? 18.906 27.562 9.891 1 92.25 298 GLU B C 1
ATOM 5552 O O . GLU B 1 298 ? 19.141 26.344 9.977 1 92.25 298 GLU B O 1
ATOM 5557 N N . GLN B 1 299 ? 17.734 28.094 10.039 1 93.94 299 GLN B N 1
ATOM 5558 C CA . GLN B 1 299 ? 16.578 27.25 10.328 1 93.94 299 GLN B CA 1
ATOM 5559 C C . GLN B 1 299 ? 16.266 26.328 9.156 1 93.94 299 GLN B C 1
ATOM 5561 O O . GLN B 1 299 ? 15.93 25.156 9.352 1 93.94 299 GLN B O 1
ATOM 5566 N N . VAL B 1 300 ? 16.406 26.922 8.039 1 96 300 VAL B N 1
ATOM 5567 C CA . VAL B 1 300 ? 16.156 26.141 6.84 1 96 300 VAL B CA 1
ATOM 5568 C C . VAL B 1 300 ? 17.141 24.984 6.758 1 96 300 VAL B C 1
ATOM 5570 O O . VAL B 1 300 ? 16.75 23.828 6.539 1 96 300 VAL B O 1
ATOM 5573 N N . ALA B 1 301 ? 18.391 25.281 6.941 1 94.38 301 ALA B N 1
ATOM 5574 C CA . ALA B 1 301 ? 19.422 24.25 6.891 1 94.38 301 ALA B CA 1
ATOM 5575 C C . ALA B 1 301 ? 19.172 23.172 7.938 1 94.38 301 ALA B C 1
ATOM 5577 O O . ALA B 1 301 ? 19.344 21.984 7.66 1 94.38 301 ALA B O 1
ATOM 5578 N N . LEU B 1 302 ? 18.797 23.609 9.07 1 94.81 302 LEU B N 1
ATOM 5579 C CA . LEU B 1 302 ? 18.469 22.672 10.141 1 94.81 302 LEU B CA 1
ATOM 5580 C C . LEU B 1 302 ? 17.328 21.75 9.734 1 94.81 302 LEU B C 1
ATOM 5582 O O . LEU B 1 302 ? 17.406 20.547 9.938 1 94.81 302 LEU B O 1
ATOM 5586 N N . CYS B 1 303 ? 16.312 22.281 9.164 1 96.94 303 CYS B N 1
ATOM 5587 C CA . CYS B 1 303 ? 15.133 21.516 8.781 1 96.94 303 CYS B CA 1
ATOM 5588 C C . CYS B 1 303 ? 15.445 20.547 7.648 1 96.94 303 CYS B C 1
ATOM 5590 O O . CYS B 1 303 ? 14.891 19.453 7.582 1 96.94 303 CYS B O 1
ATOM 5592 N N . VAL B 1 304 ? 16.328 20.969 6.715 1 97.19 304 VAL B N 1
ATOM 5593 C CA . VAL B 1 304 ? 16.75 20.062 5.652 1 97.19 304 VAL B CA 1
ATOM 5594 C C . VAL B 1 304 ? 17.453 18.844 6.258 1 97.19 304 VAL B C 1
ATOM 5596 O O . VAL B 1 304 ? 17.125 17.703 5.922 1 97.19 304 VAL B O 1
ATOM 5599 N N . GLN B 1 305 ? 18.359 19.125 7.148 1 96.44 305 GLN B N 1
ATOM 5600 C CA . GLN B 1 305 ? 19.094 18.047 7.809 1 96.44 305 GLN B CA 1
ATOM 5601 C C . GLN B 1 305 ? 18.156 17.141 8.594 1 96.44 305 GLN B C 1
ATOM 5603 O O . GLN B 1 305 ? 18.234 15.922 8.5 1 96.44 305 GLN B O 1
ATOM 5608 N N . LEU B 1 306 ? 17.297 17.719 9.344 1 97.19 306 LEU B N 1
ATOM 5609 C CA . LEU B 1 306 ? 16.328 16.984 10.141 1 97.19 306 LEU B CA 1
ATOM 5610 C C . LEU B 1 306 ? 15.414 16.156 9.242 1 97.19 306 LEU B C 1
ATOM 5612 O O . LEU B 1 306 ? 15.156 14.977 9.531 1 97.19 306 LEU B O 1
ATOM 5616 N N . GLY B 1 307 ? 14.875 16.766 8.188 1 98.06 307 GLY B N 1
ATOM 5617 C CA . GLY B 1 307 ? 14.062 16.047 7.227 1 98.06 307 GLY B CA 1
ATOM 5618 C C . GLY B 1 307 ? 14.766 14.82 6.656 1 98.06 307 GLY B C 1
ATOM 5619 O O . GLY B 1 307 ? 14.172 13.742 6.582 1 98.06 307 GLY B O 1
ATOM 5620 N N . LEU B 1 308 ? 16.016 14.977 6.324 1 97.12 308 LEU B N 1
ATOM 5621 C CA . LEU B 1 308 ? 16.797 13.891 5.762 1 97.12 308 LEU B CA 1
ATOM 5622 C C . LEU B 1 308 ? 17.031 12.797 6.801 1 97.12 308 LEU B C 1
ATOM 5624 O O . LEU B 1 308 ? 17.047 11.609 6.465 1 97.12 308 LEU B O 1
ATOM 5628 N N . LEU B 1 309 ? 17.25 13.18 8.055 1 96.81 309 LEU B N 1
ATOM 5629 C CA . LEU B 1 309 ? 17.391 12.195 9.125 1 96.81 309 LEU B CA 1
ATOM 5630 C C . LEU B 1 309 ? 16.109 11.375 9.289 1 96.81 309 LEU B C 1
ATOM 5632 O O . LEU B 1 309 ? 16.172 10.164 9.508 1 96.81 309 LEU B O 1
ATOM 5636 N N . CYS B 1 310 ? 15 11.953 9.125 1 98.19 310 CYS B N 1
ATOM 5637 C CA . CYS B 1 310 ? 13.711 11.312 9.344 1 98.19 310 CYS B CA 1
ATOM 5638 C C . CYS B 1 310 ? 13.391 10.336 8.219 1 98.19 310 CYS B C 1
ATOM 5640 O O . CYS B 1 310 ? 12.609 9.398 8.406 1 98.19 310 CYS B O 1
ATOM 5642 N N . VAL B 1 311 ? 13.984 10.523 7.031 1 97 311 VAL B N 1
ATOM 5643 C CA . VAL B 1 311 ? 13.594 9.703 5.891 1 97 311 VAL B CA 1
ATOM 5644 C C . VAL B 1 311 ? 14.688 8.68 5.598 1 97 311 VAL B C 1
ATOM 5646 O O . VAL B 1 311 ? 14.805 8.195 4.469 1 97 311 VAL B O 1
ATOM 5649 N N . GLN B 1 312 ? 15.492 8.422 6.613 1 93.94 312 GLN B N 1
ATOM 5650 C CA . GLN B 1 312 ? 16.5 7.379 6.477 1 93.94 312 GLN B CA 1
ATOM 5651 C C . GLN B 1 312 ? 15.859 6.031 6.148 1 93.94 312 GLN B C 1
ATOM 5653 O O . GLN B 1 312 ? 14.766 5.73 6.621 1 93.94 312 GLN B O 1
ATOM 5658 N N . SER B 1 313 ? 16.547 5.207 5.387 1 88.25 313 SER B N 1
ATOM 5659 C CA . SER B 1 313 ? 16.047 3.896 4.988 1 88.25 313 SER B CA 1
ATOM 5660 C C . SER B 1 313 ? 15.875 2.98 6.195 1 88.25 313 SER B C 1
ATOM 5662 O O . SER B 1 313 ? 14.875 2.268 6.309 1 88.25 313 SER B O 1
ATOM 5664 N N . ASP B 1 314 ? 16.906 2.973 7.035 1 87.38 314 ASP B N 1
ATOM 5665 C CA . ASP B 1 314 ? 16.859 2.186 8.266 1 87.38 314 ASP B CA 1
ATOM 5666 C C . ASP B 1 314 ? 16.094 2.924 9.359 1 87.38 314 ASP B C 1
ATOM 5668 O O . ASP B 1 314 ? 16.5 4.004 9.789 1 87.38 314 ASP B O 1
ATOM 5672 N N . PRO B 1 315 ? 15.023 2.307 9.82 1 92.81 315 PRO B N 1
ATOM 5673 C CA . PRO B 1 315 ? 14.234 2.982 10.852 1 92.81 315 PRO B CA 1
ATOM 5674 C C . PRO B 1 315 ? 15.031 3.266 12.125 1 92.81 315 PRO B C 1
ATOM 5676 O O . PRO B 1 315 ? 14.742 4.227 12.836 1 92.81 315 PRO B O 1
ATOM 5679 N N . LYS B 1 316 ? 16.062 2.521 12.391 1 91.81 316 LYS B N 1
ATOM 5680 C CA . LYS B 1 316 ? 16.859 2.709 13.594 1 91.81 316 LYS B CA 1
ATOM 5681 C C . LYS B 1 316 ? 17.688 3.99 13.508 1 91.81 316 LYS B C 1
ATOM 5683 O O . LYS B 1 316 ? 18.141 4.508 14.531 1 91.81 316 LYS B O 1
ATOM 5688 N N . GLN B 1 317 ? 17.875 4.465 12.344 1 93.94 317 GLN B N 1
ATOM 5689 C CA . GLN B 1 317 ? 18.656 5.676 12.141 1 93.94 317 GLN B CA 1
ATOM 5690 C C . GLN B 1 317 ? 17.781 6.922 12.188 1 93.94 317 GLN B C 1
ATOM 5692 O O . GLN B 1 317 ? 18.281 8.047 12.133 1 93.94 317 GLN B O 1
ATOM 5697 N N . ARG B 1 318 ? 16.5 6.73 12.242 1 96.75 318 ARG B N 1
ATOM 5698 C CA . ARG B 1 318 ? 15.586 7.867 12.344 1 96.75 318 ARG B CA 1
ATOM 5699 C C . ARG B 1 318 ? 15.414 8.305 13.789 1 96.75 318 ARG B C 1
ATOM 5701 O O . ARG B 1 318 ? 15.336 7.465 14.695 1 96.75 318 ARG B O 1
ATOM 5708 N N . PRO B 1 319 ? 15.375 9.602 14.031 1 96.94 319 PRO B N 1
ATOM 5709 C CA . PRO B 1 319 ? 15.125 10.062 15.398 1 96.94 319 PRO B CA 1
ATOM 5710 C C . PRO B 1 319 ? 13.695 9.773 15.867 1 96.94 319 PRO B C 1
ATOM 5712 O O . PRO B 1 319 ? 12.797 9.586 15.039 1 96.94 319 PRO B O 1
ATOM 5715 N N . ASP B 1 320 ? 13.578 9.664 17.188 1 97.12 320 ASP B N 1
ATOM 5716 C CA . ASP B 1 320 ? 12.227 9.68 17.734 1 97.12 320 ASP B CA 1
ATOM 5717 C C . ASP B 1 320 ? 11.656 11.094 17.734 1 97.12 320 ASP B C 1
ATOM 5719 O O . ASP B 1 320 ? 12.398 12.07 17.594 1 97.12 320 ASP B O 1
ATOM 5723 N N . MET B 1 321 ? 10.32 11.141 17.828 1 98.06 321 MET B N 1
ATOM 5724 C CA . MET B 1 321 ? 9.695 12.461 17.734 1 98.06 321 MET B CA 1
ATOM 5725 C C . MET B 1 321 ? 10.094 13.336 18.906 1 98.06 321 MET B C 1
ATOM 5727 O O . MET B 1 321 ? 10.18 14.562 18.781 1 98.06 321 MET B O 1
ATOM 5731 N N . LYS B 1 322 ? 10.398 12.734 20.016 1 96.88 322 LYS B N 1
ATOM 5732 C CA . LYS B 1 322 ? 10.906 13.508 21.141 1 96.88 322 LYS B CA 1
ATOM 5733 C C . LYS B 1 322 ? 12.18 14.258 20.781 1 96.88 322 LYS B C 1
ATOM 5735 O O . LYS B 1 322 ? 12.305 15.453 21.047 1 96.88 322 LYS B O 1
ATOM 5740 N N . ARG B 1 323 ? 13.094 13.539 20.188 1 96.19 323 ARG B N 1
ATOM 5741 C CA . ARG B 1 323 ? 14.336 14.148 19.734 1 96.19 323 ARG B CA 1
ATOM 5742 C C . ARG B 1 323 ? 14.062 15.234 18.688 1 96.19 323 ARG B C 1
ATOM 5744 O O . ARG B 1 323 ? 14.695 16.297 18.719 1 96.19 323 ARG B O 1
ATOM 5751 N N . VAL B 1 324 ? 13.156 15.016 17.797 1 97.69 324 VAL B N 1
ATOM 5752 C CA . VAL B 1 324 ? 12.797 15.984 16.766 1 97.69 324 VAL B CA 1
ATOM 5753 C C . VAL B 1 324 ? 12.32 17.281 17.406 1 97.69 324 VAL B C 1
ATOM 5755 O O . VAL B 1 324 ? 12.766 18.375 17.031 1 97.69 324 VAL B O 1
ATOM 5758 N N . VAL B 1 325 ? 11.438 17.172 18.406 1 97.5 325 VAL B N 1
ATOM 5759 C CA . VAL B 1 325 ? 10.875 18.344 19.078 1 97.5 325 VAL B CA 1
ATOM 5760 C C . VAL B 1 325 ? 11.984 19.094 19.812 1 97.5 325 VAL B C 1
ATOM 5762 O O . VAL B 1 325 ? 12.016 20.328 19.812 1 97.5 325 VAL B O 1
ATOM 5765 N N . ILE B 1 326 ? 12.891 18.375 20.359 1 95.56 326 ILE B N 1
ATOM 5766 C CA . ILE B 1 326 ? 14 19 21.062 1 95.56 326 ILE B CA 1
ATOM 5767 C C . ILE B 1 326 ? 14.875 19.781 20.094 1 95.56 326 ILE B C 1
ATOM 5769 O O . ILE B 1 326 ? 15.25 20.922 20.359 1 95.56 326 ILE B O 1
ATOM 5773 N N . VAL B 1 327 ? 15.172 19.188 18.953 1 95.25 327 VAL B N 1
ATOM 5774 C CA . VAL B 1 327 ? 16.016 19.812 17.953 1 95.25 327 VAL B CA 1
ATOM 5775 C C . VAL B 1 327 ? 15.352 21.094 17.422 1 95.25 327 VAL B C 1
ATOM 5777 O O . VAL B 1 327 ? 16 22.109 17.25 1 95.25 327 VAL B O 1
ATOM 5780 N N . LEU B 1 328 ? 14.047 21.078 17.266 1 95.56 328 LEU B N 1
ATOM 5781 C CA . LEU B 1 328 ? 13.312 22.203 16.688 1 95.56 328 LEU B CA 1
ATOM 5782 C C . LEU B 1 328 ? 13.141 23.312 17.719 1 95.56 328 LEU B C 1
ATOM 5784 O O . LEU B 1 328 ? 12.969 24.484 17.359 1 95.56 328 LEU B O 1
ATOM 5788 N N . SER B 1 329 ? 13.25 22.969 19.016 1 92 329 SER B N 1
ATOM 5789 C CA . SER B 1 329 ? 13.008 23.938 20.062 1 92 329 SER B CA 1
ATOM 5790 C C . SER B 1 329 ? 14.312 24.578 20.547 1 92 329 SER B C 1
ATOM 5792 O O . SER B 1 329 ? 14.359 25.766 20.859 1 92 329 SER B O 1
ATOM 5794 N N . LYS B 1 330 ? 15.352 23.797 20.781 1 79.81 330 LYS B N 1
ATOM 5795 C CA . LYS B 1 330 ? 16.562 24.266 21.453 1 79.81 330 LYS B CA 1
ATOM 5796 C C . LYS B 1 330 ? 17.688 24.5 20.453 1 79.81 330 LYS B C 1
ATOM 5798 O O . LYS B 1 330 ? 18.703 25.125 20.781 1 79.81 330 LYS B O 1
ATOM 5803 N N . LYS B 1 331 ? 17.5 24.234 19.297 1 68.75 331 LYS B N 1
ATOM 5804 C CA . LYS B 1 331 ? 18.531 24.344 18.281 1 68.75 331 LYS B CA 1
ATOM 5805 C C . LYS B 1 331 ? 19.844 23.703 18.766 1 68.75 331 LYS B C 1
ATOM 5807 O O . LYS B 1 331 ? 20.828 24.406 18.984 1 68.75 331 LYS B O 1
ATOM 5812 N N . PRO B 1 332 ? 19.75 22.5 18.953 1 68.31 332 PRO B N 1
ATOM 5813 C CA . PRO B 1 332 ? 20.969 21.891 19.469 1 68.31 332 PRO B CA 1
ATOM 5814 C C . PRO B 1 332 ? 22.172 22.141 18.547 1 68.31 332 PRO B C 1
ATOM 5816 O O . PRO B 1 332 ? 22.016 22.328 17.344 1 68.31 332 PRO B O 1
ATOM 5819 N N . ARG B 1 333 ? 23.344 22.062 19.156 1 64.94 333 ARG B N 1
ATOM 5820 C CA . ARG B 1 333 ? 24.609 22.312 18.469 1 64.94 333 ARG B CA 1
ATOM 5821 C C . ARG B 1 333 ? 25 21.125 17.578 1 64.94 333 ARG B C 1
ATOM 5823 O O . ARG B 1 333 ? 25.656 21.312 16.547 1 64.94 333 ARG B O 1
ATOM 5830 N N . THR B 1 334 ? 24.531 19.875 17.984 1 77.81 334 THR B N 1
ATOM 5831 C CA . THR B 1 334 ? 25 18.75 17.172 1 77.81 334 THR B CA 1
ATOM 5832 C C . THR B 1 334 ? 23.828 17.859 16.781 1 77.81 334 THR B C 1
ATOM 5834 O O . THR B 1 334 ? 22.984 17.531 17.609 1 77.81 334 THR B O 1
ATOM 5837 N N . LEU B 1 335 ? 23.734 17.656 15.516 1 83.25 335 LEU B N 1
ATOM 5838 C CA . LEU B 1 335 ? 22.766 16.734 14.938 1 83.25 335 LEU B CA 1
ATOM 5839 C C . LEU B 1 335 ? 23.453 15.625 14.164 1 83.25 335 LEU B C 1
ATOM 5841 O O . LEU B 1 335 ? 24.516 15.852 13.555 1 83.25 335 LEU B O 1
ATOM 5845 N N . GLU B 1 336 ? 22.938 14.398 14.281 1 84.75 336 GLU B N 1
ATOM 5846 C CA . GLU B 1 336 ? 23.469 13.297 13.492 1 84.75 336 GLU B CA 1
ATOM 5847 C C . GLU B 1 336 ? 23.516 13.648 12.008 1 84.75 336 GLU B C 1
ATOM 5849 O O . GLU B 1 336 ? 22.734 14.477 11.539 1 84.75 336 GLU B O 1
ATOM 5854 N N . GLU B 1 337 ? 24.484 13.031 11.375 1 86 337 GLU B N 1
ATOM 5855 C CA . GLU B 1 337 ? 24.5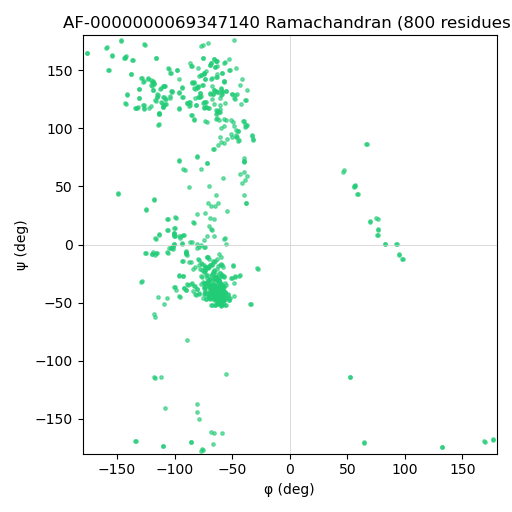94 13.219 9.93 1 86 337 GLU B CA 1
ATOM 5856 C C . GLU B 1 337 ? 23.719 12.211 9.188 1 86 337 GLU B C 1
ATOM 5858 O O . GLU B 1 337 ? 23.828 11 9.406 1 86 337 GLU B O 1
ATOM 5863 N N . PRO B 1 338 ? 22.812 12.75 8.375 1 86.56 338 PRO B N 1
ATOM 5864 C CA . PRO B 1 338 ? 21.984 11.812 7.602 1 86.56 338 PRO B CA 1
ATOM 5865 C C . PRO B 1 338 ? 22.797 11.07 6.539 1 86.56 338 PRO B C 1
ATOM 5867 O O . PRO B 1 338 ? 23.891 11.492 6.18 1 86.56 338 PRO B O 1
ATOM 5870 N N . THR B 1 339 ? 22.281 9.906 6.164 1 83.62 339 THR B N 1
ATOM 5871 C CA . THR B 1 339 ? 22.781 9.156 5.016 1 83.62 339 THR B CA 1
ATOM 5872 C C . THR B 1 339 ? 21.766 9.172 3.875 1 83.62 339 THR B C 1
ATOM 5874 O O . THR B 1 339 ? 20.812 9.969 3.889 1 83.62 339 THR B O 1
ATOM 5877 N N . ARG B 1 340 ? 22.062 8.398 2.838 1 80 340 ARG B N 1
ATOM 5878 C CA . ARG B 1 340 ? 21.141 8.344 1.706 1 80 340 ARG B CA 1
ATOM 5879 C C . ARG B 1 340 ? 19.766 7.863 2.146 1 80 340 ARG B C 1
ATOM 5881 O O . ARG B 1 340 ? 19.656 6.91 2.916 1 80 340 ARG B O 1
ATOM 5888 N N . PRO B 1 341 ? 18.781 8.602 1.717 1 80.88 341 PRO B N 1
ATOM 5889 C CA . PRO B 1 341 ? 17.422 8.297 2.16 1 80.88 341 PRO B CA 1
ATOM 5890 C C . PRO B 1 341 ? 16.922 6.941 1.655 1 80.88 341 PRO B C 1
ATOM 5892 O O . PRO B 1 341 ? 17.531 6.355 0.756 1 80.88 341 PRO B O 1
ATOM 5895 N N . GLY B 1 342 ? 15.875 6.391 2.363 1 69.19 342 GLY B N 1
ATOM 5896 C CA . GLY B 1 342 ? 15.227 5.145 1.99 1 69.19 342 GLY B CA 1
ATOM 5897 C C . GLY B 1 342 ? 14.203 5.312 0.878 1 69.19 342 GLY B C 1
ATOM 5898 O O . GLY B 1 342 ? 13.086 5.758 1.12 1 69.19 342 GLY B O 1
ATOM 5899 N N . THR B 1 343 ? 14.594 5.477 -0.365 1 62.34 343 THR B N 1
ATOM 5900 C CA . THR B 1 343 ? 13.617 5.527 -1.452 1 62.34 343 THR B CA 1
ATOM 5901 C C . THR B 1 343 ? 13.586 4.203 -2.211 1 62.34 343 THR B C 1
ATOM 5903 O O . THR B 1 343 ? 14.594 3.496 -2.275 1 62.34 343 THR B O 1
ATOM 5906 N N . PRO B 1 344 ? 12.398 3.729 -2.412 1 55.81 344 PRO B N 1
ATOM 5907 C CA . PRO B 1 344 ? 12.461 2.623 -3.371 1 55.81 344 PRO B CA 1
ATOM 5908 C C . PRO B 1 344 ? 13.32 2.947 -4.59 1 55.81 344 PRO B C 1
ATOM 5910 O O . PRO B 1 344 ? 13.266 4.062 -5.113 1 55.81 344 PRO B O 1
ATOM 5913 N N . ALA B 1 345 ? 14.656 2.584 -4.523 1 48.91 345 ALA B N 1
ATOM 5914 C CA . ALA B 1 345 ? 15.688 3.027 -5.457 1 48.91 345 ALA B CA 1
ATOM 5915 C C . ALA B 1 345 ? 15.195 2.922 -6.902 1 48.91 345 ALA B C 1
ATOM 5917 O O . ALA B 1 345 ? 14.734 1.865 -7.332 1 48.91 345 ALA B O 1
ATOM 5918 N N . PHE B 1 346 ? 14.719 3.998 -7.527 1 44.69 346 PHE B N 1
ATOM 5919 C CA . PHE B 1 346 ? 14.625 4.145 -8.977 1 44.69 346 PHE B CA 1
ATOM 5920 C C . PHE B 1 346 ? 16 4.336 -9.594 1 44.69 346 PHE B C 1
ATOM 5922 O O . PHE B 1 346 ? 16.719 5.285 -9.258 1 44.69 346 PHE B O 1
ATOM 5929 N N . SER B 1 347 ? 16.812 3.312 -9.602 1 40.12 347 SER B N 1
ATOM 5930 C CA . SER B 1 347 ? 18 3.693 -10.344 1 40.12 347 SER B CA 1
ATOM 5931 C C . SER B 1 347 ? 17.688 3.924 -11.82 1 40.12 347 SER B C 1
ATOM 5933 O O . SER B 1 347 ? 17.25 3.008 -12.516 1 40.12 347 SER B O 1
ATOM 5935 N N . TYR B 1 348 ? 17.219 4.965 -12.289 1 38.09 348 TYR B N 1
ATOM 5936 C CA . TYR B 1 348 ? 17.297 5.145 -13.727 1 38.09 348 TYR B CA 1
ATOM 5937 C C . TYR B 1 348 ? 18.734 5.027 -14.211 1 38.09 348 TYR B C 1
ATOM 5939 O O . TYR B 1 348 ? 19.656 5.551 -13.578 1 38.09 348 TYR B O 1
ATOM 5947 N N . PRO B 1 349 ? 19.031 3.936 -14.867 1 36.41 349 PRO B N 1
ATOM 5948 C CA . PRO B 1 349 ? 20.406 3.896 -15.383 1 36.41 349 PRO B CA 1
ATOM 5949 C C . PRO B 1 349 ? 20.891 5.254 -15.891 1 36.41 349 PRO B C 1
ATOM 5951 O O . PRO B 1 349 ? 20.078 6.043 -16.406 1 36.41 349 PRO B O 1
ATOM 5954 N N . ARG B 1 350 ? 22 5.727 -15.367 1 32.91 350 ARG B N 1
ATOM 5955 C CA . ARG B 1 350 ? 22.781 6.742 -16.062 1 32.91 350 ARG B CA 1
ATOM 5956 C C . ARG B 1 350 ? 23.047 6.336 -17.516 1 32.91 350 ARG B C 1
ATOM 5958 O O . ARG B 1 350 ? 23.547 5.242 -17.766 1 32.91 350 ARG B O 1
ATOM 5965 N N . PHE B 1 351 ? 22.266 6.699 -18.5 1 30.5 351 PHE B N 1
ATOM 5966 C CA . PHE B 1 351 ? 22.828 6.652 -19.844 1 30.5 351 PHE B CA 1
ATOM 5967 C C . PHE B 1 351 ? 24.281 7.137 -19.859 1 30.5 351 PHE B C 1
ATOM 5969 O O . PHE B 1 351 ? 24.531 8.32 -19.609 1 30.5 351 PHE B O 1
ATOM 5976 N N . ASP B 1 352 ? 25.172 6.355 -19.391 1 28.41 352 ASP B N 1
ATOM 5977 C CA . ASP B 1 352 ? 26.516 6.75 -19.797 1 28.41 352 ASP B CA 1
ATOM 5978 C C . ASP B 1 352 ? 26.562 7.059 -21.297 1 28.41 352 ASP B C 1
ATOM 5980 O O . ASP B 1 352 ? 26.234 6.203 -22.125 1 28.41 352 ASP B O 1
ATOM 5984 N N . GLY B 1 353 ? 26.422 8.258 -21.734 1 26.64 353 GLY B N 1
ATOM 5985 C CA . GLY B 1 353 ? 26.891 8.781 -23.016 1 26.64 353 GLY B CA 1
ATOM 5986 C C . GLY B 1 353 ? 28.234 8.211 -23.438 1 26.64 353 GLY B C 1
ATOM 5987 O O . GLY B 1 353 ? 29.266 8.516 -22.844 1 26.64 353 GLY B O 1
ATOM 5988 N N . THR B 1 354 ? 28.391 6.965 -23.594 1 24.3 354 THR B N 1
ATOM 5989 C CA . THR B 1 354 ? 29.547 6.66 -24.422 1 24.3 354 THR B CA 1
ATOM 5990 C C . THR B 1 354 ? 29.672 7.656 -25.562 1 24.3 354 THR B C 1
ATOM 5992 O O . THR B 1 354 ? 28.75 7.812 -26.375 1 24.3 354 THR B O 1
ATOM 5995 N N . ARG B 1 355 ? 30.625 8.672 -25.406 1 24.89 355 ARG B N 1
ATOM 5996 C CA . ARG B 1 355 ? 31.312 9.414 -26.453 1 24.89 355 ARG B CA 1
ATOM 5997 C C . ARG B 1 355 ? 31.703 8.5 -27.609 1 24.89 355 ARG B C 1
ATOM 5999 O O . ARG B 1 355 ? 32.594 7.664 -27.453 1 24.89 355 ARG B O 1
ATOM 6006 N N . GLY B 1 356 ? 30.766 7.871 -28.328 1 20.41 356 GLY B N 1
ATOM 6007 C CA . GLY B 1 356 ? 31.109 7.332 -29.625 1 20.41 356 GLY B CA 1
ATOM 6008 C C . GLY B 1 356 ? 32.156 8.141 -30.344 1 20.41 356 GLY B C 1
ATOM 6009 O O . GLY B 1 356 ? 32.094 9.367 -30.406 1 20.41 356 GLY B O 1
ATOM 6010 N N . SER B 1 357 ? 33.438 7.773 -30.188 1 21.7 357 SER B N 1
ATOM 6011 C CA . SER B 1 357 ? 34.5 8.164 -31.125 1 21.7 357 SER B CA 1
ATOM 6012 C C . SER B 1 357 ? 33.969 8.266 -32.531 1 21.7 357 SER B C 1
ATOM 6014 O O . SER B 1 357 ? 33.344 7.34 -33.062 1 21.7 357 SER B O 1
ATOM 6016 N N . VAL B 1 358 ? 33.594 9.531 -32.875 1 21.19 358 VAL B N 1
ATOM 6017 C CA . VAL B 1 358 ? 33.344 9.992 -34.25 1 21.19 358 VAL B CA 1
ATOM 6018 C C . VAL B 1 358 ? 34.375 9.383 -35.188 1 21.19 358 VAL B C 1
ATOM 6020 O O . VAL B 1 358 ? 35.562 9.602 -35.031 1 21.19 358 VAL B O 1
ATOM 6023 N N . TYR B 1 359 ? 34.25 8.125 -35.438 1 19.58 359 TYR B N 1
ATOM 6024 C CA . TYR B 1 359 ? 35 7.723 -36.625 1 19.58 359 TYR B CA 1
ATOM 6025 C C . TYR B 1 359 ? 34.906 8.789 -37.688 1 19.58 359 TYR B C 1
ATOM 6027 O O . TYR B 1 359 ? 33.844 9.359 -37.938 1 19.58 359 TYR B O 1
ATOM 6035 N N . SER B 1 360 ? 36.031 9.539 -37.812 1 20.09 360 SER B N 1
ATOM 6036 C CA . SER B 1 360 ? 36.375 10.484 -38.875 1 20.09 360 SER B CA 1
ATOM 6037 C C . SER B 1 360 ? 35.969 9.977 -40.25 1 20.09 360 SER B C 1
ATOM 6039 O O . SER B 1 360 ? 36.625 9.086 -40.781 1 20.09 360 SER B O 1
ATOM 6041 N N . SER B 1 361 ? 34.719 9.383 -40.312 1 18.41 361 SER B N 1
ATOM 6042 C CA . SER B 1 361 ? 34.5 9.102 -41.719 1 18.41 361 SER B CA 1
ATOM 6043 C C . SER B 1 361 ? 34.781 10.336 -42.594 1 18.41 361 SER B C 1
ATOM 6045 O O . SER B 1 361 ? 34.344 11.445 -42.25 1 18.41 361 SER B O 1
ATOM 6047 N N . GLY B 1 362 ? 35.938 10.336 -43.312 1 18.89 362 GLY B N 1
ATOM 6048 C CA . GLY B 1 362 ? 36.438 11.172 -44.406 1 18.89 362 GLY B CA 1
ATOM 6049 C C . GLY B 1 362 ? 35.344 11.484 -45.438 1 18.89 362 GLY B C 1
ATOM 6050 O O . GLY B 1 362 ? 35 10.617 -46.219 1 18.89 362 GLY B O 1
ATOM 6051 N N . GLU B 1 363 ? 34.188 12.008 -44.938 1 17.94 363 GLU B N 1
ATOM 6052 C CA . GLU B 1 363 ? 33.281 12.43 -46 1 17.94 363 GLU B CA 1
ATOM 6053 C C . GLU B 1 363 ? 34 13.281 -47.062 1 17.94 363 GLU B C 1
ATOM 6055 O O . GLU B 1 363 ? 34.781 14.172 -46.719 1 17.94 363 GLU B O 1
ATOM 6060 N N . SER B 1 364 ? 34.312 12.625 -48.188 1 18.27 364 SER B N 1
ATOM 6061 C CA . SER B 1 364 ? 34.625 13.273 -49.438 1 18.27 364 SER B CA 1
ATOM 6062 C C . SER B 1 364 ? 33.688 14.453 -49.719 1 18.27 364 SER B C 1
ATOM 6064 O O . SER B 1 364 ? 32.562 14.484 -49.219 1 18.27 364 SER B O 1
ATOM 6066 N N . SER B 1 365 ? 34.188 15.586 -50.312 1 17.91 365 SER B N 1
ATOM 6067 C CA . SER B 1 365 ? 33.969 17 -50.594 1 17.91 365 SER B CA 1
ATOM 6068 C C . SER B 1 365 ? 32.781 17.188 -51.531 1 17.91 365 SER B C 1
ATOM 6070 O O . SER B 1 365 ? 32.469 18.312 -51.938 1 17.91 365 SER B O 1
ATOM 6072 N N . SER B 1 366 ? 31.969 16.109 -51.875 1 17.47 366 SER B N 1
ATOM 6073 C CA . SER B 1 366 ? 31.516 16.625 -53.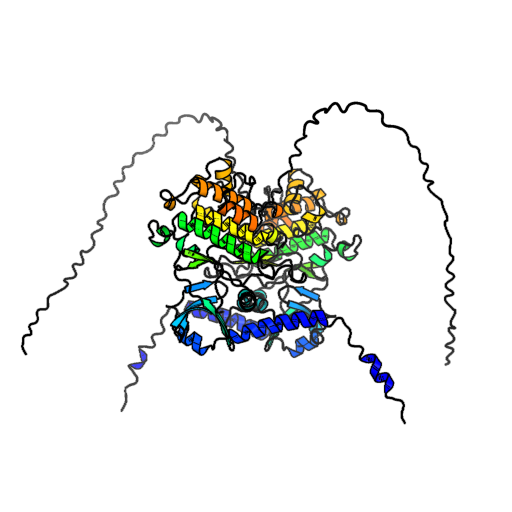156 1 17.47 366 SER B CA 1
ATOM 6074 C C . SER B 1 366 ? 30.703 17.906 -52.969 1 17.47 366 SER B C 1
ATOM 6076 O O . SER B 1 366 ? 30.125 18.141 -51.906 1 17.47 366 SER B O 1
ATOM 6078 N N . THR B 1 367 ? 30.625 18.734 -54.062 1 17.7 367 THR B N 1
ATOM 6079 C CA . THR B 1 367 ? 30.453 20.094 -54.531 1 17.7 367 THR B CA 1
ATOM 6080 C C . THR B 1 367 ? 28.969 20.484 -54.531 1 17.7 367 THR B C 1
ATOM 6082 O O . THR B 1 367 ? 28.625 21.641 -54.719 1 17.7 367 THR B O 1
ATOM 6085 N N . VAL B 1 368 ? 28.031 19.531 -54.094 1 17.69 368 VAL B N 1
ATOM 6086 C CA . VAL B 1 368 ? 26.922 19.938 -54.938 1 17.69 368 VAL B CA 1
ATOM 6087 C C . VAL B 1 368 ? 26.469 21.359 -54.594 1 17.69 368 VAL B C 1
ATOM 6089 O O . VAL B 1 368 ? 26.594 21.781 -53.438 1 17.69 368 VAL B O 1
ATOM 6092 N N . ASN B 1 369 ? 25.859 22.016 -55.656 1 15.88 369 ASN B N 1
ATOM 6093 C CA . ASN B 1 369 ? 25.547 23.344 -56.188 1 15.88 369 ASN B CA 1
ATOM 6094 C C . ASN B 1 369 ? 24.516 24.078 -55.344 1 15.88 369 ASN B C 1
ATOM 6096 O O . ASN B 1 369 ? 23.828 23.453 -54.531 1 15.88 369 ASN B O 1
ATOM 6100 N N . SER B 1 370 ? 23.922 25.078 -55.938 1 15.69 370 SER B N 1
ATOM 6101 C CA . SER B 1 370 ? 23.75 26.531 -55.812 1 15.69 370 SER B CA 1
ATOM 6102 C C . SER B 1 370 ? 22.438 26.891 -55.156 1 15.69 370 SER B C 1
ATOM 6104 O O . SER B 1 370 ? 22.344 27.891 -54.438 1 15.69 370 SER B O 1
ATOM 6106 N N . ALA B 1 371 ? 21.266 26.156 -55.469 1 16.72 371 ALA B N 1
ATOM 6107 C CA . ALA B 1 371 ? 20.297 27.109 -56.031 1 16.72 371 ALA B CA 1
ATOM 6108 C C . ALA B 1 371 ? 19.625 27.922 -54.906 1 16.72 371 ALA B C 1
ATOM 6110 O O . ALA B 1 371 ? 19.406 27.422 -53.812 1 16.72 371 ALA B O 1
ATOM 6111 N N . SER B 1 372 ? 19.281 29.266 -55.125 1 15.89 372 SER B N 1
ATOM 6112 C CA . SER B 1 372 ? 19.109 30.625 -54.625 1 15.89 372 SER B CA 1
ATOM 6113 C C . SER B 1 372 ? 17.734 30.797 -53.969 1 15.89 372 SER B C 1
ATOM 6115 O O . SER B 1 372 ? 17.547 31.719 -53.188 1 15.89 372 SER B O 1
ATOM 6117 N N . THR B 1 373 ? 16.625 29.953 -54.219 1 17.09 373 THR B N 1
ATOM 6118 C CA . THR B 1 373 ? 15.523 30.875 -54.531 1 17.09 373 THR B CA 1
ATOM 6119 C C . THR B 1 373 ? 15.031 31.562 -53.25 1 17.09 373 THR B C 1
ATOM 6121 O O . THR B 1 373 ? 15.07 30.969 -52.156 1 17.09 373 THR B O 1
ATOM 6124 N N . SER B 1 374 ? 14.562 32.875 -53.375 1 16.05 374 SER B N 1
ATOM 6125 C CA . SER B 1 374 ? 14.328 34.188 -52.781 1 16.05 374 SER B CA 1
ATOM 6126 C C . SER B 1 374 ? 13.047 34.188 -51.938 1 16.05 374 SER B C 1
ATOM 6128 O O . SER B 1 374 ? 12.602 35.25 -51.5 1 16.05 374 SER B O 1
ATOM 6130 N N . ALA B 1 375 ? 12.578 33.062 -51.375 1 17.56 375 ALA B N 1
ATOM 6131 C CA . ALA B 1 375 ? 11.172 33.281 -51.062 1 17.56 375 ALA B CA 1
ATOM 6132 C C . ALA B 1 375 ? 11.031 34.406 -50.031 1 17.56 375 ALA B C 1
ATOM 6134 O O . ALA B 1 375 ? 11.688 34.375 -48.969 1 17.56 375 ALA B O 1
ATOM 6135 N N . THR B 1 376 ? 10.406 35.594 -50.469 1 15.79 376 THR B N 1
ATOM 6136 C CA . THR B 1 376 ? 10.125 36.906 -49.969 1 15.79 376 THR B CA 1
ATOM 6137 C C . THR B 1 376 ? 9.234 36.844 -48.719 1 15.79 376 THR B C 1
ATOM 6139 O O . THR B 1 376 ? 8.219 36.156 -48.719 1 15.79 376 THR B O 1
ATOM 6142 N N . ALA B 1 377 ? 9.648 37.344 -47.562 1 17.38 377 ALA B N 1
ATOM 6143 C CA . ALA B 1 377 ? 9.273 37.562 -46.156 1 17.38 377 ALA B CA 1
ATOM 6144 C C . ALA B 1 377 ? 8.164 38.625 -46.062 1 17.38 377 ALA B C 1
ATOM 6146 O O . ALA B 1 377 ? 7.906 39.156 -44.969 1 17.38 377 ALA B O 1
ATOM 6147 N N . THR B 1 378 ? 7.062 38.438 -46.875 1 15.59 378 THR B N 1
ATOM 6148 C CA . THR B 1 378 ? 6.23 39.656 -46.844 1 15.59 378 THR B CA 1
ATOM 6149 C C . THR B 1 378 ? 5.918 40.031 -45.406 1 15.59 378 THR B C 1
ATOM 6151 O O . THR B 1 378 ? 5.844 39.188 -44.531 1 15.59 378 THR B O 1
ATOM 6154 N N . THR B 1 379 ? 5.539 41.375 -45.219 1 15.45 379 THR B N 1
ATOM 6155 C CA . THR B 1 379 ? 5.566 42.594 -44.406 1 15.45 379 THR B CA 1
ATOM 6156 C C . THR B 1 379 ? 4.574 42.5 -43.25 1 15.45 379 THR B C 1
ATOM 6158 O O . THR B 1 379 ? 3.689 41.625 -43.25 1 15.45 379 THR B O 1
ATOM 6161 N N . ALA B 1 380 ? 3.998 43.688 -42.781 1 16 380 ALA B N 1
ATOM 6162 C CA . ALA B 1 380 ? 4.012 44.656 -41.688 1 16 380 ALA B CA 1
ATOM 6163 C C . ALA B 1 380 ? 2.693 44.656 -40.938 1 16 380 ALA B C 1
ATOM 6165 O O . ALA B 1 380 ? 2.682 44.75 -39.719 1 16 380 ALA B O 1
ATOM 6166 N N . ALA B 1 381 ? 1.415 44.656 -41.531 1 15.91 381 ALA B N 1
ATOM 6167 C CA . ALA B 1 381 ? 0.573 45.812 -41.25 1 15.91 381 ALA B CA 1
ATOM 6168 C C . ALA B 1 381 ? -0.134 45.656 -39.906 1 15.91 381 ALA B C 1
ATOM 6170 O O . ALA B 1 381 ? -0.566 44.562 -39.562 1 15.91 381 ALA B O 1
ATOM 6171 N N . THR B 1 382 ? -0.024 46.688 -38.906 1 18.11 382 THR B N 1
ATOM 6172 C CA . THR B 1 382 ? -0.27 47.156 -37.531 1 18.11 382 THR B CA 1
ATOM 6173 C C . THR B 1 382 ? -1.761 47.375 -37.312 1 18.11 382 THR B C 1
ATOM 6175 O O . THR B 1 382 ? -2.176 47.688 -36.188 1 18.11 382 THR B O 1
ATOM 6178 N N . THR B 1 383 ? -2.795 46.781 -38.031 1 16.66 383 THR B N 1
ATOM 6179 C CA . THR B 1 383 ? -4.031 47.531 -38.031 1 16.66 383 THR B CA 1
ATOM 6180 C C . THR B 1 383 ? -4.582 47.719 -36.625 1 16.66 383 THR B C 1
ATOM 6182 O O . THR B 1 383 ? -4.602 46.781 -35.844 1 16.66 383 THR B O 1
ATOM 6185 N N . SER B 1 384 ? -4.895 49.031 -36.125 1 18.36 384 SER B N 1
ATOM 6186 C CA . SER B 1 384 ? -5.273 49.938 -35.062 1 18.36 384 SER B CA 1
ATOM 6187 C C . SER B 1 384 ? -6.703 49.688 -34.594 1 18.36 384 SER B C 1
ATOM 6189 O O . SER B 1 384 ? -7.184 50.312 -33.656 1 18.36 384 SER B O 1
ATOM 6191 N N . THR B 1 385 ? -7.484 48.594 -34.906 1 17.5 385 THR B N 1
ATOM 6192 C CA . THR B 1 385 ? -8.906 48.906 -34.969 1 17.5 385 THR B CA 1
ATOM 6193 C C . THR B 1 385 ? -9.422 49.312 -33.562 1 17.5 385 THR B C 1
ATOM 6195 O O . THR B 1 385 ? -9.164 48.594 -32.594 1 17.5 385 THR B O 1
ATOM 6198 N N . THR B 1 386 ? -9.984 50.562 -33.375 1 19.23 386 THR B N 1
ATOM 6199 C CA . THR B 1 386 ? -10.57 51.531 -32.438 1 19.23 386 THR B CA 1
ATOM 6200 C C . THR B 1 386 ? -11.867 51 -31.844 1 19.23 386 THR B C 1
ATOM 6202 O O . THR B 1 386 ? -12.422 51.594 -30.922 1 19.23 386 THR B O 1
ATOM 6205 N N . ILE B 1 387 ? -12.078 49.75 -31.406 1 17.95 387 ILE B N 1
ATOM 6206 C CA . ILE B 1 387 ? -13.492 49.438 -31.266 1 17.95 387 ILE B CA 1
ATOM 6207 C C . ILE B 1 387 ? -14.102 50.344 -30.172 1 17.95 387 ILE B C 1
ATOM 6209 O O . ILE B 1 387 ? -13.594 50.375 -29.047 1 17.95 387 ILE B O 1
ATOM 6213 N N . THR B 1 388 ? -14.914 51.312 -30.5 1 19.05 388 THR B N 1
ATOM 6214 C CA . THR B 1 388 ? -15.719 52.406 -29.938 1 19.05 388 THR B CA 1
ATOM 6215 C C . THR B 1 388 ? -16.781 51.844 -29 1 19.05 388 THR B C 1
ATOM 6217 O O . THR B 1 388 ? -17.484 52.594 -28.328 1 19.05 388 THR B O 1
ATOM 6220 N N . VAL B 1 389 ? -16.641 50.812 -28.219 1 19.69 389 VAL B N 1
ATOM 6221 C CA . VAL B 1 389 ? -17.938 50.344 -27.719 1 19.69 389 VAL B CA 1
ATOM 6222 C C . VAL B 1 389 ? -18.578 51.438 -26.875 1 19.69 389 VAL B C 1
ATOM 6224 O O . VAL B 1 389 ? -17.953 52 -25.984 1 19.69 389 VAL B O 1
ATOM 6227 N N . ASN B 1 390 ? -19.609 52.062 -27.344 1 17.8 390 ASN B N 1
ATOM 6228 C CA . ASN B 1 390 ? -20.547 53.125 -26.953 1 17.8 390 ASN B CA 1
ATOM 6229 C C . ASN B 1 390 ? -21.25 52.781 -25.656 1 17.8 390 ASN B C 1
ATOM 6231 O O . ASN B 1 390 ? -22.047 51.844 -25.609 1 17.8 390 ASN B O 1
ATOM 6235 N N . ARG B 1 391 ? -20.594 52.531 -24.562 1 19.06 391 ARG B N 1
ATOM 6236 C CA . ARG B 1 391 ? -21.375 52.281 -23.344 1 19.06 391 ARG B CA 1
ATOM 6237 C C . ARG B 1 391 ? -22.344 53.406 -23.062 1 19.06 391 ARG B C 1
ATOM 6239 O O . ARG B 1 391 ? -21.938 54.562 -22.906 1 19.06 391 ARG B O 1
ATOM 6246 N N . SER B 1 392 ? -23.562 53.375 -23.531 1 18.03 392 SER B N 1
ATOM 6247 C CA . SER B 1 392 ? -24.719 54.25 -23.359 1 18.03 392 SER B CA 1
ATOM 6248 C C . SER B 1 392 ? -24.922 54.594 -21.891 1 18.03 392 SER B C 1
ATOM 6250 O O . SER B 1 392 ? -24.5 53.844 -21 1 18.03 392 SER B O 1
ATOM 6252 N N . SER B 1 393 ? -25.531 55.812 -21.547 1 19.3 393 SER B N 1
ATOM 6253 C CA . SER B 1 393 ? -25.812 56.938 -20.641 1 19.3 393 SER B CA 1
ATOM 6254 C C . SER B 1 393 ? -26.875 56.562 -19.625 1 19.3 393 SER B C 1
ATOM 6256 O O . SER B 1 393 ? -27.188 57.344 -18.719 1 19.3 393 SER B O 1
ATOM 6258 N N . HIS B 1 394 ? -27.562 55.438 -19.516 1 20.38 394 HIS B N 1
ATOM 6259 C CA . HIS B 1 394 ? -28.906 55.688 -19.016 1 20.38 394 HIS B CA 1
ATOM 6260 C C . HIS B 1 394 ? -28.859 56.406 -17.656 1 20.38 394 HIS B C 1
ATOM 6262 O O . HIS B 1 394 ? -27.969 56.156 -16.859 1 20.38 394 HIS B O 1
ATOM 6268 N N . ARG B 1 395 ? -29.828 57.469 -17.422 1 19.33 395 ARG B N 1
ATOM 6269 C CA . ARG B 1 395 ? -30.359 58.594 -16.641 1 19.33 395 ARG B CA 1
ATOM 6270 C C . ARG B 1 395 ? -30.781 58.125 -15.25 1 19.33 395 ARG B C 1
ATOM 6272 O O . ARG B 1 395 ? -31.438 57.094 -15.109 1 19.33 395 ARG B O 1
ATOM 6279 N N . GLU B 1 396 ? -30.094 58.625 -14.219 1 19.69 396 GLU B N 1
ATOM 6280 C CA . GLU B 1 396 ? -30.219 58.688 -12.766 1 19.69 396 GLU B CA 1
ATOM 6281 C C . GLU B 1 396 ? -31.547 59.281 -12.344 1 19.69 396 GLU B C 1
ATOM 6283 O O . GLU B 1 396 ? -31.75 59.625 -11.172 1 19.69 396 GLU B O 1
ATOM 6288 N N . GLN B 1 397 ? -32.688 59.219 -13.031 1 18.2 397 GLN B N 1
ATOM 6289 C CA . GLN B 1 397 ? -33.688 60.188 -12.586 1 18.2 397 GLN B CA 1
ATOM 6290 C C . GLN B 1 397 ? -34.125 59.938 -11.148 1 18.2 397 GLN B C 1
ATOM 6292 O O . GLN B 1 397 ? -34.906 60.688 -10.57 1 18.2 397 GLN B O 1
ATOM 6297 N N . ARG B 1 398 ? -33.875 58.875 -10.422 1 19.66 398 ARG B N 1
ATOM 6298 C CA . ARG B 1 398 ? -34.969 58.812 -9.469 1 19.66 398 ARG B CA 1
ATOM 6299 C C . ARG B 1 398 ? -35 60.062 -8.57 1 19.66 398 ARG B C 1
ATOM 6301 O O . ARG B 1 398 ? -34 60.375 -7.934 1 19.66 398 ARG B O 1
ATOM 6308 N N . SER B 1 399 ? -35.969 61.094 -8.695 1 18.67 399 SER B N 1
ATOM 6309 C CA . SER B 1 399 ? -36.562 62.281 -8.109 1 18.67 399 SER B CA 1
ATOM 6310 C C . SER B 1 399 ? -36.906 62.062 -6.641 1 18.67 399 SER B C 1
ATOM 6312 O O . SER B 1 399 ? -37.062 63.031 -5.895 1 18.67 399 SER B O 1
ATOM 6314 N N . ALA B 1 400 ? -37.5 60.969 -6.145 1 21.34 400 ALA B N 1
ATOM 6315 C CA . ALA B 1 400 ? -38.562 61.312 -5.211 1 21.34 400 ALA B CA 1
ATOM 6316 C C . ALA B 1 400 ? -38.094 62.344 -4.18 1 21.34 400 ALA B C 1
ATOM 6318 O O . ALA B 1 400 ? -36.906 62.438 -3.898 1 21.34 400 ALA B O 1
ATOM 6319 N N . ARG B 1 401 ? -39.094 62.844 -3.223 1 21.09 401 ARG B N 1
ATOM 6320 C CA . ARG B 1 401 ? -39.875 63.719 -2.391 1 21.09 401 ARG B CA 1
ATOM 6321 C C . ARG B 1 401 ? -39.156 64.062 -1.092 1 21.09 401 ARG B C 1
ATOM 6323 O O . ARG B 1 401 ? -38.188 63.406 -0.734 1 21.09 401 ARG B O 1
ATOM 6330 N N . ARG B 1 402 ? -40.062 64.188 0.091 1 21.5 402 ARG B N 1
ATOM 6331 C CA . ARG B 1 402 ? -40.281 64.688 1.432 1 21.5 402 ARG B CA 1
ATOM 6332 C C . ARG B 1 402 ? -39.406 64 2.457 1 21.5 402 ARG B C 1
ATOM 6334 O O . ARG B 1 402 ? -39.25 62.781 2.4 1 21.5 402 ARG B O 1
#

Radius of gyration: 34.2 Å; Cα contacts (8 Å, |Δi|>4): 1266; chains: 2; bounding box: 113×139×104 Å

Nearest PDB structures (foldseek):
  3tl8-assembly2_D  TM=9.268E-01  e=5.845E-29  Arabidopsis thaliana
  5lpb-assembly1_A  TM=9.067E-01  e=1.903E-26  Arabidopsis thaliana
  5lpv-assembly1_A  TM=9.068E-01  e=2.130E-26  Arabidopsis thaliana
  5lpy-assembly1_A  TM=9.081E-01  e=4.421E-26  Arabidopsis thaliana
  3ulz-assembly1_A  TM=9.167E-01  e=1.702E-25  Arabidopsis thaliana